Protein 1FBA (pdb70)

Radius of gyration: 34.56 Å; Cα contacts (8 Å, |Δi|>4): 3285; chains: 4; bounding box: 105×64×88 Å

GO terms:
  GO:0061609 fructose-1-phosphate aldolase activity (F, IDA)
  GO:0030018 Z disc (C, IDA)
  GO:0031430 M band (C, IDA)
  GO:0004332 fructose-bisphosphate aldolase activity (F, IDA)
  GO:0019682 glyceraldehyde-3-phosphate metabolic process (P, IDA)
  GO:0030388 fructose 1,6-bisphosphate metabolic process (P, IDA)
  GO:0006096 glycolytic process (P, IDA)
  GO:0061621 canonical glycolysis (P, IGI)
  GO:0005829 cytosol (C, HDA)
  GO:0042593 glucose homeostasis (P, IMP)
  GO:0004332 fructose-bisphosphate aldolase activity (F, IMP)

Secondary structure (DSSP, 8-state):
-----PPPHHHHHHHHHHHHHHT-TT-EEEEE---HHHHHHHHHHTT----HHHHHHHHHHHHTS-GGGGGTEEEEEE-HHHHT-B-TTS-BHHHHHHHTTPEEEEE----EEE-TTSSS-EEE---TTHHHHHHHHHHTTEEEEEEEEEE--SSS-S-HHHHHHHHHHHHHHHHHHHHTT-EEEEEEEEP--SS--HHHHHHHHHHHHHHHHHHHHHTT--GGG-EE-PPP----TTSPPPPHHHHHHHHHHHHHHHS-TTS-EEEE--TT--HHHHHHHHHHHTT-SS---SEEEEEESGGGTHHHHHHHTT-STTHHHHHHHHHHHHHHHHHHTTT-PPTTTT--------------/-----PPPHHHHHHHHHHHHHHT-TT-EEEEE---HHHHHHHHHTTT----HHHHHHHHHHHHTS-GGGGGTEEEEEE-HHHHT-B-TTS-BHHHHHHHTTPEEEEE----EEE-TTSSS-EEE---TTHHHHHHHHHHTTEEEEEEEEEE--SSS-S-HHHHHHHHHHHHHHHHHHHHTT-EEEEEEEE---SS--HHHHHHHHHHHHHHHHHHHHHTT--GGG-EE-PPP----TTSPPPPHHHHHHHHHHHHHHHS-TTS-EEEE--TT--HHHHHHHHHHHTT-SS---SEEEEEESHHHHHHHHHHHTT-GGGHHHHHHHHHHHHHHHHHHTTT-PPTTTT----S---------/-----PPPHHHHHHHHHHHHHHT-TT-EEEEE---HHHHHHHHHHTT----HHHHHHHHHHHHHS-GGGGGTEEEEEE-TTGGG-B-TT--BHHHHHHHTTPEEEEE----EEE-TTSSS-EEE---TTHHHHHHHHHHTTEEEEEEEEEE--SSS-S-HHHHHHHHHHHHHHHHHHHHTT-EEEEEEEE---SS--HHHHHHHHHHHHHHHHHHHHHTT--GGG-EE--------TTSPPPPHHHHHHHHHHHHHHHS-TTS-EEEE--TT--HHHHHHHHHHHTT-SS---SEEEEEESHHHHHHHHHHHTT-GGGHHHHHHHHHHHHHHHHHHTTT---TTTT----S----S----/--S--PPPHHHHHHHHHHHHHHT-TT-EEEEE---HHHHHHHHHHTT----HHHHHHHHHHHHTS-GGGGGTEEEEEE-HHHHT-B-TTS-BHHHHHHHTTPEEEEE----EEE-TTSSS-EEE---TTHHHHHHHHHHTTEEEEEEEEEE--SSS-S-HHHHHHHHHHHHHHHHHHHHTT-EEEEEEEE---SS--HHHHHHHHHHHHHHHHHHHHHTT--GGG-EE-PPP----TTSPPPPHHHHHHHHHHHHHHHS-TTS-EEEE--TT--HHHHHHHHHHHTT-SS---SEEEEEESHHHHHHHHHHHTT-GGGHHHHHHHHHHHHHHHHHHTTT---TTTT-S--S---------

CATH classification: 3.20.20.70

InterPro domains:
  IPR000741 Fructose-bisphosphate aldolase, class-I [PF00274] (15-361)
  IPR000741 Fructose-bisphosphate aldolase, class-I [PTHR11627] (14-361)
  IPR013785 Aldolase-type TIM barrel [G3DSA:3.20.20.70] (1-361)
  IPR029768 Fructose-bisphosphate aldolase class-I active site [PS00158] (222-232)

Organism: Drosophila melanogaster (NCBI:txid7227)

Nearest PDB structures (foldseek):
  1fba-assembly1_D  TM=1.002E+00  e=3.003E-69  Drosophila melanogaster
  7efs-assembly1_D  TM=9.869E-01  e=6.208E-48  Artemisia sieversiana
  6rng-assembly1_A-2  TM=9.860E-01  e=6.174E-47  Arabidopsis thaliana
  5tkl-assembly1_A  TM=9.739E-01  e=4.411E-47  Toxoplasma gondii
  3kx6-assembly1_C  TM=9.851E-01  e=5.806E-46  Babesia bovis

Sequence (1440 aa):
TTYFNYPSKELQDELREIAQKIVAPGKGILAADESGPTMGKRLQDIGVENTEDNRRAYRQLLFSTDPKLAENISGVILFHETLYQKADDGTPFAEILKKKGIILGIKVDKGVVPLFGSEDEVTTQGLDDLAARCAQYKKDGCDFAKWRCVLKIGKNTPSYQSILENANVLARYASICQSQRIVPIVEPEVLPDGDHDLDRAQKVTETVLAAVYKALSDHHVYLEGTLLKPNMVTAGQSAKKNTPEEIALATVQALRRTVPAAVTGVTFLSGGQSEEEATVNLSAINNVPLIRPWALTFSYGRALQASVLRAWAGKKENIAAGQNELLKRAKANGDAAQGKYVAGSAGAGSGSLFVANHAYTTYFNYPSKELQDELREIAQKIVAPGKGILAADESGPTMGKRLQDIGVENTEDNRRAYRQLLFSTDPKLAENISGVILFHETLYQKADDGTPFAEILKKKGIILGIKVDKGVVPLFGSEDEVTTQGLDDLAARCAQYKKDGCDFAKWRCVLKIGKNTPSYQSILENANVLARYASICQSQRIVPIVEPEVLPDGDHDLDRAQKVTETVLAAVYKALSDHHVYLEGTLLKPNMVTAGQSAKKNTPEEIALATVQALRRTVPAAVTGVTFLSGGQSEEEATVNLSAINNVPLIRPWALTFSYGRALQASVLRAWAGKKENIAAGQNELLKRAKANGDAAQGKYVAGSAGAGSGSLFVANHAYTTYFNYPSKELQDELREIAQKIVAPGKGILAADESGPTMGKRLQDIGVENTEDNRRAYRQLLFSTDPKLAENISGVILFHETLYQKADDGTPFAEILKKKGIILGIKVDKGVVPLFGSEDEVTTQGLDDLAARCAQYKKDGCDFAKWRCVLKIGKNTPSYQSILENANVLARYASICQSQRIVPIVEPEVLPDGDHDLDRAQKVTETVLAAVYKALSDHHVYLEGTLLKPNMVTAGQSAKKNTPEEIALATVQALRRTVPAAVTGVTFLSGGQSEEEATVNLSAINNVPLIRPWALTFSYGRALQASVLRAWAGKKENIAAGQNELLKRAKANGDAAQGKYVAGSAGAGSGSLFVANHAYTTYFNYPSKELQDELREIAQKIVAPGKGILAADESGPTMGKRLQDIGVENTEDNRRAYRQLLFSTDPKLAENISGVILFHETLYQKADDGTPFAEILKKKGIILGIKVDKGVVPLFGSEDEVTTQGLDDLAARCAQYKKDGCDFAKWRCVLKIGKNTPSYQSILENANVLARYASICQSQRIVPIVEPEVLPDGDHDLDRAQKVTETVLAAVYKALSDHHVYLEGTLLKPNMVTAGQSAKKNTPEEIALATVQALRRTVPAAVTGVTFLSGGQSEEEATVNLSAINNVPLIRPWALTFSYGRALQASVLRAWAGKKENIAAGQNELLKRAKANGDAAQGKYVAGSAGAGSGSLFVANHAY

B-factor: mean 19.04, std 14.52, range [2.0, 91.69]

Foldseek 3Di:
DPDDDADDPVLLVLLLVLLLLQLPALAHEAELADDLVRVQVLLVVLPHHSDPVLSQVLLLLQLQFDLVLCNHYQEYEYHVVLLQDADPVGHRSLCSQVVSNHAYEYEQWPAWDADPPDPQATATHGPVCSLVVLLVVVVSGHQAYEYAHEWEDDPQPPDPVRLLRNLQVLLSNQLSNSVNRYAYARHYEYALADAFALVSLLVNLLSSLQSNVVNNVVSNHQQSSYEYEYEQRWGHPPYDGDDLLSSLVSRQVSCVNHPDLSRAAYAYEQRFAALQSSLSNLLNNLVPPDDDSHQRAHHYYCSLQVQLCVQCSSDPVSSVVSSVSNSLSSSSRSCSSNSRHDRCPSHPHDDTNHDDDRHD/DPDDDADDPVLLVLLLVLLLQQLPALAHEAELADDLVRVQVLLVVLVHHRDPVLSQVLVLLVLQFDLVLCNHYQEYEYHVVLLQDAHPVRHRSLRSCVVSNHAYEYEQWPFWDDDPPDPQATATHGLVCSLVVLLVVVVSGHAAYEYATEWEDDPQPPDPVSLLRNLQVLLSNQLSNSVNRHEYARHYEYALADAFFLVSQLVVLLSSLQSNVVNNVVSNGQQSSYEYEYEQRGGHPPYDGDDLLSSLVSRQVSCVNHPDLSRAAYAYEHHFHFLQRSLSSLLNNLVDPDDDSHQRAHHYYCSLQSQLCNQPSSPPVSSVVSSVSNSLSSSSRSCSSNSRHDRQPSHPGGDTNHDDDGRD/DPDDDADDPVLLVLLLVLLLLQLPALAAEEEAQQDLVRVQVLLVVLPHHRDLVLSVVLLCLQLVFDLCLVVHYQEYEYHPSLLADADPVGHRSLNSCVVSNHAYEYEQWPAWDADPPDPQATETHGLVCLLVVLLVVVVSGHAAYEYATEWEDDDQPPDPVSLLRNLQVLLSNQLSCSVNNHEYARHHEYAQADAFFLVSQLVVLLSSLQSNVVNNVVSNHQQSSYEYEYEQRFHHPNYDGDDLLSSLVSRQVSCVNHPDLSHAAYAYEHRFHFLLRSLSSLLSNLVPPDDDSYQRAHHYYCSLQVVLSNQPSSDPVSSNVSSVLNSLSSSSRSCSSNSRHDRCPSPDTDDTNHDPDRHD/DPDDDAPPPVLLVLLLVLLLLQQPFLAHEAEAADDLVRVQVLLVVLPHHSDPVLSVVLLLLQLQFDLLLCSHYQEYEYHPVQLQDAHPVRHRSLCSCVVSNHAYEYEQWPAWDDDPPDPQATETHGLPCVLVVLLVVVVSGHAAYEYATEWEDDDCPPDPVRLLRNLQVLLSNQVSNSVNRHEYAREYEYALADAFFLVSQLVNLLSSLQSNVVNNVVSNHQQSSYEYEYEQRWHHPNYDGDDLLSSLVSRQVSCVNHPDLSRAAYAYEHAFAFLLRSLSNLLSNLVPPDDDSHQRAHHYYCSQQVQLCVQPSSDPVSSVVSSVSNSLSSSSRSCSSNSRHDRCPSHDGDDTNHDDDGRD

Structure (mmCIF, N/CA/C/O backbone):
data_1FBA
#
_entry.id   1FBA
#
_cell.length_a   86.600
_cell.length_b   116.800
_cell.length_c   151.580
_cell.angle_alpha   90.00
_cell.angle_beta   90.00
_cell.angle_gamma   90.00
#
_symmetry.space_group_name_H-M   'P 21 21 21'
#
loop_
_entity.id
_entity.type
_entity.pdbx_description
1 polymer 'FRUCTOSE 1,6-BISPHOSPHATE ALDOLASE'
2 water water
#
loop_
_atom_site.group_PDB
_atom_site.id
_atom_site.type_symbol
_atom_site.label_atom_id
_atom_site.label_alt_id
_atom_site.label_comp_id
_atom_site.label_asym_id
_atom_site.label_entity_id
_atom_site.label_seq_id
_atom_site.pdbx_PDB_ins_code
_atom_site.Cartn_x
_atom_site.Cartn_y
_atom_site.Cartn_z
_atom_site.occupancy
_atom_site.B_iso_or_equiv
_atom_site.auth_seq_id
_atom_site.auth_comp_id
_atom_site.auth_asym_id
_atom_site.auth_atom_id
_atom_site.pdbx_PDB_model_num
ATOM 4 N N . THR A 1 2 ? -0.810 2.282 30.618 1.00 8.29 1 THR A N 1
ATOM 5 C CA . THR A 1 2 ? -1.348 0.990 30.975 1.00 8.35 1 THR A CA 1
ATOM 6 C C . THR A 1 2 ? -1.393 0.075 29.752 1.00 9.20 1 THR A C 1
ATOM 7 O O . THR A 1 2 ? -2.213 0.370 28.836 1.00 9.67 1 THR A O 1
ATOM 11 N N . THR A 1 3 ? -0.675 -1.011 29.756 1.00 9.75 2 THR A N 1
ATOM 12 C CA . THR A 1 3 ? -0.634 -1.881 28.555 1.00 9.85 2 THR A CA 1
ATOM 13 C C . THR A 1 3 ? -1.580 -3.051 28.593 1.00 9.85 2 THR A C 1
ATOM 14 O O . THR A 1 3 ? -1.889 -3.618 27.527 1.00 9.17 2 THR A O 1
ATOM 18 N N . TYR A 1 4 ? -2.013 -3.440 29.788 1.00 9.63 3 TYR A N 1
ATOM 19 C CA . TYR A 1 4 ? -2.980 -4.556 29.923 1.00 10.65 3 TYR A CA 1
ATOM 20 C C . TYR A 1 4 ? -4.375 -3.917 30.013 1.00 11.28 3 TYR A C 1
ATOM 21 O O . TYR A 1 4 ? -4.683 -3.250 31.017 1.00 12.40 3 TYR A O 1
ATOM 30 N N . PHE A 1 5 ? -5.157 -4.098 28.961 1.00 11.26 4 PHE A N 1
ATOM 31 C CA . PHE A 1 5 ? -6.526 -3.535 28.930 1.00 10.71 4 PHE A CA 1
ATOM 32 C C . PHE A 1 5 ? -7.342 -4.313 27.902 1.00 10.62 4 PHE A C 1
ATOM 33 O O . PHE A 1 5 ? -6.793 -5.149 27.177 1.00 11.42 4 PHE A O 1
ATOM 41 N N . ASN A 1 6 ? -8.619 -4.000 27.888 1.00 11.16 5 ASN A N 1
ATOM 42 C CA . ASN A 1 6 ? -9.564 -4.690 26.982 1.00 12.34 5 ASN A CA 1
ATOM 43 C C . ASN A 1 6 ? -10.104 -3.736 25.923 1.00 11.86 5 ASN A C 1
ATOM 44 O O . ASN A 1 6 ? -10.718 -2.703 26.215 1.00 12.65 5 ASN A O 1
ATOM 49 N N . TYR A 1 7 ? -9.847 -4.138 24.680 1.00 11.81 6 TYR A N 1
ATOM 50 C CA . TYR A 1 7 ? -10.517 -3.470 23.540 1.00 11.66 6 TYR A CA 1
ATOM 51 C C . TYR A 1 7 ? -12.015 -3.835 23.669 1.00 11.52 6 TYR A C 1
ATOM 52 O O . TYR A 1 7 ? -12.329 -4.914 24.180 1.00 11.34 6 TYR A O 1
ATOM 61 N N . PRO A 1 8 ? -12.847 -2.963 23.142 1.00 11.96 7 PRO A N 1
ATOM 62 C CA . PRO A 1 8 ? -14.286 -3.253 23.054 1.00 12.05 7 PRO A CA 1
ATOM 63 C C . PRO A 1 8 ? -14.482 -4.487 22.177 1.00 11.91 7 PRO A C 1
ATOM 64 O O . PRO A 1 8 ? -13.578 -4.848 21.395 1.00 11.72 7 PRO A O 1
ATOM 68 N N . SER A 1 9 ? -15.626 -5.131 22.347 1.00 11.68 8 SER A N 1
ATOM 69 C CA . SER A 1 9 ? -15.958 -6.348 21.572 1.00 11.91 8 SER A CA 1
ATOM 70 C C . SER A 1 9 ? -16.024 -5.933 20.090 1.00 11.61 8 SER A C 1
ATOM 71 O O . SER A 1 9 ? -16.274 -4.768 19.815 1.00 10.50 8 SER A O 1
ATOM 74 N N . LYS A 1 10 ? -15.800 -6.925 19.239 1.00 12.48 9 LYS A N 1
ATOM 75 C CA . LYS A 1 10 ? -15.876 -6.683 17.787 1.00 13.70 9 LYS A CA 1
ATOM 76 C C . LYS A 1 10 ? -17.224 -6.078 17.437 1.00 13.38 9 LYS A C 1
ATOM 77 O O . LYS A 1 10 ? -17.294 -5.085 16.690 1.00 13.85 9 LYS A O 1
ATOM 83 N N . GLU A 1 11 ? -18.295 -6.635 17.986 1.00 13.33 10 GLU A N 1
ATOM 84 C CA . GLU A 1 11 ? -19.641 -6.144 17.652 1.00 13.24 10 GLU A CA 1
ATOM 85 C C . GLU A 1 11 ? -19.850 -4.717 18.114 1.00 12.06 10 GLU A C 1
ATOM 86 O O . GLU A 1 11 ? -20.624 -3.989 17.451 1.00 11.19 10 GLU A O 1
ATOM 92 N N . LEU A 1 12 ? -19.239 -4.315 19.228 1.00 10.47 11 LEU A N 1
ATOM 93 C CA . LEU A 1 12 ? -19.346 -2.927 19.677 1.00 9.57 11 LEU A CA 1
ATOM 94 C C . LEU A 1 12 ? -18.496 -2.013 18.788 1.00 9.41 11 LEU A C 1
ATOM 95 O O . LEU A 1 12 ? -18.899 -0.879 18.488 1.00 9.83 11 LEU A O 1
ATOM 100 N N . GLN A 1 13 ? -17.315 -2.490 18.430 1.00 8.87 12 GLN A N 1
ATOM 101 C CA . GLN A 1 13 ? -16.437 -1.712 17.520 1.00 9.25 12 GLN A CA 1
ATOM 102 C C . GLN A 1 13 ? -17.169 -1.393 16.201 1.00 8.50 12 GLN A C 1
ATOM 103 O O . GLN A 1 13 ? -17.214 -0.239 15.772 1.00 7.45 12 GLN A O 1
ATOM 109 N N . ASP A 1 14 ? -17.753 -2.427 15.633 1.00 9.29 13 ASP A N 1
ATOM 110 C CA . ASP A 1 14 ? -18.413 -2.328 14.295 1.00 9.41 13 ASP A CA 1
ATOM 111 C C . ASP A 1 14 ? -19.561 -1.342 14.347 1.00 9.14 13 ASP A C 1
ATOM 112 O O . ASP A 1 14 ? -19.763 -0.476 13.472 1.00 9.47 13 ASP A O 1
ATOM 117 N N . GLU A 1 15 ? -20.357 -1.468 15.420 1.00 8.61 14 GLU A N 1
ATOM 118 C CA . GLU A 1 15 ? -21.510 -0.574 15.578 1.00 8.47 14 GLU A CA 1
ATOM 119 C C . GLU A 1 15 ? -21.104 0.870 15.684 1.00 7.86 14 GLU A C 1
ATOM 120 O O . GLU A 1 15 ? -21.670 1.761 15.015 1.00 6.61 14 GLU A O 1
ATOM 126 N N . LEU A 1 16 ? -20.079 1.149 16.520 1.00 7.66 15 LEU A N 1
ATOM 127 C CA . LEU A 1 16 ? -19.680 2.539 16.763 1.00 7.57 15 LEU A CA 1
ATOM 128 C C . LEU A 1 16 ? -19.075 3.141 15.482 1.00 7.75 15 LEU A C 1
ATOM 129 O O . LEU A 1 16 ? -19.381 4.282 15.133 1.00 7.79 15 LEU A O 1
ATOM 134 N N . ARG A 1 17 ? -18.231 2.345 14.843 1.00 8.18 16 ARG A N 1
ATOM 135 C CA . ARG A 1 17 ? -17.541 2.834 13.628 1.00 9.61 16 ARG A CA 1
ATOM 136 C C . ARG A 1 17 ? -18.559 3.131 12.536 1.00 9.29 16 ARG A C 1
ATOM 137 O O . ARG A 1 17 ? -18.506 4.188 11.876 1.00 9.24 16 ARG A O 1
ATOM 145 N N . GLU A 1 18 ? -19.482 2.196 12.380 1.00 9.96 17 GLU A N 1
ATOM 146 C CA . GLU A 1 18 ? -20.555 2.381 11.362 1.00 10.70 17 GLU A CA 1
ATOM 147 C C . GLU A 1 18 ? -21.349 3.634 11.586 1.00 9.81 17 GLU A C 1
ATOM 148 O O . GLU A 1 18 ? -21.618 4.388 10.628 1.00 9.58 17 GLU A O 1
ATOM 154 N N . ILE A 1 19 ? -21.784 3.894 12.819 1.00 9.13 18 ILE A N 1
ATOM 155 C CA . ILE A 1 19 ? -22.496 5.125 13.137 1.00 8.49 18 ILE A CA 1
ATOM 156 C C . ILE A 1 19 ? -21.672 6.355 12.788 1.00 7.54 18 ILE A C 1
ATOM 157 O O . ILE A 1 19 ? -22.172 7.295 12.142 1.00 6.82 18 ILE A O 1
ATOM 162 N N . ALA A 1 20 ? -20.416 6.379 13.236 1.00 7.37 19 ALA A N 1
ATOM 163 C CA . ALA A 1 20 ? -19.575 7.578 13.001 1.00 7.12 19 ALA A CA 1
ATOM 164 C C . ALA A 1 20 ? -19.381 7.833 11.503 1.00 6.49 19 ALA A C 1
ATOM 165 O O . ALA A 1 20 ? -19.391 9.005 11.057 1.00 6.33 19 ALA A O 1
ATOM 167 N N . GLN A 1 21 ? -19.218 6.776 10.753 1.00 7.73 20 GLN A N 1
ATOM 168 C CA . GLN A 1 21 ? -19.016 6.814 9.288 1.00 8.79 20 GLN A CA 1
ATOM 169 C C . GLN A 1 21 ? -20.232 7.413 8.597 1.00 9.01 20 GLN A C 1
ATOM 170 O O . GLN A 1 21 ? -20.118 8.236 7.657 1.00 8.57 20 GLN A O 1
ATOM 176 N N . LYS A 1 22 ? -21.413 7.045 9.081 1.00 8.72 21 LYS A N 1
ATOM 177 C CA . LYS A 1 22 ? -22.680 7.532 8.543 1.00 9.11 21 LYS A CA 1
ATOM 178 C C . LYS A 1 22 ? -22.833 9.029 8.750 1.00 8.28 21 LYS A C 1
ATOM 179 O O . LYS A 1 22 ? -23.304 9.717 7.828 1.00 7.70 21 LYS A O 1
ATOM 185 N N . ILE A 1 23 ? -22.461 9.493 9.946 1.00 7.50 22 ILE A N 1
ATOM 186 C CA . ILE A 1 23 ? -22.548 10.909 10.277 1.00 7.56 22 ILE A CA 1
ATOM 187 C C . ILE A 1 23 ? -21.701 11.788 9.369 1.00 7.26 22 ILE A C 1
ATOM 188 O O . ILE A 1 23 ? -22.141 12.925 9.055 1.00 7.99 22 ILE A O 1
ATOM 193 N N . VAL A 1 24 ? -20.513 11.331 8.977 1.00 7.40 23 VAL A N 1
ATOM 194 C CA . VAL A 1 24 ? -19.635 12.159 8.137 1.00 7.65 23 VAL A CA 1
ATOM 195 C C . VAL A 1 24 ? -19.583 11.696 6.684 1.00 9.04 23 VAL A C 1
ATOM 196 O O . VAL A 1 24 ? -18.541 11.902 6.019 1.00 9.84 23 VAL A O 1
ATOM 200 N N . ALA A 1 25 ? -20.652 11.095 6.223 1.00 9.62 24 ALA A N 1
ATOM 201 C CA . ALA A 1 25 ? -20.756 10.675 4.802 1.00 9.95 24 ALA A CA 1
ATOM 202 C C . ALA A 1 25 ? -20.527 11.887 3.907 1.00 9.62 24 ALA A C 1
ATOM 203 O O . ALA A 1 25 ? -20.864 13.034 4.236 1.00 8.96 24 ALA A O 1
ATOM 205 N N . PRO A 1 26 ? -19.927 11.623 2.743 1.00 9.95 25 PRO A N 1
ATOM 206 C CA . PRO A 1 26 ? -19.579 12.692 1.799 1.00 10.05 25 PRO A CA 1
ATOM 207 C C . PRO A 1 26 ? -20.746 13.628 1.559 1.00 9.31 25 PRO A C 1
ATOM 208 O O . PRO A 1 26 ? -21.871 13.192 1.264 1.00 10.40 25 PRO A O 1
ATOM 212 N N . GLY A 1 27 ? -20.527 14.911 1.707 1.00 8.90 26 GLY A N 1
ATOM 213 C CA . GLY A 1 27 ? -21.478 15.975 1.526 1.00 8.74 26 GLY A CA 1
ATOM 214 C C . GLY A 1 27 ? -22.493 16.170 2.621 1.00 8.98 26 GLY A C 1
ATOM 215 O O . GLY A 1 27 ? -23.447 16.944 2.430 1.00 8.42 26 GLY A O 1
ATOM 216 N N . LYS A 1 28 ? -22.312 15.520 3.766 1.00 9.50 27 LYS A N 1
ATOM 217 C CA . LYS A 1 28 ? -23.260 15.663 4.901 1.00 9.78 27 LYS A CA 1
ATOM 218 C C . LYS A 1 28 ? -22.552 16.197 6.155 1.00 9.97 27 LYS A C 1
ATOM 219 O O . LYS A 1 28 ? -21.333 16.027 6.333 1.00 9.61 27 LYS A O 1
ATOM 225 N N . GLY A 1 29 ? -23.357 16.795 7.024 1.00 10.34 28 GLY A N 1
ATOM 226 C CA . GLY A 1 29 ? -22.923 17.371 8.302 1.00 9.91 28 GLY A CA 1
ATOM 227 C C . GLY A 1 29 ? -24.104 17.375 9.279 1.00 10.30 28 GLY A C 1
ATOM 228 O O . GLY A 1 29 ? -25.215 16.899 8.954 1.00 10.84 28 GLY A O 1
ATOM 229 N N . ILE A 1 30 ? -23.857 17.950 10.439 1.00 9.32 29 ILE A N 1
ATOM 230 C CA . ILE A 1 30 ? -24.847 17.929 11.538 1.00 8.60 29 ILE A CA 1
ATOM 231 C C . ILE A 1 30 ? -25.516 19.274 11.739 1.00 7.72 29 ILE A C 1
ATOM 232 O O . ILE A 1 30 ? -24.892 20.336 11.678 1.00 7.61 29 ILE A O 1
ATOM 237 N N . LEU A 1 31 ? -26.819 19.197 12.005 1.00 7.98 30 LEU A N 1
ATOM 238 C CA . LEU A 1 31 ? -27.596 20.356 12.454 1.00 8.74 30 LEU A CA 1
ATOM 239 C C . LEU A 1 31 ? -27.628 20.256 14.005 1.00 9.10 30 LEU A C 1
ATOM 240 O O . LEU A 1 31 ? -28.093 19.211 14.487 1.00 8.95 30 LEU A O 1
ATOM 245 N N . ALA A 1 32 ? -27.090 21.252 14.661 1.00 9.62 31 ALA A N 1
ATOM 246 C CA . ALA A 1 32 ? -27.089 21.291 16.142 1.00 11.57 31 ALA A CA 1
ATOM 247 C C . ALA A 1 32 ? -28.288 22.135 16.583 1.00 11.80 31 ALA A C 1
ATOM 248 O O . ALA A 1 32 ? -28.263 23.354 16.454 1.00 13.15 31 ALA A O 1
ATOM 250 N N . ALA A 1 33 ? -29.305 21.450 17.072 1.00 13.23 32 ALA A N 1
ATOM 251 C CA . ALA A 1 33 ? -30.569 22.086 17.517 1.00 13.71 32 ALA A CA 1
ATOM 252 C C . ALA A 1 33 ? -30.798 21.812 19.006 1.00 15.05 32 ALA A C 1
ATOM 253 O O . ALA A 1 33 ? -31.947 21.635 19.454 1.00 15.00 32 ALA A O 1
ATOM 255 N N . ASP A 1 34 ? -29.701 21.770 19.736 1.00 15.90 33 ASP A N 1
ATOM 256 C CA . ASP A 1 34 ? -29.694 21.333 21.142 1.00 17.13 33 ASP A CA 1
ATOM 257 C C . ASP A 1 34 ? -29.739 22.499 22.121 1.00 18.00 33 ASP A C 1
ATOM 258 O O . ASP A 1 34 ? -29.281 22.343 23.281 1.00 18.86 33 ASP A O 1
ATOM 263 N N . GLU A 1 35 ? -30.260 23.628 21.687 1.00 17.72 34 GLU A N 1
ATOM 264 C CA . GLU A 1 35 ? -30.413 24.795 22.572 1.00 18.96 34 GLU A CA 1
ATOM 265 C C . GLU A 1 35 ? -31.408 24.475 23.697 1.00 19.58 34 GLU A C 1
ATOM 266 O O . GLU A 1 35 ? -32.506 23.951 23.475 1.00 18.79 34 GLU A O 1
ATOM 272 N N . SER A 1 36 ? -30.985 24.794 24.909 1.00 21.26 35 SER A N 1
ATOM 273 C CA . SER A 1 36 ? -31.836 24.635 26.111 1.00 22.53 35 SER A CA 1
ATOM 274 C C . SER A 1 36 ? -32.872 25.763 26.125 1.00 23.30 35 SER A C 1
ATOM 275 O O . SER A 1 36 ? -32.750 26.724 25.343 1.00 23.51 35 SER A O 1
ATOM 278 N N . GLY A 1 37 ? -33.825 25.642 27.031 1.00 24.18 36 GLY A N 1
ATOM 279 C CA . GLY A 1 37 ? -34.916 26.590 27.215 1.00 25.18 36 GLY A CA 1
ATOM 280 C C . GLY A 1 37 ? -34.479 28.045 27.187 1.00 26.06 36 GLY A C 1
ATOM 281 O O . GLY A 1 37 ? -35.025 28.874 26.434 1.00 26.28 36 GLY A O 1
ATOM 282 N N . PRO A 1 38 ? -33.500 28.350 28.038 1.00 27.03 37 PRO A N 1
ATOM 283 C CA . PRO A 1 38 ? -32.972 29.708 28.177 1.00 27.62 37 PRO A CA 1
ATOM 284 C C . PRO A 1 38 ? -32.353 30.263 26.915 1.00 28.42 37 PRO A C 1
ATOM 285 O O . PRO A 1 38 ? -32.629 31.420 26.541 1.00 28.85 37 PRO A O 1
ATOM 289 N N . THR A 1 39 ? -31.506 29.465 26.287 1.00 29.44 38 THR A N 1
ATOM 290 C CA . THR A 1 39 ? -30.804 29.864 25.059 1.00 30.17 38 THR A CA 1
ATOM 291 C C . THR A 1 39 ? -31.802 30.086 23.927 1.00 30.58 38 THR A C 1
ATOM 292 O O . THR A 1 39 ? -31.794 31.131 23.263 1.00 30.37 38 THR A O 1
ATOM 296 N N . MET A 1 40 ? -32.618 29.058 23.743 1.00 31.26 39 MET A N 1
ATOM 297 C CA . MET A 1 40 ? -33.680 29.107 22.718 1.00 32.45 39 MET A CA 1
ATOM 298 C C . MET A 1 40 ? -34.513 30.371 22.965 1.00 33.49 39 MET A C 1
ATOM 299 O O . MET A 1 40 ? -34.957 31.033 22.017 1.00 33.24 39 MET A O 1
ATOM 304 N N . GLY A 1 41 ? -34.660 30.687 24.243 1.00 34.47 40 GLY A N 1
ATOM 305 C CA . GLY A 1 41 ? -35.458 31.819 24.704 1.00 35.89 40 GLY A CA 1
ATOM 306 C C . GLY A 1 41 ? -34.937 33.153 24.201 1.00 37.15 40 GLY A C 1
ATOM 307 O O . GLY A 1 41 ? -35.727 34.062 23.864 1.00 37.05 40 GLY A O 1
ATOM 308 N N . LYS A 1 42 ? -33.623 33.278 24.166 1.00 38.23 41 LYS A N 1
ATOM 309 C CA . LYS A 1 42 ? -32.965 34.513 23.711 1.00 39.38 41 LYS A CA 1
ATOM 310 C C . LYS A 1 42 ? -33.143 34.673 22.204 1.00 39.99 41 LYS A C 1
ATOM 311 O O . LYS A 1 42 ? -33.326 35.805 21.718 1.00 40.24 41 LYS A O 1
ATOM 317 N N . ARG A 1 43 ? -33.087 33.553 21.503 1.00 40.58 42 ARG A N 1
ATOM 318 C CA . ARG A 1 43 ? -33.180 33.548 20.037 1.00 41.11 42 ARG A CA 1
ATOM 319 C C . ARG A 1 43 ? -34.595 33.875 19.569 1.00 41.35 42 ARG A C 1
ATOM 320 O O . ARG A 1 43 ? -34.763 34.555 18.538 1.00 41.21 42 ARG A O 1
ATOM 328 N N . LEU A 1 44 ? -35.567 33.387 20.312 1.00 41.53 43 LEU A N 1
ATOM 329 C CA . LEU A 1 44 ? -36.986 33.644 20.020 1.00 42.22 43 LEU A CA 1
ATOM 330 C C . LEU A 1 44 ? -37.289 35.125 20.260 1.00 42.88 43 LEU A C 1
ATOM 331 O O . LEU A 1 44 ? -37.873 35.784 19.392 1.00 42.85 43 LEU A O 1
ATOM 336 N N . GLN A 1 45 ? -36.865 35.590 21.419 1.00 43.70 44 GLN A N 1
ATOM 337 C CA . GLN A 1 45 ? -37.068 36.972 21.861 1.00 44.75 44 GLN A CA 1
ATOM 338 C C . GLN A 1 45 ? -36.601 37.955 20.787 1.00 45.12 44 GLN A C 1
ATOM 339 O O . GLN A 1 45 ? -37.236 38.998 20.565 1.00 45.01 44 GLN A O 1
ATOM 345 N N . ASP A 1 46 ? -35.513 37.590 20.138 1.00 45.51 45 ASP A N 1
ATOM 346 C CA . ASP A 1 46 ? -34.881 38.381 19.079 1.00 45.85 45 ASP A CA 1
ATOM 347 C C . ASP A 1 46 ? -35.838 38.631 17.913 1.00 45.85 45 ASP A C 1
ATOM 348 O O . ASP A 1 46 ? -35.777 39.708 17.291 1.00 45.94 45 ASP A O 1
ATOM 353 N N . ILE A 1 47 ? -36.673 37.652 17.628 1.00 45.70 46 ILE A N 1
ATOM 354 C CA . ILE A 1 47 ? -37.658 37.763 16.538 1.00 45.61 46 ILE A CA 1
ATOM 355 C C . ILE A 1 47 ? -39.047 38.041 17.100 1.00 45.97 46 ILE A C 1
ATOM 356 O O . ILE A 1 47 ? -40.083 37.742 16.488 1.00 46.14 46 ILE A O 1
ATOM 361 N N . GLY A 1 48 ? -39.049 38.625 18.284 1.00 46.24 47 GLY A N 1
ATOM 362 C CA . GLY A 1 48 ? -40.270 38.983 19.003 1.00 46.69 47 GLY A CA 1
ATOM 363 C C . GLY A 1 48 ? -41.187 37.791 19.243 1.00 46.84 47 GLY A C 1
ATOM 364 O O . GLY A 1 48 ? -42.417 37.895 19.065 1.00 47.05 47 GLY A O 1
ATOM 365 N N . VAL A 1 49 ? -40.590 36.680 19.641 1.00 46.68 48 VAL A N 1
ATOM 366 C CA . VAL A 1 49 ? -41.346 35.472 20.013 1.00 46.41 48 VAL A CA 1
ATOM 367 C C . VAL A 1 49 ? -41.089 35.180 21.499 1.00 46.30 48 VAL A C 1
ATOM 368 O O . VAL A 1 49 ? -39.965 35.319 22.002 1.00 46.20 48 VAL A O 1
ATOM 372 N N . GLU A 1 50 ? -42.160 34.784 22.145 1.00 46.16 49 GLU A N 1
ATOM 373 C CA . GLU A 1 50 ? -42.201 34.486 23.583 1.00 45.70 49 GLU A CA 1
ATOM 374 C C . GLU A 1 50 ? -41.660 33.090 23.854 1.00 44.83 49 GLU A C 1
ATOM 375 O O . GLU A 1 50 ? -42.012 32.125 23.155 1.00 44.83 49 GLU A O 1
ATOM 381 N N . ASN A 1 51 ? -40.823 33.000 24.871 1.00 43.98 50 ASN A N 1
ATOM 382 C CA . ASN A 1 51 ? -40.172 31.743 25.246 1.00 42.99 50 ASN A CA 1
ATOM 383 C C . ASN A 1 51 ? -41.131 30.843 26.027 1.00 42.58 50 ASN A C 1
ATOM 384 O O . ASN A 1 51 ? -41.068 30.753 27.263 1.00 42.73 50 ASN A O 1
ATOM 389 N N . THR A 1 52 ? -41.997 30.194 25.274 1.00 41.91 51 THR A N 1
ATOM 390 C CA . THR A 1 52 ? -42.909 29.177 25.840 1.00 41.17 51 THR A CA 1
ATOM 391 C C . THR A 1 52 ? -42.486 27.826 25.270 1.00 40.86 51 THR A C 1
ATOM 392 O O . THR A 1 52 ? -41.888 27.787 24.177 1.00 40.59 51 THR A O 1
ATOM 396 N N . GLU A 1 53 ? -42.777 26.763 26.002 1.00 40.48 52 GLU A N 1
ATOM 397 C CA . GLU A 1 53 ? -42.395 25.419 25.565 1.00 40.15 52 GLU A CA 1
ATOM 398 C C . GLU A 1 53 ? -43.027 25.121 24.201 1.00 39.44 52 GLU A C 1
ATOM 399 O O . GLU A 1 53 ? -42.430 24.440 23.357 1.00 39.46 52 GLU A O 1
ATOM 405 N N . ASP A 1 54 ? -44.234 25.649 24.044 1.00 38.36 53 ASP A N 1
ATOM 406 C CA . ASP A 1 54 ? -45.000 25.430 22.815 1.00 36.87 53 ASP A CA 1
ATOM 407 C C . ASP A 1 54 ? -44.379 26.186 21.638 1.00 35.26 53 ASP A C 1
ATOM 408 O O . ASP A 1 54 ? -44.441 25.673 20.503 1.00 35.00 53 ASP A O 1
ATOM 413 N N . ASN A 1 55 ? -43.830 27.350 21.915 1.00 33.51 54 ASN A N 1
ATOM 414 C CA . ASN A 1 55 ? -43.165 28.145 20.857 1.00 32.00 54 ASN A CA 1
ATOM 415 C C . ASN A 1 55 ? -41.859 27.447 20.451 1.00 30.54 54 ASN A C 1
ATOM 416 O O . ASN A 1 55 ? -41.477 27.482 19.270 1.00 30.07 54 ASN A O 1
ATOM 421 N N . ARG A 1 56 ? -41.215 26.833 21.433 1.00 29.11 55 ARG A N 1
ATOM 422 C CA . ARG A 1 56 ? -39.979 26.065 21.159 1.00 27.69 55 ARG A CA 1
ATOM 423 C C . ARG A 1 56 ? -40.318 24.843 20.322 1.00 27.01 55 ARG A C 1
ATOM 424 O O . ARG A 1 56 ? -39.594 24.478 19.371 1.00 26.92 55 ARG A O 1
ATOM 432 N N . ARG A 1 57 ? -41.430 24.211 20.680 1.00 26.03 56 ARG A N 1
ATOM 433 C CA . ARG A 1 57 ? -41.902 23.003 19.972 1.00 24.63 56 ARG A CA 1
ATOM 434 C C . ARG A 1 57 ? -42.241 23.367 18.524 1.00 23.83 56 ARG A C 1
ATOM 435 O O . ARG A 1 57 ? -41.867 22.634 17.583 1.00 23.25 56 ARG A O 1
ATOM 443 N N . ALA A 1 58 ? -42.909 24.500 18.381 1.00 22.66 57 ALA A N 1
ATOM 444 C CA . ALA A 1 58 ? -43.331 25.013 17.072 1.00 22.06 57 ALA A CA 1
ATOM 445 C C . ALA A 1 58 ? -42.118 25.242 16.170 1.00 21.27 57 ALA A C 1
ATOM 446 O O . ALA A 1 58 ? -42.122 24.809 15.008 1.00 21.11 57 ALA A O 1
ATOM 448 N N . TYR A 1 59 ? -41.123 25.927 16.711 1.00 20.52 58 TYR A N 1
ATOM 449 C CA . TYR A 1 59 ? -39.886 26.187 15.951 1.00 19.77 58 TYR A CA 1
ATOM 450 C C . TYR A 1 59 ? -39.185 24.885 15.583 1.00 19.34 58 TYR A C 1
ATOM 451 O O . TYR A 1 59 ? -38.715 24.732 14.435 1.00 19.40 58 TYR A O 1
ATOM 460 N N . ARG A 1 60 ? -39.118 23.943 16.513 1.00 18.94 59 ARG A N 1
ATOM 461 C CA . ARG A 1 60 ? -38.465 22.645 16.267 1.00 18.66 59 ARG A CA 1
ATOM 462 C C . ARG A 1 60 ? -39.284 21.826 15.279 1.00 18.93 59 ARG A C 1
ATOM 463 O O . ARG A 1 60 ? -38.740 21.002 14.524 1.00 18.78 59 ARG A O 1
ATOM 471 N N . GLN A 1 61 ? -40.589 22.090 15.262 1.00 18.57 60 GLN A N 1
ATOM 472 C CA . GLN A 1 61 ? -41.471 21.368 14.310 1.00 18.39 60 GLN A CA 1
ATOM 473 C C . GLN A 1 61 ? -41.116 21.826 12.887 1.00 17.14 60 GLN A C 1
ATOM 474 O O . GLN A 1 61 ? -41.027 20.993 11.979 1.00 17.44 60 GLN A O 1
ATOM 480 N N . LEU A 1 62 ? -40.896 23.117 12.767 1.00 16.66 61 LEU A N 1
ATOM 481 C CA . LEU A 1 62 ? -40.513 23.752 11.494 1.00 16.74 61 LEU A CA 1
ATOM 482 C C . LEU A 1 62 ? -39.277 23.090 10.904 1.00 16.76 61 LEU A C 1
ATOM 483 O O . LEU A 1 62 ? -39.312 22.625 9.743 1.00 16.31 61 LEU A O 1
ATOM 488 N N . LEU A 1 63 ? -38.222 23.003 11.703 1.00 16.98 62 LEU A N 1
ATOM 489 C CA . LEU A 1 63 ? -36.951 22.416 11.276 1.00 17.11 62 LEU A CA 1
ATOM 490 C C . LEU A 1 63 ? -37.087 20.958 10.852 1.00 17.17 62 LEU A C 1
ATOM 491 O O . LEU A 1 63 ? -36.465 20.558 9.850 1.00 17.44 62 LEU A O 1
ATOM 496 N N . PHE A 1 64 ? -37.854 20.197 11.600 1.00 17.09 63 PHE A N 1
ATOM 497 C CA . PHE A 1 64 ? -37.930 18.743 11.437 1.00 17.58 63 PHE A CA 1
ATOM 498 C C . PHE A 1 64 ? -38.916 18.288 10.368 1.00 18.26 63 PHE A C 1
ATOM 499 O O . PHE A 1 64 ? -38.854 17.107 9.946 1.00 18.65 63 PHE A O 1
ATOM 507 N N . SER A 1 65 ? -39.785 19.170 9.925 1.00 19.04 64 SER A N 1
ATOM 508 C CA . SER A 1 65 ? -40.812 18.794 8.927 1.00 20.22 64 SER A CA 1
ATOM 509 C C . SER A 1 65 ? -40.375 19.187 7.519 1.00 21.16 64 SER A C 1
ATOM 510 O O . SER A 1 65 ? -41.125 18.968 6.537 1.00 22.06 64 SER A O 1
ATOM 513 N N . THR A 1 66 ? -39.180 19.746 7.434 1.00 21.27 65 THR A N 1
ATOM 514 C CA . THR A 1 66 ? -38.555 20.169 6.177 1.00 21.29 65 THR A CA 1
ATOM 515 C C . THR A 1 66 ? -38.561 19.020 5.164 1.00 21.17 65 THR A C 1
ATOM 516 O O . THR A 1 66 ? -38.520 17.839 5.538 1.00 20.82 65 THR A O 1
ATOM 520 N N . ASP A 1 67 ? -38.617 19.415 3.903 1.00 21.59 66 ASP A N 1
ATOM 521 C CA . ASP A 1 67 ? -38.573 18.451 2.766 1.00 22.15 66 ASP A CA 1
ATOM 522 C C . ASP A 1 67 ? -37.423 17.475 3.009 1.00 22.10 66 ASP A C 1
ATOM 523 O O . ASP A 1 67 ? -36.284 17.881 3.302 1.00 22.32 66 ASP A O 1
ATOM 528 N N . PRO A 1 68 ? -37.722 16.197 2.891 1.00 22.52 67 PRO A N 1
ATOM 529 C CA . PRO A 1 68 ? -36.762 15.114 3.085 1.00 22.44 67 PRO A CA 1
ATOM 530 C C . PRO A 1 68 ? -35.479 15.291 2.289 1.00 22.55 67 PRO A C 1
ATOM 531 O O . PRO A 1 68 ? -34.499 14.550 2.509 1.00 22.57 67 PRO A O 1
ATOM 535 N N . LYS A 1 69 ? -35.499 16.246 1.373 1.00 21.95 68 LYS A N 1
ATOM 536 C CA . LYS A 1 69 ? -34.299 16.600 0.592 1.00 21.55 68 LYS A CA 1
ATOM 537 C C . LYS A 1 69 ? -33.180 17.006 1.565 1.00 20.02 68 LYS A C 1
ATOM 538 O O . LYS A 1 69 ? -31.993 16.826 1.264 1.00 19.61 68 LYS A O 1
ATOM 544 N N . LEU A 1 70 ? -33.581 17.538 2.703 1.00 18.51 69 LEU A N 1
ATOM 545 C CA . LEU A 1 70 ? -32.623 17.944 3.756 1.00 17.22 69 LEU A CA 1
ATOM 546 C C . LEU A 1 70 ? -31.628 16.829 4.051 1.00 16.14 69 LEU A C 1
ATOM 547 O O . LEU A 1 70 ? -30.420 17.104 4.230 1.00 16.60 69 LEU A O 1
ATOM 552 N N . ALA A 1 71 ? -32.111 15.609 4.098 1.00 15.52 70 ALA A N 1
ATOM 553 C CA . ALA A 1 71 ? -31.336 14.430 4.427 1.00 15.59 70 ALA A CA 1
ATOM 554 C C . ALA A 1 71 ? -30.128 14.213 3.526 1.00 16.11 70 ALA A C 1
ATOM 555 O O . ALA A 1 71 ? -29.238 13.406 3.887 1.00 16.52 70 ALA A O 1
ATOM 557 N N . GLU A 1 72 ? -30.138 14.833 2.361 1.00 15.86 71 GLU A N 1
ATOM 558 C CA . GLU A 1 72 ? -29.020 14.729 1.419 1.00 15.55 71 GLU A CA 1
ATOM 559 C C . GLU A 1 72 ? -27.784 15.425 1.980 1.00 14.13 71 GLU A C 1
ATOM 560 O O . GLU A 1 72 ? -26.656 15.003 1.684 1.00 13.47 71 GLU A O 1
ATOM 566 N N . ASN A 1 73 ? -28.013 16.458 2.776 1.00 13.64 72 ASN A N 1
ATOM 567 C CA . ASN A 1 73 ? -26.902 17.236 3.364 1.00 12.85 72 ASN A CA 1
ATOM 568 C C . ASN A 1 73 ? -26.812 17.142 4.881 1.00 12.19 72 ASN A C 1
ATOM 569 O O . ASN A 1 73 ? -25.767 17.537 5.452 1.00 11.31 72 ASN A O 1
ATOM 574 N N . ILE A 1 74 ? -27.864 16.701 5.532 1.00 11.84 73 ILE A N 1
ATOM 575 C CA . ILE A 1 74 ? -27.909 16.569 6.998 1.00 11.81 73 ILE A CA 1
ATOM 576 C C . ILE A 1 74 ? -27.975 15.088 7.361 1.00 11.53 73 ILE A C 1
ATOM 577 O O . ILE A 1 74 ? -28.975 14.394 7.090 1.00 12.18 73 ILE A O 1
ATOM 582 N N . SER A 1 75 ? -26.909 14.609 8.003 1.00 10.40 74 SER A N 1
ATOM 583 C CA . SER A 1 75 ? -26.822 13.215 8.423 1.00 9.45 74 SER A CA 1
ATOM 584 C C . SER A 1 75 ? -27.408 13.001 9.826 1.00 8.71 74 SER A C 1
ATOM 585 O O . SER A 1 75 ? -27.885 11.887 10.123 1.00 8.63 74 SER A O 1
ATOM 588 N N . GLY A 1 76 ? -27.356 14.031 10.633 1.00 9.10 75 GLY A N 1
ATOM 589 C CA . GLY A 1 76 ? -27.770 13.871 12.057 1.00 8.85 75 GLY A CA 1
ATOM 590 C C . GLY A 1 76 ? -28.166 15.189 12.661 1.00 8.38 75 GLY A C 1
ATOM 591 O O . GLY A 1 76 ? -27.801 16.277 12.204 1.00 9.09 75 GLY A O 1
ATOM 592 N N . VAL A 1 77 ? -28.979 15.079 13.722 1.00 7.81 76 VAL A N 1
ATOM 593 C CA . VAL A 1 77 ? -29.461 16.270 14.434 1.00 8.31 76 VAL A CA 1
ATOM 594 C C . VAL A 1 77 ? -29.142 16.052 15.928 1.00 8.73 76 VAL A C 1
ATOM 595 O O . VAL A 1 77 ? -29.416 14.951 16.430 1.00 9.15 76 VAL A O 1
ATOM 599 N N . ILE A 1 78 ? -28.548 17.075 16.506 1.00 9.89 77 ILE A N 1
ATOM 600 C CA . ILE A 1 78 ? -28.322 17.058 17.961 1.00 10.00 77 ILE A CA 1
ATOM 601 C C . ILE A 1 78 ? -29.552 17.694 18.642 1.00 9.66 77 ILE A C 1
ATOM 602 O O . ILE A 1 78 ? -29.871 18.850 18.381 1.00 9.85 77 ILE A O 1
ATOM 607 N N . LEU A 1 79 ? -30.145 16.920 19.517 1.00 10.14 78 LEU A N 1
ATOM 608 C CA . LEU A 1 79 ? -31.336 17.319 20.274 1.00 10.66 78 LEU A CA 1
ATOM 609 C C . LEU A 1 79 ? -31.006 17.670 21.735 1.00 11.49 78 LEU A C 1
ATOM 610 O O . LEU A 1 79 ? -30.061 17.086 22.267 1.00 10.44 78 LEU A O 1
ATOM 615 N N . PHE A 1 80 ? -31.826 18.552 22.263 1.00 11.77 79 PHE A N 1
ATOM 616 C CA . PHE A 1 80 ? -31.899 18.874 23.704 1.00 12.68 79 PHE A CA 1
ATOM 617 C C . PHE A 1 80 ? -32.976 17.951 24.305 1.00 13.30 79 PHE A C 1
ATOM 618 O O . PHE A 1 80 ? -34.033 17.708 23.683 1.00 12.23 79 PHE A O 1
ATOM 626 N N . HIS A 1 81 ? -32.715 17.423 25.482 1.00 12.59 80 HIS A N 1
ATOM 627 C CA . HIS A 1 81 ? -33.576 16.482 26.197 1.00 13.34 80 HIS A CA 1
ATOM 628 C C . HIS A 1 81 ? -35.073 16.659 25.958 1.00 13.61 80 HIS A C 1
ATOM 629 O O . HIS A 1 81 ? -35.743 15.678 25.555 1.00 12.95 80 HIS A O 1
ATOM 636 N N . GLU A 1 82 ? -35.604 17.843 26.187 1.00 13.93 81 GLU A N 1
ATOM 637 C CA . GLU A 1 82 ? -37.066 18.054 26.093 1.00 15.57 81 GLU A CA 1
ATOM 638 C C . GLU A 1 82 ? -37.581 17.690 24.707 1.00 15.87 81 GLU A C 1
ATOM 639 O O . GLU A 1 82 ? -38.597 16.982 24.559 1.00 15.32 81 GLU A O 1
ATOM 645 N N . THR A 1 83 ? -36.844 18.135 23.693 1.00 15.96 82 THR A N 1
ATOM 646 C CA . THR A 1 83 ? -37.248 17.961 22.291 1.00 15.86 82 THR A CA 1
ATOM 647 C C . THR A 1 83 ? -37.347 16.510 21.871 1.00 16.22 82 THR A C 1
ATOM 648 O O . THR A 1 83 ? -38.201 16.159 21.020 1.00 16.42 82 THR A O 1
ATOM 652 N N . LEU A 1 84 ? -36.485 15.666 22.430 1.00 15.60 83 LEU A N 1
ATOM 653 C CA . LEU A 1 84 ? -36.451 14.246 22.111 1.00 15.35 83 LEU A CA 1
ATOM 654 C C . LEU A 1 84 ? -37.803 13.583 22.415 1.00 15.18 83 LEU A C 1
ATOM 655 O O . LEU A 1 84 ? -38.083 12.538 21.812 1.00 15.20 83 LEU A O 1
ATOM 660 N N . TYR A 1 85 ? -38.583 14.178 23.281 1.00 15.51 84 TYR A N 1
ATOM 661 C CA . TYR A 1 85 ? -39.861 13.557 23.694 1.00 16.75 84 TYR A CA 1
ATOM 662 C C . TYR A 1 85 ? -41.054 14.331 23.186 1.00 17.61 84 TYR A C 1
ATOM 663 O O . TYR A 1 85 ? -42.208 14.022 23.548 1.00 18.70 84 TYR A O 1
ATOM 672 N N . GLN A 1 86 ? -40.784 15.319 22.343 1.00 18.17 85 GLN A N 1
ATOM 673 C CA . GLN A 1 86 ? -41.875 16.177 21.819 1.00 18.38 85 GLN A CA 1
ATOM 674 C C . GLN A 1 86 ? -42.492 15.531 20.572 1.00 18.89 85 GLN A C 1
ATOM 675 O O . GLN A 1 86 ? -41.964 14.567 20.003 1.00 18.22 85 GLN A O 1
ATOM 681 N N . LYS A 1 87 ? -43.631 16.072 20.204 1.00 19.82 86 LYS A N 1
ATOM 682 C CA . LYS A 1 87 ? -44.465 15.578 19.107 1.00 20.98 86 LYS A CA 1
ATOM 683 C C . LYS A 1 87 ? -44.951 16.721 18.224 1.00 21.00 86 LYS A C 1
ATOM 684 O O . LYS A 1 87 ? -45.062 17.878 18.648 1.00 20.98 86 LYS A O 1
ATOM 690 N N . ALA A 1 88 ? -45.222 16.350 16.982 1.00 21.87 87 ALA A N 1
ATOM 691 C CA . ALA A 1 88 ? -45.747 17.301 15.982 1.00 22.61 87 ALA A CA 1
ATOM 692 C C . ALA A 1 88 ? -47.235 17.531 16.270 1.00 23.16 87 ALA A C 1
ATOM 693 O O . ALA A 1 88 ? -47.833 16.753 17.031 1.00 23.55 87 ALA A O 1
ATOM 695 N N . ASP A 1 89 ? -47.777 18.572 15.694 1.00 23.82 88 ASP A N 1
ATOM 696 C CA . ASP A 1 89 ? -49.173 18.986 15.805 1.00 24.62 88 ASP A CA 1
ATOM 697 C C . ASP A 1 89 ? -50.138 17.805 15.619 1.00 24.74 88 ASP A C 1
ATOM 698 O O . ASP A 1 89 ? -51.158 17.694 16.319 1.00 24.56 88 ASP A O 1
ATOM 703 N N . ASP A 1 90 ? -49.798 16.972 14.659 1.00 24.70 89 ASP A N 1
ATOM 704 C CA . ASP A 1 90 ? -50.623 15.807 14.303 1.00 25.11 89 ASP A CA 1
ATOM 705 C C . ASP A 1 90 ? -50.414 14.656 15.279 1.00 24.76 89 ASP A C 1
ATOM 706 O O . ASP A 1 90 ? -51.062 13.611 15.130 1.00 25.03 89 ASP A O 1
ATOM 711 N N . GLY A 1 91 ? -49.504 14.840 16.222 1.00 24.73 90 GLY A N 1
ATOM 712 C CA . GLY A 1 91 ? -49.187 13.831 17.225 1.00 23.95 90 GLY A CA 1
ATOM 713 C C . GLY A 1 91 ? -48.013 12.935 16.909 1.00 23.32 90 GLY A C 1
ATOM 714 O O . GLY A 1 91 ? -47.701 12.020 17.715 1.00 23.91 90 GLY A O 1
ATOM 715 N N . THR A 1 92 ? -47.340 13.151 15.788 1.00 22.49 91 THR A N 1
ATOM 716 C CA . THR A 1 92 ? -46.180 12.298 15.439 1.00 21.59 91 THR A CA 1
ATOM 717 C C . THR A 1 92 ? -44.958 12.760 16.235 1.00 20.38 91 THR A C 1
ATOM 718 O O . THR A 1 92 ? -44.660 13.963 16.256 1.00 20.81 91 THR A O 1
ATOM 722 N N . PRO A 1 93 ? -44.304 11.819 16.875 1.00 19.99 92 PRO A N 1
ATOM 723 C CA . PRO A 1 93 ? -43.069 12.086 17.635 1.00 19.54 92 PRO A CA 1
ATOM 724 C C . PRO A 1 93 ? -41.972 12.609 16.708 1.00 19.29 92 PRO A C 1
ATOM 725 O O . PRO A 1 93 ? -41.715 12.029 15.633 1.00 18.91 92 PRO A O 1
ATOM 729 N N . PHE A 1 94 ? -41.345 13.675 17.141 1.00 18.74 93 PHE A N 1
ATOM 730 C CA . PHE A 1 94 ? -40.219 14.288 16.416 1.00 19.04 93 PHE A CA 1
ATOM 731 C C . PHE A 1 94 ? -39.173 13.241 16.030 1.00 19.10 93 PHE A C 1
ATOM 732 O O . PHE A 1 94 ? -38.638 13.319 14.913 1.00 19.49 93 PHE A O 1
ATOM 740 N N . ALA A 1 95 ? -38.908 12.317 16.930 1.00 19.52 94 ALA A N 1
ATOM 741 C CA . ALA A 1 95 ? -37.868 11.295 16.760 1.00 20.11 94 ALA A CA 1
ATOM 742 C C . ALA A 1 95 ? -38.180 10.399 15.564 1.00 20.77 94 ALA A C 1
ATOM 743 O O . ALA A 1 95 ? -37.284 9.972 14.819 1.00 20.40 94 ALA A O 1
ATOM 745 N N . GLU A 1 96 ? -39.465 10.128 15.420 1.00 21.52 95 GLU A N 1
ATOM 746 C CA . GLU A 1 96 ? -39.985 9.319 14.317 1.00 21.97 95 GLU A CA 1
ATOM 747 C C . GLU A 1 96 ? -39.868 10.071 12.998 1.00 21.17 95 GLU A C 1
ATOM 748 O O . GLU A 1 96 ? -39.409 9.487 12.005 1.00 21.32 95 GLU A O 1
ATOM 754 N N . ILE A 1 97 ? -40.261 11.329 12.994 1.00 20.81 96 ILE A N 1
ATOM 755 C CA . ILE A 1 97 ? -40.219 12.175 11.791 1.00 20.67 96 ILE A CA 1
ATOM 756 C C . ILE A 1 97 ? -38.811 12.187 11.203 1.00 21.04 96 ILE A C 1
ATOM 757 O O . ILE A 1 97 ? -38.610 11.906 10.005 1.00 20.57 96 ILE A O 1
ATOM 762 N N . LEU A 1 98 ? -37.860 12.487 12.079 1.00 20.57 97 LEU A N 1
ATOM 763 C CA . LEU A 1 98 ? -36.441 12.529 11.701 1.00 20.31 97 LEU A CA 1
ATOM 764 C C . LEU A 1 98 ? -35.928 11.180 11.248 1.00 20.34 97 LEU A C 1
ATOM 765 O O . LEU A 1 98 ? -35.319 11.088 10.156 1.00 20.09 97 LEU A O 1
ATOM 770 N N . LYS A 1 9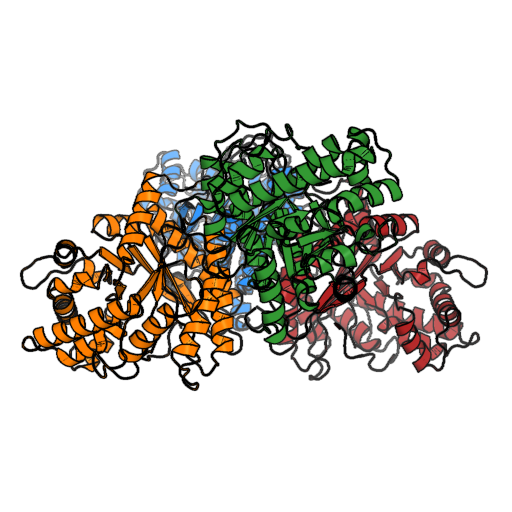9 ? -36.159 10.130 12.012 1.00 21.06 98 LYS A N 1
ATOM 771 C CA . LYS A 1 99 ? -35.625 8.803 11.685 1.00 22.28 98 LYS A CA 1
ATOM 772 C C . LYS A 1 99 ? -36.235 8.255 10.387 1.00 22.74 98 LYS A C 1
ATOM 773 O O . LYS A 1 99 ? -35.562 7.500 9.659 1.00 21.95 98 LYS A O 1
ATOM 779 N N . LYS A 1 100 ? -37.472 8.637 10.152 1.00 22.88 99 LYS A N 1
ATOM 780 C CA . LYS A 1 100 ? -38.187 8.222 8.920 1.00 23.51 99 LYS A CA 1
ATOM 781 C C . LYS A 1 100 ? -37.436 8.781 7.710 1.00 22.73 99 LYS A C 1
ATOM 782 O O . LYS A 1 100 ? -37.305 8.107 6.671 1.00 23.10 99 LYS A O 1
ATOM 788 N N . LYS A 1 101 ? -36.944 9.993 7.888 1.00 21.72 100 LYS A N 1
ATOM 789 C CA . LYS A 1 101 ? -36.193 10.715 6.861 1.00 20.79 100 LYS A CA 1
ATOM 790 C C . LYS A 1 101 ? -34.762 10.246 6.708 1.00 19.70 100 LYS A C 1
ATOM 791 O O . LYS A 1 101 ? -34.013 10.788 5.860 1.00 19.85 100 LYS A O 1
ATOM 797 N N . GLY A 1 102 ? -34.358 9.286 7.512 1.00 18.32 101 GLY A N 1
ATOM 798 C CA . GLY A 1 102 ? -33.026 8.694 7.478 1.00 17.53 101 GLY A CA 1
ATOM 799 C C . GLY A 1 102 ? -31.968 9.503 8.211 1.00 16.74 101 GLY A C 1
ATOM 800 O O . GLY A 1 102 ? -30.750 9.321 7.971 1.00 17.11 101 GLY A O 1
ATOM 801 N N . ILE A 1 103 ? -32.409 10.373 9.088 1.00 15.55 102 ILE A N 1
ATOM 802 C CA . ILE A 1 103 ? -31.520 11.237 9.883 1.00 14.58 102 ILE A CA 1
ATOM 803 C C . ILE A 1 103 ? -31.228 10.581 11.236 1.00 14.11 102 ILE A C 1
ATOM 804 O O . ILE A 1 103 ? -32.152 10.050 11.880 1.00 13.63 102 ILE A O 1
ATOM 809 N N . ILE A 1 104 ? -29.972 10.625 11.623 1.00 13.36 103 ILE A N 1
ATOM 810 C CA . ILE A 1 104 ? -29.517 10.012 12.901 1.00 12.32 103 ILE A CA 1
ATOM 811 C C . ILE A 1 104 ? -29.738 11.012 14.031 1.00 11.55 103 ILE A C 1
ATOM 812 O O . ILE A 1 104 ? -29.510 12.222 13.850 1.00 11.35 103 ILE A O 1
ATOM 817 N N . LEU A 1 105 ? -30.163 10.501 15.189 1.00 10.99 104 LEU A N 1
ATOM 818 C CA . LEU A 1 105 ? -30.444 11.357 16.346 1.00 10.58 104 LEU A CA 1
ATOM 819 C C . LEU A 1 105 ? -29.260 11.352 17.336 1.00 9.33 104 LEU A C 1
ATOM 820 O O . LEU A 1 105 ? -28.694 10.307 17.656 1.00 8.86 104 LEU A O 1
ATOM 825 N N . GLY A 1 106 ? -28.968 12.534 17.805 1.00 10.15 105 GLY A N 1
ATOM 826 C CA . GLY A 1 106 ? -27.906 12.798 18.791 1.00 10.50 105 GLY A CA 1
ATOM 827 C C . GLY A 1 106 ? -28.544 13.524 19.982 1.00 10.59 105 GLY A C 1
ATOM 828 O O . GLY A 1 106 ? -29.625 14.109 19.826 1.00 10.60 105 GLY A O 1
ATOM 829 N N . ILE A 1 107 ? -27.849 13.477 21.117 1.00 10.42 106 ILE A N 1
ATOM 830 C CA . ILE A 1 107 ? -28.353 14.071 22.363 1.00 8.92 106 ILE A CA 1
ATOM 831 C C . ILE A 1 107 ? -27.218 14.744 23.141 1.00 9.34 106 ILE A C 1
ATOM 832 O O . ILE A 1 107 ? -26.135 14.133 23.304 1.00 8.93 106 ILE A O 1
ATOM 837 N N . LYS A 1 108 ? -27.492 15.944 23.583 1.00 8.97 107 LYS A N 1
ATOM 838 C CA . LYS A 1 108 ? -26.572 16.704 24.465 1.00 9.46 107 LYS A CA 1
ATOM 839 C C . LYS A 1 108 ? -26.680 16.114 25.881 1.00 8.89 107 LYS A C 1
ATOM 840 O O . LYS A 1 108 ? -27.777 16.027 26.486 1.00 8.53 107 LYS A O 1
ATOM 846 N N . VAL A 1 109 ? -25.545 15.663 26.395 1.00 7.89 108 VAL A N 1
ATOM 847 C CA . VAL A 1 109 ? -25.513 14.996 27.697 1.00 8.33 108 VAL A CA 1
ATOM 848 C C . VAL A 1 109 ? -24.738 15.737 28.777 1.00 8.12 108 VAL A C 1
ATOM 849 O O . VAL A 1 109 ? -24.822 15.225 29.919 1.00 8.13 108 VAL A O 1
ATOM 853 N N . ASP A 1 110 ? -24.048 16.815 28.493 1.00 8.19 109 ASP A N 1
ATOM 854 C CA . ASP A 1 110 ? -23.329 17.527 29.582 1.00 8.52 109 ASP A CA 1
ATOM 855 C C . ASP A 1 110 ? -24.319 18.346 30.415 1.00 9.13 109 ASP A C 1
ATOM 856 O O . ASP A 1 110 ? -25.447 18.665 29.989 1.00 9.31 109 ASP A O 1
ATOM 861 N N . LYS A 1 111 ? -23.836 18.722 31.604 1.00 8.74 110 LYS A N 1
ATOM 862 C CA . LYS A 1 111 ? -24.673 19.547 32.506 1.00 9.72 110 LYS A CA 1
ATOM 863 C C . LYS A 1 111 ? -24.083 20.913 32.748 1.00 9.37 110 LYS A C 1
ATOM 864 O O . LYS A 1 111 ? -24.246 21.534 33.817 1.00 9.69 110 LYS A O 1
ATOM 870 N N . GLY A 1 112 ? -23.395 21.437 31.736 1.00 9.07 111 GLY A N 1
ATOM 871 C CA . GLY A 1 112 ? -22.840 22.791 31.728 1.00 8.65 111 GLY A CA 1
ATOM 872 C C . GLY A 1 112 ? -21.489 22.908 32.429 1.00 8.42 111 GLY A C 1
ATOM 873 O O . GLY A 1 112 ? -20.940 21.923 32.949 1.00 8.99 111 GLY A O 1
ATOM 874 N N . VAL A 1 113 ? -20.975 24.118 32.465 1.00 8.94 112 VAL A N 1
ATOM 875 C CA . VAL A 1 113 ? -19.635 24.402 33.006 1.00 9.09 112 VAL A CA 1
ATOM 876 C C . VAL A 1 113 ? -19.690 24.809 34.477 1.00 8.97 112 VAL A C 1
ATOM 877 O O . VAL A 1 113 ? -20.680 25.360 34.951 1.00 8.13 112 VAL A O 1
ATOM 881 N N . VAL A 1 114 ? -18.575 24.534 35.145 1.00 9.70 113 VAL A N 1
ATOM 882 C CA . VAL A 1 114 ? -18.385 24.909 36.561 1.00 8.76 113 VAL A CA 1
ATOM 883 C C . VAL A 1 114 ? -16.961 25.454 36.715 1.00 8.94 113 VAL A C 1
ATOM 884 O O . VAL A 1 114 ? -16.045 24.934 36.062 1.00 8.75 113 VAL A O 1
ATOM 888 N N . PRO A 1 115 ? -16.802 26.420 37.611 1.00 8.63 114 PRO A N 1
ATOM 889 C CA . PRO A 1 115 ? -15.517 27.079 37.831 1.00 8.51 114 PRO A CA 1
ATOM 890 C C . PRO A 1 115 ? -14.505 26.194 38.533 1.00 8.17 114 PRO A C 1
ATOM 891 O O . PRO A 1 115 ? -14.836 25.392 39.409 1.00 8.12 114 PRO A O 1
ATOM 895 N N . LEU A 1 116 ? -13.270 26.343 38.082 1.00 8.00 115 LEU A N 1
ATOM 896 C CA . LEU A 1 116 ? -12.104 25.680 38.708 1.00 7.67 115 LEU A CA 1
ATOM 897 C C . LEU A 1 116 ? -11.626 26.634 39.811 1.00 7.08 115 LEU A C 1
ATOM 898 O O . LEU A 1 116 ? -11.142 27.722 39.527 1.00 6.34 115 LEU A O 1
ATOM 903 N N . PHE A 1 117 ? -11.819 26.197 41.041 1.00 8.10 116 PHE A N 1
ATOM 904 C CA . PHE A 1 117 ? -11.494 27.047 42.229 1.00 8.74 116 PHE A CA 1
ATOM 905 C C . PHE A 1 117 ? -9.987 27.353 42.250 1.00 8.88 116 PHE A C 1
ATOM 906 O O . PHE A 1 117 ? -9.194 26.423 42.088 1.00 9.82 116 PHE A O 1
ATOM 914 N N . GLY A 1 118 ? -9.637 28.607 42.430 1.00 8.98 117 GLY A N 1
ATOM 915 C CA . GLY A 1 118 ? -8.250 29.069 42.451 1.00 10.15 117 GLY A CA 1
ATOM 916 C C . GLY A 1 118 ? -7.717 29.413 41.055 1.00 10.21 117 GLY A C 1
ATOM 917 O O . GLY A 1 118 ? -6.651 30.062 40.923 1.00 9.95 117 GLY A O 1
ATOM 918 N N . SER A 1 119 ? -8.467 29.013 40.027 1.00 10.21 118 SER A N 1
ATOM 919 C CA . SER A 1 119 ? -7.999 29.298 38.638 1.00 10.29 118 SER A CA 1
ATOM 920 C C . SER A 1 119 ? -8.300 30.745 38.291 1.00 9.81 118 SER A C 1
ATOM 921 O O . SER A 1 119 ? -9.119 31.422 38.944 1.00 10.50 118 SER A O 1
ATOM 924 N N . GLU A 1 120 ? -7.638 31.238 37.256 1.00 10.69 119 GLU A N 1
ATOM 925 C CA . GLU A 1 120 ? -7.907 32.555 36.680 1.00 11.32 119 GLU A CA 1
ATOM 926 C C . GLU A 1 120 ? -9.083 32.485 35.715 1.00 12.35 119 GLU A C 1
ATOM 927 O O . GLU A 1 120 ? -8.972 32.566 34.472 1.00 12.17 119 GLU A O 1
ATOM 933 N N . ASP A 1 121 ? -10.241 32.330 36.330 1.00 12.34 120 ASP A N 1
ATOM 934 C CA . ASP A 1 121 ? -11.534 32.262 35.659 1.00 13.03 120 ASP A CA 1
ATOM 935 C C . ASP A 1 121 ? -11.687 31.156 34.629 1.00 11.52 120 ASP A C 1
ATOM 936 O O . ASP A 1 121 ? -12.293 31.409 33.548 1.00 12.11 120 ASP A O 1
ATOM 941 N N . GLU A 1 122 ? -11.206 29.979 34.915 1.00 9.48 121 GLU A N 1
ATOM 942 C CA . GLU A 1 122 ? -11.347 28.819 34.020 1.00 8.46 121 GLU A CA 1
ATOM 943 C C . GLU A 1 122 ? -12.390 27.857 34.548 1.00 7.05 121 GLU A C 1
ATOM 944 O O . GLU A 1 122 ? -12.770 27.937 35.729 1.00 7.10 121 GLU A O 1
ATOM 950 N N . VAL A 1 123 ? -12.836 26.982 33.667 1.00 6.29 122 VAL A N 1
ATOM 951 C CA . VAL A 1 123 ? -13.920 26.048 33.924 1.00 5.04 122 VAL A CA 1
ATOM 952 C C . VAL A 1 123 ? -13.564 24.645 33.431 1.00 5.00 122 VAL A C 1
ATOM 953 O O . VAL A 1 123 ? -12.604 24.423 32.701 1.00 6.10 122 VAL A O 1
ATOM 957 N N . THR A 1 124 ? -14.409 23.760 33.882 1.00 3.64 123 THR A N 1
ATOM 958 C CA . THR A 1 124 ? -14.524 22.378 33.430 1.00 3.80 123 THR A CA 1
ATOM 959 C C . THR A 1 124 ? -16.044 22.142 33.249 1.00 3.71 123 THR A C 1
ATOM 960 O O . THR A 1 124 ? -16.826 23.024 33.611 1.00 4.79 123 THR A O 1
ATOM 964 N N . THR A 1 125 ? -16.361 21.003 32.715 1.00 4.29 124 THR A N 1
ATOM 965 C CA . THR A 1 125 ? -17.749 20.607 32.450 1.00 5.00 124 THR A CA 1
ATOM 966 C C . THR A 1 125 ? -18.170 19.461 33.345 1.00 4.91 124 THR A C 1
ATOM 967 O O . THR A 1 125 ? -17.378 18.545 33.590 1.00 5.55 124 THR A O 1
ATOM 971 N N . GLN A 1 126 ? -19.409 19.555 33.812 1.00 5.61 125 GLN A N 1
ATOM 972 C CA . GLN A 1 126 ? -19.988 18.503 34.673 1.00 6.19 125 GLN A CA 1
ATOM 973 C C . GLN A 1 126 ? -21.034 17.711 33.895 1.00 7.16 125 GLN A C 1
ATOM 974 O O . GLN A 1 126 ? -21.430 18.127 32.784 1.00 7.77 125 GLN A O 1
ATOM 980 N N . GLY A 1 127 ? -21.440 16.590 34.469 1.00 7.15 126 GLY A N 1
ATOM 981 C CA . GLY A 1 127 ? -22.475 15.722 33.930 1.00 6.60 126 GLY A CA 1
ATOM 982 C C . GLY A 1 127 ? -22.125 14.277 33.806 1.00 6.00 126 GLY A C 1
ATOM 983 O O . GLY A 1 127 ? -22.864 13.517 33.115 1.00 6.70 126 GLY A O 1
ATOM 984 N N . LEU A 1 128 ? -21.051 13.793 34.430 1.00 4.53 127 LEU A N 1
ATOM 985 C CA . LEU A 1 128 ? -20.746 12.362 34.396 1.00 5.16 127 LEU A CA 1
ATOM 986 C C . LEU A 1 128 ? -21.673 11.527 35.278 1.00 4.60 127 LEU A C 1
ATOM 987 O O . LEU A 1 128 ? -21.781 10.310 35.020 1.00 4.31 127 LEU A O 1
ATOM 992 N N . ASP A 1 129 ? -22.284 12.100 36.298 1.00 5.92 128 ASP A N 1
ATOM 993 C CA . ASP A 1 129 ? -23.041 11.281 37.290 1.00 6.57 128 ASP A CA 1
ATOM 994 C C . ASP A 1 129 ? -24.197 10.538 36.625 1.00 6.98 128 ASP A C 1
ATOM 995 O O . ASP A 1 129 ? -25.033 11.196 35.986 1.00 7.29 128 ASP A O 1
ATOM 1000 N N . ASP A 1 130 ? -24.242 9.243 36.798 1.00 7.70 129 ASP A N 1
ATOM 1001 C CA . ASP A 1 130 ? -25.250 8.354 36.220 1.00 9.25 129 ASP A CA 1
ATOM 1002 C C . ASP A 1 130 ? -25.322 8.496 34.685 1.00 9.19 129 ASP A C 1
ATOM 1003 O O . ASP A 1 130 ? -26.385 8.168 34.111 1.00 7.95 129 ASP A O 1
ATOM 1008 N N . LEU A 1 131 ? -24.250 8.928 34.053 1.00 8.67 130 LEU A N 1
ATOM 1009 C CA . LEU A 1 131 ? -24.253 9.085 32.583 1.00 8.52 130 LEU A CA 1
ATOM 1010 C C . LEU A 1 131 ? -24.513 7.768 31.878 1.00 8.55 130 LEU A C 1
ATOM 1011 O O . LEU A 1 131 ? -25.222 7.769 30.846 1.00 8.86 130 LEU A O 1
ATOM 1016 N N . ALA A 1 132 ? -23.986 6.662 32.359 1.00 8.70 131 ALA A N 1
ATOM 1017 C CA . ALA A 1 132 ? -24.149 5.360 31.725 1.00 9.45 131 ALA A CA 1
ATOM 1018 C C . ALA A 1 132 ? -25.634 4.986 31.656 1.00 9.98 131 ALA A C 1
ATOM 1019 O O . ALA A 1 132 ? -26.100 4.519 30.590 1.00 9.65 131 ALA A O 1
ATOM 1021 N N . ALA A 1 133 ? -26.333 5.223 32.756 1.00 9.79 132 ALA A N 1
ATOM 1022 C CA . ALA A 1 133 ? -27.783 4.901 32.816 1.00 9.32 132 ALA A CA 1
ATOM 1023 C C . ALA A 1 133 ? -28.562 5.795 31.863 1.00 8.68 132 ALA A C 1
ATOM 1024 O O . ALA A 1 133 ? -29.502 5.309 31.201 1.00 8.79 132 ALA A O 1
ATOM 1026 N N . ARG A 1 134 ? -28.224 7.059 31.822 1.00 9.01 133 ARG A N 1
ATOM 1027 C CA . ARG A 1 134 ? -28.833 8.055 30.944 1.00 9.98 133 ARG A CA 1
ATOM 1028 C C . ARG A 1 134 ? -28.638 7.651 29.479 1.00 10.21 133 ARG A C 1
ATOM 1029 O O . ARG A 1 134 ? -29.607 7.638 28.700 1.00 9.88 133 ARG A O 1
ATOM 1037 N N . CYS A 1 135 ? -27.409 7.315 29.128 1.00 10.27 134 CYS A N 1
ATOM 1038 C CA . CYS A 1 135 ? -27.076 6.881 27.767 1.00 10.60 134 CYS A CA 1
ATOM 1039 C C . CYS A 1 135 ? -27.857 5.644 27.350 1.00 11.38 134 CYS A C 1
ATOM 1040 O O . CYS A 1 135 ? -28.326 5.565 26.194 1.00 11.08 134 CYS A O 1
ATOM 1043 N N . ALA A 1 136 ? -27.982 4.684 28.256 1.00 11.22 135 ALA A N 1
ATOM 1044 C CA . ALA A 1 136 ? -28.694 3.444 27.975 1.00 11.17 135 ALA A CA 1
ATOM 1045 C C . ALA A 1 136 ? -30.152 3.729 27.576 1.00 11.32 135 ALA A C 1
ATOM 1046 O O . ALA A 1 136 ? -30.687 3.032 26.694 1.00 10.63 135 ALA A O 1
ATOM 1048 N N . GLN A 1 137 ? -30.718 4.710 28.232 1.00 11.22 136 GLN A N 1
ATOM 1049 C CA . GLN A 1 137 ? -32.109 5.125 28.003 1.00 11.41 136 GLN A CA 1
ATOM 1050 C C . GLN A 1 137 ? -32.194 5.894 26.680 1.00 11.28 136 GLN A C 1
ATOM 1051 O O . GLN A 1 137 ? -33.108 5.618 25.881 1.00 10.69 136 GLN A O 1
ATOM 1057 N N . TYR A 1 138 ? -31.266 6.801 26.468 1.00 10.61 137 TYR A N 1
ATOM 1058 C CA . TYR A 1 138 ? -31.208 7.605 25.232 1.00 10.83 137 TYR A CA 1
ATOM 1059 C C . TYR A 1 138 ? -31.090 6.691 24.017 1.00 10.88 137 TYR A C 1
ATOM 1060 O O . TYR A 1 138 ? -31.774 6.940 22.999 1.00 11.10 137 TYR A O 1
ATOM 1069 N N . LYS A 1 139 ? -30.309 5.642 24.138 1.00 10.83 138 LYS A N 1
ATOM 1070 C CA . LYS A 1 139 ? -30.076 4.664 23.065 1.00 11.90 138 LYS A CA 1
ATOM 1071 C C . LYS A 1 139 ? -31.392 3.950 22.736 1.00 13.31 138 LYS A C 1
ATOM 1072 O O . LYS A 1 139 ? -31.763 3.779 21.565 1.00 12.97 138 LYS A O 1
ATOM 1078 N N . LYS A 1 140 ? -32.087 3.562 23.791 1.00 14.20 139 LYS A N 1
ATOM 1079 C CA . LYS A 1 140 ? -33.395 2.911 23.732 1.00 14.95 139 LYS A CA 1
ATOM 1080 C C . LYS A 1 140 ? -34.409 3.801 23.024 1.00 14.52 139 LYS A C 1
ATOM 1081 O O . LYS A 1 140 ? -35.222 3.302 22.225 1.00 14.96 139 LYS A O 1
ATOM 1087 N N . ASP A 1 141 ? -34.353 5.072 23.319 1.00 13.40 140 ASP A N 1
ATOM 1088 C CA . ASP A 1 141 ? -35.247 6.089 22.784 1.00 14.21 140 ASP A CA 1
ATOM 1089 C C . ASP A 1 141 ? -34.840 6.559 21.381 1.00 13.93 140 ASP A C 1
ATOM 1090 O O . ASP A 1 141 ? -35.462 7.518 20.902 1.00 14.25 140 ASP A O 1
ATOM 1095 N N . GLY A 1 142 ? -33.826 5.959 20.788 1.00 13.68 141 GLY A N 1
ATOM 1096 C CA . GLY A 1 142 ? -33.458 6.210 19.402 1.00 13.44 141 GLY A CA 1
ATOM 1097 C C . GLY A 1 142 ? -32.236 7.025 19.093 1.00 13.00 141 GLY A C 1
ATOM 1098 O O . GLY A 1 142 ? -32.012 7.347 17.888 1.00 12.35 141 GLY A O 1
ATOM 1099 N N . CYS A 1 143 ? -31.429 7.375 20.083 1.00 11.91 142 CYS A N 1
ATOM 1100 C CA . CYS A 1 143 ? -30.211 8.187 19.895 1.00 10.95 142 CYS A CA 1
ATOM 1101 C C . CYS A 1 143 ? -29.003 7.293 19.663 1.00 9.96 142 CYS A C 1
ATOM 1102 O O . CYS A 1 143 ? -28.916 6.197 20.243 1.00 10.59 142 CYS A O 1
ATOM 1105 N N . ASP A 1 144 ? -28.072 7.747 18.829 1.00 10.21 143 ASP A N 1
ATOM 1106 C CA . ASP A 1 144 ? -26.902 6.927 18.472 1.00 9.65 143 ASP A CA 1
ATOM 1107 C C . ASP A 1 144 ? -25.579 7.671 18.679 1.00 8.43 143 ASP A C 1
ATOM 1108 O O . ASP A 1 144 ? -24.538 6.998 18.562 1.00 9.06 143 ASP A O 1
ATOM 1113 N N . PHE A 1 145 ? -25.621 8.942 18.895 1.00 9.22 144 PHE A N 1
ATOM 1114 C CA . PHE A 1 145 ? -24.416 9.758 19.187 1.00 9.45 144 PHE A CA 1
ATOM 1115 C C . PHE A 1 145 ? -24.756 10.743 20.298 1.00 9.04 144 PHE A C 1
ATOM 1116 O O . PHE A 1 145 ? -25.933 11.048 20.579 1.00 8.35 144 PHE A O 1
ATOM 1124 N N . ALA A 1 146 ? -23.700 11.288 20.905 1.00 9.10 145 ALA A N 1
ATOM 1125 C CA . ALA A 1 146 ? -23.864 12.274 21.974 1.00 9.47 145 ALA A CA 1
ATOM 1126 C C . ALA A 1 146 ? -22.944 13.477 21.760 1.00 9.25 145 ALA A C 1
ATOM 1127 O O . ALA A 1 146 ? -21.972 13.406 20.988 1.00 9.73 145 ALA A O 1
ATOM 1129 N N . LYS A 1 147 ? -23.263 14.529 22.478 1.00 9.49 146 LYS A N 1
ATOM 1130 C CA . LYS A 1 147 ? -22.534 15.791 22.502 1.00 9.77 146 LYS A CA 1
ATOM 1131 C C . LYS A 1 147 ? -22.236 16.232 23.947 1.00 9.43 146 LYS A C 1
ATOM 1132 O O . LYS A 1 147 ? -23.093 16.142 24.840 1.00 9.00 146 LYS A O 1
ATOM 1138 N N . TRP A 1 148 ? -21.045 16.756 24.131 1.00 8.92 147 TRP A N 1
ATOM 1139 C CA . TRP A 1 148 ? -20.551 17.243 25.444 1.00 8.43 147 TRP A CA 1
ATOM 1140 C C . TRP A 1 148 ? -19.541 18.371 25.159 1.00 8.25 147 TRP A C 1
ATOM 1141 O O . TRP A 1 148 ? -18.523 18.114 24.499 1.00 8.48 147 TRP A O 1
ATOM 1152 N N . ARG A 1 149 ? -19.826 19.533 25.697 1.00 8.24 148 ARG A N 1
ATOM 1153 C CA . ARG A 1 149 ? -18.968 20.684 25.395 1.00 9.48 148 ARG A CA 1
ATOM 1154 C C . ARG A 1 149 ? -18.079 21.124 26.541 1.00 9.62 148 ARG A C 1
ATOM 1155 O O . ARG A 1 149 ? -18.537 21.433 27.642 1.00 9.36 148 ARG A O 1
ATOM 1163 N N . CYS A 1 150 ? -16.780 21.183 26.229 1.00 9.67 149 CYS A N 1
ATOM 1164 C CA . CYS A 1 150 ? -15.781 21.795 27.142 1.00 8.85 149 CYS A CA 1
ATOM 1165 C C . CYS A 1 150 ? -15.406 23.149 26.562 1.00 9.24 149 CYS A C 1
ATOM 1166 O O . CYS A 1 150 ? -15.406 23.340 25.326 1.00 9.08 149 CYS A O 1
ATOM 1169 N N . VAL A 1 151 ? -15.083 24.093 27.434 1.00 9.25 150 VAL A N 1
ATOM 1170 C CA . VAL A 1 151 ? -14.741 25.458 27.027 1.00 10.20 150 VAL A CA 1
ATOM 1171 C C . VAL A 1 151 ? -13.354 25.840 27.548 1.00 11.01 150 VAL A C 1
ATOM 1172 O O . VAL A 1 151 ? -13.104 25.745 28.770 1.00 11.04 150 VAL A O 1
ATOM 1176 N N . LEU A 1 152 ? -12.472 26.204 26.627 1.00 10.23 151 LEU A N 1
ATOM 1177 C CA . LEU A 1 152 ? -11.133 26.711 26.988 1.00 10.47 151 LEU A CA 1
ATOM 1178 C C . LEU A 1 152 ? -11.064 28.177 26.562 1.00 10.87 151 LEU A C 1
ATOM 1179 O O . LEU A 1 152 ? -11.579 28.524 25.489 1.00 10.99 151 LEU A O 1
ATOM 1184 N N . LYS A 1 153 ? -10.427 28.986 27.381 1.00 10.13 152 LYS A N 1
ATOM 1185 C CA . LYS A 1 153 ? -10.380 30.437 27.184 1.00 10.44 152 LYS A CA 1
ATOM 1186 C C . LYS A 1 153 ? -8.975 30.943 26.951 1.00 10.29 152 LYS A C 1
ATOM 1187 O O . LYS A 1 153 ? -8.036 30.590 27.697 1.00 9.25 152 LYS A O 1
ATOM 1193 N N . ILE A 1 154 ? -8.795 31.756 25.902 1.00 9.25 153 ILE A N 1
ATOM 1194 C CA . ILE A 1 154 ? -7.465 32.333 25.631 1.00 9.29 153 ILE A CA 1
ATOM 1195 C C . ILE A 1 154 ? -7.342 33.681 26.339 1.00 9.40 153 ILE A C 1
ATOM 1196 O O . ILE A 1 154 ? -8.112 34.618 26.045 1.00 9.81 153 ILE A O 1
ATOM 1201 N N . GLY A 1 155 ? -6.375 33.757 27.236 1.00 9.58 154 GLY A N 1
ATOM 1202 C CA . GLY A 1 155 ? -6.131 34.999 28.003 1.00 10.16 154 GLY A CA 1
ATOM 1203 C C . GLY A 1 155 ? -4.635 35.117 28.284 1.00 10.51 154 GLY A C 1
ATOM 1204 O O . GLY A 1 155 ? -3.821 34.375 27.722 1.00 10.63 154 GLY A O 1
ATOM 1205 N N . LYS A 1 156 ? -4.302 36.032 29.194 1.00 10.82 155 LYS A N 1
ATOM 1206 C CA . LYS A 1 156 ? -2.904 36.292 29.555 1.00 11.56 155 LYS A CA 1
ATOM 1207 C C . LYS A 1 156 ? -2.171 35.006 29.878 1.00 10.97 155 LYS A C 1
ATOM 1208 O O . LYS A 1 156 ? -1.123 34.729 29.256 1.00 11.67 155 LYS A O 1
ATOM 1214 N N . ASN A 1 157 ? -2.720 34.247 30.812 1.00 9.73 156 ASN A N 1
ATOM 1215 C CA . ASN A 1 157 ? -2.138 32.972 31.246 1.00 9.16 156 ASN A CA 1
ATOM 1216 C C . ASN A 1 157 ? -2.989 31.760 30.947 1.00 8.34 156 ASN A C 1
ATOM 1217 O O . ASN A 1 157 ? -2.648 30.635 31.430 1.00 8.74 156 ASN A O 1
ATOM 1222 N N . THR A 1 158 ? -4.052 31.892 30.187 1.00 6.67 157 THR A N 1
ATOM 1223 C CA . THR A 1 158 ? -4.959 30.746 29.964 1.00 6.89 157 THR A CA 1
ATOM 1224 C C . THR A 1 158 ? -4.986 30.395 28.458 1.00 6.30 157 THR A C 1
ATOM 1225 O O . THR A 1 158 ? -4.822 31.311 27.656 1.00 5.11 157 THR A O 1
ATOM 1229 N N . PRO A 1 159 ? -5.230 29.149 28.135 1.00 6.00 158 PRO A N 1
ATOM 1230 C CA . PRO A 1 159 ? -5.519 28.044 29.044 1.00 6.44 158 PRO A CA 1
ATOM 1231 C C . PRO A 1 159 ? -4.294 27.600 29.836 1.00 6.00 158 PRO A C 1
ATOM 1232 O O . PRO A 1 159 ? -3.193 27.489 29.298 1.00 5.59 158 PRO A O 1
ATOM 1236 N N . SER A 1 160 ? -4.552 27.319 31.111 1.00 6.52 159 SER A N 1
ATOM 1237 C CA . SER A 1 160 ? -3.453 26.850 32.000 1.00 6.10 159 SER A CA 1
ATOM 1238 C C . SER A 1 160 ? -3.289 25.354 31.815 1.00 5.51 159 SER A C 1
ATOM 1239 O O . SER A 1 160 ? -4.131 24.672 31.211 1.00 5.66 159 SER A O 1
ATOM 1242 N N . TYR A 1 161 ? -2.193 24.839 32.361 1.00 4.73 160 TYR A N 1
ATOM 1243 C CA . TYR A 1 161 ? -1.972 23.384 32.395 1.00 4.07 160 TYR A CA 1
ATOM 1244 C C . TYR A 1 161 ? -3.115 22.670 33.117 1.00 3.71 160 TYR A C 1
ATOM 1245 O O . TYR A 1 161 ? -3.588 21.593 32.693 1.00 2.36 160 TYR A O 1
ATOM 1254 N N . GLN A 1 162 ? -3.575 23.305 34.187 1.00 3.10 161 GLN A N 1
ATOM 1255 C CA . GLN A 1 162 ? -4.671 22.781 35.004 1.00 3.58 161 GLN A CA 1
ATOM 1256 C C . GLN A 1 162 ? -5.921 22.520 34.145 1.00 3.32 161 GLN A C 1
ATOM 1257 O O . GLN A 1 162 ? -6.492 21.434 34.157 1.00 4.12 161 GLN A O 1
ATOM 1263 N N . SER A 1 163 ? -6.309 23.552 33.444 1.00 5.00 162 SER A N 1
ATOM 1264 C CA . SER A 1 163 ? -7.491 23.548 32.569 1.00 6.08 162 SER A CA 1
ATOM 1265 C C . SER A 1 163 ? -7.348 22.517 31.461 1.00 5.30 162 SER A C 1
ATOM 1266 O O . SER A 1 163 ? -8.288 21.777 31.149 1.00 4.84 162 SER A O 1
ATOM 1269 N N . ILE A 1 164 ? -6.151 22.436 30.885 1.00 5.53 163 ILE A N 1
ATOM 1270 C CA . ILE A 1 164 ? -5.881 21.496 29.791 1.00 5.46 163 ILE A CA 1
ATOM 1271 C C . ILE A 1 164 ? -5.985 20.065 30.266 1.00 5.23 163 ILE A C 1
ATOM 1272 O O . ILE A 1 164 ? -6.689 19.222 29.673 1.00 5.26 163 ILE A O 1
ATOM 1277 N N . LEU A 1 165 ? -5.315 19.767 31.378 1.00 5.22 164 LEU A N 1
ATOM 1278 C CA . LEU A 1 165 ? -5.348 18.427 31.968 1.00 4.57 164 LEU A CA 1
ATOM 1279 C C . LEU A 1 165 ? -6.780 18.000 32.319 1.00 3.28 164 LEU A C 1
ATOM 1280 O O . LEU A 1 165 ? -7.183 16.878 31.996 1.00 2.54 164 LEU A O 1
ATOM 1285 N N . GLU A 1 166 ? -7.484 18.871 33.026 1.00 3.47 165 GLU A N 1
ATOM 1286 C CA . GLU A 1 166 ? -8.826 18.541 33.520 1.00 3.24 165 GLU A CA 1
ATOM 1287 C C . GLU A 1 166 ? -9.869 18.347 32.414 1.00 2.77 165 GLU A C 1
ATOM 1288 O O . GLU A 1 166 ? -10.637 17.371 32.451 1.00 2.04 165 GLU A O 1
ATOM 1294 N N . ASN A 1 167 ? -9.880 19.288 31.489 1.00 3.43 166 ASN A N 1
ATOM 1295 C CA . ASN A 1 167 ? -10.829 19.256 30.347 1.00 4.26 166 ASN A CA 1
ATOM 1296 C C . ASN A 1 167 ? -10.557 18.045 29.472 1.00 3.58 166 ASN A C 1
ATOM 1297 O O . ASN A 1 167 ? -11.534 17.409 29.059 1.00 3.80 166 ASN A O 1
ATOM 1302 N N . ALA A 1 168 ? -9.288 17.739 29.208 1.00 3.74 167 ALA A N 1
ATOM 1303 C CA . ALA A 1 168 ? -8.949 16.524 28.451 1.00 2.64 167 ALA A CA 1
ATOM 1304 C C . ALA A 1 168 ? -9.373 15.272 29.190 1.00 2.33 167 ALA A C 1
ATOM 1305 O O . ALA A 1 168 ? -9.876 14.300 28.596 1.00 2.00 167 ALA A O 1
ATOM 1307 N N . ASN A 1 169 ? -9.147 15.255 30.524 1.00 2.56 168 ASN A N 1
ATOM 1308 C CA . ASN A 1 169 ? -9.538 14.034 31.290 1.00 3.20 168 ASN A CA 1
ATOM 1309 C C . ASN A 1 169 ? -11.055 13.836 31.322 1.00 3.12 168 ASN A C 1
ATOM 1310 O O . ASN A 1 169 ? -11.496 12.675 31.246 1.00 3.41 168 ASN A O 1
ATOM 1315 N N . VAL A 1 170 ? -11.795 14.913 31.475 1.00 4.08 169 VAL A N 1
ATOM 1316 C CA . VAL A 1 170 ? -13.274 14.798 31.562 1.00 4.76 169 VAL A CA 1
ATOM 1317 C C . VAL A 1 170 ? -13.866 14.380 30.218 1.00 4.58 169 VAL A C 1
ATOM 1318 O O . VAL A 1 170 ? -14.843 13.609 30.224 1.00 4.22 169 VAL A O 1
ATOM 1322 N N . LEU A 1 171 ? -13.293 14.857 29.128 1.00 4.68 170 LEU A N 1
ATOM 1323 C CA . LEU A 1 171 ? -13.701 14.402 27.780 1.00 4.45 170 LEU A CA 1
ATOM 1324 C C . LEU A 1 171 ? -13.470 12.923 27.617 1.00 4.00 170 LEU A C 1
ATOM 1325 O O . LEU A 1 171 ? -14.298 12.220 27.010 1.00 4.35 170 LEU A O 1
ATOM 1330 N N . ALA A 1 172 ? -12.350 12.418 28.107 1.00 3.65 171 ALA A N 1
ATOM 1331 C CA . ALA A 1 172 ? -12.019 10.989 27.996 1.00 4.63 171 ALA A CA 1
ATOM 1332 C C . ALA A 1 172 ? -13.005 10.144 28.784 1.00 4.63 171 ALA A C 1
ATOM 1333 O O . ALA A 1 172 ? -13.411 9.050 28.350 1.00 4.41 171 ALA A O 1
ATOM 1335 N N . ARG A 1 173 ? -13.394 10.661 29.968 1.00 4.10 172 ARG A N 1
ATOM 1336 C CA . ARG A 1 173 ? -14.333 9.902 30.822 1.00 3.67 172 ARG A CA 1
ATOM 1337 C C . ARG A 1 173 ? -15.708 9.810 30.121 1.00 3.06 172 ARG A C 1
ATOM 1338 O O . ARG A 1 173 ? -16.284 8.739 30.055 1.00 2.00 172 ARG A O 1
ATOM 1346 N N . TYR A 1 174 ? -16.165 10.935 29.663 1.00 4.33 173 TYR A N 1
ATOM 1347 C CA . TYR A 1 174 ? -17.451 11.062 28.937 1.00 5.37 173 TYR A CA 1
ATOM 1348 C C . TYR A 1 174 ? -17.481 10.149 27.722 1.00 5.70 173 TYR A C 1
ATOM 1349 O O . TYR A 1 174 ? -18.502 9.463 27.482 1.00 6.55 173 TYR A O 1
ATOM 1358 N N . ALA A 1 175 ? -16.375 10.126 26.996 1.00 5.32 174 ALA A N 1
ATOM 1359 C CA . ALA A 1 175 ? -16.290 9.329 25.746 1.00 5.18 174 ALA A CA 1
ATOM 1360 C C . ALA A 1 175 ? -16.336 7.861 26.041 1.00 4.94 174 ALA A C 1
ATOM 1361 O O . ALA A 1 175 ? -17.052 7.092 25.360 1.00 4.35 174 ALA A O 1
ATOM 1363 N N . SER A 1 176 ? -15.616 7.453 27.083 1.00 3.33 175 SER A N 1
ATOM 1364 C CA . SER A 1 176 ? -15.578 6.056 27.513 1.00 3.69 175 SER A CA 1
ATOM 1365 C C . SER A 1 176 ? -16.982 5.578 27.902 1.00 3.99 175 SER A C 1
ATOM 1366 O O . SER A 1 176 ? -17.420 4.473 27.520 1.00 4.15 175 SER A O 1
ATOM 1369 N N . ILE A 1 177 ? -17.663 6.407 28.665 1.00 4.34 176 ILE A N 1
ATOM 1370 C CA . ILE A 1 177 ? -19.009 6.026 29.166 1.00 4.74 176 ILE A CA 1
ATOM 1371 C C . ILE A 1 177 ? -19.958 5.842 27.968 1.00 4.27 176 ILE A C 1
ATOM 1372 O O . ILE A 1 177 ? -20.680 4.847 27.934 1.00 3.66 176 ILE A O 1
ATOM 1377 N N . CYS A 1 178 ? -19.895 6.789 27.044 1.00 5.05 177 CYS A N 1
ATOM 1378 C CA . CYS A 1 178 ? -20.791 6.730 25.861 1.00 5.88 177 CYS A CA 1
ATOM 1379 C C . CYS A 1 178 ? -20.590 5.427 25.114 1.00 6.01 177 CYS A C 1
ATOM 1380 O O . CYS A 1 178 ? -21.561 4.716 24.801 1.00 5.56 177 CYS A O 1
ATOM 1383 N N . GLN A 1 179 ? -19.322 5.110 24.847 1.00 6.62 178 GLN A N 1
ATOM 1384 C CA . GLN A 1 179 ? -18.982 3.898 24.097 1.00 6.61 178 GLN A CA 1
ATOM 1385 C C . GLN A 1 179 ? -19.471 2.640 24.777 1.00 7.51 178 GLN A C 1
ATOM 1386 O O . GLN A 1 179 ? -19.930 1.715 24.076 1.00 7.10 178 GLN A O 1
ATOM 1392 N N . SER A 1 180 ? -19.378 2.578 26.107 1.00 7.03 179 SER A N 1
ATOM 1393 C CA . SER A 1 180 ? -19.843 1.411 26.853 1.00 7.04 179 SER A CA 1
ATOM 1394 C C . SER A 1 180 ? -21.350 1.189 26.635 1.00 7.20 179 SER A C 1
ATOM 1395 O O . SER A 1 180 ? -21.798 0.041 26.787 1.00 6.67 179 SER A O 1
ATOM 1398 N N . GLN A 1 181 ? -22.069 2.223 26.298 1.00 7.34 180 GLN A N 1
ATOM 1399 C CA . GLN A 1 181 ? -23.524 2.164 26.065 1.00 8.49 180 GLN A CA 1
ATOM 1400 C C . GLN A 1 181 ? -23.912 2.263 24.597 1.00 8.90 180 GLN A C 1
ATOM 1401 O O . GLN A 1 181 ? -25.048 2.686 24.281 1.00 9.99 180 GLN A O 1
ATOM 1407 N N . ARG A 1 182 ? -23.010 1.937 23.690 1.00 9.06 181 ARG A N 1
ATOM 1408 C CA . ARG A 1 182 ? -23.291 1.932 22.250 1.00 9.69 181 ARG A CA 1
ATOM 1409 C C . ARG A 1 182 ? -23.655 3.282 21.669 1.00 9.68 181 ARG A C 1
ATOM 1410 O O . ARG A 1 182 ? -24.500 3.367 20.732 1.00 10.29 181 ARG A O 1
ATOM 1418 N N . ILE A 1 183 ? -23.065 4.342 22.177 1.00 7.80 182 ILE A N 1
ATOM 1419 C CA . ILE A 1 183 ? -23.266 5.716 21.746 1.00 8.35 182 ILE A CA 1
ATOM 1420 C C . ILE A 1 183 ? -21.937 6.315 21.284 1.00 8.03 182 ILE A C 1
ATOM 1421 O O . ILE A 1 183 ? -20.927 6.237 22.024 1.00 8.30 182 ILE A O 1
ATOM 1426 N N . VAL A 1 184 ? -21.961 6.907 20.093 1.00 7.80 183 VAL A N 1
ATOM 1427 C CA . VAL A 1 184 ? -20.743 7.590 19.597 1.00 6.37 183 VAL A CA 1
ATOM 1428 C C . VAL A 1 184 ? -20.628 8.954 20.250 1.00 6.03 183 VAL A C 1
ATOM 1429 O O . VAL A 1 184 ? -21.510 9.819 20.086 1.00 6.78 183 VAL A O 1
ATOM 1433 N N . PRO A 1 185 ? -19.530 9.170 20.954 1.00 5.82 184 PRO A N 1
ATOM 1434 C CA . PRO A 1 185 ? -19.274 10.482 21.562 1.00 6.04 184 PRO A CA 1
ATOM 1435 C C . PRO A 1 185 ? -18.683 11.425 20.516 1.00 5.80 184 PRO A C 1
ATOM 1436 O O . PRO A 1 185 ? -17.746 11.003 19.795 1.00 6.90 184 PRO A O 1
ATOM 1440 N N . ILE A 1 186 ? -19.224 12.612 20.437 1.00 5.37 185 ILE A N 1
ATOM 1441 C CA . ILE A 1 186 ? -18.548 13.725 19.746 1.00 6.49 185 ILE A CA 1
ATOM 1442 C C . ILE A 1 186 ? -17.750 14.477 20.857 1.00 6.84 185 ILE A C 1
ATOM 1443 O O . ILE A 1 186 ? -18.356 14.982 21.805 1.00 6.90 185 ILE A O 1
ATOM 1448 N N . VAL A 1 187 ? -16.451 14.494 20.683 1.00 7.16 186 VAL A N 1
ATOM 1449 C CA . VAL A 1 187 ? -15.512 15.152 21.621 1.00 7.18 186 VAL A CA 1
ATOM 1450 C C . VAL A 1 187 ? -15.404 16.607 21.207 1.00 7.81 186 VAL A C 1
ATOM 1451 O O . VAL A 1 187 ? -14.967 16.847 20.055 1.00 8.08 186 VAL A O 1
ATOM 1455 N N . GLU A 1 188 ? -15.795 17.503 22.079 1.00 6.90 187 GLU A N 1
ATOM 1456 C CA . GLU A 1 188 ? -15.831 18.934 21.767 1.00 7.38 187 GLU A CA 1
ATOM 1457 C C . GLU A 1 188 ? -15.074 19.804 22.745 1.00 7.47 187 GLU A C 1
ATOM 1458 O O . GLU A 1 188 ? -15.602 20.281 23.774 1.00 7.36 187 GLU A O 1
ATOM 1464 N N . PRO A 1 189 ? -13.803 20.037 22.413 1.00 7.89 188 PRO A N 1
ATOM 1465 C CA . PRO A 1 189 ? -12.923 20.937 23.197 1.00 6.94 188 PRO A CA 1
ATOM 1466 C C . PRO A 1 189 ? -12.899 22.290 22.524 1.00 7.29 188 PRO A C 1
ATOM 1467 O O . PRO A 1 189 ? -11.982 22.554 21.707 1.00 7.63 188 PRO A O 1
ATOM 1471 N N . GLU A 1 190 ? -13.866 23.149 22.826 1.00 5.70 189 GLU A N 1
ATOM 1472 C CA . GLU A 1 190 ? -13.942 24.436 22.169 1.00 6.42 189 GLU A CA 1
ATOM 1473 C C . GLU A 1 190 ? -13.017 25.493 22.763 1.00 6.52 189 GLU A C 1
ATOM 1474 O O . GLU A 1 190 ? -13.140 25.877 23.937 1.00 7.52 189 GLU A O 1
ATOM 1480 N N . VAL A 1 191 ? -12.090 25.930 21.927 1.00 5.80 190 VAL A N 1
ATOM 1481 C CA . VAL A 1 191 ? -11.250 27.100 22.291 1.00 6.86 190 VAL A CA 1
ATOM 1482 C C . VAL A 1 191 ? -12.053 28.319 21.836 1.00 8.06 190 VAL A C 1
ATOM 1483 O O . VAL A 1 191 ? -12.342 28.413 20.628 1.00 7.41 190 VAL A O 1
ATOM 1487 N N . LEU A 1 192 ? -12.449 29.162 22.780 1.00 8.32 191 LEU A N 1
ATOM 1488 C CA . LEU A 1 192 ? -13.291 30.322 22.517 1.00 10.14 191 LEU A CA 1
ATOM 1489 C C . LEU A 1 192 ? -12.576 31.374 21.676 1.00 10.57 191 LEU A C 1
ATOM 1490 O O . LEU A 1 192 ? -11.369 31.611 21.833 1.00 10.75 191 LEU A O 1
ATOM 1495 N N . PRO A 1 193 ? -13.354 32.027 20.818 1.00 12.11 192 PRO A N 1
ATOM 1496 C CA . PRO A 1 193 ? -12.843 33.111 19.972 1.00 12.42 192 PRO A CA 1
ATOM 1497 C C . PRO A 1 193 ? -12.609 34.403 20.708 1.00 13.26 192 PRO A C 1
ATOM 1498 O O . PRO A 1 193 ? -11.805 35.256 20.246 1.00 13.86 192 PRO A O 1
ATOM 1502 N N . ASP A 1 194 ? -13.246 34.590 21.853 1.00 13.51 193 ASP A N 1
ATOM 1503 C CA . ASP A 1 194 ? -13.142 35.812 22.665 1.00 14.25 193 ASP A CA 1
ATOM 1504 C C . ASP A 1 194 ? -11.694 36.276 22.850 1.00 14.24 193 ASP A C 1
ATOM 1505 O O . ASP A 1 194 ? -10.800 35.472 23.162 1.00 14.44 193 ASP A O 1
ATOM 1510 N N . GLY A 1 195 ? -11.489 37.576 22.704 1.00 14.38 194 GLY A N 1
ATOM 1511 C CA . GLY A 1 195 ? -10.170 38.191 22.875 1.00 14.58 194 GLY A CA 1
ATOM 1512 C C . GLY A 1 195 ? -9.637 38.803 21.589 1.00 15.31 194 GLY A C 1
ATOM 1513 O O . GLY A 1 195 ? -10.270 38.764 20.513 1.00 14.75 194 GLY A O 1
ATOM 1514 N N . ASP A 1 196 ? -8.442 39.360 21.718 1.00 15.90 195 ASP A N 1
ATOM 1515 C CA . ASP A 1 196 ? -7.769 40.066 20.613 1.00 15.78 195 ASP A CA 1
ATOM 1516 C C . ASP A 1 196 ? -6.438 39.415 20.263 1.00 14.92 195 ASP A C 1
ATOM 1517 O O . ASP A 1 196 ? -5.519 40.102 19.770 1.00 15.61 195 ASP A O 1
ATOM 1522 N N . HIS A 1 197 ? -6.342 38.132 20.520 1.00 14.14 196 HIS A N 1
ATOM 1523 C CA . HIS A 1 197 ? -5.151 37.333 20.197 1.00 13.19 196 HIS A CA 1
ATOM 1524 C C . HIS A 1 197 ? -5.111 37.125 18.666 1.00 13.07 196 HIS A C 1
ATOM 1525 O O . HIS A 1 197 ? -6.151 37.215 17.996 1.00 13.03 196 HIS A O 1
ATOM 1532 N N . ASP A 1 198 ? -3.927 36.803 18.190 1.00 12.65 197 ASP A N 1
ATOM 1533 C CA . ASP A 1 198 ? -3.700 36.597 16.736 1.00 12.54 197 ASP A CA 1
ATOM 1534 C C . ASP A 1 198 ? -3.825 35.117 16.406 1.00 11.42 197 ASP A C 1
ATOM 1535 O O . ASP A 1 198 ? -4.044 34.284 17.302 1.00 11.02 197 ASP A O 1
ATOM 1540 N N . LEU A 1 199 ? -3.706 34.826 15.121 1.00 10.74 198 LEU A N 1
ATOM 1541 C CA . LEU A 1 199 ? -3.775 33.497 14.557 1.00 10.21 198 LEU A CA 1
ATOM 1542 C C . LEU A 1 199 ? -2.651 32.597 15.092 1.00 9.61 198 LEU A C 1
ATOM 1543 O O . LEU A 1 199 ? -2.897 31.416 15.295 1.00 9.21 198 LEU A O 1
ATOM 1548 N N . ASP A 1 200 ? -1.480 33.180 15.274 1.00 9.57 199 ASP A N 1
ATOM 1549 C CA . ASP A 1 200 ? -0.312 32.470 15.788 1.00 9.72 199 ASP A CA 1
ATOM 1550 C C . ASP A 1 200 ? -0.643 31.856 17.165 1.00 9.57 199 ASP A C 1
ATOM 1551 O O . ASP A 1 200 ? -0.368 30.679 17.437 1.00 9.08 199 ASP A O 1
ATOM 1556 N N . ARG A 1 201 ? -1.200 32.701 18.003 1.00 9.40 200 ARG A N 1
ATOM 1557 C CA . ARG A 1 201 ? -1.567 32.291 19.375 1.00 9.23 200 ARG A CA 1
ATOM 1558 C C . ARG A 1 201 ? -2.641 31.225 19.339 1.00 8.16 200 ARG A C 1
ATOM 1559 O O . ARG A 1 201 ? -2.551 30.190 20.013 1.00 8.19 200 ARG A O 1
ATOM 1567 N N . ALA A 1 202 ? -3.687 31.475 18.538 1.00 7.31 201 ALA A N 1
ATOM 1568 C CA . ALA A 1 202 ? -4.800 30.510 18.423 1.00 6.83 201 ALA A CA 1
ATOM 1569 C C . ALA A 1 202 ? -4.342 29.158 17.937 1.00 5.61 201 ALA A C 1
ATOM 1570 O O . ALA A 1 202 ? -4.826 28.079 18.364 1.00 5.18 201 ALA A O 1
ATOM 1572 N N . GLN A 1 203 ? -3.344 29.128 17.040 1.00 5.75 202 GLN A N 1
ATOM 1573 C CA . GLN A 1 203 ? -2.855 27.843 16.500 1.00 4.28 202 GLN A CA 1
ATOM 1574 C C . GLN A 1 203 ? -2.098 27.072 17.590 1.00 3.76 202 GLN A C 1
ATOM 1575 O O . GLN A 1 203 ? -2.295 25.860 17.791 1.00 2.81 202 GLN A O 1
ATOM 1581 N N . LYS A 1 204 ? -1.258 27.788 18.298 1.00 3.78 203 LYS A N 1
ATOM 1582 C CA . LYS A 1 204 ? -0.428 27.138 19.361 1.00 3.40 203 LYS A CA 1
ATOM 1583 C C . LYS A 1 204 ? -1.324 26.600 20.482 1.00 2.94 203 LYS A C 1
ATOM 1584 O O . LYS A 1 204 ? -1.123 25.447 20.899 1.00 2.27 203 LYS A O 1
ATOM 1590 N N . VAL A 1 205 ? -2.285 27.384 20.895 1.00 3.80 204 VAL A N 1
ATOM 1591 C CA . VAL A 1 205 ? -3.273 26.968 21.908 1.00 4.90 204 VAL A CA 1
ATOM 1592 C C . VAL A 1 205 ? -4.045 25.749 21.413 1.00 5.96 204 VAL A C 1
ATOM 1593 O O . VAL A 1 205 ? -4.274 24.804 22.190 1.00 7.22 204 VAL A O 1
ATOM 1597 N N . THR A 1 206 ? -4.487 25.777 20.162 1.00 5.54 205 THR A N 1
ATOM 1598 C CA . THR A 1 206 ? -5.254 24.673 19.593 1.00 4.89 205 THR A CA 1
ATOM 1599 C C . THR A 1 206 ? -4.460 23.378 19.513 1.00 4.60 205 THR A C 1
ATOM 1600 O O . THR A 1 206 ? -4.993 22.291 19.847 1.00 5.18 205 THR A O 1
ATOM 1604 N N . GLU A 1 207 ? -3.206 23.461 19.114 1.00 3.63 206 GLU A N 1
ATOM 1605 C CA . GLU A 1 207 ? -2.322 22.305 19.052 1.00 3.89 206 GLU A CA 1
ATOM 1606 C C . GLU A 1 207 ? -2.013 21.735 20.440 1.00 4.39 206 GLU A C 1
ATOM 1607 O O . GLU A 1 207 ? -1.937 20.489 20.579 1.00 3.52 206 GLU A O 1
ATOM 1613 N N . THR A 1 208 ? -1.871 22.614 21.413 1.00 4.16 207 THR A N 1
ATOM 1614 C CA . THR A 1 208 ? -1.570 22.169 22.805 1.00 4.77 207 THR A CA 1
ATOM 1615 C C . THR A 1 208 ? -2.762 21.413 23.385 1.00 4.09 207 THR A C 1
ATOM 1616 O O . THR A 1 208 ? -2.585 20.326 23.968 1.00 3.32 207 THR A O 1
ATOM 1620 N N . VAL A 1 209 ? -3.921 22.017 23.190 1.00 4.88 208 VAL A N 1
ATOM 1621 C CA . VAL A 1 209 ? -5.177 21.444 23.680 1.00 5.52 208 VAL A CA 1
ATOM 1622 C C . VAL A 1 209 ? -5.425 20.069 23.104 1.00 5.53 208 VAL A C 1
ATOM 1623 O O . VAL A 1 209 ? -5.722 19.117 23.836 1.00 5.34 208 VAL A O 1
ATOM 1627 N N . LEU A 1 210 ? -5.354 19.965 21.770 1.00 5.53 209 LEU A N 1
ATOM 1628 C CA . LEU A 1 210 ? -5.655 18.694 21.100 1.00 5.20 209 LEU A CA 1
ATOM 1629 C C . LEU A 1 210 ? -4.684 17.586 21.454 1.00 3.23 209 LEU A C 1
ATOM 1630 O O . LEU A 1 210 ? -5.109 16.415 21.506 1.00 2.55 209 LEU A O 1
ATOM 1635 N N . ALA A 1 211 ? -3.401 17.885 21.642 1.00 2.58 210 ALA A N 1
ATOM 1636 C CA . ALA A 1 211 ? -2.436 16.847 22.031 1.00 2.02 210 ALA A CA 1
ATOM 1637 C C . ALA A 1 211 ? -2.858 16.179 23.350 1.00 2.00 210 ALA A C 1
ATOM 1638 O O . ALA A 1 211 ? -2.805 14.944 23.489 1.00 2.55 210 ALA A O 1
ATOM 1640 N N . ALA A 1 212 ? -3.259 17.016 24.281 1.00 2.13 211 ALA A N 1
ATOM 1641 C CA . ALA A 1 212 ? -3.707 16.579 25.621 1.00 2.45 211 ALA A CA 1
ATOM 1642 C C . ALA A 1 212 ? -4.980 15.755 25.509 1.00 2.14 211 ALA A C 1
ATOM 1643 O O . ALA A 1 212 ? -5.122 14.722 26.170 1.00 3.09 211 ALA A O 1
ATOM 1645 N N . VAL A 1 213 ? -5.892 16.214 24.666 1.00 2.26 212 VAL A N 1
ATOM 1646 C CA . VAL A 1 213 ? -7.143 15.472 24.436 1.00 2.67 212 VAL A CA 1
ATOM 1647 C C . VAL A 1 213 ? -6.875 14.050 23.982 1.00 2.42 212 VAL A C 1
ATOM 1648 O O . VAL A 1 213 ? -7.467 13.078 24.493 1.00 2.28 212 VAL A O 1
ATOM 1652 N N . TYR A 1 214 ? -5.986 13.887 22.986 1.00 2.24 213 TYR A N 1
ATOM 1653 C CA . TYR A 1 214 ? -5.702 12.548 22.468 1.00 2.41 213 TYR A CA 1
ATOM 1654 C C . TYR A 1 214 ? -4.868 11.746 23.447 1.00 2.00 213 TYR A C 1
ATOM 1655 O O . TYR A 1 214 ? -4.987 10.512 23.458 1.00 2.74 213 TYR A O 1
ATOM 1664 N N . LYS A 1 215 ? -4.020 12.401 24.231 1.00 2.02 214 LYS A N 1
ATOM 1665 C CA . LYS A 1 215 ? -3.279 11.564 25.239 1.00 2.00 214 LYS A CA 1
ATOM 1666 C C . LYS A 1 215 ? -4.276 11.003 26.250 1.00 2.08 214 LYS A C 1
ATOM 1667 O O . LYS A 1 215 ? -4.184 9.826 26.666 1.00 2.38 214 LYS A O 1
ATOM 1673 N N . ALA A 1 216 ? -5.221 11.833 26.659 1.00 2.10 215 ALA A N 1
ATOM 1674 C CA . ALA A 1 216 ? -6.256 11.383 27.621 1.00 2.75 215 ALA A CA 1
ATOM 1675 C C . ALA A 1 216 ? -7.125 10.295 27.048 1.00 2.77 215 ALA A C 1
ATOM 1676 O O . ALA A 1 216 ? -7.421 9.284 27.746 1.00 2.36 215 ALA A O 1
ATOM 1678 N N . LEU A 1 217 ? -7.551 10.392 25.788 1.00 2.56 216 LEU A N 1
ATOM 1679 C CA . LEU A 1 217 ? -8.350 9.335 25.158 1.00 2.57 216 LEU A CA 1
ATOM 1680 C C . LEU A 1 217 ? -7.563 8.031 25.135 1.00 2.41 216 LEU A C 1
ATOM 1681 O O . LEU A 1 217 ? -8.161 6.953 25.305 1.00 2.44 216 LEU A O 1
ATOM 1686 N N . SER A 1 218 ? -6.256 8.125 24.940 1.00 2.54 217 SER A N 1
ATOM 1687 C CA . SER A 1 218 ? -5.368 6.951 24.986 1.00 3.09 217 SER A CA 1
ATOM 1688 C C . SER A 1 218 ? -5.315 6.322 26.388 1.00 3.42 217 SER A C 1
ATOM 1689 O O . SER A 1 218 ? -5.479 5.092 26.552 1.00 3.69 217 SER A O 1
ATOM 1692 N N . ASP A 1 219 ? -5.085 7.171 27.364 1.00 3.57 218 ASP A N 1
ATOM 1693 C CA . ASP A 1 219 ? -4.985 6.780 28.791 1.00 4.51 218 ASP A CA 1
ATOM 1694 C C . ASP A 1 219 ? -6.210 6.006 29.273 1.00 4.87 218 ASP A C 1
ATOM 1695 O O . ASP A 1 219 ? -6.105 5.089 30.118 1.00 5.13 218 ASP A O 1
ATOM 1700 N N . HIS A 1 220 ? -7.352 6.407 28.743 1.00 5.53 219 HIS A N 1
ATOM 1701 C CA . HIS A 1 220 ? -8.644 5.796 29.083 1.00 5.76 219 HIS A CA 1
ATOM 1702 C C . HIS A 1 220 ? -9.154 4.789 28.072 1.00 6.11 219 HIS A C 1
ATOM 1703 O O . HIS A 1 220 ? -10.359 4.406 28.159 1.00 5.74 219 HIS A O 1
ATOM 1710 N N . HIS A 1 221 ? -8.324 4.368 27.138 1.00 4.71 220 HIS A N 1
ATOM 1711 C CA . HIS A 1 221 ? -8.647 3.298 26.190 1.00 5.49 220 HIS A CA 1
ATOM 1712 C C . HIS A 1 221 ? -9.928 3.512 25.378 1.00 4.87 220 HIS A C 1
ATOM 1713 O O . HIS A 1 221 ? -10.696 2.552 25.149 1.00 3.97 220 HIS A O 1
ATOM 1720 N N . VAL A 1 222 ? -10.137 4.708 24.936 1.00 4.94 221 VAL A N 1
ATOM 1721 C CA . VAL A 1 222 ? -11.258 5.078 24.027 1.00 6.03 221 VAL A CA 1
ATOM 1722 C C . VAL A 1 222 ? -10.953 4.589 22.614 1.00 6.49 221 VAL A C 1
ATOM 1723 O O . VAL A 1 222 ? -9.829 4.723 22.104 1.00 6.10 221 VAL A O 1
ATOM 1727 N N . TYR A 1 223 ? -11.967 4.030 21.975 1.00 6.82 222 TYR A N 1
ATOM 1728 C CA . TYR A 1 223 ? -11.871 3.509 20.596 1.00 6.17 222 TYR A CA 1
ATOM 1729 C C . TYR A 1 223 ? -12.088 4.636 19.597 1.00 5.83 222 TYR A C 1
ATOM 1730 O O . TYR A 1 223 ? -13.201 5.111 19.304 1.00 5.70 222 TYR A O 1
ATOM 1739 N N . LEU A 1 224 ? -10.961 5.131 19.061 1.00 4.31 223 LEU A N 1
ATOM 1740 C CA . LEU A 1 224 ? -10.935 6.335 18.236 1.00 4.40 223 LEU A CA 1
ATOM 1741 C C . LEU A 1 224 ? -11.810 6.250 16.988 1.00 4.61 223 LEU A C 1
ATOM 1742 O O . LEU A 1 224 ? -12.395 7.256 16.590 1.00 5.03 223 LEU A O 1
ATOM 1747 N N . GLU A 1 225 ? -11.859 5.092 16.378 1.00 5.88 224 GLU A N 1
ATOM 1748 C CA . GLU A 1 225 ? -12.642 4.895 15.130 1.00 6.95 224 GLU A CA 1
ATOM 1749 C C . GLU A 1 225 ? -14.128 5.072 15.402 1.00 8.28 224 GLU A C 1
ATOM 1750 O O . GLU A 1 225 ? -14.925 5.385 14.489 1.00 8.39 224 GLU A O 1
ATOM 1756 N N . GLY A 1 226 ? -14.503 4.880 16.673 1.00 7.94 225 GLY A N 1
ATOM 1757 C CA . GLY A 1 226 ? -15.883 5.118 17.090 1.00 7.61 225 GLY A CA 1
ATOM 1758 C C . GLY A 1 226 ? -16.104 6.473 17.743 1.00 7.63 225 GLY A C 1
ATOM 1759 O O . GLY A 1 226 ? -17.009 6.592 18.600 1.00 7.52 225 GLY A O 1
ATOM 1760 N N . THR A 1 227 ? -15.338 7.486 17.381 1.00 7.54 226 THR A N 1
ATOM 1761 C CA . THR A 1 227 ? -15.545 8.850 17.902 1.00 6.52 226 THR A CA 1
ATOM 1762 C C . THR A 1 227 ? -15.508 9.854 16.746 1.00 6.36 226 THR A C 1
ATOM 1763 O O . THR A 1 227 ? -15.069 9.472 15.652 1.00 7.20 226 THR A O 1
ATOM 1767 N N . LEU A 1 228 ? -15.923 11.067 17.027 1.00 6.05 227 LEU A N 1
ATOM 1768 C CA . LEU A 1 228 ? -15.798 12.248 16.184 1.00 6.50 227 LEU A CA 1
ATOM 1769 C C . LEU A 1 228 ? -15.248 13.397 17.054 1.00 7.30 227 LEU A C 1
ATOM 1770 O O . LEU A 1 228 ? -15.411 13.350 18.297 1.00 7.03 227 LEU A O 1
ATOM 1775 N N . LEU A 1 229 ? -14.642 14.354 16.371 1.00 5.94 228 LEU A N 1
ATOM 1776 C CA . LEU A 1 229 ? -14.093 15.553 16.995 1.00 6.19 228 LEU A CA 1
ATOM 1777 C C . LEU A 1 229 ? -14.854 16.777 16.468 1.00 6.02 228 LEU A C 1
ATOM 1778 O O . LEU A 1 229 ? -15.102 16.871 15.251 1.00 6.22 228 LEU A O 1
ATOM 1783 N N . LYS A 1 230 ? -15.184 17.638 17.399 1.00 5.84 229 LYS A N 1
ATOM 1784 C CA . LYS A 1 230 ? -15.866 18.913 17.121 1.00 6.51 229 LYS A CA 1
ATOM 1785 C C . LYS A 1 230 ? -15.060 20.062 17.704 1.00 7.59 229 LYS A C 1
ATOM 1786 O O . LYS A 1 230 ? -15.338 20.558 18.812 1.00 7.69 229 LYS A O 1
ATOM 1792 N N . PRO A 1 231 ? -14.074 20.510 16.934 1.00 7.94 230 PRO A N 1
ATOM 1793 C CA . PRO A 1 231 ? -13.180 21.590 17.340 1.00 7.32 230 PRO A CA 1
ATOM 1794 C C . PRO A 1 231 ? -13.569 22.916 16.722 1.00 7.93 230 PRO A C 1
ATOM 1795 O O . PRO A 1 231 ? -14.376 22.989 15.779 1.00 7.30 230 PRO A O 1
ATOM 1799 N N . ASN A 1 232 ? -12.996 23.958 17.288 1.00 7.90 231 ASN A N 1
ATOM 1800 C CA . ASN A 1 232 ? -13.045 25.315 16.694 1.00 8.25 231 ASN A CA 1
ATOM 1801 C C . ASN A 1 232 ? -12.137 25.283 15.451 1.00 7.78 231 ASN A C 1
ATOM 1802 O O . ASN A 1 232 ? -11.211 24.464 15.425 1.00 6.27 231 ASN A O 1
ATOM 1807 N N . MET A 1 233 ? -12.428 26.159 14.486 1.00 8.00 232 MET A N 1
ATOM 1808 C CA . MET A 1 233 ? -11.428 26.364 13.390 1.00 8.13 232 MET A CA 1
ATOM 1809 C C . MET A 1 233 ? -10.368 27.274 14.045 1.00 8.23 232 MET A C 1
ATOM 1810 O O . MET A 1 233 ? -10.711 27.981 15.020 1.00 8.30 232 MET A O 1
ATOM 1815 N N . VAL A 1 234 ? -9.151 27.267 13.543 1.00 8.58 233 VAL A N 1
ATOM 1816 C CA . VAL A 1 234 ? -8.109 28.180 14.076 1.00 8.35 233 VAL A CA 1
ATOM 1817 C C . VAL A 1 234 ? -8.255 29.548 13.411 1.00 9.17 233 VAL A C 1
ATOM 1818 O O . VAL A 1 234 ? -8.027 29.701 12.189 1.00 9.11 233 VAL A O 1
ATOM 1822 N N . THR A 1 235 ? -8.637 30.531 14.196 1.00 8.64 234 THR A N 1
ATOM 1823 C CA . THR A 1 235 ? -8.814 31.920 13.805 1.00 9.78 234 THR A CA 1
ATOM 1824 C C . THR A 1 235 ? -8.234 32.826 14.904 1.00 10.95 234 THR A C 1
ATOM 1825 O O . THR A 1 235 ? -8.100 32.368 16.041 1.00 10.77 234 THR A O 1
ATOM 1829 N N . ALA A 1 236 ? -7.914 34.033 14.508 1.00 11.89 235 ALA A N 1
ATOM 1830 C CA . ALA A 1 236 ? -7.512 35.111 15.420 1.00 12.93 235 ALA A CA 1
ATOM 1831 C C . ALA A 1 236 ? -8.748 35.455 16.260 1.00 13.52 235 ALA A C 1
ATOM 1832 O O . ALA A 1 236 ? -9.864 35.046 15.887 1.00 13.37 235 ALA A O 1
ATOM 1834 N N . GLY A 1 237 ? -8.531 36.166 17.354 1.00 14.16 236 GLY A N 1
ATOM 1835 C CA . GLY A 1 237 ? -9.633 36.513 18.260 1.00 14.76 236 GLY A CA 1
ATOM 1836 C C . GLY A 1 237 ? -10.642 37.428 17.561 1.00 16.44 236 GLY A C 1
ATOM 1837 O O . GLY A 1 237 ? -10.343 38.125 16.576 1.00 16.30 236 GLY A O 1
ATOM 1838 N N . GLN A 1 238 ? -11.826 37.395 18.111 1.00 17.40 237 GLN A N 1
ATOM 1839 C CA . GLN A 1 238 ? -13.003 38.152 17.701 1.00 19.34 237 GLN A CA 1
ATOM 1840 C C . GLN A 1 238 ? -12.750 39.650 17.562 1.00 20.14 237 GLN A C 1
ATOM 1841 O O . GLN A 1 238 ? -13.385 40.318 16.714 1.00 19.72 237 GLN A O 1
ATOM 1847 N N . SER A 1 239 ? -11.847 40.180 18.364 1.00 20.82 238 SER A N 1
ATOM 1848 C CA . SER A 1 239 ? -11.508 41.597 18.406 1.00 21.88 238 SER A CA 1
ATOM 1849 C C . SER A 1 239 ? -10.201 41.896 17.683 1.00 22.36 238 SER A C 1
ATOM 1850 O O . SER A 1 239 ? -9.694 43.034 17.812 1.00 22.93 238 SER A O 1
ATOM 1853 N N . ALA A 1 240 ? -9.675 40.908 16.995 1.00 22.40 240 ALA A N 1
ATOM 1854 C CA . ALA A 1 240 ? -8.442 41.117 16.214 1.00 22.61 240 ALA A CA 1
ATOM 1855 C C . ALA A 1 240 ? -8.857 41.305 14.748 1.00 22.96 240 ALA A C 1
ATOM 1856 O O . ALA A 1 240 ? -10.024 41.076 14.397 1.00 22.81 240 ALA A O 1
ATOM 1858 N N . LYS A 1 241 ? -7.888 41.729 13.967 1.00 23.41 241 LYS A N 1
ATOM 1859 C CA . LYS A 1 241 ? -8.074 41.825 12.503 1.00 23.63 241 LYS A CA 1
ATOM 1860 C C . LYS A 1 241 ? -8.430 40.423 11.993 1.00 23.70 241 LYS A C 1
ATOM 1861 O O . LYS A 1 241 ? -7.835 39.431 12.449 1.00 23.43 241 LYS A O 1
ATOM 1867 N N . LYS A 1 242 ? -9.392 40.381 11.085 1.00 23.30 242 LYS A N 1
ATOM 1868 C CA . LYS A 1 242 ? -9.819 39.131 10.449 1.00 23.17 242 LYS A CA 1
ATOM 1869 C C . LYS A 1 242 ? -8.694 38.611 9.548 1.00 22.25 242 LYS A C 1
ATOM 1870 O O . LYS A 1 242 ? -7.893 39.409 9.038 1.00 22.53 242 LYS A O 1
ATOM 1876 N N . ASN A 1 243 ? -8.659 37.297 9.420 1.00 20.43 243 ASN A N 1
ATOM 1877 C CA . ASN A 1 243 ? -7.723 36.632 8.487 1.00 18.89 243 ASN A CA 1
ATOM 1878 C C . ASN A 1 243 ? -8.545 36.207 7.256 1.00 17.27 243 ASN A C 1
ATOM 1879 O O . ASN A 1 243 ? -9.779 36.185 7.335 1.00 17.45 243 ASN A O 1
ATOM 1884 N N . THR A 1 244 ? -7.835 35.861 6.208 1.00 16.11 244 THR A N 1
ATOM 1885 C CA . THR A 1 244 ? -8.430 35.312 4.978 1.00 14.53 244 THR A CA 1
ATOM 1886 C C . THR A 1 244 ? -8.784 33.847 5.190 1.00 13.68 244 THR A C 1
ATOM 1887 O O . THR A 1 244 ? -8.222 33.187 6.089 1.00 13.52 244 THR A O 1
ATOM 1891 N N . PRO A 1 245 ? -9.696 33.354 4.368 1.00 12.69 245 PRO A N 1
ATOM 1892 C CA . PRO A 1 245 ? -10.104 31.951 4.407 1.00 11.99 245 PRO A CA 1
ATOM 1893 C C . PRO A 1 245 ? -8.906 31.037 4.268 1.00 11.37 245 PRO A C 1
ATOM 1894 O O . PRO A 1 245 ? -8.836 29.965 4.888 1.00 10.55 245 PRO A O 1
ATOM 1898 N N . GLU A 1 246 ? -7.964 31.461 3.423 1.00 11.28 246 GLU A N 1
ATOM 1899 C CA . GLU A 1 246 ? -6.775 30.638 3.157 1.00 12.16 246 GLU A CA 1
ATOM 1900 C C . GLU A 1 246 ? -5.835 30.561 4.359 1.00 11.22 246 GLU A C 1
ATOM 1901 O O . GLU A 1 246 ? -5.249 29.482 4.590 1.00 12.01 246 GLU A O 1
ATOM 1907 N N . GLU A 1 247 ? -5.710 31.645 5.076 1.00 10.88 247 GLU A N 1
ATOM 1908 C CA . GLU A 1 247 ? -4.872 31.683 6.296 1.00 10.91 247 GLU A CA 1
ATOM 1909 C C . GLU A 1 247 ? -5.464 30.788 7.372 1.00 10.23 247 GLU A C 1
ATOM 1910 O O . GLU A 1 247 ? -4.750 29.989 8.001 1.00 10.03 247 GLU A O 1
ATOM 1916 N N . ILE A 1 248 ? -6.776 30.909 7.552 1.00 9.19 248 ILE A N 1
ATOM 1917 C CA . ILE A 1 248 ? -7.545 30.107 8.496 1.00 8.64 248 ILE A CA 1
ATOM 1918 C C . ILE A 1 248 ? -7.453 28.625 8.182 1.00 7.96 248 ILE A C 1
ATOM 1919 O O . ILE A 1 248 ? -7.144 27.763 9.045 1.00 7.93 248 ILE A O 1
ATOM 1924 N N . ALA A 1 249 ? -7.717 28.311 6.906 1.00 6.61 249 ALA A N 1
ATOM 1925 C CA . ALA A 1 249 ? -7.703 26.937 6.427 1.00 6.42 249 ALA A CA 1
ATOM 1926 C C . ALA A 1 249 ? -6.362 26.277 6.704 1.00 6.22 249 ALA A C 1
ATOM 1927 O O . ALA A 1 249 ? -6.306 25.152 7.236 1.00 5.61 249 ALA A O 1
ATOM 1929 N N . LEU A 1 250 ? -5.282 26.968 6.348 1.00 6.09 250 LEU A N 1
ATOM 1930 C CA . LEU A 1 250 ? -3.947 26.419 6.530 1.00 6.16 250 LEU A CA 1
ATOM 1931 C C . LEU A 1 250 ? -3.640 26.145 8.017 1.00 5.24 250 LEU A C 1
ATOM 1932 O O . LEU A 1 250 ? -3.176 25.040 8.319 1.00 5.35 250 LEU A O 1
ATOM 1937 N N . ALA A 1 251 ? -3.861 27.152 8.824 1.00 4.88 251 ALA A N 1
ATOM 1938 C CA . ALA A 1 251 ? -3.611 27.034 10.281 1.00 4.86 251 ALA A CA 1
ATOM 1939 C C . ALA A 1 251 ? -4.395 25.878 10.854 1.00 5.41 251 ALA A C 1
ATOM 1940 O O . ALA A 1 251 ? -3.851 25.065 11.626 1.00 5.63 251 ALA A O 1
ATOM 1942 N N . THR A 1 252 ? -5.671 25.770 10.458 1.00 5.97 252 THR A N 1
ATOM 1943 C CA . THR A 1 252 ? -6.584 24.743 10.954 1.00 5.59 252 THR A CA 1
ATOM 1944 C C . THR A 1 252 ? -6.138 23.350 10.567 1.00 5.96 252 THR A C 1
ATOM 1945 O O . THR A 1 252 ? -6.091 22.423 11.406 1.00 5.93 252 THR A O 1
ATOM 1949 N N . VAL A 1 253 ? -5.822 23.176 9.281 1.00 5.31 253 VAL A N 1
ATOM 1950 C CA . VAL A 1 253 ? -5.433 21.850 8.798 1.00 5.26 253 VAL A CA 1
ATOM 1951 C C . VAL A 1 253 ? -4.085 21.440 9.416 1.00 4.71 253 VAL A C 1
ATOM 1952 O O . VAL A 1 253 ? -3.923 20.260 9.696 1.00 4.88 253 VAL A O 1
ATOM 1956 N N . GLN A 1 254 ? -3.197 22.405 9.600 1.00 4.80 254 GLN A N 1
ATOM 1957 C CA . GLN A 1 254 ? -1.871 22.107 10.178 1.00 4.84 254 GLN A CA 1
ATOM 1958 C C . GLN A 1 254 ? -2.085 21.590 11.623 1.00 3.78 254 GLN A C 1
ATOM 1959 O O . GLN A 1 254 ? -1.559 20.531 11.970 1.00 3.20 254 GLN A O 1
ATOM 1965 N N . ALA A 1 255 ? -2.881 22.322 12.359 1.00 4.11 255 ALA A N 1
ATOM 1966 C CA . ALA A 1 255 ? -3.203 21.975 13.762 1.00 4.68 255 ALA A CA 1
ATOM 1967 C C . ALA A 1 255 ? -3.750 20.579 13.904 1.00 4.35 255 ALA A C 1
ATOM 1968 O O . ALA A 1 255 ? -3.252 19.774 14.729 1.00 3.24 255 ALA A O 1
ATOM 1970 N N . LEU A 1 256 ? -4.736 20.187 13.088 1.00 3.77 256 LEU A N 1
ATOM 1971 C CA . LEU A 1 256 ? -5.293 18.849 13.090 1.00 4.33 256 LEU A CA 1
ATOM 1972 C C . LEU A 1 256 ? -4.315 17.777 12.635 1.00 3.88 256 LEU A C 1
ATOM 1973 O O . LEU A 1 256 ? -4.255 16.673 13.203 1.00 3.09 256 LEU A O 1
ATOM 1978 N N . ARG A 1 257 ? -3.546 18.055 11.581 1.00 3.50 257 ARG A N 1
ATOM 1979 C CA . ARG A 1 257 ? -2.548 17.100 11.086 1.00 3.96 257 ARG A CA 1
ATOM 1980 C C . ARG A 1 257 ? -1.542 16.739 12.184 1.00 3.13 257 ARG A C 1
ATOM 1981 O O . ARG A 1 257 ? -1.067 15.595 12.229 1.00 3.81 257 ARG A O 1
ATOM 1989 N N . ARG A 1 258 ? -1.241 17.693 13.024 1.00 3.47 258 ARG A N 1
ATOM 1990 C CA . ARG A 1 258 ? -0.246 17.517 14.093 1.00 3.80 258 ARG A CA 1
ATOM 1991 C C . ARG A 1 258 ? -0.768 16.829 15.340 1.00 5.01 258 ARG A C 1
ATOM 1992 O O . ARG A 1 258 ? 0.078 16.395 16.169 1.00 4.25 258 ARG A O 1
ATOM 2000 N N . THR A 1 259 ? -2.088 16.670 15.470 1.00 4.91 259 THR A N 1
ATOM 2001 C CA . THR A 1 259 ? -2.628 16.190 16.767 1.00 5.40 259 THR A CA 1
ATOM 2002 C C . THR A 1 259 ? -3.697 15.137 16.707 1.00 5.68 259 THR A C 1
ATOM 2003 O O . THR A 1 259 ? -3.825 14.347 17.683 1.00 6.08 259 THR A O 1
ATOM 2007 N N . VAL A 1 260 ? -4.511 15.137 15.644 1.00 5.07 260 VAL A N 1
ATOM 2008 C CA . VAL A 1 260 ? -5.650 14.203 15.543 1.00 4.76 260 VAL A CA 1
ATOM 2009 C C . VAL A 1 260 ? -5.315 12.963 14.739 1.00 5.18 260 VAL A C 1
ATOM 2010 O O . VAL A 1 260 ? -5.156 13.029 13.505 1.00 5.05 260 VAL A O 1
ATOM 2014 N N . PRO A 1 261 ? -5.276 11.807 15.402 1.00 5.70 261 PRO A N 1
ATOM 2015 C CA . PRO A 1 261 ? -4.953 10.541 14.769 1.00 5.47 261 PRO A CA 1
ATOM 2016 C C . PRO A 1 261 ? -5.893 10.270 13.585 1.00 5.92 261 PRO A C 1
ATOM 2017 O O . PRO A 1 261 ? -7.065 10.642 13.604 1.00 4.62 261 PRO A O 1
ATOM 2021 N N . ALA A 1 262 ? -5.294 9.642 12.578 1.00 5.63 262 ALA A N 1
ATOM 2022 C CA . ALA A 1 262 ? -6.012 9.269 11.354 1.00 5.65 262 ALA A CA 1
ATOM 2023 C C . ALA A 1 262 ? -7.177 8.347 11.675 1.00 6.07 262 ALA A C 1
ATOM 2024 O O . ALA A 1 262 ? -8.145 8.295 10.899 1.00 5.53 262 ALA A O 1
ATOM 2026 N N . ALA A 1 263 ? -7.059 7.559 12.753 1.00 5.88 263 ALA A N 1
ATOM 2027 C CA . ALA A 1 263 ? -8.112 6.684 13.220 1.00 6.50 263 ALA A CA 1
ATOM 2028 C C . ALA A 1 263 ? -9.402 7.414 13.564 1.00 6.13 263 ALA A C 1
ATOM 2029 O O . ALA A 1 263 ? -10.458 6.737 13.486 1.00 7.01 263 ALA A O 1
ATOM 2031 N N . VAL A 1 264 ? -9.376 8.670 13.928 1.00 6.05 264 VAL A N 1
ATOM 2032 C CA . VAL A 1 264 ? -10.607 9.439 14.229 1.00 6.97 264 VAL A CA 1
ATOM 2033 C C . VAL A 1 264 ? -11.420 9.512 12.913 1.00 7.89 264 VAL A C 1
ATOM 2034 O O . VAL A 1 264 ? -10.869 9.951 11.899 1.00 7.65 264 VAL A O 1
ATOM 2038 N N . THR A 1 265 ? -12.659 9.088 12.994 1.00 8.27 265 THR A N 1
ATOM 2039 C CA . THR A 1 265 ? -13.498 8.967 11.788 1.00 8.71 265 THR A CA 1
ATOM 2040 C C . THR A 1 265 ? -13.777 10.277 11.092 1.00 8.59 265 THR A C 1
ATOM 2041 O O . THR A 1 265 ? -13.812 10.314 9.838 1.00 10.19 265 THR A O 1
ATOM 2045 N N . GLY A 1 266 ? -13.977 11.354 11.810 1.00 7.52 266 GLY A N 1
ATOM 2046 C CA . GLY A 1 266 ? -14.225 12.656 11.196 1.00 7.41 266 GLY A CA 1
ATOM 2047 C C . GLY A 1 266 ? -14.218 13.812 12.170 1.00 7.57 266 GLY A C 1
ATOM 2048 O O . GLY A 1 266 ? -14.281 13.673 13.404 1.00 8.07 266 GLY A O 1
ATOM 2049 N N . VAL A 1 267 ? -14.118 14.984 11.569 1.00 6.92 267 VAL A N 1
ATOM 2050 C CA . VAL A 1 267 ? -14.069 16.281 12.237 1.00 7.91 267 VAL A CA 1
ATOM 2051 C C . VAL A 1 267 ? -15.312 17.076 11.805 1.00 8.23 267 VAL A C 1
ATOM 2052 O O . VAL A 1 267 ? -15.470 17.333 10.602 1.00 7.93 267 VAL A O 1
ATOM 2056 N N . THR A 1 268 ? -16.114 17.416 12.803 1.00 8.23 268 THR A N 1
ATOM 2057 C CA . THR A 1 268 ? -17.309 18.253 12.567 1.00 8.24 268 THR A CA 1
ATOM 2058 C C . THR A 1 268 ? -17.124 19.603 13.237 1.00 8.38 268 THR A C 1
ATOM 2059 O O . THR A 1 268 ? -17.388 19.774 14.444 1.00 8.13 268 THR A O 1
ATOM 2063 N N . PHE A 1 269 ? -16.704 20.590 12.439 1.00 7.59 269 PHE A N 1
ATOM 2064 C CA . PHE A 1 269 ? -16.384 21.927 12.939 1.00 7.63 269 PHE A CA 1
ATOM 2065 C C . PHE A 1 269 ? -17.582 22.645 13.569 1.00 8.65 269 PHE A C 1
ATOM 2066 O O . PHE A 1 269 ? -18.715 22.561 13.097 1.00 7.86 269 PHE A O 1
ATOM 2074 N N . LEU A 1 270 ? -17.256 23.368 14.637 1.00 9.52 270 LEU A N 1
ATOM 2075 C CA . LEU A 1 270 ? -18.194 24.363 15.218 1.00 10.16 270 LEU A CA 1
ATOM 2076 C C . LEU A 1 270 ? -17.902 25.684 14.534 1.00 11.42 270 LEU A C 1
ATOM 2077 O O . LEU A 1 270 ? -16.791 25.919 14.017 1.00 11.73 270 LEU A O 1
ATOM 2082 N N . SER A 1 271 ? -18.878 26.576 14.484 1.00 13.08 271 SER A N 1
ATOM 2083 C CA . SER A 1 271 ? -18.760 27.854 13.788 1.00 14.49 271 SER A CA 1
ATOM 2084 C C . SER A 1 271 ? -18.302 28.992 14.692 1.00 14.62 271 SER A C 1
ATOM 2085 O O . SER A 1 271 ? -17.833 30.010 14.187 1.00 14.57 271 SER A O 1
ATOM 2088 N N . GLY A 1 272 ? -18.479 28.836 15.994 1.00 15.48 272 GLY A N 1
ATOM 2089 C CA . GLY A 1 272 ? -18.048 29.905 16.937 1.00 15.20 272 GLY A CA 1
ATOM 2090 C C . GLY A 1 272 ? -18.899 31.149 16.693 1.00 15.12 272 GLY A C 1
ATOM 2091 O O . GLY A 1 272 ? -20.142 31.041 16.728 1.00 15.90 272 GLY A O 1
ATOM 2092 N N . GLY A 1 273 ? -18.256 32.263 16.430 1.00 14.43 273 GLY A N 1
ATOM 2093 C CA . GLY A 1 273 ? -18.954 33.534 16.225 1.00 15.33 273 GLY A CA 1
ATOM 2094 C C . GLY A 1 273 ? -19.044 33.944 14.751 1.00 15.10 273 GLY A C 1
ATOM 2095 O O . GLY A 1 273 ? -19.406 35.104 14.467 1.00 15.59 273 GLY A O 1
ATOM 2096 N N . GLN A 1 274 ? -18.715 33.014 13.880 1.00 14.97 274 GLN A N 1
ATOM 2097 C CA . GLN A 1 274 ? -18.718 33.229 12.427 1.00 14.16 274 GLN A CA 1
ATOM 2098 C C . GLN A 1 274 ? -20.156 33.386 11.906 1.00 13.38 274 GLN A C 1
ATOM 2099 O O . GLN A 1 274 ? -21.114 32.743 12.362 1.00 12.48 274 GLN A O 1
ATOM 2105 N N . SER A 1 275 ? -20.263 34.298 10.942 1.00 13.36 275 SER A N 1
ATOM 2106 C CA . SER A 1 275 ? -21.548 34.493 10.227 1.00 13.24 275 SER A CA 1
ATOM 2107 C C . SER A 1 275 ? -21.809 33.221 9.427 1.00 13.15 275 SER A C 1
ATOM 2108 O O . SER A 1 275 ? -20.902 32.381 9.260 1.00 13.01 275 SER A O 1
ATOM 2111 N N . GLU A 1 276 ? -23.034 33.076 8.939 1.00 13.21 276 GLU A N 1
ATOM 2112 C CA . GLU A 1 276 ? -23.413 31.895 8.156 1.00 13.37 276 GLU A CA 1
ATOM 2113 C C . GLU A 1 276 ? -22.510 31.722 6.947 1.00 12.56 276 GLU A C 1
ATOM 2114 O O . GLU A 1 276 ? -22.065 30.611 6.635 1.00 12.50 276 GLU A O 1
ATOM 2120 N N . GLU A 1 277 ? -22.200 32.823 6.282 1.00 13.11 277 GLU A N 1
ATOM 2121 C CA . GLU A 1 277 ? -21.385 32.812 5.059 1.00 12.91 277 GLU A CA 1
ATOM 2122 C C . GLU A 1 277 ? -19.923 32.513 5.328 1.00 12.45 277 GLU A C 1
ATOM 2123 O O . GLU A 1 277 ? -19.332 31.635 4.664 1.00 11.33 277 GLU A O 1
ATOM 2129 N N . GLU A 1 278 ? -19.312 33.187 6.288 1.00 12.94 278 GLU A N 1
ATOM 2130 C CA . GLU A 1 278 ? -17.923 32.908 6.677 1.00 13.20 278 GLU A CA 1
ATOM 2131 C C . GLU A 1 278 ? -17.714 31.440 7.031 1.00 12.20 278 GLU A C 1
ATOM 2132 O O . GLU A 1 278 ? -16.673 30.836 6.690 1.00 12.46 278 GLU A O 1
ATOM 2138 N N . ALA A 1 279 ? -18.666 30.878 7.756 1.00 11.28 279 ALA A N 1
ATOM 2139 C CA . ALA A 1 279 ? -18.621 29.486 8.215 1.00 10.35 279 ALA A CA 1
ATOM 2140 C C . ALA A 1 279 ? -18.558 28.516 7.039 1.00 10.36 279 ALA A C 1
ATOM 2141 O O . ALA A 1 279 ? -17.892 27.468 7.065 1.00 9.46 279 ALA A O 1
ATOM 2143 N N . THR A 1 280 ? -19.305 28.877 5.993 1.00 9.72 280 THR A N 1
ATOM 2144 C CA . THR A 1 280 ? -19.329 28.076 4.775 1.00 9.27 280 THR A CA 1
ATOM 2145 C C . THR A 1 280 ? -18.033 28.253 3.966 1.00 8.70 280 THR A C 1
ATOM 2146 O O . THR A 1 280 ? -17.440 27.249 3.546 1.00 8.95 280 THR A O 1
ATOM 2150 N N . VAL A 1 281 ? -17.659 29.499 3.756 1.00 8.22 281 VAL A N 1
ATOM 2151 C CA . VAL A 1 281 ? -16.437 29.812 2.976 1.00 8.15 281 VAL A CA 1
ATOM 2152 C C . VAL A 1 281 ? -15.215 29.177 3.651 1.00 7.85 281 VAL A C 1
ATOM 2153 O O . VAL A 1 281 ? -14.343 28.586 2.976 1.00 6.76 281 VAL A O 1
ATOM 2157 N N . ASN A 1 282 ? -15.189 29.291 4.972 1.00 7.61 282 ASN A N 1
ATOM 2158 C CA . ASN A 1 282 ? -14.031 28.746 5.747 1.00 7.07 282 ASN A CA 1
ATOM 2159 C C . ASN A 1 282 ? -13.930 27.256 5.584 1.00 6.46 282 ASN A C 1
ATOM 2160 O O . ASN A 1 282 ? -12.817 26.743 5.309 1.00 6.71 282 ASN A O 1
ATOM 2165 N N . LEU A 1 283 ? -15.031 26.541 5.763 1.00 6.47 283 LEU A N 1
ATOM 2166 C CA . LEU A 1 283 ? -15.085 25.096 5.609 1.00 6.39 283 LEU A CA 1
ATOM 2167 C C . LEU A 1 283 ? -14.640 24.656 4.203 1.00 6.31 283 LEU A C 1
ATOM 2168 O O . LEU A 1 283 ? -13.909 23.659 4.045 1.00 6.21 283 LEU A O 1
ATOM 2173 N N . SER A 1 284 ? -15.057 25.416 3.200 1.00 6.38 284 SER A N 1
ATOM 2174 C CA . SER A 1 284 ? -14.708 25.069 1.809 1.00 5.78 284 SER A CA 1
ATOM 2175 C C . SER A 1 284 ? -13.194 25.173 1.587 1.00 5.10 284 SER A C 1
ATOM 2176 O O . SER A 1 284 ? -12.616 24.288 0.944 1.00 5.21 284 SER A O 1
ATOM 2179 N N . ALA A 1 285 ? -12.593 26.225 2.072 1.00 5.59 285 ALA A N 1
ATOM 2180 C CA . ALA A 1 285 ? -11.144 26.468 1.991 1.00 5.85 285 ALA A CA 1
ATOM 2181 C C . ALA A 1 285 ? -10.366 25.388 2.726 1.00 5.40 285 ALA A C 1
ATOM 2182 O O . ALA A 1 285 ? -9.295 24.982 2.269 1.00 5.91 285 ALA A O 1
ATOM 2184 N N . ILE A 1 286 ? -10.885 24.944 3.858 1.00 6.09 286 ILE A N 1
ATOM 2185 C CA . ILE A 1 286 ? -10.239 23.864 4.638 1.00 5.85 286 ILE A CA 1
ATOM 2186 C C . ILE A 1 286 ? -10.140 22.600 3.798 1.00 6.83 286 ILE A C 1
ATOM 2187 O O . ILE A 1 286 ? -9.133 21.850 3.825 1.00 6.44 286 ILE A O 1
ATOM 2192 N N . ASN A 1 287 ? -11.208 22.368 3.039 1.00 5.70 287 ASN A N 1
ATOM 2193 C CA . ASN A 1 287 ? -11.284 21.207 2.161 1.00 7.39 287 ASN A CA 1
ATOM 2194 C C . ASN A 1 287 ? -10.482 21.381 0.861 1.00 7.62 287 ASN A C 1
ATOM 2195 O O . ASN A 1 287 ? -10.579 20.464 0.017 1.00 8.53 287 ASN A O 1
ATOM 2200 N N . ASN A 1 288 ? -9.734 22.430 0.711 1.00 8.52 288 ASN A N 1
ATOM 2201 C CA . ASN A 1 288 ? -8.842 22.659 -0.428 1.00 10.12 288 ASN A CA 1
ATOM 2202 C C . ASN A 1 288 ? -7.381 22.856 -0.014 1.00 10.66 288 ASN A C 1
ATOM 2203 O O . ASN A 1 288 ? -6.566 23.283 -0.884 1.00 10.84 288 ASN A O 1
ATOM 2208 N N . VAL A 1 289 ? -7.026 22.611 1.222 1.00 10.43 289 VAL A N 1
ATOM 2209 C CA . VAL A 1 289 ? -5.605 22.798 1.651 1.00 9.57 289 VAL A CA 1
ATOM 2210 C C . VAL A 1 289 ? -4.808 21.652 1.031 1.00 9.08 289 VAL A C 1
ATOM 2211 O O . VAL A 1 289 ? -5.210 20.496 1.161 1.00 9.19 289 VAL A O 1
ATOM 2215 N N . PRO A 1 290 ? -3.690 21.993 0.400 1.00 9.81 290 PRO A N 1
ATOM 2216 C CA . PRO A 1 290 ? -2.888 20.996 -0.307 1.00 10.73 290 PRO A CA 1
ATOM 2217 C C . PRO A 1 290 ? -2.006 20.187 0.625 1.00 10.87 290 PRO A C 1
ATOM 2218 O O . PRO A 1 290 ? -0.791 20.062 0.405 1.00 11.95 290 PRO A O 1
ATOM 2222 N N . LEU A 1 291 ? -2.608 19.618 1.644 1.00 9.79 291 LEU A N 1
ATOM 2223 C CA . LEU A 1 291 ? -1.917 18.701 2.578 1.00 8.58 291 LEU A CA 1
ATOM 2224 C C . LEU A 1 291 ? -2.828 17.492 2.733 1.00 7.51 291 LEU A C 1
ATOM 2225 O O . LEU A 1 291 ? -4.044 17.652 2.552 1.00 7.48 291 LEU A O 1
ATOM 2230 N N . ILE A 1 292 ? -2.273 16.353 3.069 1.00 7.61 292 ILE A N 1
ATOM 2231 C CA . ILE A 1 292 ? -3.088 15.142 3.256 1.00 7.34 292 ILE A CA 1
ATOM 2232 C C . ILE A 1 292 ? -4.010 15.366 4.466 1.00 7.68 292 ILE A C 1
ATOM 2233 O O . ILE A 1 292 ? -3.496 15.784 5.504 1.00 6.60 292 ILE A O 1
ATOM 2238 N N . ARG A 1 293 ? -5.270 15.071 4.248 1.00 7.30 293 ARG A N 1
ATOM 2239 C CA . ARG A 1 293 ? -6.335 15.237 5.256 1.00 8.47 293 ARG A CA 1
ATOM 2240 C C . ARG A 1 293 ? -7.039 13.904 5.421 1.00 7.85 293 ARG A C 1
ATOM 2241 O O . ARG A 1 293 ? -7.959 13.567 4.645 1.00 8.24 293 ARG A O 1
ATOM 2249 N N . PRO A 1 294 ? -6.597 13.137 6.421 1.00 7.37 294 PRO A N 1
ATOM 2250 C CA . PRO A 1 294 ? -6.999 11.746 6.546 1.00 7.24 294 PRO A CA 1
ATOM 2251 C C . PRO A 1 294 ? -8.369 11.510 7.125 1.00 6.70 294 PRO A C 1
ATOM 2252 O O . PRO A 1 294 ? -8.734 10.321 7.230 1.00 8.99 294 PRO A O 1
ATOM 2256 N N . TRP A 1 295 ? -9.100 12.536 7.484 1.00 5.59 295 TRP A N 1
ATOM 2257 C CA . TRP A 1 295 ? -10.451 12.387 8.067 1.00 5.61 295 TRP A CA 1
ATOM 2258 C C . TRP A 1 295 ? -11.430 13.270 7.275 1.00 5.58 295 TRP A C 1
ATOM 2259 O O . TRP A 1 295 ? -11.027 14.281 6.669 1.00 6.26 295 TRP A O 1
ATOM 2270 N N . ALA A 1 296 ? -12.696 12.918 7.342 1.00 6.06 296 ALA A N 1
ATOM 2271 C CA . ALA A 1 296 ? -13.748 13.814 6.776 1.00 6.41 296 ALA A CA 1
ATOM 2272 C C . ALA A 1 296 ? -13.675 15.140 7.506 1.00 6.77 296 ALA A C 1
ATOM 2273 O O . ALA A 1 296 ? -13.437 15.142 8.727 1.00 6.53 296 ALA A O 1
ATOM 2275 N N . LEU A 1 297 ? -13.819 16.243 6.796 1.00 6.48 297 LEU A N 1
ATOM 2276 C CA . LEU A 1 297 ? -13.824 17.593 7.348 1.00 7.76 297 LEU A CA 1
ATOM 2277 C C . LEU A 1 297 ? -15.161 18.263 7.010 1.00 8.65 297 LEU A C 1
ATOM 2278 O O . LEU A 1 297 ? -15.340 18.790 5.893 1.00 8.52 297 LEU A O 1
ATOM 2283 N N . THR A 1 298 ? -16.048 18.253 8.003 1.00 8.44 298 THR A N 1
ATOM 2284 C CA . THR A 1 298 ? -17.423 18.753 7.776 1.00 7.26 298 THR A CA 1
ATOM 2285 C C . THR A 1 298 ? -17.885 19.700 8.866 1.00 7.60 298 THR A C 1
ATOM 2286 O O . THR A 1 298 ? -17.075 20.295 9.600 1.00 6.99 298 THR A O 1
ATOM 2290 N N . PHE A 1 299 ? -19.194 19.874 8.979 1.00 7.02 299 PHE A N 1
ATOM 2291 C CA . PHE A 1 299 ? -19.836 20.839 9.847 1.00 7.43 299 PHE A CA 1
ATOM 2292 C C . PHE A 1 299 ? -20.756 20.194 10.895 1.00 7.53 299 PHE A C 1
ATOM 2293 O O . PHE A 1 299 ? -21.343 19.128 10.694 1.00 7.36 299 PHE A O 1
ATOM 2301 N N . SER A 1 300 ? -20.840 20.930 11.986 1.00 8.72 300 SER A N 1
ATOM 2302 C CA . SER A 1 300 ? -21.826 20.670 13.071 1.00 9.48 300 SER A CA 1
ATOM 2303 C C . SER A 1 300 ? -22.215 22.072 13.541 1.00 9.99 300 SER A C 1
ATOM 2304 O O . SER A 1 300 ? -21.649 22.652 14.482 1.00 10.63 300 SER A O 1
ATOM 2307 N N . TYR A 1 301 ? -23.173 22.631 12.793 1.00 9.74 301 TYR A N 1
ATOM 2308 C CA . TYR A 1 301 ? -23.545 24.038 12.961 1.00 9.57 301 TYR A CA 1
ATOM 2309 C C . TYR A 1 301 ? -24.937 24.201 13.583 1.00 9.83 301 TYR A C 1
ATOM 2310 O O . TYR A 1 301 ? -25.868 23.447 13.324 1.00 10.22 301 TYR A O 1
ATOM 2319 N N . GLY A 1 302 ? -25.017 25.194 14.432 1.00 10.67 302 GLY A N 1
ATOM 2320 C CA . GLY A 1 302 ? -26.256 25.565 15.163 1.00 11.53 302 GLY A CA 1
ATOM 2321 C C . GLY A 1 302 ? -26.715 26.913 14.597 1.00 12.26 302 GLY A C 1
ATOM 2322 O O . GLY A 1 302 ? -27.475 26.915 13.614 1.00 12.81 302 GLY A O 1
ATOM 2323 N N . ARG A 1 303 ? -26.260 27.995 15.189 1.00 13.67 303 ARG A N 1
ATOM 2324 C CA . ARG A 1 303 ? -26.600 29.346 14.744 1.00 15.14 303 ARG A CA 1
ATOM 2325 C C . ARG A 1 303 ? -26.277 29.593 13.267 1.00 15.60 303 ARG A C 1
ATOM 2326 O O . ARG A 1 303 ? -26.961 30.416 12.621 1.00 15.30 303 ARG A O 1
ATOM 2334 N N . ALA A 1 304 ? -25.222 28.961 12.784 1.00 15.59 304 ALA A N 1
ATOM 2335 C CA . ALA A 1 304 ? -24.760 29.155 11.402 1.00 15.53 304 ALA A CA 1
ATOM 2336 C C . ALA A 1 304 ? -25.655 28.454 10.395 1.00 15.12 304 ALA A C 1
ATOM 2337 O O . ALA A 1 304 ? -25.527 28.697 9.170 1.00 14.59 304 ALA A O 1
ATOM 2339 N N . LEU A 1 305 ? -26.552 27.597 10.861 1.00 14.52 305 LEU A N 1
ATOM 2340 C CA . LEU A 1 305 ? -27.524 26.944 9.979 1.00 14.99 305 LEU A CA 1
ATOM 2341 C C . LEU A 1 305 ? -28.944 27.436 10.281 1.00 15.80 305 LEU A C 1
ATOM 2342 O O . LEU A 1 305 ? -29.881 26.909 9.637 1.00 17.41 305 LEU A O 1
ATOM 2347 N N . GLN A 1 306 ? -29.083 28.371 11.204 1.00 15.76 306 GLN A N 1
ATOM 2348 C CA . GLN A 1 306 ? -30.423 28.715 11.696 1.00 16.04 306 GLN A CA 1
ATOM 2349 C C . GLN A 1 306 ? -30.729 30.193 11.817 1.00 16.03 306 GLN A C 1
ATOM 2350 O O . GLN A 1 306 ? -31.927 30.496 12.081 1.00 16.44 306 GLN A O 1
ATOM 2356 N N . ALA A 1 307 ? -29.760 31.059 11.685 1.00 16.26 307 ALA A N 1
ATOM 2357 C CA . ALA A 1 307 ? -29.979 32.497 11.883 1.00 17.01 307 ALA A CA 1
ATOM 2358 C C . ALA A 1 307 ? -31.003 33.034 10.887 1.00 17.90 307 ALA A C 1
ATOM 2359 O O . ALA A 1 307 ? -31.940 33.762 11.277 1.00 17.76 307 ALA A O 1
ATOM 2361 N N . SER A 1 308 ? -30.815 32.667 9.637 1.00 18.57 308 SER A N 1
ATOM 2362 C CA . SER A 1 308 ? -31.673 33.096 8.526 1.00 19.37 308 SER A CA 1
ATOM 2363 C C . SER A 1 308 ? -33.020 32.393 8.569 1.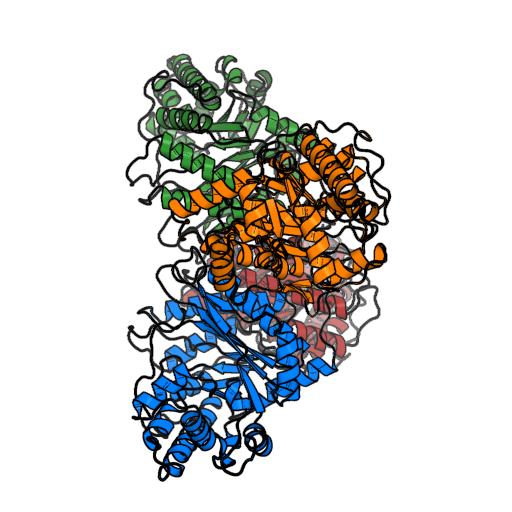00 19.84 308 SER A C 1
ATOM 2364 O O . SER A 1 308 ? -34.027 32.958 8.083 1.00 20.20 308 SER A O 1
ATOM 2367 N N . VAL A 1 309 ? -33.042 31.194 9.114 1.00 20.47 309 VAL A N 1
ATOM 2368 C CA . VAL A 1 309 ? -34.312 30.461 9.298 1.00 21.69 309 VAL A CA 1
ATOM 2369 C C . VAL A 1 309 ? -35.212 31.263 10.243 1.00 22.76 309 VAL A C 1
ATOM 2370 O O . VAL A 1 309 ? -36.368 31.569 9.902 1.00 22.37 309 VAL A O 1
ATOM 2374 N N . LEU A 1 310 ? -34.652 31.586 11.399 1.00 23.33 310 LEU A N 1
ATOM 2375 C CA . LEU A 1 310 ? -35.359 32.353 12.434 1.00 24.50 310 LEU A CA 1
ATOM 2376 C C . LEU A 1 310 ? -35.853 33.691 11.901 1.00 25.64 310 LEU A C 1
ATOM 2377 O O . LEU A 1 310 ? -37.000 34.081 12.170 1.00 25.73 310 LEU A O 1
ATOM 2382 N N . ARG A 1 311 ? -34.986 34.375 11.180 1.00 26.81 311 ARG A N 1
ATOM 2383 C CA . ARG A 1 311 ? -35.310 35.672 10.571 1.00 28.13 311 ARG A CA 1
ATOM 2384 C C . ARG A 1 311 ? -36.504 35.548 9.628 1.00 28.40 311 ARG A C 1
ATOM 2385 O O . ARG A 1 311 ? -37.458 36.333 9.729 1.00 28.50 311 ARG A O 1
ATOM 2393 N N . ALA A 1 312 ? -36.451 34.574 8.744 1.00 28.92 312 ALA A N 1
ATOM 2394 C CA . ALA A 1 312 ? -37.486 34.331 7.736 1.00 29.19 312 ALA A CA 1
ATOM 2395 C C . ALA A 1 312 ? -38.825 33.965 8.375 1.00 29.91 312 ALA A C 1
ATOM 2396 O O . ALA A 1 312 ? -39.881 34.493 7.980 1.00 29.75 312 ALA A O 1
ATOM 2398 N N . TRP A 1 313 ? -38.784 33.069 9.340 1.00 30.26 313 TRP A N 1
ATOM 2399 C CA . TRP A 1 313 ? -39.985 32.589 10.045 1.00 31.04 313 TRP A CA 1
ATOM 2400 C C . TRP A 1 313 ? -40.687 33.729 10.779 1.00 31.88 313 TRP A C 1
ATOM 2401 O O . TRP A 1 313 ? -41.875 34.012 10.534 1.00 32.25 313 TRP A O 1
ATOM 2412 N N . ALA A 1 314 ? -39.958 34.347 11.682 1.00 32.56 314 ALA A N 1
ATOM 2413 C CA . ALA A 1 314 ? -40.395 35.491 12.475 1.00 33.26 314 ALA A CA 1
ATOM 2414 C C . ALA A 1 314 ? -41.568 35.157 13.387 1.00 33.63 314 ALA A C 1
ATOM 2415 O O . ALA A 1 314 ? -42.285 36.082 13.814 1.00 33.49 314 ALA A O 1
ATOM 2417 N N . GLY A 1 315 ? -41.755 33.880 13.647 1.00 34.18 315 GLY A N 1
ATOM 2418 C CA . GLY A 1 315 ? -42.796 33.401 14.560 1.00 34.93 315 GLY A CA 1
ATOM 2419 C C . GLY A 1 315 ? -44.138 33.227 13.876 1.00 35.74 315 GLY A C 1
ATOM 2420 O O . GLY A 1 315 ? -45.090 32.743 14.524 1.00 35.96 315 GLY A O 1
ATOM 2421 N N . LYS A 1 316 ? -44.215 33.576 12.607 1.00 36.09 316 LYS A N 1
ATOM 2422 C CA . LYS A 1 316 ? -45.479 33.525 11.850 1.00 36.67 316 LYS A CA 1
ATOM 2423 C C . LYS A 1 316 ? -45.666 32.187 11.154 1.00 36.94 316 LYS A C 1
ATOM 2424 O O . LYS A 1 316 ? -44.798 31.694 10.423 1.00 37.25 316 LYS A O 1
ATOM 2430 N N . LYS A 1 317 ? -46.833 31.614 11.392 1.00 37.03 317 LYS A N 1
ATOM 2431 C CA . LYS A 1 317 ? -47.262 30.319 10.871 1.00 37.29 317 LYS A CA 1
ATOM 2432 C C . LYS A 1 317 ? -47.194 30.280 9.345 1.00 37.05 317 LYS A C 1
ATOM 2433 O O . LYS A 1 317 ? -46.866 29.236 8.748 1.00 36.72 317 LYS A O 1
ATOM 2439 N N . GLU A 1 318 ? -47.534 31.412 8.751 1.00 37.00 318 GLU A N 1
ATOM 2440 C CA . GLU A 1 318 ? -47.500 31.541 7.288 1.00 37.29 318 GLU A CA 1
ATOM 2441 C C . GLU A 1 318 ? -46.076 31.309 6.787 1.00 36.68 318 GLU A C 1
ATOM 2442 O O . GLU A 1 318 ? -45.881 30.534 5.835 1.00 37.15 318 GLU A O 1
ATOM 2448 N N . ASN A 1 319 ? -45.125 31.927 7.460 1.00 35.66 319 ASN A N 1
ATOM 2449 C CA . ASN A 1 319 ? -43.715 31.943 7.110 1.00 34.40 319 ASN A CA 1
ATOM 2450 C C . ASN A 1 319 ? -42.969 30.628 7.283 1.00 33.53 319 ASN A C 1
ATOM 2451 O O . ASN A 1 319 ? -41.720 30.642 7.177 1.00 33.55 319 ASN A O 1
ATOM 2456 N N . ILE A 1 320 ? -43.659 29.548 7.539 1.00 32.63 320 ILE A N 1
ATOM 2457 C CA . ILE A 1 320 ? -43.020 28.246 7.760 1.00 31.59 320 ILE A CA 1
ATOM 2458 C C . ILE A 1 320 ? -42.159 27.825 6.578 1.00 30.68 320 ILE A C 1
ATOM 2459 O O . ILE A 1 320 ? -41.000 27.402 6.767 1.00 30.25 320 ILE A O 1
ATOM 2464 N N . ALA A 1 321 ? -42.722 27.936 5.388 1.00 29.63 321 ALA A N 1
ATOM 2465 C CA . ALA A 1 321 ? -42.069 27.482 4.151 1.00 28.58 321 ALA A CA 1
ATOM 2466 C C . ALA A 1 321 ? -40.826 28.312 3.845 1.00 27.44 321 ALA A C 1
ATOM 2467 O O . ALA A 1 321 ? -39.840 27.783 3.312 1.00 27.23 321 ALA A O 1
ATOM 2469 N N . ALA A 1 322 ? -40.937 29.590 4.156 1.00 26.48 322 ALA A N 1
ATOM 2470 C CA . ALA A 1 322 ? -39.868 30.572 3.950 1.00 25.37 322 ALA A CA 1
ATOM 2471 C C . ALA A 1 322 ? -38.650 30.222 4.802 1.00 24.83 322 ALA A C 1
ATOM 2472 O O . ALA A 1 322 ? -37.505 30.273 4.329 1.00 24.38 322 ALA A O 1
ATOM 2474 N N . GLY A 1 323 ? -38.922 29.860 6.046 1.00 24.16 323 GLY A N 1
ATOM 2475 C CA . GLY A 1 323 ? -37.880 29.468 7.005 1.00 23.63 323 GLY A CA 1
ATOM 2476 C C . GLY A 1 323 ? -37.185 28.194 6.546 1.00 23.19 323 GLY A C 1
ATOM 2477 O O . GLY A 1 323 ? -35.942 28.131 6.478 1.00 23.18 323 GLY A O 1
ATOM 2478 N N . GLN A 1 324 ? -37.979 27.197 6.236 1.00 22.78 324 GLN A N 1
ATOM 2479 C CA . GLN A 1 324 ? -37.513 25.881 5.800 1.00 22.95 324 GLN A CA 1
ATOM 2480 C C . GLN A 1 324 ? -36.631 25.985 4.552 1.00 23.36 324 GLN A C 1
ATOM 2481 O O . GLN A 1 324 ? -35.699 25.183 4.367 1.00 23.04 324 GLN A O 1
ATOM 2487 N N . ASN A 1 325 ? -36.979 26.951 3.723 1.00 23.16 325 ASN A N 1
ATOM 2488 C CA . ASN A 1 325 ? -36.275 27.177 2.447 1.00 23.10 325 ASN A CA 1
ATOM 2489 C C . ASN A 1 325 ? -34.868 27.708 2.733 1.00 21.87 325 ASN A C 1
ATOM 2490 O O . ASN A 1 325 ? -33.916 27.302 2.042 1.00 21.01 325 ASN A O 1
ATOM 2495 N N . GLU A 1 326 ? -34.776 28.583 3.710 1.00 21.26 326 GLU A N 1
ATOM 2496 C CA . GLU A 1 326 ? -33.493 29.135 4.164 1.00 20.82 326 GLU A CA 1
ATOM 2497 C C . GLU A 1 326 ? -32.597 28.023 4.715 1.00 19.88 326 GLU A C 1
ATOM 2498 O O . GLU A 1 326 ? -31.368 28.069 4.519 1.00 20.08 326 GLU A O 1
ATOM 2504 N N . LEU A 1 327 ? -33.215 27.058 5.379 1.00 18.92 327 LEU A N 1
ATOM 2505 C CA . LEU A 1 327 ? -32.493 25.912 5.940 1.00 17.90 327 LEU A CA 1
ATOM 2506 C C . LEU A 1 327 ? -31.923 25.041 4.828 1.00 17.95 327 LEU A C 1
ATOM 2507 O O . LEU A 1 327 ? -30.750 24.625 4.881 1.00 17.19 327 LEU A O 1
ATOM 2512 N N . LEU A 1 328 ? -32.775 24.770 3.838 1.00 16.96 328 LEU A N 1
ATOM 2513 C CA . LEU A 1 328 ? -32.340 23.947 2.703 1.00 17.13 328 LEU A CA 1
ATOM 2514 C C . LEU A 1 328 ? -31.187 24.641 1.975 1.00 16.60 328 LEU A C 1
ATOM 2515 O O . LEU A 1 328 ? -30.246 23.965 1.531 1.00 17.04 328 LEU A O 1
ATOM 2520 N N . LYS A 1 329 ? -31.277 25.944 1.860 1.00 16.66 329 LYS A N 1
ATOM 2521 C CA . LYS A 1 329 ? -30.287 26.763 1.159 1.00 17.17 329 LYS A CA 1
ATOM 2522 C C . LYS A 1 329 ? -28.905 26.599 1.799 1.00 17.11 329 LYS A C 1
ATOM 2523 O O . LYS A 1 329 ? -27.923 26.253 1.115 1.00 16.80 329 LYS A O 1
ATOM 2529 N N . ARG A 1 330 ? -28.846 26.846 3.094 1.00 16.70 330 ARG A N 1
ATOM 2530 C CA . ARG A 1 330 ? -27.599 26.743 3.871 1.00 16.06 330 ARG A CA 1
ATOM 2531 C C . ARG A 1 330 ? -27.072 25.333 4.032 1.00 14.93 330 ARG A C 1
ATOM 2532 O O . ARG A 1 330 ? -25.833 25.141 4.044 1.00 14.57 330 ARG A O 1
ATOM 2540 N N . ALA A 1 331 ? -27.940 24.354 4.177 1.00 13.71 331 ALA A N 1
ATOM 2541 C CA . ALA A 1 331 ? -27.548 22.944 4.296 1.00 13.45 331 ALA A CA 1
ATOM 2542 C C . ALA A 1 331 ? -26.808 22.489 3.029 1.00 13.02 331 ALA A C 1
ATOM 2543 O O . ALA A 1 331 ? -25.774 21.809 3.078 1.00 12.70 331 ALA A O 1
ATOM 2545 N N . LYS A 1 332 ? -27.385 22.888 1.906 1.00 13.00 332 LYS A N 1
ATOM 2546 C CA . LYS A 1 332 ? -26.788 22.565 0.596 1.00 12.18 332 LYS A CA 1
ATOM 2547 C C . LYS A 1 332 ? -25.437 23.253 0.465 1.00 10.59 332 LYS A C 1
ATOM 2548 O O . LYS A 1 332 ? -24.482 22.593 0.014 1.00 11.39 332 LYS A O 1
ATOM 2554 N N . ALA A 1 333 ? -25.350 24.506 0.884 1.00 9.85 333 ALA A N 1
ATOM 2555 C CA . ALA A 1 333 ? -24.093 25.274 0.745 1.00 9.58 333 ALA A CA 1
ATOM 2556 C C . ALA A 1 333 ? -22.975 24.625 1.567 1.00 9.65 333 ALA A C 1
ATOM 2557 O O . ALA A 1 333 ? -21.822 24.489 1.121 1.00 8.96 333 ALA A O 1
ATOM 2559 N N . ASN A 1 334 ? -23.356 24.208 2.775 1.00 10.05 334 ASN A N 1
ATOM 2560 C CA . ASN A 1 334 ? -22.385 23.541 3.683 1.00 9.34 334 ASN A CA 1
ATOM 2561 C C . ASN A 1 334 ? -22.034 22.170 3.186 1.00 8.66 334 ASN A C 1
ATOM 2562 O O . ASN A 1 334 ? -20.868 21.736 3.319 1.00 9.06 334 ASN A O 1
ATOM 2567 N N . GLY A 1 335 ? -23.006 21.461 2.625 1.00 8.54 335 GLY A N 1
ATOM 2568 C CA . GLY A 1 335 ? -22.753 20.156 2.006 1.00 8.12 335 GLY A CA 1
ATOM 2569 C C . GLY A 1 335 ? -21.684 20.302 0.912 1.00 8.84 335 GLY A C 1
ATOM 2570 O O . GLY A 1 335 ? -20.815 19.416 0.777 1.00 7.96 335 GLY A O 1
ATOM 2571 N N . ASP A 1 336 ? -21.784 21.385 0.156 1.00 9.36 336 ASP A N 1
ATOM 2572 C CA . ASP A 1 336 ? -20.818 21.649 -0.930 1.00 10.21 336 ASP A CA 1
ATOM 2573 C C . ASP A 1 336 ? -19.434 21.989 -0.337 1.00 10.21 336 ASP A C 1
ATOM 2574 O O . ASP A 1 336 ? -18.402 21.537 -0.856 1.00 11.30 336 ASP A O 1
ATOM 2579 N N . ALA A 1 337 ? -19.451 22.791 0.708 1.00 9.91 337 ALA A N 1
ATOM 2580 C CA . ALA A 1 337 ? -18.201 23.204 1.383 1.00 9.75 337 ALA A CA 1
ATOM 2581 C C . ALA A 1 337 ? -17.475 21.992 1.957 1.00 9.37 337 ALA A C 1
ATOM 2582 O O . ALA A 1 337 ? -16.231 21.916 1.891 1.00 8.78 337 ALA A O 1
ATOM 2584 N N . ALA A 1 338 ? -18.263 21.054 2.479 1.00 9.48 338 ALA A N 1
ATOM 2585 C CA . ALA A 1 338 ? -17.697 19.833 3.072 1.00 10.44 338 ALA A CA 1
ATOM 2586 C C . ALA A 1 338 ? -16.961 19.016 2.013 1.00 10.71 338 ALA A C 1
ATOM 2587 O O . ALA A 1 338 ? -16.218 18.083 2.335 1.00 9.95 338 ALA A O 1
ATOM 2589 N N . GLN A 1 339 ? -17.201 19.361 0.757 1.00 11.18 339 GLN A N 1
ATOM 2590 C CA . GLN A 1 339 ? -16.523 18.684 -0.372 1.00 10.86 339 GLN A CA 1
ATOM 2591 C C . GLN A 1 339 ? -15.531 19.618 -1.062 1.00 10.39 339 GLN A C 1
ATOM 2592 O O . GLN A 1 339 ? -14.951 19.246 -2.108 1.00 9.80 339 GLN A O 1
ATOM 2598 N N . GLY A 1 340 ? -15.354 20.802 -0.526 1.00 9.47 340 GLY A N 1
ATOM 2599 C CA . GLY A 1 340 ? -14.416 21.798 -1.046 1.00 10.37 340 GLY A CA 1
ATOM 2600 C C . GLY A 1 340 ? -14.958 22.447 -2.328 1.00 11.33 340 GLY A C 1
ATOM 2601 O O . GLY A 1 340 ? -14.163 23.006 -3.118 1.00 11.44 340 GLY A O 1
ATOM 2602 N N . LYS A 1 341 ? -16.267 22.420 -2.483 1.00 11.91 341 LYS A N 1
ATOM 2603 C CA . LYS A 1 341 ? -16.892 22.885 -3.740 1.00 12.70 341 LYS A CA 1
ATOM 2604 C C . LYS A 1 341 ? -17.746 24.114 -3.621 1.00 13.01 341 LYS A C 1
ATOM 2605 O O . LYS A 1 341 ? -18.475 24.415 -4.611 1.00 14.02 341 LYS A O 1
ATOM 2611 N N . TYR A 1 342 ? -17.715 24.864 -2.529 1.00 11.69 342 TYR A N 1
ATOM 2612 C CA . TYR A 1 342 ? -18.603 26.024 -2.403 1.00 11.09 342 TYR A CA 1
ATOM 2613 C C . TYR A 1 342 ? -18.072 27.239 -3.141 1.00 11.12 342 TYR A C 1
ATOM 2614 O O . TYR A 1 342 ? -16.899 27.625 -2.996 1.00 11.38 342 TYR A O 1
ATOM 2623 N N . VAL A 1 343 ? -18.979 27.832 -3.934 1.00 11.17 343 VAL A N 1
ATOM 2624 C CA . VAL A 1 343 ? -18.631 29.100 -4.623 1.00 11.95 343 VAL A CA 1
ATOM 2625 C C . VAL A 1 343 ? -19.083 30.249 -3.730 1.00 11.82 343 VAL A C 1
ATOM 2626 O O . VAL A 1 343 ? -20.284 30.402 -3.476 1.00 11.29 343 VAL A O 1
ATOM 2630 N N . ALA A 1 344 ? -18.103 31.027 -3.285 1.00 12.45 345 ALA A N 1
ATOM 2631 C CA . ALA A 1 344 ? -18.325 32.117 -2.345 1.00 13.15 345 ALA A CA 1
ATOM 2632 C C . ALA A 1 344 ? -19.440 33.048 -2.792 1.00 13.99 345 ALA A C 1
ATOM 2633 O O . ALA A 1 344 ? -19.416 33.560 -3.930 1.00 14.01 345 ALA A O 1
ATOM 2635 N N . GLY A 1 345 ? -20.340 33.323 -1.873 1.00 13.54 346 GLY A N 1
ATOM 2636 C CA . GLY A 1 345 ? -21.471 34.205 -2.075 1.00 14.42 346 GLY A CA 1
ATOM 2637 C C . GLY A 1 345 ? -22.597 33.622 -2.894 1.00 14.84 346 GLY A C 1
ATOM 2638 O O . GLY A 1 345 ? -23.652 34.305 -3.016 1.00 14.86 346 GLY A O 1
ATOM 2639 N N . SER A 1 346 ? -22.436 32.416 -3.388 1.00 15.31 347 SER A N 1
ATOM 2640 C CA . SER A 1 346 ? -23.399 31.773 -4.282 1.00 17.50 347 SER A CA 1
ATOM 2641 C C . SER A 1 346 ? -24.718 31.444 -3.588 1.00 18.73 347 SER A C 1
ATOM 2642 O O . SER A 1 346 ? -25.760 31.375 -4.269 1.00 18.66 347 SER A O 1
ATOM 2645 N N . ALA A 1 347 ? -24.684 31.283 -2.273 1.00 20.12 348 ALA A N 1
ATOM 2646 C CA . ALA A 1 347 ? -25.892 30.954 -1.506 1.00 21.88 348 ALA A CA 1
ATOM 2647 C C . ALA A 1 347 ? -26.475 32.186 -0.824 1.00 23.17 348 ALA A C 1
ATOM 2648 O O . ALA A 1 347 ? -27.426 32.054 -0.037 1.00 24.01 348 ALA A O 1
ATOM 2650 N N . GLY A 1 348 ? -25.923 33.345 -1.120 1.00 24.57 349 GLY A N 1
ATOM 2651 C CA . GLY A 1 348 ? -26.405 34.611 -0.540 1.00 26.23 349 GLY A CA 1
ATOM 2652 C C . GLY A 1 348 ? -25.486 35.061 0.592 1.00 27.73 349 GLY A C 1
ATOM 2653 O O . GLY A 1 348 ? -24.690 34.263 1.123 1.00 27.84 349 GLY A O 1
ATOM 2654 N N . ALA A 1 349 ? -25.628 36.324 0.949 1.00 28.75 351 ALA A N 1
ATOM 2655 C CA . ALA A 1 349 ? -24.781 36.965 1.968 1.00 30.16 351 ALA A CA 1
ATOM 2656 C C . ALA A 1 349 ? -25.013 36.368 3.351 1.00 31.42 351 ALA A C 1
ATOM 2657 O O . ALA A 1 349 ? -24.100 36.319 4.191 1.00 31.13 351 ALA A O 1
ATOM 2659 N N . GLY A 1 350 ? -26.229 35.909 3.575 1.00 32.87 352 GLY A N 1
ATOM 2660 C CA . GLY A 1 350 ? -26.655 35.282 4.828 1.00 34.23 352 GLY A CA 1
ATOM 2661 C C . GLY A 1 350 ? -26.922 36.323 5.914 1.00 35.64 352 GLY A C 1
ATOM 2662 O O . GLY A 1 350 ? -27.496 37.395 5.689 1.00 35.85 352 GLY A O 1
ATOM 2663 N N . SER A 1 351 ? -26.489 35.972 7.111 1.00 36.78 353 SER A N 1
ATOM 2664 C CA . SER A 1 351 ? -26.669 36.771 8.321 1.00 38.03 353 SER A CA 1
ATOM 2665 C C . SER A 1 351 ? -25.427 37.604 8.649 1.00 39.00 353 SER A C 1
ATOM 2666 O O . SER A 1 351 ? -24.409 37.595 7.947 1.00 39.40 353 SER A O 1
ATOM 2669 N N . GLY A 1 352 ? -25.562 38.270 9.781 1.00 39.75 354 GLY A N 1
ATOM 2670 C CA . GLY A 1 352 ? -24.513 39.090 10.387 1.00 40.56 354 GLY A CA 1
ATOM 2671 C C . GLY A 1 352 ? -23.642 38.193 11.279 1.00 41.07 354 GLY A C 1
ATOM 2672 O O . GLY A 1 352 ? -23.707 36.958 11.170 1.00 40.87 354 GLY A O 1
ATOM 2673 N N . SER A 1 353 ? -22.867 38.853 12.116 1.00 41.53 355 SER A N 1
ATOM 2674 C CA . SER A 1 353 ? -21.927 38.152 13.026 1.00 42.04 355 SER A CA 1
ATOM 2675 C C . SER A 1 353 ? -22.784 37.479 14.100 1.00 41.99 355 SER A C 1
ATOM 2676 O O . SER A 1 353 ? -23.666 38.145 14.666 1.00 41.84 355 SER A O 1
ATOM 2679 N N . LEU A 1 354 ? -22.517 36.208 14.305 1.00 42.00 356 LEU A N 1
ATOM 2680 C CA . LEU A 1 354 ? -23.274 35.381 15.255 1.00 42.58 356 LEU A CA 1
ATOM 2681 C C . LEU A 1 354 ? -22.468 35.172 16.540 1.00 43.13 356 LEU A C 1
ATOM 2682 O O . LEU A 1 354 ? -22.530 34.090 17.145 1.00 42.90 356 LEU A O 1
ATOM 2687 N N . PHE A 1 355 ? -21.731 36.200 16.902 1.00 44.17 357 PHE A N 1
ATOM 2688 C CA . PHE A 1 355 ? -20.861 36.150 18.083 1.00 45.85 357 PHE A CA 1
ATOM 2689 C C . PHE A 1 355 ? -21.607 36.651 19.326 1.00 47.33 357 PHE A C 1
ATOM 2690 O O . PHE A 1 355 ? -22.229 37.715 19.315 1.00 47.10 357 PHE A O 1
ATOM 2698 N N . VAL A 1 356 ? -21.496 35.833 20.350 1.00 49.28 358 VAL A N 1
ATOM 2699 C CA . VAL A 1 356 ? -21.975 36.131 21.715 1.00 51.48 358 VAL A CA 1
ATOM 2700 C C . VAL A 1 356 ? -20.836 35.715 22.659 1.00 53.09 358 VAL A C 1
ATOM 2701 O O . VAL A 1 356 ? -20.402 34.555 22.642 1.00 52.75 358 VAL A O 1
ATOM 2705 N N . ALA A 1 357 ? -20.371 36.673 23.433 1.00 55.31 359 ALA A N 1
ATOM 2706 C CA . ALA A 1 357 ? -19.215 36.513 24.319 1.00 58.12 359 ALA A CA 1
ATOM 2707 C C . ALA A 1 357 ? -19.474 35.611 25.520 1.00 60.12 359 ALA A C 1
ATOM 2708 O O . ALA A 1 357 ? -20.607 35.243 25.840 1.00 60.16 359 ALA A O 1
ATOM 2710 N N . ASN A 1 358 ? -18.381 35.240 26.156 1.00 62.63 360 ASN A N 1
ATOM 2711 C CA . ASN A 1 358 ? -18.239 34.576 27.437 1.00 65.29 360 ASN A CA 1
ATOM 2712 C C . ASN A 1 358 ? -19.079 33.333 27.673 1.00 67.16 360 ASN A C 1
ATOM 2713 O O . ASN A 1 358 ? -20.138 33.437 28.339 1.00 67.41 360 ASN A O 1
ATOM 2718 N N . HIS A 1 359 ? -18.583 32.180 27.263 1.00 68.96 361 HIS A N 1
ATOM 2719 C CA . HIS A 1 359 ? -19.347 30.930 27.336 1.00 70.90 361 HIS A CA 1
ATOM 2720 C C . HIS A 1 359 ? -19.099 30.135 28.607 1.00 72.08 361 HIS A C 1
ATOM 2721 O O . HIS A 1 359 ? -19.951 29.312 29.010 1.00 72.12 361 HIS A O 1
ATOM 2728 N N . ALA A 1 360 ? -17.947 30.361 29.211 1.00 73.20 362 ALA A N 1
ATOM 2729 C CA . ALA A 1 360 ? -17.531 29.611 30.405 1.00 74.36 362 ALA A CA 1
ATOM 2730 C C . ALA A 1 360 ? -17.888 30.364 31.680 1.00 75.15 362 ALA A C 1
ATOM 2731 O O . ALA A 1 360 ? -17.159 31.277 32.090 1.00 75.24 362 ALA A O 1
ATOM 2733 N N . TYR A 1 361 ? -19.000 29.965 32.256 1.00 76.00 363 TYR A N 1
ATOM 2734 C CA . TYR A 1 361 ? -19.503 30.451 33.535 1.00 76.89 363 TYR A CA 1
ATOM 2735 C C . TYR A 1 361 ? -21.020 30.642 33.520 1.00 77.19 363 TYR A C 1
ATOM 2736 O O . TYR A 1 361 ? -21.672 29.809 34.199 1.00 77.24 363 TYR A O 1
ATOM 2749 N N . THR B 1 2 ? 0.948 24.809 36.776 1.00 9.29 1 THR B N 1
ATOM 2750 C CA . THR B 1 2 ? 0.407 26.127 36.687 1.00 8.83 1 THR B CA 1
ATOM 2751 C C . THR B 1 2 ? 0.939 27.003 37.810 1.00 8.98 1 THR B C 1
ATOM 2752 O O . THR B 1 2 ? 0.680 26.670 38.998 1.00 9.89 1 THR B O 1
ATOM 2756 N N . THR B 1 3 ? 1.590 28.097 37.478 1.00 8.93 2 THR B N 1
ATOM 2757 C CA . THR B 1 3 ? 2.180 28.930 38.560 1.00 10.17 2 THR B CA 1
ATOM 2758 C C . THR B 1 3 ? 1.340 30.141 38.901 1.00 10.38 2 THR B C 1
ATOM 2759 O O . THR B 1 3 ? 1.500 30.725 39.990 1.00 10.83 2 THR B O 1
ATOM 2763 N N . TYR B 1 4 ? 0.504 30.583 37.977 1.00 11.03 3 TYR B N 1
ATOM 2764 C CA . TYR B 1 4 ? -0.381 31.739 38.186 1.00 11.27 3 TYR B CA 1
ATOM 2765 C C . TYR B 1 4 ? -1.756 31.201 38.616 1.00 11.90 3 TYR B C 1
ATOM 2766 O O . TYR B 1 4 ? -2.506 30.656 37.784 1.00 11.86 3 TYR B O 1
ATOM 2775 N N . PHE B 1 5 ? -2.023 31.363 39.902 1.00 11.54 4 PHE B N 1
ATOM 2776 C CA . PHE B 1 5 ? -3.286 30.885 40.506 1.00 11.46 4 PHE B CA 1
ATOM 2777 C C . PHE B 1 5 ? -3.562 31.728 41.762 1.00 12.05 4 PHE B C 1
ATOM 2778 O O . PHE B 1 5 ? -2.661 32.465 42.207 1.00 12.06 4 PHE B O 1
ATOM 2786 N N . ASN B 1 6 ? -4.763 31.541 42.284 1.00 12.42 5 ASN B N 1
ATOM 2787 C CA . ASN B 1 6 ? -5.188 32.297 43.493 1.00 12.94 5 ASN B CA 1
ATOM 2788 C C . ASN B 1 6 ? -5.241 31.368 44.708 1.00 12.62 5 ASN B C 1
ATOM 2789 O O . ASN B 1 6 ? -5.875 30.298 44.657 1.00 12.36 5 ASN B O 1
ATOM 2794 N N . TYR B 1 7 ? -4.551 31.798 45.763 1.00 12.44 6 TYR B N 1
ATOM 2795 C CA . TYR B 1 7 ? -4.684 31.111 47.076 1.00 12.06 6 TYR B CA 1
ATOM 2796 C C . TYR B 1 7 ? -6.066 31.506 47.616 1.00 11.50 6 TYR B C 1
ATOM 2797 O O . TYR B 1 7 ? -6.544 32.604 47.277 1.00 11.00 6 TYR B O 1
ATOM 2806 N N . PRO B 1 8 ? -6.651 30.627 48.408 1.00 11.65 7 PRO B N 1
ATOM 2807 C CA . PRO B 1 8 ? -7.927 30.940 49.062 1.00 11.69 7 PRO B CA 1
ATOM 2808 C C . PRO B 1 8 ? -7.750 32.194 49.924 1.00 11.61 7 PRO B C 1
ATOM 2809 O O . PRO B 1 8 ? -6.631 32.472 50.395 1.00 11.21 7 PRO B O 1
ATOM 2813 N N . SER B 1 9 ? -8.852 32.893 50.138 1.00 11.67 8 SER B N 1
ATOM 2814 C CA . SER B 1 9 ? -8.838 34.116 50.976 1.00 11.85 8 SER B CA 1
ATOM 2815 C C . SER B 1 9 ? -8.378 33.705 52.388 1.00 11.66 8 SER B C 1
ATOM 2816 O O . SER B 1 9 ? -8.553 32.541 52.777 1.00 11.15 8 SER B O 1
ATOM 2819 N N . LYS B 1 10 ? -7.815 34.673 53.082 1.00 11.88 9 LYS B N 1
ATOM 2820 C CA . LYS B 1 10 ? -7.355 34.444 54.465 1.00 12.79 9 LYS B CA 1
ATOM 2821 C C . LYS B 1 10 ? -8.512 33.921 55.312 1.00 12.25 9 LYS B C 1
ATOM 2822 O O . LYS B 1 10 ? -8.326 32.936 56.062 1.00 12.07 9 LYS B O 1
ATOM 2828 N N . GLU B 1 11 ? -9.673 34.527 55.166 1.00 12.03 10 GLU B N 1
ATOM 2829 C CA . GLU B 1 11 ? -10.857 34.097 55.937 1.00 12.93 10 GLU B CA 1
ATOM 2830 C C . GLU B 1 11 ? -11.163 32.629 55.741 1.00 12.22 10 GLU B C 1
ATOM 2831 O O . GLU B 1 11 ? -11.449 31.895 56.722 1.00 12.44 10 GLU B O 1
ATOM 2837 N N . LEU B 1 12 ? -11.095 32.174 54.493 1.00 10.92 11 LEU B N 1
ATOM 2838 C CA . LEU B 1 12 ? -11.375 30.777 54.164 1.00 9.97 11 LEU B CA 1
ATOM 2839 C C . LEU B 1 12 ? -10.300 29.843 54.666 1.00 9.51 11 LEU B C 1
ATOM 2840 O O . LEU B 1 12 ? -10.607 28.756 55.180 1.00 8.44 11 LEU B O 1
ATOM 2845 N N . GLN B 1 13 ? -9.031 30.232 54.514 1.00 9.77 12 GLN B N 1
ATOM 2846 C CA . GLN B 1 13 ? -7.921 29.378 54.972 1.00 10.03 12 GLN B CA 1
ATOM 2847 C C . GLN B 1 13 ? -8.069 29.090 56.485 1.00 9.77 12 GLN B C 1
ATOM 2848 O O . GLN B 1 13 ? -7.932 27.947 56.937 1.00 9.67 12 GLN B O 1
ATOM 2854 N N . ASP B 1 14 ? -8.310 30.156 57.208 1.00 9.96 13 ASP B N 1
ATOM 2855 C CA . ASP B 1 14 ? -8.432 30.104 58.678 1.00 11.19 13 ASP B CA 1
ATOM 2856 C C . ASP B 1 14 ? -9.564 29.162 59.082 1.00 10.39 13 ASP B C 1
ATOM 2857 O O . ASP B 1 14 ? -9.364 28.298 59.957 1.00 11.42 13 ASP B O 1
ATOM 2862 N N . GLU B 1 15 ? -10.715 29.347 58.443 1.00 10.47 14 GLU B N 1
ATOM 2863 C CA . GLU B 1 15 ? -11.875 28.527 58.756 1.00 9.82 14 GLU B CA 1
ATOM 2864 C C . GLU B 1 15 ? -11.586 27.065 58.513 1.00 8.65 14 GLU B C 1
ATOM 2865 O O . GLU B 1 15 ? -11.852 26.249 59.430 1.00 8.36 14 GLU B O 1
ATOM 2871 N N . LEU B 1 16 ? -11.057 26.729 57.333 1.00 7.93 15 LEU B N 1
ATOM 2872 C CA . LEU B 1 16 ? -10.762 25.339 57.000 1.00 7.43 15 LEU B CA 1
ATOM 2873 C C . LEU B 1 16 ? -9.694 24.732 57.923 1.00 7.65 15 LEU B C 1
ATOM 2874 O O . LEU B 1 16 ? -9.829 23.558 58.317 1.00 7.41 15 LEU B O 1
ATOM 2879 N N . ARG B 1 17 ? -8.649 25.486 58.193 1.00 8.94 16 ARG B N 1
ATOM 2880 C CA . ARG B 1 17 ? -7.551 24.982 59.042 1.00 10.72 16 ARG B CA 1
ATOM 2881 C C . ARG B 1 17 ? -8.086 24.701 60.458 1.00 11.36 16 ARG B C 1
ATOM 2882 O O . ARG B 1 17 ? -7.736 23.670 61.054 1.00 11.72 16 ARG B O 1
ATOM 2890 N N . GLU B 1 18 ? -8.913 25.607 60.929 1.00 11.71 17 GLU B N 1
ATOM 2891 C CA . GLU B 1 18 ? -9.493 25.485 62.282 1.00 12.71 17 GLU B CA 1
ATOM 2892 C C . GLU B 1 18 ? -10.350 24.250 62.409 1.00 11.54 17 GLU B C 1
ATOM 2893 O O . GLU B 1 18 ? -10.208 23.503 63.395 1.00 11.16 17 GLU B O 1
ATOM 2899 N N . ILE B 1 19 ? -11.217 23.986 61.430 1.00 10.89 18 ILE B N 1
ATOM 2900 C CA . ILE B 1 19 ? -12.038 22.767 61.444 1.00 10.06 18 ILE B CA 1
ATOM 2901 C C . ILE B 1 19 ? -11.180 21.517 61.448 1.00 9.73 18 ILE B C 1
ATOM 2902 O O . ILE B 1 19 ? -11.385 20.569 62.250 1.00 10.17 18 ILE B O 1
ATOM 2907 N N . ALA B 1 20 ? -10.185 21.436 60.555 1.00 8.85 19 ALA B N 1
ATOM 2908 C CA . ALA B 1 20 ? -9.352 20.232 60.465 1.00 8.64 19 ALA B CA 1
ATOM 2909 C C . ALA B 1 20 ? -8.609 19.968 61.789 1.00 8.20 19 ALA B C 1
ATOM 2910 O O . ALA B 1 20 ? -8.531 18.812 62.229 1.00 7.83 19 ALA B O 1
ATOM 2912 N N . GLN B 1 21 ? -8.076 21.017 62.347 1.00 9.48 20 GLN B N 1
ATOM 2913 C CA . GLN B 1 21 ? -7.315 20.972 63.611 1.00 10.61 20 GLN B CA 1
ATOM 2914 C C . GLN B 1 21 ? -8.189 20.392 64.723 1.00 10.36 20 GLN B C 1
ATOM 2915 O O . GLN B 1 21 ? -7.716 19.540 65.490 1.00 9.93 20 GLN B O 1
ATOM 2921 N N . LYS B 1 22 ? -9.432 20.836 64.767 1.00 10.06 21 LYS B N 1
ATOM 2922 C CA . LYS B 1 22 ? -10.406 20.385 65.763 1.00 10.47 21 LYS B CA 1
ATOM 2923 C C . LYS B 1 22 ? -10.725 18.909 65.666 1.00 9.78 21 LYS B C 1
ATOM 2924 O O . LYS B 1 22 ? -10.871 18.243 66.710 1.00 9.17 21 LYS B O 1
ATOM 2930 N N . ILE B 1 23 ? -10.842 18.388 64.452 1.00 9.22 22 ILE B N 1
ATOM 2931 C CA . ILE B 1 23 ? -11.161 16.985 64.222 1.00 9.71 22 ILE B CA 1
ATOM 2932 C C . ILE B 1 23 ? -10.083 16.045 64.722 1.00 9.31 22 ILE B C 1
ATOM 2933 O O . ILE B 1 23 ? -10.359 14.894 65.146 1.00 10.07 22 ILE B O 1
ATOM 2938 N N . VAL B 1 24 ? -8.833 16.481 64.652 1.00 9.52 23 VAL B N 1
ATOM 2939 C CA . VAL B 1 24 ? -7.715 15.623 65.078 1.00 10.16 23 VAL B CA 1
ATOM 2940 C C . VAL B 1 24 ? -7.089 16.089 66.386 1.00 11.27 23 VAL B C 1
ATOM 2941 O O . VAL B 1 24 ? -5.901 15.788 66.612 1.00 11.98 23 VAL B O 1
ATOM 2945 N N . ALA B 1 25 ? -7.848 16.809 67.197 1.00 11.87 24 ALA B N 1
ATOM 2946 C CA . ALA B 1 25 ? -7.335 17.197 68.541 1.00 12.03 24 ALA B CA 1
ATOM 2947 C C . ALA B 1 25 ? -6.894 15.932 69.274 1.00 11.88 24 ALA B C 1
ATOM 2948 O O . ALA B 1 25 ? -7.486 14.854 69.125 1.00 10.84 24 ALA B O 1
ATOM 2950 N N . PRO B 1 26 ? -5.841 16.089 70.079 1.00 12.44 25 PRO B N 1
ATOM 2951 C CA . PRO B 1 26 ? -5.256 14.979 70.829 1.00 12.48 25 PRO B CA 1
ATOM 2952 C C . PRO B 1 26 ? -6.309 14.130 71.530 1.00 12.15 25 PRO B C 1
ATOM 2953 O O . PRO B 1 26 ? -7.197 14.645 72.235 1.00 12.50 25 PRO B O 1
ATOM 2957 N N . GLY B 1 27 ? -6.177 12.847 71.335 1.00 11.79 26 GLY B N 1
ATOM 2958 C CA . GLY B 1 27 ? -7.000 11.791 71.875 1.00 12.42 26 GLY B CA 1
ATOM 2959 C C . GLY B 1 27 ? -8.397 11.741 71.274 1.00 12.42 26 GLY B C 1
ATOM 2960 O O . GLY B 1 27 ? -9.324 11.291 71.960 1.00 13.33 26 GLY B O 1
ATOM 2961 N N . LYS B 1 28 ? -8.553 12.196 70.036 1.00 12.29 27 LYS B N 1
ATOM 2962 C CA . LYS B 1 28 ? -9.883 12.185 69.388 1.00 11.28 27 LYS B CA 1
ATOM 2963 C C . LYS B 1 28 ? -9.812 11.656 67.960 1.00 11.22 27 LYS B C 1
ATOM 2964 O O . LYS B 1 28 ? -8.765 11.748 67.291 1.00 11.50 27 LYS B O 1
ATOM 2970 N N . GLY B 1 29 ? -10.942 11.123 67.521 1.00 10.34 28 GLY B N 1
ATOM 2971 C CA . GLY B 1 29 ? -11.045 10.590 66.132 1.00 9.81 28 GLY B CA 1
ATOM 2972 C C . GLY B 1 29 ? -12.512 10.685 65.708 1.00 9.41 28 GLY B C 1
ATOM 2973 O O . GLY B 1 29 ? -13.364 11.225 66.434 1.00 8.85 28 GLY B O 1
ATOM 2974 N N . ILE B 1 30 ? -12.774 10.104 64.557 1.00 9.53 29 ILE B N 1
ATOM 2975 C CA . ILE B 1 30 ? -14.104 10.178 63.943 1.00 8.92 29 ILE B CA 1
ATOM 2976 C C . ILE B 1 30 ? -14.826 8.847 64.041 1.00 8.06 29 ILE B C 1
ATOM 2977 O O . ILE B 1 30 ? -14.243 7.774 63.888 1.00 7.86 29 ILE B O 1
ATOM 2982 N N . LEU B 1 31 ? -16.120 8.979 64.307 1.00 8.62 30 LEU B N 1
ATOM 2983 C CA . LEU B 1 31 ? -17.062 7.861 64.216 1.00 9.06 30 LEU B CA 1
ATOM 2984 C C . LEU B 1 31 ? -17.711 7.940 62.819 1.00 8.89 30 LEU B C 1
ATOM 2985 O O . LEU B 1 31 ? -18.395 8.944 62.567 1.00 9.18 30 LEU B O 1
ATOM 2990 N N . ALA B 1 32 ? -17.513 6.938 62.013 1.00 9.12 31 ALA B N 1
ATOM 2991 C CA . ALA B 1 32 ? -18.103 6.894 60.652 1.00 9.97 31 ALA B CA 1
ATOM 2992 C C . ALA B 1 32 ? -19.451 6.176 60.743 1.00 9.47 31 ALA B C 1
ATOM 2993 O O . ALA B 1 32 ? -19.468 4.953 60.888 1.00 1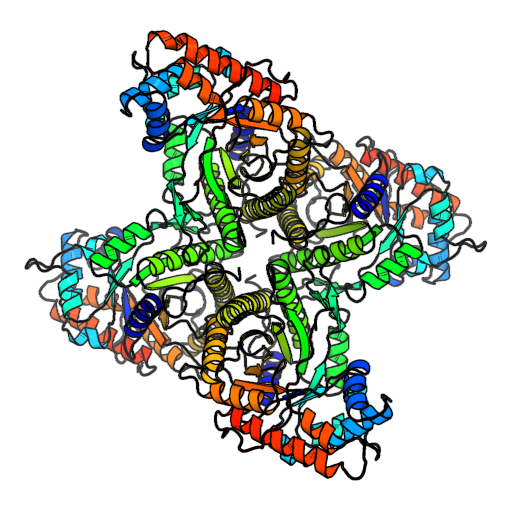0.78 31 ALA B O 1
ATOM 2995 N N . ALA B 1 33 ? -20.520 6.934 60.638 1.00 10.11 32 ALA B N 1
ATOM 2996 C CA . ALA B 1 33 ? -21.885 6.359 60.791 1.00 10.62 32 ALA B CA 1
ATOM 2997 C C . ALA B 1 33 ? -22.683 6.605 59.513 1.00 11.85 32 ALA B C 1
ATOM 2998 O O . ALA B 1 33 ? -23.902 6.822 59.548 1.00 11.58 32 ALA B O 1
ATOM 3000 N N . ASP B 1 34 ? -21.957 6.530 58.395 1.00 13.14 33 ASP B N 1
ATOM 3001 C CA . ASP B 1 34 ? -22.517 7.012 57.116 1.00 14.26 33 ASP B CA 1
ATOM 3002 C C . ASP B 1 34 ? -23.013 5.881 56.235 1.00 14.84 33 ASP B C 1
ATOM 3003 O O . ASP B 1 34 ? -23.051 6.070 55.000 1.00 15.24 33 ASP B O 1
ATOM 3008 N N . GLU B 1 35 ? -23.392 4.761 56.803 1.00 14.81 34 GLU B N 1
ATOM 3009 C CA . GLU B 1 35 ? -23.936 3.621 56.055 1.00 15.93 34 GLU B CA 1
ATOM 3010 C C . GLU B 1 35 ? -25.270 3.993 55.409 1.00 16.67 34 GLU B C 1
ATOM 3011 O O . GLU B 1 35 ? -26.145 4.604 56.041 1.00 16.55 34 GLU B O 1
ATOM 3017 N N . SER B 1 36 ? -25.395 3.641 54.139 1.00 17.65 35 SER B N 1
ATOM 3018 C CA . SER B 1 36 ? -26.628 3.903 53.367 1.00 18.46 35 SER B CA 1
ATOM 3019 C C . SER B 1 36 ? -27.683 2.875 53.792 1.00 19.34 35 SER B C 1
ATOM 3020 O O . SER B 1 36 ? -27.343 1.896 54.463 1.00 18.85 35 SER B O 1
ATOM 3023 N N . GLY B 1 37 ? -28.913 3.115 53.368 1.00 20.61 36 GLY B N 1
ATOM 3024 C CA . GLY B 1 37 ? -30.034 2.220 53.645 1.00 21.47 36 GLY B CA 1
ATOM 3025 C C . GLY B 1 37 ? -29.658 0.758 53.485 1.00 22.32 36 GLY B C 1
ATOM 3026 O O . GLY B 1 37 ? -29.846 -0.057 54.410 1.00 22.68 36 GLY B O 1
ATOM 3027 N N . PRO B 1 38 ? -29.152 0.418 52.291 1.00 22.82 37 PRO B N 1
ATOM 3028 C CA . PRO B 1 38 ? -28.795 -0.953 51.965 1.00 23.09 37 PRO B CA 1
ATOM 3029 C C . PRO B 1 38 ? -27.729 -1.565 52.865 1.00 23.51 37 PRO B C 1
ATOM 3030 O O . PRO B 1 38 ? -27.864 -2.723 53.312 1.00 23.23 37 PRO B O 1
ATOM 3034 N N . THR B 1 39 ? -26.666 -0.814 53.090 1.00 23.53 38 THR B N 1
ATOM 3035 C CA . THR B 1 39 ? -25.524 -1.286 53.875 1.00 24.51 38 THR B CA 1
ATOM 3036 C C . THR B 1 39 ? -25.906 -1.480 55.340 1.00 24.69 38 THR B C 1
ATOM 3037 O O . THR B 1 39 ? -25.562 -2.509 55.941 1.00 24.09 38 THR B O 1
ATOM 3041 N N . MET B 1 40 ? -26.593 -0.485 55.865 1.00 25.19 39 MET B N 1
ATOM 3042 C CA . MET B 1 40 ? -27.103 -0.493 57.250 1.00 26.24 39 MET B CA 1
ATOM 3043 C C . MET B 1 40 ? -28.013 -1.702 57.409 1.00 27.27 39 MET B C 1
ATOM 3044 O O . MET B 1 40 ? -27.989 -2.401 58.435 1.00 27.26 39 MET B O 1
ATOM 3049 N N . GLY B 1 41 ? -28.770 -1.973 56.360 1.00 28.29 40 GLY B N 1
ATOM 3050 C CA . GLY B 1 41 ? -29.711 -3.101 56.299 1.00 29.10 40 GLY B CA 1
ATOM 3051 C C . GLY B 1 41 ? -28.989 -4.421 56.521 1.00 30.12 40 GLY B C 1
ATOM 3052 O O . GLY B 1 41 ? -29.506 -5.334 57.199 1.00 30.19 40 GLY B O 1
ATOM 3053 N N . LYS B 1 42 ? -27.802 -4.519 55.958 1.00 31.10 41 LYS B N 1
ATOM 3054 C CA . LYS B 1 42 ? -26.974 -5.730 56.087 1.00 32.50 41 LYS B CA 1
ATOM 3055 C C . LYS B 1 42 ? -26.541 -5.921 57.541 1.00 32.88 41 LYS B C 1
ATOM 3056 O O . LYS B 1 42 ? -26.415 -7.063 58.027 1.00 32.81 41 LYS B O 1
ATOM 3062 N N . ARG B 1 43 ? -26.319 -4.807 58.214 1.00 32.95 42 ARG B N 1
ATOM 3063 C CA . ARG B 1 43 ? -25.854 -4.787 59.608 1.00 33.00 42 ARG B CA 1
ATOM 3064 C C . ARG B 1 43 ? -26.972 -5.183 60.567 1.00 32.79 42 ARG B C 1
ATOM 3065 O O . ARG B 1 43 ? -26.736 -5.893 61.555 1.00 32.48 42 ARG B O 1
ATOM 3073 N N . LEU B 1 44 ? -28.159 -4.704 60.250 1.00 32.57 43 LEU B N 1
ATOM 3074 C CA . LEU B 1 44 ? -29.371 -4.980 61.020 1.00 32.74 43 LEU B CA 1
ATOM 3075 C C . LEU B 1 44 ? -29.811 -6.434 60.901 1.00 33.51 43 LEU B C 1
ATOM 3076 O O . LEU B 1 44 ? -30.114 -7.098 61.909 1.00 33.25 43 LEU B O 1
ATOM 3081 N N . GLN B 1 45 ? -29.868 -6.914 59.673 1.00 34.46 44 GLN B N 1
ATOM 3082 C CA . GLN B 1 45 ? -30.298 -8.295 59.388 1.00 35.71 44 GLN B CA 1
ATOM 3083 C C . GLN B 1 45 ? -29.496 -9.274 60.250 1.00 35.96 44 GLN B C 1
ATOM 3084 O O . GLN B 1 45 ? -29.978 -10.281 60.777 1.00 36.17 44 GLN B O 1
ATOM 3090 N N . ASP B 1 46 ? -28.243 -8.928 60.359 1.00 36.11 45 ASP B N 1
ATOM 3091 C CA . ASP B 1 46 ? -27.179 -9.645 61.067 1.00 36.38 45 ASP B CA 1
ATOM 3092 C C . ASP B 1 46 ? -27.527 -9.854 62.539 1.00 36.09 45 ASP B C 1
ATOM 3093 O O . ASP B 1 46 ? -27.017 -10.810 63.166 1.00 35.83 45 ASP B O 1
ATOM 3098 N N . ILE B 1 47 ? -28.360 -8.986 63.088 1.00 35.57 46 ILE B N 1
ATOM 3099 C CA . ILE B 1 47 ? -28.812 -9.086 64.476 1.00 35.34 46 ILE B CA 1
ATOM 3100 C C . ILE B 1 47 ? -30.326 -9.255 64.564 1.00 35.54 46 ILE B C 1
ATOM 3101 O O . ILE B 1 47 ? -30.951 -8.791 65.536 1.00 35.61 46 ILE B O 1
ATOM 3106 N N . GLY B 1 48 ? -30.892 -9.885 63.555 1.00 35.84 47 GLY B N 1
ATOM 3107 C CA . GLY B 1 48 ? -32.312 -10.199 63.486 1.00 35.98 47 GLY B CA 1
ATOM 3108 C C . GLY B 1 48 ? -33.222 -9.001 63.326 1.00 36.12 47 GLY B C 1
ATOM 3109 O O . GLY B 1 48 ? -34.465 -9.144 63.394 1.00 36.62 47 GLY B O 1
ATOM 3110 N N . VAL B 1 49 ? -32.652 -7.835 63.096 1.00 35.87 48 VAL B N 1
ATOM 3111 C CA . VAL B 1 49 ? -33.442 -6.604 62.951 1.00 35.79 48 VAL B CA 1
ATOM 3112 C C . VAL B 1 49 ? -33.740 -6.281 61.493 1.00 35.83 48 VAL B C 1
ATOM 3113 O O . VAL B 1 49 ? -32.868 -6.263 60.611 1.00 36.05 48 VAL B O 1
ATOM 3117 N N . GLU B 1 50 ? -35.012 -6.000 61.264 1.00 35.85 49 GLU B N 1
ATOM 3118 C CA . GLU B 1 50 ? -35.541 -5.651 59.950 1.00 35.63 49 GLU B CA 1
ATOM 3119 C C . GLU B 1 50 ? -35.104 -4.247 59.555 1.00 34.95 49 GLU B C 1
ATOM 3120 O O . GLU B 1 50 ? -35.159 -3.312 60.368 1.00 34.84 49 GLU B O 1
ATOM 3126 N N . ASN B 1 51 ? -34.722 -4.122 58.298 1.00 34.00 50 ASN B N 1
ATOM 3127 C CA . ASN B 1 51 ? -34.243 -2.855 57.743 1.00 33.08 50 ASN B CA 1
ATOM 3128 C C . ASN B 1 51 ? -35.375 -1.914 57.351 1.00 32.53 50 ASN B C 1
ATOM 3129 O O . ASN B 1 51 ? -35.799 -1.901 56.180 1.00 32.47 50 ASN B O 1
ATOM 3134 N N . THR B 1 52 ? -35.818 -1.133 58.312 1.00 31.79 51 THR B N 1
ATOM 3135 C CA . THR B 1 52 ? -36.812 -0.075 58.125 1.00 31.18 51 THR B CA 1
ATOM 3136 C C . THR B 1 52 ? -36.159 1.269 58.456 1.00 30.86 51 THR B C 1
ATOM 3137 O O . THR B 1 52 ? -35.131 1.315 59.151 1.00 30.43 51 THR B O 1
ATOM 3141 N N . GLU B 1 53 ? -36.754 2.325 57.923 1.00 30.38 52 GLU B N 1
ATOM 3142 C CA . GLU B 1 53 ? -36.250 3.680 58.144 1.00 29.95 52 GLU B CA 1
ATOM 3143 C C . GLU B 1 53 ? -36.243 3.969 59.645 1.00 29.25 52 GLU B C 1
ATOM 3144 O O . GLU B 1 53 ? -35.330 4.611 60.180 1.00 28.67 52 GLU B O 1
ATOM 3150 N N . ASP B 1 54 ? -37.291 3.463 60.291 1.00 28.16 53 ASP B N 1
ATOM 3151 C CA . ASP B 1 54 ? -37.458 3.717 61.729 1.00 27.27 53 ASP B CA 1
ATOM 3152 C C . ASP B 1 54 ? -36.444 2.940 62.569 1.00 25.91 53 ASP B C 1
ATOM 3153 O O . ASP B 1 54 ? -36.000 3.453 63.618 1.00 25.18 53 ASP B O 1
ATOM 3158 N N . ASN B 1 55 ? -36.110 1.746 62.115 1.00 24.45 54 ASN B N 1
ATOM 3159 C CA . ASN B 1 55 ? -35.095 0.935 62.812 1.00 23.55 54 ASN B CA 1
ATOM 3160 C C . ASN B 1 55 ? -33.720 1.590 62.638 1.00 22.55 54 ASN B C 1
ATOM 3161 O O . ASN B 1 55 ? -32.909 1.570 63.590 1.00 21.78 54 ASN B O 1
ATOM 3166 N N . ARG B 1 56 ? -33.486 2.134 61.455 1.00 21.29 55 ARG B N 1
ATOM 3167 C CA . ARG B 1 56 ? -32.207 2.821 61.173 1.00 20.09 55 ARG B CA 1
ATOM 3168 C C . ARG B 1 56 ? -32.104 4.059 62.056 1.00 19.20 55 ARG B C 1
ATOM 3169 O O . ARG B 1 56 ? -31.048 4.342 62.666 1.00 18.00 55 ARG B O 1
ATOM 3177 N N . ARG B 1 57 ? -33.213 4.782 62.152 1.00 18.25 56 ARG B N 1
ATOM 3178 C CA . ARG B 1 57 ? -33.277 6.000 62.972 1.00 18.21 56 ARG B CA 1
ATOM 3179 C C . ARG B 1 57 ? -33.041 5.651 64.445 1.00 17.66 56 ARG B C 1
ATOM 3180 O O . ARG B 1 57 ? -32.332 6.388 65.153 1.00 17.72 56 ARG B O 1
ATOM 3188 N N . ALA B 1 58 ? -33.604 4.539 64.864 1.00 16.93 57 ALA B N 1
ATOM 3189 C CA . ALA B 1 58 ? -33.506 4.046 66.245 1.00 16.19 57 ALA B CA 1
ATOM 3190 C C . ALA B 1 58 ? -32.046 3.766 66.611 1.00 15.75 57 ALA B C 1
ATOM 3191 O O . ALA B 1 58 ? -31.572 4.177 67.678 1.00 15.79 57 ALA B O 1
ATOM 3193 N N . TYR B 1 59 ? -31.395 3.013 65.736 1.00 14.85 58 TYR B N 1
ATOM 3194 C CA . TYR B 1 59 ? -29.985 2.684 65.901 1.00 14.43 58 TYR B CA 1
ATOM 3195 C C . TYR B 1 59 ? -29.124 3.934 65.990 1.00 14.19 58 TYR B C 1
ATOM 3196 O O . TYR B 1 59 ? -28.326 4.046 66.953 1.00 13.77 58 TYR B O 1
ATOM 3205 N N . ARG B 1 60 ? -29.281 4.861 65.055 1.00 13.50 59 ARG B N 1
ATOM 3206 C CA . ARG B 1 60 ? -28.558 6.138 65.097 1.00 13.36 59 ARG B CA 1
ATOM 3207 C C . ARG B 1 60 ? -28.868 6.921 66.365 1.00 13.56 59 ARG B C 1
ATOM 3208 O O . ARG B 1 60 ? -27.975 7.591 66.940 1.00 13.02 59 ARG B O 1
ATOM 3216 N N . GLN B 1 61 ? -30.111 6.827 66.819 1.00 12.93 60 GLN B N 1
ATOM 3217 C CA . GLN B 1 61 ? -30.506 7.517 68.069 1.00 13.18 60 GLN B CA 1
ATOM 3218 C C . GLN B 1 61 ? -29.677 7.010 69.253 1.00 11.89 60 GLN B C 1
ATOM 3219 O O . GLN B 1 61 ? -29.277 7.842 70.083 1.00 12.17 60 GLN B O 1
ATOM 3225 N N . LEU B 1 62 ? -29.444 5.723 69.318 1.00 12.19 61 LEU B N 1
ATOM 3226 C CA . LEU B 1 62 ? -28.628 5.057 70.347 1.00 12.37 61 LEU B CA 1
ATOM 3227 C C . LEU B 1 62 ? -27.221 5.656 70.358 1.00 13.25 61 LEU B C 1
ATOM 3228 O O . LEU B 1 62 ? -26.687 6.072 71.411 1.00 12.71 61 LEU B O 1
ATOM 3233 N N . LEU B 1 63 ? -26.631 5.683 69.166 1.00 13.08 62 LEU B N 1
ATOM 3234 C CA . LEU B 1 63 ? -25.298 6.223 68.939 1.00 13.96 62 LEU B CA 1
ATOM 3235 C C . LEU B 1 63 ? -25.190 7.675 69.398 1.00 14.28 62 LEU B C 1
ATOM 3236 O O . LEU B 1 63 ? -24.204 8.036 70.055 1.00 15.12 62 LEU B O 1
ATOM 3241 N N . PHE B 1 64 ? -26.194 8.442 69.051 1.00 14.56 63 PHE B N 1
ATOM 3242 C CA . PHE B 1 64 ? -26.246 9.890 69.205 1.00 14.69 63 PHE B CA 1
ATOM 3243 C C . PHE B 1 64 ? -26.739 10.369 70.564 1.00 15.10 63 PHE B C 1
ATOM 3244 O O . PHE B 1 64 ? -26.593 11.576 70.863 1.00 16.67 63 PHE B O 1
ATOM 3252 N N . SER B 1 65 ? -27.295 9.501 71.373 1.00 14.41 64 SER B N 1
ATOM 3253 C CA . SER B 1 65 ? -27.777 9.920 72.710 1.00 14.21 64 SER B CA 1
ATOM 3254 C C . SER B 1 65 ? -26.836 9.446 73.805 1.00 14.29 64 SER B C 1
ATOM 3255 O O . SER B 1 65 ? -27.145 9.588 75.009 1.00 15.04 64 SER B O 1
ATOM 3258 N N . THR B 1 66 ? -25.697 8.906 73.417 1.00 13.67 65 THR B N 1
ATOM 3259 C CA . THR B 1 66 ? -24.665 8.442 74.361 1.00 13.57 65 THR B CA 1
ATOM 3260 C C . THR B 1 66 ? -24.246 9.567 75.293 1.00 14.04 65 THR B C 1
ATOM 3261 O O . THR B 1 66 ? -24.322 10.762 74.960 1.00 14.16 65 THR B O 1
ATOM 3265 N N . ASP B 1 67 ? -23.825 9.173 76.486 1.00 14.83 66 ASP B N 1
ATOM 3266 C CA . ASP B 1 67 ? -23.291 10.116 77.500 1.00 16.23 66 ASP B CA 1
ATOM 3267 C C . ASP B 1 67 ? -22.294 11.041 76.802 1.00 16.33 66 ASP B C 1
ATOM 3268 O O . ASP B 1 67 ? -21.496 10.557 75.986 1.00 16.68 66 ASP B O 1
ATOM 3273 N N . PRO B 1 68 ? -22.368 12.314 77.136 1.00 16.95 67 PRO B N 1
ATOM 3274 C CA . PRO B 1 68 ? -21.513 13.354 76.571 1.00 17.09 67 PRO B CA 1
ATOM 3275 C C . PRO B 1 68 ? -20.034 13.071 76.765 1.00 17.39 67 PRO B C 1
ATOM 3276 O O . PRO B 1 68 ? -19.176 13.720 76.138 1.00 17.63 67 PRO B O 1
ATOM 3280 N N . LYS B 1 69 ? -19.745 12.114 77.625 1.00 17.33 68 LYS B N 1
ATOM 3281 C CA . LYS B 1 69 ? -18.364 11.663 77.848 1.00 17.81 68 LYS B CA 1
ATOM 3282 C C . LYS B 1 69 ? -17.739 11.250 76.502 1.00 17.02 68 LYS B C 1
ATOM 3283 O O . LYS B 1 69 ? -16.517 11.305 76.333 1.00 16.22 68 LYS B O 1
ATOM 3289 N N . LEU B 1 70 ? -18.613 10.862 75.583 1.00 16.16 69 LEU B N 1
ATOM 3290 C CA . LEU B 1 70 ? -18.180 10.380 74.259 1.00 14.59 69 LEU B CA 1
ATOM 3291 C C . LEU B 1 70 ? -17.343 11.413 73.523 1.00 13.79 69 LEU B C 1
ATOM 3292 O O . LEU B 1 70 ? -16.409 11.048 72.774 1.00 13.79 69 LEU B O 1
ATOM 3297 N N . ALA B 1 71 ? -17.679 12.675 73.721 1.00 13.43 70 ALA B N 1
ATOM 3298 C CA . ALA B 1 71 ? -17.059 13.803 73.041 1.00 13.19 70 ALA B CA 1
ATOM 3299 C C . ALA B 1 71 ? -15.597 13.979 73.456 1.00 13.13 70 ALA B C 1
ATOM 3300 O O . ALA B 1 71 ? -14.904 14.833 72.887 1.00 12.10 70 ALA B O 1
ATOM 3302 N N . GLU B 1 72 ? -15.206 13.237 74.475 1.00 13.07 71 GLU B N 1
ATOM 3303 C CA . GLU B 1 72 ? -13.807 13.253 74.916 1.00 13.12 71 GLU B CA 1
ATOM 3304 C C . GLU B 1 72 ? -12.925 12.557 73.888 1.00 12.22 71 GLU B C 1
ATOM 3305 O O . GLU B 1 72 ? -11.755 12.935 73.744 1.00 11.60 71 GLU B O 1
ATOM 3311 N N . ASN B 1 73 ? -13.508 11.564 73.218 1.00 11.56 72 ASN B N 1
ATOM 3312 C CA . ASN B 1 73 ? -12.743 10.777 72.239 1.00 11.20 72 ASN B CA 1
ATOM 3313 C C . ASN B 1 73 ? -13.267 10.928 70.809 1.00 10.58 72 ASN B C 1
ATOM 3314 O O . ASN B 1 73 ? -12.548 10.500 69.875 1.00 10.19 72 ASN B O 1
ATOM 3319 N N . ILE B 1 74 ? -14.460 11.444 70.670 1.00 9.87 73 ILE B N 1
ATOM 3320 C CA . ILE B 1 74 ? -15.074 11.611 69.332 1.00 8.97 73 ILE B CA 1
ATOM 3321 C C . ILE B 1 74 ? -15.204 13.079 69.008 1.00 8.24 73 ILE B C 1
ATOM 3322 O O . ILE B 1 74 ? -16.017 13.788 69.633 1.00 8.59 73 ILE B O 1
ATOM 3327 N N . SER B 1 75 ? -14.387 13.538 68.059 1.00 7.50 74 SER B N 1
ATOM 3328 C CA . SER B 1 75 ? -14.435 14.927 67.607 1.00 7.86 74 SER B CA 1
ATOM 3329 C C . SER B 1 75 ? -15.531 15.145 66.551 1.00 7.73 74 SER B C 1
ATOM 3330 O O . SER B 1 75 ? -16.072 16.256 66.461 1.00 7.55 74 SER B O 1
ATOM 3333 N N . GLY B 1 76 ? -15.821 14.111 65.792 1.00 8.46 75 GLY B N 1
ATOM 3334 C CA . GLY B 1 76 ? -16.760 14.274 64.661 1.00 7.95 75 GLY B CA 1
ATOM 3335 C C . GLY B 1 76 ? -17.430 12.986 64.277 1.00 7.06 75 GLY B C 1
ATOM 3336 O O . GLY B 1 76 ? -17.000 11.876 64.583 1.00 7.18 75 GLY B O 1
ATOM 3337 N N . VAL B 1 77 ? -18.562 13.152 63.587 1.00 7.72 76 VAL B N 1
ATOM 3338 C CA . VAL B 1 77 ? -19.368 12.029 63.117 1.00 8.06 76 VAL B CA 1
ATOM 3339 C C . VAL B 1 77 ? -19.697 12.284 61.616 1.00 7.85 76 VAL B C 1
ATOM 3340 O O . VAL B 1 77 ? -20.149 13.378 61.284 1.00 8.03 76 VAL B O 1
ATOM 3344 N N . ILE B 1 78 ? -19.437 11.270 60.825 1.00 8.60 77 ILE B N 1
ATOM 3345 C CA . ILE B 1 78 ? -19.801 11.345 59.388 1.00 8.93 77 ILE B CA 1
ATOM 3346 C C . ILE B 1 78 ? -21.201 10.734 59.247 1.00 8.74 77 ILE B C 1
ATOM 3347 O O . ILE B 1 78 ? -21.388 9.583 59.651 1.00 8.98 77 ILE B O 1
ATOM 3352 N N . LEU B 1 79 ? -22.093 11.501 58.673 1.00 9.38 78 LEU B N 1
ATOM 3353 C CA . LEU B 1 79 ? -23.496 11.130 58.491 1.00 9.85 78 LEU B CA 1
ATOM 3354 C C . LEU B 1 79 ? -23.802 10.725 57.033 1.00 10.74 78 LEU B C 1
ATOM 3355 O O . LEU B 1 79 ? -23.152 11.222 56.097 1.00 9.68 78 LEU B O 1
ATOM 3360 N N . PHE B 1 80 ? -24.802 9.878 56.930 1.00 10.96 79 PHE B N 1
ATOM 3361 C CA . PHE B 1 80 ? -25.433 9.586 55.597 1.00 11.36 79 PHE B CA 1
ATOM 3362 C C . PHE B 1 80 ? -26.562 10.604 55.464 1.00 12.00 79 PHE B C 1
ATOM 3363 O O . PHE B 1 80 ? -27.159 11.015 56.486 1.00 11.46 79 PHE B O 1
ATOM 3371 N N . HIS B 1 81 ? -26.853 11.024 54.243 1.00 11.70 80 HIS B N 1
ATOM 3372 C CA . HIS B 1 81 ? -27.854 12.052 53.951 1.00 11.90 80 HIS B CA 1
ATOM 3373 C C . HIS B 1 81 ? -29.128 11.965 54.763 1.00 12.00 80 HIS B C 1
ATOM 3374 O O . HIS B 1 81 ? -29.533 12.986 55.368 1.00 11.31 80 HIS B O 1
ATOM 3381 N N . GLU B 1 82 ? -29.794 10.821 54.806 1.00 13.34 81 GLU B N 1
ATOM 3382 C CA . GLU B 1 82 ? -31.093 10.737 55.519 1.00 14.76 81 GLU B CA 1
ATOM 3383 C C . GLU B 1 82 ? -31.009 11.116 56.986 1.00 14.90 81 GLU B C 1
ATOM 3384 O O . GLU B 1 82 ? -31.923 11.770 57.562 1.00 14.82 81 GLU B O 1
ATOM 3390 N N . THR B 1 83 ? -29.905 10.741 57.618 1.00 14.79 82 THR B N 1
ATOM 3391 C CA . THR B 1 83 ? -29.700 10.949 59.056 1.00 13.93 82 THR B CA 1
ATOM 3392 C C . THR B 1 83 ? -29.569 12.402 59.451 1.00 14.03 82 THR B C 1
ATOM 3393 O O . THR B 1 83 ? -29.986 12.810 60.562 1.00 13.73 82 THR B O 1
ATOM 3397 N N . LEU B 1 84 ? -28.972 13.184 58.574 1.00 13.15 83 LEU B N 1
ATOM 3398 C CA . LEU B 1 84 ? -28.815 14.623 58.819 1.00 13.75 83 LEU B CA 1
ATOM 3399 C C . LEU B 1 84 ? -30.145 15.310 59.076 1.00 13.94 83 LEU B C 1
ATOM 3400 O O . LEU B 1 84 ? -30.207 16.346 59.785 1.00 13.31 83 LEU B O 1
ATOM 3405 N N . TYR B 1 85 ? -31.218 14.743 58.541 1.00 14.65 84 TYR B N 1
ATOM 3406 C CA . TYR B 1 85 ? -32.548 15.368 58.652 1.00 15.90 84 TYR B CA 1
ATOM 3407 C C . TYR B 1 85 ? -33.514 14.630 59.555 1.00 17.04 84 TYR B C 1
ATOM 3408 O O . TYR B 1 85 ? -34.722 15.001 59.601 1.00 17.84 84 TYR B O 1
ATOM 3417 N N . GLN B 1 86 ? -33.048 13.652 60.298 1.00 17.32 85 GLN B N 1
ATOM 3418 C CA . GLN B 1 86 ? -33.874 12.845 61.205 1.00 17.96 85 GLN B CA 1
ATOM 3419 C C . GLN B 1 86 ? -33.915 13.472 62.597 1.00 18.77 85 GLN B C 1
ATOM 3420 O O . GLN B 1 86 ? -33.118 14.371 62.930 1.00 18.52 85 GLN B O 1
ATOM 3426 N N . LYS B 1 87 ? -34.861 12.970 63.381 1.00 19.28 86 LYS B N 1
ATOM 3427 C CA . LYS B 1 87 ? -35.083 13.458 64.750 1.00 20.20 86 LYS B CA 1
ATOM 3428 C C . LYS B 1 87 ? -35.166 12.307 65.750 1.00 19.72 86 LYS B C 1
ATOM 3429 O O . LYS B 1 87 ? -35.520 11.175 65.402 1.00 19.30 86 LYS B O 1
ATOM 3435 N N . ALA B 1 88 ? -34.819 12.635 66.986 1.00 20.76 87 ALA B N 1
ATOM 3436 C CA . ALA B 1 88 ? -34.888 11.675 68.105 1.00 22.06 87 ALA B CA 1
ATOM 3437 C C . ALA B 1 88 ? -36.368 11.458 68.433 1.00 23.12 87 ALA B C 1
ATOM 3438 O O . ALA B 1 88 ? -37.228 12.161 67.877 1.00 22.58 87 ALA B O 1
ATOM 3440 N N . ASP B 1 89 ? -36.618 10.503 69.300 1.00 24.63 88 ASP B N 1
ATOM 3441 C CA . ASP B 1 89 ? -37.965 10.149 69.762 1.00 26.08 88 ASP B CA 1
ATOM 3442 C C . ASP B 1 89 ? -38.729 11.373 70.264 1.00 26.82 88 ASP B C 1
ATOM 3443 O O . ASP B 1 89 ? -39.957 11.475 70.027 1.00 27.63 88 ASP B O 1
ATOM 3448 N N . ASP B 1 90 ? -38.032 12.262 70.939 1.00 26.71 89 ASP B N 1
ATOM 3449 C CA . ASP B 1 90 ? -38.646 13.463 71.527 1.00 26.78 89 ASP B CA 1
ATOM 3450 C C . ASP B 1 90 ? -38.721 14.645 70.571 1.00 26.42 89 ASP B C 1
ATOM 3451 O O . ASP B 1 90 ? -39.076 15.767 71.016 1.00 26.48 89 ASP B O 1
ATOM 3456 N N . GLY B 1 91 ? -38.381 14.439 69.319 1.00 25.51 90 GLY B N 1
ATOM 3457 C CA . GLY B 1 91 ? -38.451 15.470 68.287 1.00 24.61 90 GLY B CA 1
ATOM 3458 C C . GLY B 1 91 ? -37.229 16.336 68.115 1.00 23.81 90 GLY B C 1
ATOM 3459 O O . GLY B 1 91 ? -37.243 17.267 67.273 1.00 24.05 90 GLY B O 1
ATOM 3460 N N . THR B 1 92 ? -36.159 16.093 68.863 1.00 22.59 91 THR B N 1
ATOM 3461 C CA . THR B 1 92 ? -34.930 16.899 68.736 1.00 21.10 91 THR B CA 1
ATOM 3462 C C . THR B 1 92 ? -34.152 16.357 67.525 1.00 19.97 91 THR B C 1
ATOM 3463 O O . THR B 1 92 ? -33.944 15.137 67.443 1.00 19.36 91 THR B O 1
ATOM 3467 N N . PRO B 1 93 ? -33.783 17.263 66.642 1.00 19.12 92 PRO B N 1
ATOM 3468 C CA . PRO B 1 93 ? -32.993 16.885 65.454 1.00 18.60 92 PRO B CA 1
ATOM 3469 C C . PRO B 1 93 ? -31.670 16.288 65.902 1.00 17.43 92 PRO B C 1
ATOM 3470 O O . PRO B 1 93 ? -31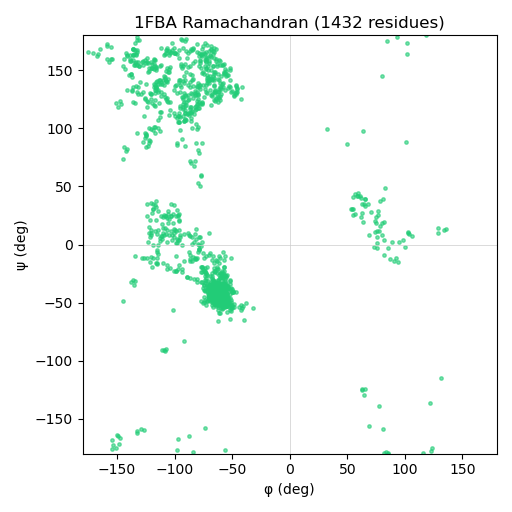.027 16.822 66.815 1.00 16.99 92 PRO B O 1
ATOM 3474 N N . PHE B 1 94 ? -31.291 15.192 65.279 1.00 16.94 93 PHE B N 1
ATOM 3475 C CA . PHE B 1 94 ? -29.993 14.543 65.540 1.00 16.83 93 PHE B CA 1
ATOM 3476 C C . PHE B 1 94 ? -28.861 15.574 65.460 1.00 16.98 93 PHE B C 1
ATOM 3477 O O . PHE B 1 94 ? -27.940 15.545 66.300 1.00 16.88 93 PHE B O 1
ATOM 3485 N N . ALA B 1 95 ? -28.936 16.472 64.486 1.00 16.83 94 ALA B N 1
ATOM 3486 C CA . ALA B 1 95 ? -27.888 17.482 64.278 1.00 17.02 94 ALA B CA 1
ATOM 3487 C C . ALA B 1 95 ? -27.673 18.319 65.545 1.00 17.43 94 ALA B C 1
ATOM 3488 O O . ALA B 1 95 ? -26.527 18.631 65.917 1.00 16.82 94 ALA B O 1
ATOM 3490 N N . GLU B 1 96 ? -28.781 18.649 66.182 1.00 17.89 95 GLU B N 1
ATOM 3491 C CA . GLU B 1 96 ? -28.795 19.482 67.388 1.00 18.71 95 GLU B CA 1
ATOM 3492 C C . GLU B 1 96 ? -28.204 18.759 68.586 1.00 17.72 95 GLU B C 1
ATOM 3493 O O . GLU B 1 96 ? -27.430 19.364 69.360 1.00 18.15 95 GLU B O 1
ATOM 3499 N N . ILE B 1 97 ? -28.551 17.496 68.736 1.00 17.26 96 ILE B N 1
ATOM 3500 C CA . ILE B 1 97 ? -28.010 16.652 69.815 1.00 16.91 96 ILE B CA 1
ATOM 3501 C C . ILE B 1 97 ? -26.482 16.628 69.736 1.00 16.88 96 ILE B C 1
ATOM 3502 O O . ILE B 1 97 ? -25.781 16.857 70.736 1.00 15.76 96 ILE B O 1
ATOM 3507 N N . LEU B 1 98 ? -25.996 16.326 68.526 1.00 16.32 97 LEU B N 1
ATOM 3508 C CA . LEU B 1 98 ? -24.547 16.221 68.305 1.00 16.37 97 LEU B CA 1
ATOM 3509 C C . LEU B 1 98 ? -23.850 17.544 68.545 1.00 16.48 97 LEU B C 1
ATOM 3510 O O . LEU B 1 98 ? -22.804 17.583 69.225 1.00 16.09 97 LEU B O 1
ATOM 3515 N N . LYS B 1 99 ? -24.398 18.628 68.037 1.00 17.84 98 LYS B N 1
ATOM 3516 C CA . LYS B 1 99 ? -23.780 19.958 68.182 1.00 19.56 98 LYS B CA 1
ATOM 3517 C C . LYS B 1 99 ? -23.690 20.357 69.652 1.00 19.92 98 LYS B C 1
ATOM 3518 O O . LYS B 1 99 ? -22.670 20.916 70.083 1.00 20.41 98 LYS B O 1
ATOM 3524 N N . LYS B 1 100 ? -24.732 20.045 70.388 1.00 20.32 99 LYS B N 1
ATOM 3525 C CA . LYS B 1 100 ? -24.791 20.364 71.830 1.00 20.73 99 LYS B CA 1
ATOM 3526 C C . LYS B 1 100 ? -23.658 19.697 72.583 1.00 20.06 99 LYS B C 1
ATOM 3527 O O . LYS B 1 100 ? -23.083 20.281 73.535 1.00 20.52 99 LYS B O 1
ATOM 3533 N N . LYS B 1 101 ? -23.291 18.506 72.162 1.00 19.17 100 LYS B N 1
ATOM 3534 C CA . LYS B 1 101 ? -22.204 17.739 72.780 1.00 18.39 100 LYS B CA 1
ATOM 3535 C C . LYS B 1 101 ? -20.832 18.149 72.273 1.00 17.89 100 LYS B C 1
ATOM 3536 O O . LYS B 1 101 ? -19.809 17.562 72.692 1.00 17.55 100 LYS B O 1
ATOM 3542 N N . GLY B 1 102 ? -20.805 19.131 71.404 1.00 16.95 101 GLY B N 1
ATOM 3543 C CA . GLY B 1 102 ? -19.569 19.694 70.846 1.00 17.05 101 GLY B CA 1
ATOM 3544 C C . GLY B 1 102 ? -18.968 18.791 69.775 1.00 16.43 101 GLY B C 1
ATOM 3545 O O . GLY B 1 102 ? -17.749 18.840 69.535 1.00 17.36 101 GLY B O 1
ATOM 3546 N N . ILE B 1 103 ? -19.809 17.993 69.138 1.00 15.06 102 ILE B N 1
ATOM 3547 C CA . ILE B 1 103 ? -19.319 17.100 68.058 1.00 14.41 102 ILE B CA 1
ATOM 3548 C C . ILE B 1 103 ? -19.534 17.788 66.718 1.00 14.07 102 ILE B C 1
ATOM 3549 O O . ILE B 1 103 ? -20.603 18.388 66.511 1.00 14.05 102 ILE B O 1
ATOM 3554 N N . ILE B 1 104 ? -18.534 17.690 65.857 1.00 13.38 103 ILE B N 1
ATOM 3555 C CA . ILE B 1 104 ? -18.607 18.263 64.495 1.00 12.21 103 ILE B CA 1
ATOM 3556 C C . ILE B 1 104 ? -19.315 17.309 63.541 1.00 10.66 103 ILE B C 1
ATOM 3557 O O . ILE B 1 104 ? -19.148 16.083 63.618 1.00 10.62 103 ILE B O 1
ATOM 3562 N N . LEU B 1 105 ? -20.113 17.875 62.637 1.00 10.15 104 LEU B N 1
ATOM 3563 C CA . LEU B 1 105 ? -20.881 17.051 61.685 1.00 9.51 104 LEU B CA 1
ATOM 3564 C C . LEU B 1 105 ? -20.170 16.999 60.317 1.00 8.83 104 LEU B C 1
ATOM 3565 O O . LEU B 1 105 ? -19.767 18.048 59.805 1.00 8.12 104 LEU B O 1
ATOM 3570 N N . GLY B 1 106 ? -20.152 15.809 59.791 1.00 9.75 105 GLY B N 1
ATOM 3571 C CA . GLY B 1 106 ? -19.582 15.454 58.479 1.00 10.04 105 GLY B CA 1
ATOM 3572 C C . GLY B 1 106 ? -20.666 14.751 57.658 1.00 9.88 105 GLY B C 1
ATOM 3573 O O . GLY B 1 106 ? -21.614 14.184 58.219 1.00 10.05 105 GLY B O 1
ATOM 3574 N N . ILE B 1 107 ? -20.510 14.807 56.346 1.00 9.55 106 ILE B N 1
ATOM 3575 C CA . ILE B 1 107 ? -21.485 14.258 55.395 1.00 9.05 106 ILE B CA 1
ATOM 3576 C C . ILE B 1 107 ? -20.787 13.494 54.270 1.00 8.83 106 ILE B C 1
ATOM 3577 O O . ILE B 1 107 ? -19.777 13.967 53.736 1.00 8.69 106 ILE B O 1
ATOM 3582 N N . LYS B 1 108 ? -21.322 12.331 53.944 1.00 9.15 107 LYS B N 1
ATOM 3583 C CA . LYS B 1 108 ? -20.815 11.531 52.804 1.00 8.95 107 LYS B CA 1
ATOM 3584 C C . LYS B 1 108 ? -21.423 12.130 51.527 1.00 8.53 107 LYS B C 1
ATOM 3585 O O . LYS B 1 108 ? -22.666 12.270 51.456 1.00 8.14 107 LYS B O 1
ATOM 3591 N N . VAL B 1 109 ? -20.565 12.519 50.590 1.00 7.89 108 VAL B N 1
ATOM 3592 C CA . VAL B 1 109 ? -21.033 13.246 49.401 1.00 7.82 108 VAL B CA 1
ATOM 3593 C C . VAL B 1 109 ? -20.836 12.494 48.083 1.00 8.73 108 VAL B C 1
ATOM 3594 O O . VAL B 1 109 ? -21.413 12.982 47.081 1.00 9.14 108 VAL B O 1
ATOM 3598 N N . ASP B 1 110 ? -20.093 11.428 48.076 1.00 8.72 109 ASP B N 1
ATOM 3599 C CA . ASP B 1 110 ? -19.906 10.645 46.831 1.00 9.33 109 ASP B CA 1
ATOM 3600 C C . ASP B 1 110 ? -21.197 9.892 46.500 1.00 9.87 109 ASP B C 1
ATOM 3601 O O . ASP B 1 110 ? -22.054 9.647 47.372 1.00 9.13 109 ASP B O 1
ATOM 3606 N N . LYS B 1 111 ? -21.256 9.505 45.227 1.00 9.40 110 LYS B N 1
ATOM 3607 C CA . LYS B 1 111 ? -22.388 8.739 44.701 1.00 10.00 110 LYS B CA 1
ATOM 3608 C C . LYS B 1 111 ? -21.982 7.335 44.277 1.00 9.95 110 LYS B C 1
ATOM 3609 O O . LYS B 1 111 ? -22.590 6.710 43.381 1.00 10.31 110 LYS B O 1
ATOM 3615 N N . GLY B 1 112 ? -20.968 6.788 44.923 1.00 9.21 111 GLY B N 1
ATOM 3616 C CA . GLY B 1 112 ? -20.565 5.388 44.762 1.00 10.04 111 GLY B CA 1
ATOM 3617 C C . GLY B 1 112 ? -19.614 5.197 43.574 1.00 9.00 111 GLY B C 1
ATOM 3618 O O . GLY B 1 112 ? -19.288 6.184 42.902 1.00 8.76 111 GLY B O 1
ATOM 3619 N N . VAL B 1 113 ? -19.215 3.966 43.358 1.00 9.23 112 VAL B N 1
ATOM 3620 C CA . VAL B 1 113 ? -18.218 3.660 42.305 1.00 9.19 112 VAL B CA 1
ATOM 3621 C C . VAL B 1 113 ? -18.908 3.256 40.993 1.00 8.76 112 VAL B C 1
ATOM 3622 O O . VAL B 1 113 ? -20.054 2.789 40.948 1.00 7.85 112 VAL B O 1
ATOM 3626 N N . VAL B 1 114 ? -18.156 3.479 39.923 1.00 8.37 113 VAL B N 1
ATOM 3627 C CA . VAL B 1 114 ? -18.575 3.114 38.555 1.00 7.63 113 VAL B CA 1
ATOM 3628 C C . VAL B 1 114 ? -17.343 2.506 37.846 1.00 7.82 113 VAL B C 1
ATOM 3629 O O . VAL B 1 114 ? -16.215 2.963 38.083 1.00 8.04 113 VAL B O 1
ATOM 3633 N N . PRO B 1 115 ? -17.597 1.557 36.972 1.00 8.07 114 PRO B N 1
ATOM 3634 C CA . PRO B 1 115 ? -16.558 0.865 36.227 1.00 8.04 114 PRO B CA 1
ATOM 3635 C C . PRO B 1 115 ? -15.850 1.712 35.185 1.00 7.75 114 PRO B C 1
ATOM 3636 O O . PRO B 1 115 ? -16.399 2.611 34.527 1.00 8.69 114 PRO B O 1
ATOM 3640 N N . LEU B 1 116 ? -14.550 1.457 35.081 1.00 8.02 115 LEU B N 1
ATOM 3641 C CA . LEU B 1 116 ? -13.682 2.068 34.048 1.00 7.37 115 LEU B CA 1
ATOM 3642 C C . LEU B 1 116 ? -13.710 1.090 32.859 1.00 6.91 115 LEU B C 1
ATOM 3643 O O . LEU B 1 116 ? -13.161 -0.007 32.881 1.00 6.12 115 LEU B O 1
ATOM 3648 N N . PHE B 1 117 ? -14.428 1.542 31.840 1.00 7.88 116 PHE B N 1
ATOM 3649 C CA . PHE B 1 117 ? -14.651 0.712 30.635 1.00 8.73 116 PHE B CA 1
ATOM 3650 C C . PHE B 1 117 ? -13.288 0.398 30.010 1.00 9.15 116 PHE B C 1
ATOM 3651 O O . PHE B 1 117 ? -12.486 1.324 29.815 1.00 10.48 116 PHE B O 1
ATOM 3659 N N . GLY B 1 118 ? -13.059 -0.874 29.784 1.00 9.18 117 GLY B N 1
ATOM 3660 C CA . GLY B 1 118 ? -11.840 -1.406 29.197 1.00 10.45 117 GLY B CA 1
ATOM 3661 C C . GLY B 1 118 ? -10.774 -1.769 30.222 1.00 11.28 117 GLY B C 1
ATOM 3662 O O . GLY B 1 118 ? -9.795 -2.476 29.871 1.00 11.73 117 GLY B O 1
ATOM 3663 N N . SER B 1 119 ? -10.949 -1.307 31.458 1.00 10.95 118 SER B N 1
ATOM 3664 C CA . SER B 1 119 ? -9.989 -1.646 32.534 1.00 10.50 118 SER B CA 1
ATOM 3665 C C . SER B 1 119 ? -10.196 -3.105 32.917 1.00 10.59 118 SER B C 1
ATOM 3666 O O . SER B 1 119 ? -11.213 -3.720 32.576 1.00 10.58 118 SER B O 1
ATOM 3669 N N . GLU B 1 120 ? -9.227 -3.647 33.645 1.00 11.42 119 GLU B N 1
ATOM 3670 C CA . GLU B 1 120 ? -9.345 -4.993 34.221 1.00 11.28 119 GLU B CA 1
ATOM 3671 C C . GLU B 1 120 ? -10.069 -4.900 35.562 1.00 11.99 119 GLU B C 1
ATOM 3672 O O . GLU B 1 120 ? -9.475 -5.019 36.652 1.00 11.88 119 GLU B O 1
ATOM 3678 N N . ASP B 1 121 ? -11.347 -4.598 35.458 1.00 11.48 120 ASP B N 1
ATOM 3679 C CA . ASP B 1 121 ? -12.248 -4.546 36.604 1.00 12.13 120 ASP B CA 1
ATOM 3680 C C . ASP B 1 121 ? -11.944 -3.470 37.625 1.00 10.68 120 ASP B C 1
ATOM 3681 O O . ASP B 1 121 ? -12.081 -3.763 38.847 1.00 10.78 120 ASP B O 1
ATOM 3686 N N . GLU B 1 122 ? -11.555 -2.301 37.201 1.00 9.12 121 GLU B N 1
ATOM 3687 C CA . GLU B 1 122 ? -11.262 -1.184 38.110 1.00 8.13 121 GLU B CA 1
ATOM 3688 C C . GLU B 1 122 ? -12.352 -0.135 38.027 1.00 7.45 121 GLU B C 1
ATOM 3689 O O . GLU B 1 122 ? -13.147 -0.150 37.073 1.00 7.26 121 GLU B O 1
ATOM 3695 N N . VAL B 1 123 ? -12.380 0.754 38.992 1.00 5.93 122 VAL B N 1
ATOM 3696 C CA . VAL B 1 123 ? -13.430 1.751 39.152 1.00 6.12 122 VAL B CA 1
ATOM 3697 C C . VAL B 1 123 ? -12.869 3.128 39.486 1.00 5.31 122 VAL B C 1
ATOM 3698 O O . VAL B 1 123 ? -11.701 3.295 39.830 1.00 5.36 122 VAL B O 1
ATOM 3702 N N . THR B 1 124 ? -13.786 4.072 39.381 1.00 5.04 123 THR B N 1
ATOM 3703 C CA . THR B 1 124 ? -13.595 5.458 39.831 1.00 4.92 123 THR B CA 1
ATOM 3704 C C . THR B 1 124 ? -14.845 5.822 40.636 1.00 4.53 123 THR B C 1
ATOM 3705 O O . THR B 1 124 ? -15.779 4.999 40.722 1.00 5.58 123 THR B O 1
ATOM 3709 N N . THR B 1 125 ? -14.866 6.999 41.206 1.00 4.76 124 THR B N 1
ATOM 3710 C CA . THR B 1 125 ? -16.041 7.387 42.013 1.00 5.37 124 THR B CA 1
ATOM 3711 C C . THR B 1 125 ? -16.756 8.560 41.361 1.00 5.54 124 THR B C 1
ATOM 3712 O O . THR B 1 125 ? -16.072 9.456 40.847 1.00 5.83 124 THR B O 1
ATOM 3716 N N . GLN B 1 126 ? -18.076 8.510 41.416 1.00 4.97 125 GLN B N 1
ATOM 3717 C CA . GLN B 1 126 ? -18.920 9.585 40.854 1.00 5.19 125 GLN B CA 1
ATOM 3718 C C . GLN B 1 126 ? -19.530 10.423 41.977 1.00 5.87 125 GLN B C 1
ATOM 3719 O O . GLN B 1 126 ? -19.429 10.038 43.164 1.00 5.83 125 GLN B O 1
ATOM 3725 N N . GLY B 1 127 ? -20.090 11.562 41.583 1.00 5.52 126 GLY B N 1
ATOM 3726 C CA . GLY B 1 127 ? -20.711 12.505 42.500 1.00 5.69 126 GLY B CA 1
ATOM 3727 C C . GLY B 1 127 ? -20.318 13.939 42.451 1.00 4.98 126 GLY B C 1
ATOM 3728 O O . GLY B 1 127 ? -20.704 14.744 43.340 1.00 5.16 126 GLY B O 1
ATOM 3729 N N . LEU B 1 128 ? -19.555 14.399 41.437 1.00 4.46 127 LEU B N 1
ATOM 3730 C CA . LEU B 1 128 ? -19.197 15.800 41.318 1.00 4.59 127 LEU B CA 1
ATOM 3731 C C . LEU B 1 128 ? -20.339 16.704 40.861 1.00 4.24 127 LEU B C 1
ATOM 3732 O O . LEU B 1 128 ? -20.284 17.930 41.039 1.00 3.68 127 LEU B O 1
ATOM 3737 N N . ASP B 1 129 ? -21.333 16.142 40.201 1.00 5.45 128 ASP B N 1
ATOM 3738 C CA . ASP B 1 129 ? -22.395 16.979 39.583 1.00 5.92 128 ASP B CA 1
ATOM 3739 C C . ASP B 1 129 ? -23.173 17.722 40.678 1.00 6.76 128 ASP B C 1
ATOM 3740 O O . ASP B 1 129 ? -23.680 17.051 41.590 1.00 7.53 128 ASP B O 1
ATOM 3745 N N . ASP B 1 130 ? -23.225 19.006 40.528 1.00 6.93 129 ASP B N 1
ATOM 3746 C CA . ASP B 1 130 ? -23.875 19.954 41.424 1.00 9.12 129 ASP B CA 1
ATOM 3747 C C . ASP B 1 130 ? -23.329 19.853 42.854 1.00 8.54 129 ASP B C 1
ATOM 3748 O O . ASP B 1 130 ? -24.038 20.235 43.797 1.00 7.26 129 ASP B O 1
ATOM 3753 N N . LEU B 1 131 ? -22.086 19.395 42.983 1.00 9.26 130 LEU B N 1
ATOM 3754 C CA . LEU B 1 131 ? -21.510 19.225 44.323 1.00 8.55 130 LEU B CA 1
ATOM 3755 C C . LEU B 1 131 ? -21.420 20.534 45.074 1.00 8.57 130 LEU B C 1
ATOM 3756 O O . LEU B 1 131 ? -21.648 20.517 46.318 1.00 8.30 130 LEU B O 1
ATOM 3761 N N . ALA B 1 132 ? -21.141 21.635 44.388 1.00 8.10 131 ALA B N 1
ATOM 3762 C CA . ALA B 1 132 ? -20.992 22.926 45.053 1.00 8.20 131 ALA B CA 1
ATOM 3763 C C . ALA B 1 132 ? -22.291 23.354 45.743 1.00 9.02 131 ALA B C 1
ATOM 3764 O O . ALA B 1 132 ? -22.281 23.846 46.881 1.00 7.57 131 ALA B O 1
ATOM 3766 N N . ALA B 1 133 ? -23.388 23.180 45.018 1.00 8.75 132 ALA B N 1
ATOM 3767 C CA . ALA B 1 133 ? -24.725 23.486 45.519 1.00 8.67 132 ALA B CA 1
ATOM 3768 C C . ALA B 1 133 ? -25.059 22.586 46.708 1.00 8.64 132 ALA B C 1
ATOM 3769 O O . ALA B 1 133 ? -25.540 23.135 47.722 1.00 8.96 132 ALA B O 1
ATOM 3771 N N . ARG B 1 134 ? -24.795 21.305 46.576 1.00 8.78 133 ARG B N 1
ATOM 3772 C CA . ARG B 1 134 ? -25.044 20.329 47.650 1.00 9.56 133 ARG B CA 1
ATOM 3773 C C . ARG B 1 134 ? -24.231 20.708 48.900 1.00 9.69 133 ARG B C 1
ATOM 3774 O O . ARG B 1 134 ? -24.794 20.677 50.006 1.00 8.93 133 ARG B O 1
ATOM 3782 N N . CYS B 1 135 ? -22.989 21.093 48.715 1.00 9.32 134 CYS B N 1
ATOM 3783 C CA . CYS B 1 135 ? -22.097 21.513 49.798 1.00 10.19 134 CYS B CA 1
ATOM 3784 C C . CYS B 1 135 ? -22.604 22.763 50.500 1.00 10.23 134 CYS B C 1
ATOM 3785 O O . CYS B 1 135 ? -22.551 22.829 51.756 1.00 10.13 134 CYS B O 1
ATOM 3788 N N . ALA B 1 136 ? -23.076 23.736 49.729 1.00 9.99 135 ALA B N 1
ATOM 3789 C CA . ALA B 1 136 ? -23.604 24.975 50.305 1.00 10.14 135 ALA B CA 1
ATOM 3790 C C . ALA B 1 136 ? -24.833 24.666 51.166 1.00 9.44 135 ALA B C 1
ATOM 3791 O O . ALA B 1 136 ? -25.024 25.354 52.187 1.00 9.49 135 ALA B O 1
ATOM 3793 N N . GLN B 1 137 ? -25.624 23.701 50.750 1.00 9.97 136 GLN B N 1
ATOM 3794 C CA . GLN B 1 137 ? -26.825 23.315 51.542 1.00 10.64 136 GLN B CA 1
ATOM 3795 C C . GLN B 1 137 ? -26.368 22.586 52.816 1.00 10.66 136 GLN B C 1
ATOM 3796 O O . GLN B 1 137 ? -26.840 22.930 53.922 1.00 10.73 136 GLN B O 1
ATOM 3802 N N . TYR B 1 138 ? -25.481 21.625 52.652 1.00 10.23 137 TYR B N 1
ATOM 3803 C CA . TYR B 1 138 ? -24.958 20.843 53.791 1.00 10.85 137 TYR B CA 1
ATOM 3804 C C . TYR B 1 138 ? -24.322 21.750 54.833 1.00 10.92 137 TYR B C 1
ATOM 3805 O O . TYR B 1 138 ? -24.500 21.479 56.055 1.00 11.17 137 TYR B O 1
ATOM 3814 N N . LYS B 1 139 ? -23.635 22.784 54.416 1.00 11.00 138 LYS B N 1
ATOM 3815 C CA . LYS B 1 139 ? -22.937 23.722 55.298 1.00 11.29 138 LYS B CA 1
ATOM 3816 C C . LYS B 1 139 ? -23.947 24.520 56.125 1.00 12.49 138 LYS B C 1
ATOM 3817 O O . LYS B 1 139 ? -23.753 24.708 57.333 1.00 12.23 138 LYS B O 1
ATOM 3823 N N . LYS B 1 140 ? -24.981 24.971 55.444 1.00 12.24 139 LYS B N 1
ATOM 3824 C CA . LYS B 1 140 ? -26.107 25.684 56.067 1.00 13.98 139 LYS B CA 1
ATOM 3825 C C . LYS B 1 140 ? -26.829 24.797 57.069 1.00 13.60 139 LYS B C 1
ATOM 3826 O O . LYS B 1 140 ? -27.364 25.284 58.083 1.00 14.57 139 LYS B O 1
ATOM 3832 N N . ASP B 1 141 ? -26.892 23.506 56.812 1.00 13.24 140 ASP B N 1
ATOM 3833 C CA . ASP B 1 141 ? -27.593 22.541 57.659 1.00 13.33 140 ASP B CA 1
ATOM 3834 C C . ASP B 1 141 ? -26.684 22.002 58.763 1.00 13.44 140 ASP B C 1
ATOM 3835 O O . ASP B 1 141 ? -27.065 21.006 59.414 1.00 14.40 140 ASP B O 1
ATOM 3840 N N . GLY B 1 142 ? -25.524 22.607 58.924 1.00 13.23 141 GLY B N 1
ATOM 3841 C CA . GLY B 1 142 ? -24.642 22.312 60.055 1.00 13.59 141 GLY B CA 1
ATOM 3842 C C . GLY B 1 142 ? -23.444 21.437 59.838 1.00 12.97 141 GLY B C 1
ATOM 3843 O O . GLY B 1 142 ? -22.763 21.069 60.847 1.00 13.36 141 GLY B O 1
ATOM 3844 N N . CYS B 1 143 ? -23.100 21.135 58.604 1.00 11.82 142 CYS B N 1
ATOM 3845 C CA . CYS B 1 143 ? -21.964 20.218 58.305 1.00 11.18 142 CYS B CA 1
ATOM 3846 C C . CYS B 1 143 ? -20.707 21.041 58.032 1.00 10.30 142 CYS B C 1
ATOM 3847 O O . CYS B 1 143 ? -20.791 22.111 57.388 1.00 10.98 142 CYS B O 1
ATOM 3850 N N . ASP B 1 144 ? -19.555 20.565 58.491 1.00 9.73 143 ASP B N 1
ATOM 3851 C CA . ASP B 1 144 ? -18.302 21.319 58.326 1.00 9.17 143 ASP B CA 1
ATOM 3852 C C . ASP B 1 144 ? -17.215 20.517 57.604 1.00 8.12 143 ASP B C 1
ATOM 3853 O O . ASP B 1 144 ? -16.183 21.142 57.270 1.00 9.27 143 ASP B O 1
ATOM 3858 N N . PHE B 1 145 ? -17.427 19.253 57.436 1.00 8.35 144 PHE B N 1
ATOM 3859 C CA . PHE B 1 145 ? -16.450 18.391 56.728 1.00 8.05 144 PHE B CA 1
ATOM 3860 C C . PHE B 1 145 ? -17.214 17.395 55.867 1.00 8.09 144 PHE B C 1
ATOM 3861 O O . PHE B 1 145 ? -18.413 17.183 56.046 1.00 8.64 144 PHE B O 1
ATOM 3869 N N . ALA B 1 146 ? -16.486 16.801 54.923 1.00 7.70 145 ALA B N 1
ATOM 3870 C CA . ALA B 1 146 ? -17.107 15.887 53.965 1.00 7.75 145 ALA B CA 1
ATOM 3871 C C . ALA B 1 146 ? -16.238 14.651 53.791 1.00 7.92 145 ALA B C 1
ATOM 3872 O O . ALA B 1 146 ? -15.052 14.637 54.151 1.00 7.74 145 ALA B O 1
ATOM 3874 N N . LYS B 1 147 ? -16.847 13.630 53.243 1.00 8.76 146 LYS B N 1
ATOM 3875 C CA . LYS B 1 147 ? -16.239 12.336 52.969 1.00 8.78 146 LYS B CA 1
ATOM 3876 C C . LYS B 1 147 ? -16.576 11.866 51.546 1.00 8.84 146 LYS B C 1
ATOM 3877 O O . LYS B 1 147 ? -17.732 11.970 51.111 1.00 8.90 146 LYS B O 1
ATOM 3883 N N . TRP B 1 148 ? -15.555 11.350 50.902 1.00 8.55 147 TRP B N 1
ATOM 3884 C CA . TRP B 1 148 ? -15.644 10.828 49.520 1.00 8.21 147 TRP B CA 1
ATOM 3885 C C . TRP B 1 148 ? -14.654 9.659 49.421 1.00 7.78 147 TRP B C 1
ATOM 3886 O O . TRP B 1 148 ? -13.456 9.843 49.680 1.00 8.11 147 TRP B O 1
ATOM 3897 N N . ARG B 1 149 ? -15.166 8.522 49.048 1.00 7.93 148 ARG B N 1
ATOM 3898 C CA . ARG B 1 149 ? -14.392 7.282 48.993 1.00 9.10 148 ARG B CA 1
ATOM 3899 C C . ARG B 1 149 ? -14.057 6.835 47.569 1.00 9.37 148 ARG B C 1
ATOM 3900 O O . ARG B 1 149 ? -14.968 6.625 46.768 1.00 9.46 148 ARG B O 1
ATOM 3908 N N . CYS B 1 150 ? -12.769 6.671 47.326 1.00 9.98 149 CYS B N 1
ATOM 3909 C CA . CYS B 1 150 ? -12.232 6.064 46.104 1.00 9.89 149 CYS B CA 1
ATOM 3910 C C . CYS B 1 150 ? -11.666 4.689 46.458 1.00 10.59 149 CYS B C 1
ATOM 3911 O O . CYS B 1 150 ? -11.083 4.519 47.549 1.00 10.81 149 CYS B O 1
ATOM 3914 N N . VAL B 1 151 ? -11.802 3.755 45.528 1.00 10.30 150 VAL B N 1
ATOM 3915 C CA . VAL B 1 151 ? -11.380 2.368 45.754 1.00 10.98 150 VAL B CA 1
ATOM 3916 C C . VAL B 1 151 ? -10.329 1.924 44.741 1.00 10.96 150 VAL B C 1
ATOM 3917 O O . VAL B 1 151 ? -10.592 2.022 43.520 1.00 11.68 150 VAL B O 1
ATOM 3921 N N . LEU B 1 152 ? -9.211 1.447 45.229 1.00 10.15 151 LEU B N 1
ATOM 3922 C CA . LEU B 1 152 ? -8.130 0.865 44.423 1.00 10.41 151 LEU B CA 1
ATOM 3923 C C . LEU B 1 152 ? -7.947 -0.597 44.833 1.00 10.76 151 LEU B C 1
ATOM 3924 O O . LEU B 1 152 ? -7.927 -0.898 46.040 1.00 9.99 151 LEU B O 1
ATOM 3929 N N . LYS B 1 153 ? -7.802 -1.452 43.826 1.00 10.62 152 LYS B N 1
ATOM 3930 C CA . LYS B 1 153 ? -7.702 -2.884 44.047 1.00 11.83 152 LYS B CA 1
ATOM 3931 C C . LYS B 1 153 ? -6.342 -3.444 43.652 1.00 11.79 152 LYS B C 1
ATOM 3932 O O . LYS B 1 153 ? -5.868 -3.134 42.542 1.00 12.03 152 LYS B O 1
ATOM 3938 N N . ILE B 1 154 ? -5.770 -4.262 44.527 1.00 10.44 153 ILE B N 1
ATOM 3939 C CA . ILE B 1 154 ? -4.524 -4.953 44.187 1.00 9.99 153 ILE B CA 1
ATOM 3940 C C . ILE B 1 154 ? -4.815 -6.276 43.507 1.00 10.53 153 ILE B C 1
ATOM 3941 O O . ILE B 1 154 ? -5.539 -7.142 44.027 1.00 11.26 153 ILE B O 1
ATOM 3946 N N . GLY B 1 155 ? -4.249 -6.433 42.319 1.00 10.65 154 GLY B N 1
ATOM 3947 C CA . GLY B 1 155 ? -4.433 -7.645 41.500 1.00 9.77 154 GLY B CA 1
ATOM 3948 C C . GLY B 1 155 ? -3.154 -7.860 40.680 1.00 10.51 154 GLY B C 1
ATOM 3949 O O . GLY B 1 155 ? -2.121 -7.256 40.979 1.00 10.40 154 GLY B O 1
ATOM 3950 N N . LYS B 1 156 ? -3.279 -8.704 39.673 1.00 10.62 155 LYS B N 1
ATOM 3951 C CA . LYS B 1 156 ? -2.131 -9.067 38.819 1.00 11.02 155 LYS B CA 1
ATOM 3952 C C . LYS B 1 156 ? -1.496 -7.835 38.201 1.00 10.76 155 LYS B C 1
ATOM 3953 O O . LYS B 1 156 ? -0.263 -7.631 38.277 1.00 11.44 155 LYS B O 1
ATOM 3959 N N . ASN B 1 157 ? -2.328 -6.980 37.631 1.00 9.85 156 ASN B N 1
ATOM 3960 C CA . ASN B 1 157 ? -1.914 -5.769 36.941 1.00 9.97 156 ASN B CA 1
ATOM 3961 C C . ASN B 1 157 ? -2.506 -4.512 37.548 1.00 9.58 156 ASN B C 1
ATOM 3962 O O . ASN B 1 157 ? -2.345 -3.446 36.930 1.00 9.85 156 ASN B O 1
ATOM 3967 N N . THR B 1 158 ? -3.137 -4.598 38.715 1.00 8.24 157 THR B N 1
ATOM 3968 C CA . THR B 1 158 ? -3.835 -3.417 39.256 1.00 8.42 157 THR B CA 1
ATOM 3969 C C . THR B 1 158 ? -3.292 -3.061 40.643 1.00 8.18 157 THR B C 1
ATOM 3970 O O . THR B 1 158 ? -2.819 -3.947 41.381 1.00 8.24 157 THR B O 1
ATOM 3974 N N . PRO B 1 159 ? -3.354 -1.807 41.021 1.00 8.32 158 PRO B N 1
ATOM 3975 C CA . PRO B 1 159 ? -3.943 -0.693 40.284 1.00 7.91 158 PRO B CA 1
ATOM 3976 C C . PRO B 1 159 ? -3.068 -0.319 39.083 1.00 7.71 158 PRO B C 1
ATOM 3977 O O . PRO B 1 159 ? -1.832 -0.340 39.145 1.00 7.68 158 PRO B O 1
ATOM 3981 N N . SER B 1 160 ? -3.773 0.037 38.034 1.00 7.36 159 SER B N 1
ATOM 3982 C CA . SER B 1 160 ? -3.128 0.469 36.763 1.00 6.83 159 SER B CA 1
ATOM 3983 C C . SER B 1 160 ? -2.796 1.932 36.812 1.00 5.55 159 SER B C 1
ATOM 3984 O O . SER B 1 160 ? -3.266 2.684 37.691 1.00 6.05 159 SER B O 1
ATOM 3987 N N . TYR B 1 161 ? -1.975 2.384 35.847 1.00 4.87 160 TYR B N 1
ATOM 3988 C CA . TYR B 1 161 ? -1.725 3.832 35.715 1.00 4.14 160 TYR B CA 1
ATOM 3989 C C . TYR B 1 161 ? -3.052 4.551 35.506 1.00 3.63 160 TYR B C 1
ATOM 3990 O O . TYR B 1 161 ? -3.269 5.651 36.069 1.00 3.25 160 TYR B O 1
ATOM 3999 N N . GLN B 1 162 ? -3.937 3.950 34.714 1.00 3.90 161 GLN B N 1
ATOM 4000 C CA . GLN B 1 162 ? -5.243 4.604 34.444 1.00 4.15 161 GLN B CA 1
ATOM 4001 C C . GLN B 1 162 ? -5.985 4.921 35.756 1.00 4.40 161 GLN B C 1
ATOM 4002 O O . GLN B 1 162 ? -6.485 6.026 35.986 1.00 3.67 161 GLN B O 1
ATOM 4008 N N . SER B 1 163 ? -6.116 3.884 36.562 1.00 5.02 162 SER B N 1
ATOM 4009 C CA . SER B 1 163 ? -6.855 3.911 37.816 1.00 6.00 162 SER B CA 1
ATOM 4010 C C . SER B 1 163 ? -6.276 4.920 38.804 1.00 4.65 162 SER B C 1
ATOM 4011 O O . SER B 1 163 ? -7.000 5.710 39.423 1.00 4.46 162 SER B O 1
ATOM 4014 N N . ILE B 1 164 ? -4.960 4.905 38.910 1.00 5.01 163 ILE B N 1
ATOM 4015 C CA . ILE B 1 164 ? -4.243 5.835 39.803 1.00 5.08 163 ILE B CA 1
ATOM 4016 C C . ILE B 1 164 ? -4.447 7.280 39.375 1.00 5.17 163 ILE B C 1
ATOM 4017 O O . ILE B 1 164 ? -4.782 8.163 40.180 1.00 4.87 163 ILE B O 1
ATOM 4022 N N . LEU B 1 165 ? -4.243 7.539 38.083 1.00 5.32 164 LEU B N 1
ATOM 4023 C CA . LEU B 1 165 ? -4.441 8.875 37.518 1.00 5.23 164 LEU B CA 1
ATOM 4024 C C . LEU B 1 165 ? -5.867 9.409 37.743 1.00 3.66 164 LEU B C 1
ATOM 4025 O O . LEU B 1 165 ? -6.043 10.564 38.167 1.00 3.47 164 LEU B O 1
ATOM 4030 N N . GLU B 1 166 ? -6.828 8.593 37.375 1.00 3.60 165 GLU B N 1
ATOM 4031 C CA . GLU B 1 166 ? -8.255 8.991 37.465 1.00 3.70 165 GLU B CA 1
ATOM 4032 C C . GLU B 1 166 ? -8.713 9.196 38.909 1.00 3.88 165 GLU B C 1
ATOM 4033 O O . GLU B 1 166 ? -9.387 10.203 39.194 1.00 3.27 165 GLU B O 1
ATOM 4039 N N . ASN B 1 167 ? -8.375 8.267 39.783 1.00 3.82 166 ASN B N 1
ATOM 4040 C CA . ASN B 1 167 ? -8.833 8.369 41.205 1.00 5.37 166 ASN B CA 1
ATOM 4041 C C . ASN B 1 167 ? -8.178 9.560 41.872 1.00 4.84 166 ASN B C 1
ATOM 4042 O O . ASN B 1 167 ? -8.814 10.303 42.645 1.00 6.10 166 ASN B O 1
ATOM 4047 N N . ALA B 1 168 ? -6.920 9.812 41.521 1.00 5.59 167 ALA B N 1
ATOM 4048 C CA . ALA B 1 168 ? -6.177 10.963 42.041 1.00 4.67 167 ALA B CA 1
ATOM 4049 C C . ALA B 1 168 ? -6.822 12.255 41.569 1.00 5.42 167 ALA B C 1
ATOM 4050 O O . ALA B 1 168 ? -7.006 13.220 42.346 1.00 4.36 167 ALA B O 1
ATOM 4052 N N . ASN B 1 169 ? -7.208 12.291 40.284 1.00 4.27 168 ASN B N 1
ATOM 4053 C CA . ASN B 1 169 ? -7.809 13.487 39.715 1.00 4.43 168 ASN B CA 1
ATOM 4054 C C . ASN B 1 169 ? -9.194 13.755 40.326 1.00 3.80 168 ASN B C 1
ATOM 4055 O O . ASN B 1 169 ? -9.482 14.906 40.687 1.00 3.74 168 ASN B O 1
ATOM 4060 N N . VAL B 1 170 ? -9.977 12.696 40.449 1.00 3.71 169 VAL B N 1
ATOM 4061 C CA . VAL B 1 170 ? -11.347 12.883 40.986 1.00 4.75 169 VAL B CA 1
ATOM 4062 C C . VAL B 1 170 ? -11.300 13.361 42.437 1.00 4.79 169 VAL B C 1
ATOM 4063 O O . VAL B 1 170 ? -12.114 14.222 42.830 1.00 4.16 169 VAL B O 1
ATOM 4067 N N . LEU B 1 171 ? -10.362 12.800 43.201 1.00 4.81 170 LEU B N 1
ATOM 4068 C CA . LEU B 1 171 ? -10.189 13.246 44.601 1.00 4.82 170 LEU B CA 1
ATOM 4069 C C . LEU B 1 171 ? -9.883 14.727 44.659 1.00 4.56 170 LEU B C 1
ATOM 4070 O O . LEU B 1 171 ? -10.439 15.423 45.525 1.00 4.92 170 LEU B O 1
ATOM 4075 N N . ALA B 1 172 ? -9.012 15.225 43.771 1.00 3.68 171 ALA B N 1
ATOM 4076 C CA . ALA B 1 172 ? -8.661 16.638 43.754 1.00 3.76 171 ALA B CA 1
ATOM 4077 C C . ALA B 1 172 ? -9.833 17.527 43.374 1.00 3.27 171 ALA B C 1
ATOM 4078 O O . ALA B 1 172 ? -9.961 18.665 43.882 1.00 2.65 171 ALA B O 1
ATOM 4080 N N . ARG B 1 173 ? -10.654 17.038 42.443 1.00 3.39 172 ARG B N 1
ATOM 4081 C CA . ARG B 1 173 ? -11.847 17.808 42.013 1.00 3.56 172 ARG B CA 1
ATOM 4082 C C . ARG B 1 173 ? -12.814 17.961 43.215 1.00 3.18 172 ARG B C 1
ATOM 4083 O O . ARG B 1 173 ? -13.300 19.076 43.465 1.00 2.57 172 ARG B O 1
ATOM 4091 N N . TYR B 1 174 ? -13.053 16.854 43.860 1.00 2.89 173 TYR B N 1
ATOM 4092 C CA . TYR B 1 174 ? -13.925 16.777 45.060 1.00 4.02 173 TYR B CA 1
ATOM 4093 C C . TYR B 1 174 ? -13.423 17.718 46.136 1.00 4.47 173 TYR B C 1
ATOM 4094 O O . TYR B 1 174 ? -14.199 18.548 46.672 1.00 4.75 173 TYR B O 1
ATOM 4103 N N . ALA B 1 175 ? -12.123 17.669 46.417 1.00 4.54 174 ALA B N 1
ATOM 4104 C CA . ALA B 1 175 ? -11.548 18.482 47.507 1.00 4.96 174 ALA B CA 1
ATOM 4105 C C . ALA B 1 175 ? -11.668 19.954 47.222 1.00 5.42 174 ALA B C 1
ATOM 4106 O O . ALA B 1 175 ? -12.034 20.770 48.096 1.00 5.64 174 ALA B O 1
ATOM 4108 N N . SER B 1 176 ? -11.328 20.333 45.985 1.00 4.57 175 SER B N 1
ATOM 4109 C CA . SER B 1 176 ? -11.413 21.724 45.540 1.00 4.97 175 SER B CA 1
ATOM 4110 C C . SER B 1 176 ? -12.814 22.284 45.770 1.00 3.96 175 SER B C 1
ATOM 4111 O O . SER B 1 176 ? -13.005 23.405 46.296 1.00 4.49 175 SER B O 1
ATOM 4114 N N . ILE B 1 177 ? -13.798 21.509 45.347 1.00 4.62 176 ILE B N 1
ATOM 4115 C CA . ILE B 1 177 ? -15.211 21.958 45.437 1.00 5.13 176 ILE B CA 1
ATOM 4116 C C . ILE B 1 177 ? -15.619 22.177 46.895 1.00 5.32 176 ILE B C 1
ATOM 4117 O O . ILE B 1 177 ? -16.224 23.225 47.186 1.00 5.06 176 ILE B O 1
ATOM 4122 N N . CYS B 1 178 ? -15.284 21.200 47.729 1.00 5.53 177 CYS B N 1
ATOM 4123 C CA . CYS B 1 178 ? -15.625 21.318 49.172 1.00 6.76 177 CYS B CA 1
ATOM 4124 C C . CYS B 1 178 ? -15.012 22.590 49.736 1.00 6.57 177 CYS B C 1
ATOM 4125 O O . CYS B 1 178 ? -15.734 23.378 50.368 1.00 6.81 177 CYS B O 1
ATOM 4128 N N . GLN B 1 179 ? -13.720 22.784 49.463 1.00 6.22 178 GLN B N 1
ATOM 4129 C CA . GLN B 1 179 ? -13.012 23.958 49.976 1.00 6.74 178 GLN B CA 1
ATOM 4130 C C . GLN B 1 179 ? -13.668 25.246 49.506 1.00 6.96 178 GLN B C 1
ATOM 4131 O O . GLN B 1 179 ? -13.743 26.218 50.298 1.00 6.96 178 GLN B O 1
ATOM 4137 N N . SER B 1 180 ? -14.170 25.260 48.277 1.00 6.74 179 SER B N 1
ATOM 4138 C CA . SER B 1 180 ? -14.798 26.472 47.729 1.00 7.10 179 SER B CA 1
ATOM 4139 C C . SER B 1 180 ? -16.024 26.843 48.561 1.00 7.25 179 SER B C 1
ATOM 4140 O O . SER B 1 180 ? -16.339 28.055 48.692 1.00 8.46 179 SER B O 1
ATOM 4143 N N . GLN B 1 181 ? -16.666 25.861 49.131 1.00 7.74 180 GLN B N 1
ATOM 4144 C CA . GLN B 1 181 ? -17.923 26.033 49.881 1.00 8.71 180 GLN B CA 1
ATOM 4145 C C . GLN B 1 181 ? -17.736 25.958 51.394 1.00 9.94 180 GLN B C 1
ATOM 4146 O O . GLN B 1 181 ? -18.708 25.694 52.132 1.00 10.08 180 GLN B O 1
ATOM 4152 N N . ARG B 1 182 ? -16.524 26.194 51.881 1.00 10.07 181 ARG B N 1
ATOM 4153 C CA . ARG B 1 182 ? -16.197 26.225 53.306 1.00 10.33 181 ARG B CA 1
ATOM 4154 C C . ARG B 1 182 ? -16.347 24.892 54.013 1.00 10.10 181 ARG B C 1
ATOM 4155 O O . ARG B 1 182 ? -16.670 24.825 55.228 1.00 11.08 181 ARG B O 1
ATOM 4163 N N . ILE B 1 183 ? -16.086 23.791 53.345 1.00 9.47 182 ILE B N 1
ATOM 4164 C CA . ILE B 1 183 ? -16.163 22.437 53.888 1.00 8.46 182 ILE B CA 1
ATOM 4165 C C . ILE B 1 183 ? -14.803 21.745 53.782 1.00 7.67 182 ILE B C 1
ATOM 4166 O O . ILE B 1 183 ? -14.211 21.735 52.679 1.00 7.29 182 ILE B O 1
ATOM 4171 N N . VAL B 1 184 ? -14.342 21.177 54.895 1.00 6.23 183 VAL B N 1
ATOM 4172 C CA . VAL B 1 184 ? -13.086 20.402 54.881 1.00 5.44 183 VAL B CA 1
ATOM 4173 C C . VAL B 1 184 ? -13.253 19.041 54.269 1.00 5.82 183 VAL B C 1
ATOM 4174 O O . VAL B 1 184 ? -14.017 18.215 54.805 1.00 5.89 183 VAL B O 1
ATOM 4178 N N . PRO B 1 185 ? -12.498 18.753 53.194 1.00 5.85 184 PRO B N 1
ATOM 4179 C CA . PRO B 1 185 ? -12.581 17.451 52.549 1.00 5.99 184 PRO B CA 1
ATOM 4180 C C . PRO B 1 185 ? -11.680 16.430 53.227 1.00 6.44 184 PRO B C 1
ATOM 4181 O O . PRO B 1 185 ? -10.498 16.732 53.462 1.00 7.22 184 PRO B O 1
ATOM 4185 N N . ILE B 1 186 ? -12.253 15.279 53.541 1.00 5.95 185 ILE B N 1
ATOM 4186 C CA . ILE B 1 186 ? -11.418 14.121 53.901 1.00 6.23 185 ILE B CA 1
ATOM 4187 C C . ILE B 1 186 ? -11.154 13.345 52.590 1.00 7.04 185 ILE B C 1
ATOM 4188 O O . ILE B 1 186 ? -12.107 12.866 51.951 1.00 7.79 185 ILE B O 1
ATOM 4193 N N . VAL B 1 187 ? -9.902 13.307 52.213 1.00 7.12 186 VAL B N 1
ATOM 4194 C CA . VAL B 1 187 ? -9.432 12.571 51.020 1.00 7.60 186 VAL B CA 1
ATOM 4195 C C . VAL B 1 187 ? -9.272 11.112 51.373 1.00 7.35 186 VAL B C 1
ATOM 4196 O O . VAL B 1 187 ? -8.449 10.805 52.261 1.00 7.84 186 VAL B O 1
ATOM 4200 N N . GLU B 1 188 ? -10.012 10.246 50.699 1.00 7.26 187 GLU B N 1
ATOM 4201 C CA . GLU B 1 188 ? -9.994 8.819 51.000 1.00 7.27 187 GLU B CA 1
ATOM 4202 C C . GLU B 1 188 ? -9.736 7.921 49.810 1.00 7.98 187 GLU B C 1
ATOM 4203 O O . GLU B 1 188 ? -10.649 7.412 49.131 1.00 8.16 187 GLU B O 1
ATOM 4209 N N . PRO B 1 189 ? -8.449 7.671 49.562 1.00 7.41 188 PRO B N 1
ATOM 4210 C CA . PRO B 1 189 ? -7.986 6.730 48.554 1.00 7.35 188 PRO B CA 1
ATOM 4211 C C . PRO B 1 189 ? -7.802 5.348 49.160 1.00 7.22 188 PRO B C 1
ATOM 4212 O O . PRO B 1 189 ? -6.669 5.006 49.556 1.00 8.34 188 PRO B O 1
ATOM 4216 N N . GLU B 1 190 ? -8.840 4.531 49.247 1.00 6.74 189 GLU B N 1
ATOM 4217 C CA . GLU B 1 190 ? -8.687 3.233 49.895 1.00 7.25 189 GLU B CA 1
ATOM 4218 C C . GLU B 1 190 ? -8.093 2.164 48.991 1.00 7.47 189 GLU B C 1
ATOM 4219 O O . GLU B 1 190 ? -8.722 1.812 47.976 1.00 7.36 189 GLU B O 1
ATOM 4225 N N . VAL B 1 191 ? -6.934 1.664 49.396 1.00 7.27 190 VAL B N 1
ATOM 4226 C CA . VAL B 1 191 ? -6.342 0.465 48.757 1.00 8.37 190 VAL B CA 1
ATOM 4227 C C . VAL B 1 191 ? -6.967 -0.734 49.485 1.00 9.77 190 VAL B C 1
ATOM 4228 O O . VAL B 1 191 ? -6.710 -0.898 50.701 1.00 9.40 190 VAL B O 1
ATOM 4232 N N . LEU B 1 192 ? -7.769 -1.514 48.791 1.00 9.80 191 LEU B N 1
ATOM 4233 C CA . LEU B 1 192 ? -8.498 -2.644 49.388 1.00 11.72 191 LEU B CA 1
ATOM 4234 C C . LEU B 1 192 ? -7.532 -3.730 49.861 1.00 12.41 191 LEU B C 1
ATOM 4235 O O . LEU B 1 192 ? -6.497 -3.982 49.222 1.00 12.89 191 LEU B O 1
ATOM 4240 N N . PRO B 1 193 ? -7.931 -4.413 50.930 1.00 13.33 192 PRO B N 1
ATOM 4241 C CA . PRO B 1 193 ? -7.118 -5.500 51.493 1.00 13.73 192 PRO B CA 1
ATOM 4242 C C . PRO B 1 193 ? -7.302 -6.815 50.770 1.00 13.74 192 PRO B C 1
ATOM 4243 O O . PRO B 1 193 ? -6.517 -7.769 50.951 1.00 13.89 192 PRO B O 1
ATOM 4247 N N . ASP B 1 194 ? -8.324 -6.899 49.928 1.00 14.40 193 ASP B N 1
ATOM 4248 C CA . ASP B 1 194 ? -8.692 -8.137 49.222 1.00 14.62 193 ASP B CA 1
ATOM 4249 C C . ASP B 1 194 ? -7.485 -8.711 48.472 1.00 14.56 193 ASP B C 1
ATOM 4250 O O . ASP B 1 194 ? -6.789 -7.959 47.777 1.00 14.89 193 ASP B O 1
ATOM 4255 N N . GLY B 1 195 ? -7.296 -10.008 48.597 1.00 14.71 194 GLY B N 1
ATOM 4256 C CA . GLY B 1 195 ? -6.221 -10.685 47.826 1.00 15.28 194 GLY B CA 1
ATOM 4257 C C . GLY B 1 195 ? -5.210 -11.312 48.784 1.00 16.08 194 GLY B C 1
ATOM 4258 O O . GLY B 1 195 ? -5.329 -11.196 50.020 1.00 16.01 194 GLY B O 1
ATOM 4259 N N . ASP B 1 196 ? -4.214 -11.939 48.173 1.00 16.32 195 ASP B N 1
ATOM 4260 C CA . ASP B 1 196 ? -3.177 -12.663 48.909 1.00 16.56 195 ASP B CA 1
ATOM 4261 C C . ASP B 1 196 ? -1.789 -12.064 48.734 1.00 16.07 195 ASP B C 1
ATOM 4262 O O . ASP B 1 196 ? -0.799 -12.795 48.951 1.00 16.28 195 ASP B O 1
ATOM 4267 N N . HIS B 1 197 ? -1.687 -10.800 48.354 1.00 15.13 196 HIS B N 1
ATOM 4268 C CA . HIS B 1 197 ? -0.370 -10.152 48.229 1.00 14.04 196 HIS B CA 1
ATOM 4269 C C . HIS B 1 197 ? 0.229 -9.967 49.631 1.00 13.85 196 HIS B C 1
ATOM 4270 O O . HIS B 1 197 ? -0.499 -10.017 50.638 1.00 13.42 196 HIS B O 1
ATOM 4277 N N . ASP B 1 198 ? 1.523 -9.748 49.652 1.00 13.35 197 ASP B N 1
ATOM 4278 C CA . ASP B 1 198 ? 2.296 -9.529 50.895 1.00 13.00 197 ASP B CA 1
ATOM 4279 C C . ASP B 1 198 ? 2.371 -8.052 51.243 1.00 11.99 197 ASP B C 1
ATOM 4280 O O . ASP B 1 198 ? 1.906 -7.171 50.500 1.00 11.80 197 ASP B O 1
ATOM 4285 N N . LEU B 1 199 ? 2.966 -7.756 52.394 1.00 11.08 198 LEU B N 1
ATOM 4286 C CA . LEU B 1 199 ? 3.148 -6.408 52.909 1.00 10.52 198 LEU B CA 1
ATOM 4287 C C . LEU B 1 199 ? 3.980 -5.520 51.986 1.00 10.33 198 LEU B C 1
ATOM 4288 O O . LEU B 1 199 ? 3.726 -4.302 51.894 1.00 10.42 198 LEU B O 1
ATOM 4293 N N . ASP B 1 200 ? 4.964 -6.118 51.354 1.00 10.19 199 ASP B N 1
ATOM 4294 C CA . ASP B 1 200 ? 5.867 -5.375 50.442 1.00 10.33 199 ASP B CA 1
ATOM 4295 C C . ASP B 1 200 ? 5.052 -4.769 49.284 1.00 9.98 199 ASP B C 1
ATOM 4296 O O . ASP B 1 200 ? 5.203 -3.582 49.005 1.00 9.72 199 ASP B O 1
ATOM 4301 N N . ARG B 1 201 ? 4.230 -5.597 48.671 1.00 10.27 200 ARG B N 1
ATOM 4302 C CA . ARG B 1 201 ? 3.354 -5.151 47.562 1.00 10.59 200 ARG B CA 1
ATOM 4303 C C . ARG B 1 201 ? 2.384 -4.077 48.028 1.00 9.51 200 ARG B C 1
ATOM 4304 O O . ARG B 1 201 ? 2.157 -3.036 47.388 1.00 9.28 200 ARG B O 1
ATOM 4312 N N . ALA B 1 202 ? 1.776 -4.347 49.185 1.00 8.90 201 ALA B N 1
ATOM 4313 C CA . ALA B 1 202 ? 0.884 -3.357 49.803 1.00 8.29 201 ALA B CA 1
ATOM 4314 C C . ALA B 1 202 ? 1.580 -2.039 50.034 1.00 7.45 201 ALA B C 1
ATOM 4315 O O . ALA B 1 202 ? 0.995 -0.958 49.770 1.00 7.01 201 ALA B O 1
ATOM 4317 N N . GLN B 1 203 ? 2.831 -2.042 50.507 1.00 6.56 202 GLN B N 1
ATOM 4318 C CA . GLN B 1 203 ? 3.528 -0.786 50.805 1.00 5.95 202 GLN B CA 1
ATOM 4319 C C . GLN B 1 203 ? 3.832 -0.028 49.486 1.00 5.76 202 GLN B C 1
ATOM 4320 O O . GLN B 1 203 ? 3.684 1.190 49.437 1.00 5.44 202 GLN B O 1
ATOM 4326 N N . LYS B 1 204 ? 4.302 -0.794 48.520 1.00 5.65 203 LYS B N 1
ATOM 4327 C CA . LYS B 1 204 ? 4.657 -0.180 47.201 1.00 5.47 203 LYS B CA 1
ATOM 4328 C C . LYS B 1 204 ? 3.423 0.418 46.534 1.00 4.34 203 LYS B C 1
ATOM 4329 O O . LYS B 1 204 ? 3.480 1.544 46.006 1.00 4.56 203 LYS B O 1
ATOM 4335 N N . VAL B 1 205 ? 2.328 -0.293 46.548 1.00 5.23 204 VAL B N 1
ATOM 4336 C CA . VAL B 1 205 ? 1.046 0.215 46.000 1.00 5.95 204 VAL B CA 1
ATOM 4337 C C . VAL B 1 205 ? 0.625 1.491 46.708 1.00 6.07 204 VAL B C 1
ATOM 4338 O O . VAL B 1 205 ? 0.331 2.519 46.056 1.00 5.97 204 VAL B O 1
ATOM 4342 N N . THR B 1 206 ? 0.619 1.452 48.042 1.00 5.94 205 THR B N 1
ATOM 4343 C CA . THR B 1 206 ? 0.180 2.618 48.819 1.00 5.57 205 THR B CA 1
ATOM 4344 C C . THR B 1 206 ? 1.024 3.841 48.520 1.00 5.33 205 THR B C 1
ATOM 4345 O O . THR B 1 206 ? 0.531 4.967 48.326 1.00 5.07 205 THR B O 1
ATOM 4349 N N . GLU B 1 207 ? 2.344 3.634 48.479 1.00 4.77 206 GLU B N 1
ATOM 4350 C CA . GLU B 1 207 ? 3.256 4.735 48.180 1.00 4.79 206 GLU B CA 1
ATOM 4351 C C . GLU B 1 207 ? 3.000 5.322 46.789 1.00 4.26 206 GLU B C 1
ATOM 4352 O O . GLU B 1 207 ? 3.039 6.552 46.645 1.00 4.82 206 GLU B O 1
ATOM 4358 N N . THR B 1 208 ? 2.729 4.466 45.840 1.00 4.82 207 THR B N 1
ATOM 4359 C CA . THR B 1 208 ? 2.473 4.921 44.442 1.00 5.13 207 THR B CA 1
ATOM 4360 C C . THR B 1 208 ? 1.184 5.742 44.402 1.00 4.57 207 THR B C 1
ATOM 4361 O O . THR B 1 208 ? 1.184 6.835 43.816 1.00 4.40 207 THR B O 1
ATOM 4365 N N . VAL B 1 209 ? 0.143 5.203 45.028 1.00 4.72 208 VAL B N 1
ATOM 4366 C CA . VAL B 1 209 ? -1.154 5.894 45.083 1.00 5.15 208 VAL B CA 1
ATOM 4367 C C . VAL B 1 209 ? -1.074 7.270 45.705 1.00 5.44 208 VAL B C 1
ATOM 4368 O O . VAL B 1 209 ? -1.644 8.225 45.145 1.00 5.08 208 VAL B O 1
ATOM 4372 N N . LEU B 1 210 ? -0.442 7.381 46.874 1.00 5.42 209 LEU B N 1
ATOM 4373 C CA . LEU B 1 210 ? -0.372 8.621 47.636 1.00 5.07 209 LEU B CA 1
ATOM 4374 C C . LEU B 1 210 ? 0.430 9.685 46.896 1.00 4.08 209 LEU B C 1
ATOM 4375 O O . LEU B 1 210 ? 0.082 10.873 46.993 1.00 3.20 209 LEU B O 1
ATOM 4380 N N . ALA B 1 211 ? 1.468 9.260 46.191 1.00 3.75 210 ALA B N 1
ATOM 4381 C CA . ALA B 1 211 ? 2.276 10.227 45.423 1.00 3.93 210 ALA B CA 1
ATOM 4382 C C . ALA B 1 211 ? 1.394 10.876 44.339 1.00 3.38 210 ALA B C 1
ATOM 4383 O O . ALA B 1 211 ? 1.493 12.093 44.111 1.00 3.58 210 ALA B O 1
ATOM 4385 N N . ALA B 1 212 ? 0.563 10.052 43.736 1.00 3.44 211 ALA B N 1
ATOM 4386 C CA . ALA B 1 212 ? -0.347 10.564 42.671 1.00 3.66 211 ALA B CA 1
ATOM 4387 C C . ALA B 1 212 ? -1.381 11.494 43.263 1.00 3.52 211 ALA B C 1
ATOM 4388 O O . ALA B 1 212 ? -1.687 12.571 42.733 1.00 3.31 211 ALA B O 1
ATOM 4390 N N . VAL B 1 213 ? -1.934 11.067 44.415 1.00 4.09 212 VAL B N 1
ATOM 4391 C CA . VAL B 1 213 ? -2.917 11.925 45.101 1.00 3.78 212 VAL B CA 1
ATOM 4392 C C . VAL B 1 213 ? -2.417 13.319 45.381 1.00 3.45 212 VAL B C 1
ATOM 4393 O O . VAL B 1 213 ? -3.141 14.319 45.152 1.00 3.05 212 VAL B O 1
ATOM 4397 N N . TYR B 1 214 ? -1.217 13.449 45.956 1.00 3.34 213 TYR B N 1
ATOM 4398 C CA . TYR B 1 214 ? -0.685 14.760 46.305 1.00 2.79 213 TYR B CA 1
ATOM 4399 C C . TYR B 1 214 ? -0.238 15.560 45.104 1.00 2.05 213 TYR B C 1
ATOM 4400 O O . TYR B 1 214 ? -0.280 16.798 45.145 1.00 2.00 213 TYR B O 1
ATOM 4409 N N . LYS B 1 215 ? 0.101 14.873 44.034 1.00 3.08 214 LYS B N 1
ATOM 4410 C CA . LYS B 1 215 ? 0.472 15.630 42.791 1.00 3.17 214 LYS B CA 1
ATOM 4411 C C . LYS B 1 215 ? -0.796 16.232 42.208 1.00 3.68 214 LYS B C 1
ATOM 4412 O O . LYS B 1 215 ? -0.805 17.409 41.784 1.00 4.33 214 LYS B O 1
ATOM 4418 N N . ALA B 1 216 ? -1.881 15.472 42.236 1.00 4.15 215 ALA B N 1
ATOM 4419 C CA . ALA B 1 216 ? -3.194 15.965 41.757 1.00 4.27 215 ALA B CA 1
ATOM 4420 C C . ALA B 1 216 ? -3.710 17.103 42.618 1.00 4.90 215 ALA B C 1
ATOM 4421 O O . ALA B 1 216 ? -4.256 18.083 42.096 1.00 3.59 215 ALA B O 1
ATOM 4423 N N . LEU B 1 217 ? -3.523 16.993 43.958 1.00 4.51 216 LEU B N 1
ATOM 4424 C CA . LEU B 1 217 ? -4.013 18.072 44.826 1.00 4.43 216 LEU B CA 1
ATOM 4425 C C . LEU B 1 217 ? -3.286 19.367 44.500 1.00 4.19 216 LEU B C 1
ATOM 4426 O O . LEU B 1 217 ? -3.825 20.472 44.569 1.00 4.70 216 LEU B O 1
ATOM 4431 N N . SER B 1 218 ? -2.009 19.194 44.152 1.00 3.52 217 SER B N 1
ATOM 4432 C CA . SER B 1 218 ? -1.179 20.368 43.805 1.00 3.76 217 SER B CA 1
ATOM 4433 C C . SER B 1 218 ? -1.633 20.958 42.465 1.00 3.82 217 SER B C 1
ATOM 4434 O O . SER B 1 218 ? -1.763 22.194 42.347 1.00 3.98 217 SER B O 1
ATOM 4437 N N . ASP B 1 219 ? -1.827 20.079 41.497 1.00 4.52 218 ASP B N 1
ATOM 4438 C CA . ASP B 1 219 ? -2.289 20.513 40.145 1.00 5.02 218 ASP B CA 1
ATOM 4439 C C . ASP B 1 219 ? -3.585 21.305 40.256 1.00 5.26 218 ASP B C 1
ATOM 4440 O O . ASP B 1 219 ? -3.799 22.297 39.507 1.00 5.51 218 ASP B O 1
ATOM 4445 N N . HIS B 1 220 ? -4.460 20.885 41.173 1.00 4.69 219 HIS B N 1
ATOM 4446 C CA . HIS B 1 220 ? -5.748 21.597 41.326 1.00 5.06 219 HIS B CA 1
ATOM 4447 C C . HIS B 1 220 ? -5.756 22.642 42.429 1.00 5.77 219 HIS B C 1
ATOM 4448 O O . HIS B 1 220 ? -6.835 23.166 42.817 1.00 6.03 219 HIS B O 1
ATOM 4455 N N . HIS B 1 221 ? -4.611 22.992 42.964 1.00 5.61 220 HIS B N 1
ATOM 4456 C CA . HIS B 1 221 ? -4.419 24.083 43.916 1.00 5.88 220 HIS B CA 1
ATOM 4457 C C . HIS B 1 221 ? -5.237 23.937 45.208 1.00 5.13 220 HIS B C 1
ATOM 4458 O O . HIS B 1 221 ? -5.793 24.927 45.701 1.00 5.29 220 HIS B O 1
ATOM 4465 N N . VAL B 1 222 ? -5.287 22.735 45.734 1.00 5.02 221 VAL B N 1
ATOM 4466 C CA . VAL B 1 222 ? -6.039 22.468 46.993 1.00 5.93 221 VAL B CA 1
ATOM 4467 C C . VAL B 1 222 ? -5.217 22.920 48.194 1.00 5.84 221 VAL B C 1
ATOM 4468 O O . VAL B 1 222 ? -3.996 22.697 48.250 1.00 6.18 221 VAL B O 1
ATOM 4472 N N . TYR B 1 223 ? -5.894 23.558 49.139 1.00 6.02 222 TYR B N 1
ATOM 4473 C CA . TYR B 1 223 ? -5.222 24.065 50.375 1.00 5.67 222 TYR B CA 1
ATOM 4474 C C . TYR B 1 223 ? -5.064 22.934 51.361 1.00 5.48 222 TYR B C 1
ATOM 4475 O O . TYR B 1 223 ? -5.999 22.493 52.083 1.00 5.35 222 TYR B O 1
ATOM 4484 N N . LEU B 1 224 ? -3.835 22.427 51.444 1.00 4.68 223 LEU B N 1
ATOM 4485 C CA . LEU B 1 224 ? -3.509 21.208 52.166 1.00 4.43 223 LEU B CA 1
ATOM 4486 C C . LEU B 1 224 ? -3.822 21.308 53.666 1.00 5.14 223 LEU B C 1
ATOM 4487 O O . LEU B 1 224 ? -4.230 20.311 54.257 1.00 4.95 223 LEU B O 1
ATOM 4492 N N . GLU B 1 225 ? -3.594 22.478 54.214 1.00 6.61 224 GLU B N 1
ATOM 4493 C CA . GLU B 1 225 ? -3.756 22.697 55.674 1.00 7.87 224 GLU B CA 1
ATOM 4494 C C . GLU B 1 225 ? -5.209 22.534 56.069 1.00 8.70 224 GLU B C 1
ATOM 4495 O O . GLU B 1 225 ? -5.552 22.208 57.215 1.00 10.02 224 GLU B O 1
ATOM 4501 N N . GLY B 1 226 ? -6.072 22.718 55.089 1.00 9.05 225 GLY B N 1
ATOM 4502 C CA . GLY B 1 226 ? -7.510 22.576 55.180 1.00 8.54 225 GLY B CA 1
ATOM 4503 C C . GLY B 1 226 ? -8.045 21.242 54.706 1.00 8.04 225 GLY B C 1
ATOM 4504 O O . GLY B 1 226 ? -9.222 21.179 54.277 1.00 8.66 225 GLY B O 1
ATOM 4505 N N . THR B 1 227 ? -7.256 20.197 54.748 1.00 6.95 226 THR B N 1
ATOM 4506 C CA . THR B 1 227 ? -7.676 18.850 54.395 1.00 6.94 226 THR B CA 1
ATOM 4507 C C . THR B 1 227 ? -7.223 17.839 55.456 1.00 6.51 226 THR B C 1
ATOM 4508 O O . THR B 1 227 ? -6.335 18.156 56.256 1.00 8.01 226 THR B O 1
ATOM 4512 N N . LEU B 1 228 ? -7.793 16.669 55.393 1.00 6.21 227 LEU B N 1
ATOM 4513 C CA . LEU B 1 228 ? -7.400 15.465 56.118 1.00 7.04 227 LEU B CA 1
ATOM 4514 C C . LEU B 1 228 ? -7.236 14.321 55.116 1.00 7.79 227 LEU B C 1
ATOM 4515 O O . LEU B 1 228 ? -7.888 14.340 54.033 1.00 7.74 227 LEU B O 1
ATOM 4520 N N . LEU B 1 229 ? -6.414 13.345 55.465 1.00 7.06 228 LEU B N 1
ATOM 4521 C CA . LEU B 1 229 ? -6.276 12.137 54.660 1.00 7.48 228 LEU B CA 1
ATOM 4522 C C . LEU B 1 229 ? -6.868 10.949 55.435 1.00 8.51 228 LEU B C 1
ATOM 4523 O O . LEU B 1 229 ? -6.617 10.871 56.666 1.00 8.46 228 LEU B O 1
ATOM 4528 N N . LYS B 1 230 ? -7.592 10.104 54.743 1.00 7.02 229 LYS B N 1
ATOM 4529 C CA . LYS B 1 230 ? -8.104 8.847 55.332 1.00 7.29 229 LYS B CA 1
ATOM 4530 C C . LYS B 1 230 ? -7.631 7.657 54.520 1.00 7.50 229 LYS B C 1
ATOM 4531 O O . LYS B 1 230 ? -8.354 7.118 53.639 1.00 7.61 229 LYS B O 1
ATOM 4537 N N . PRO B 1 231 ? -6.421 7.184 54.826 1.00 8.30 230 PRO B N 1
ATOM 4538 C CA . PRO B 1 231 ? -5.829 6.052 54.108 1.00 7.90 230 PRO B CA 1
ATOM 4539 C C . PRO B 1 231 ? -5.986 4.748 54.868 1.00 8.96 230 PRO B C 1
ATOM 4540 O O . PRO B 1 231 ? -6.348 4.689 56.055 1.00 9.41 230 PRO B O 1
ATOM 4544 N N . ASN B 1 232 ? -5.750 3.694 54.122 1.00 9.31 231 ASN B N 1
ATOM 4545 C CA . ASN B 1 232 ? -5.611 2.345 54.673 1.00 10.21 231 ASN B CA 1
ATOM 4546 C C . ASN B 1 232 ? -4.250 2.338 55.429 1.00 9.65 231 ASN B C 1
ATOM 4547 O O . ASN B 1 232 ? -3.335 3.072 55.039 1.00 9.54 231 ASN B O 1
ATOM 4552 N N . MET B 1 233 ? -4.234 1.508 56.444 1.00 9.49 232 MET B N 1
ATOM 4553 C CA . MET B 1 233 ? -2.947 1.110 57.069 1.00 9.52 232 MET B CA 1
ATOM 4554 C C . MET B 1 233 ? -2.338 0.143 56.027 1.00 8.95 232 MET B C 1
ATOM 4555 O O . MET B 1 233 ? -3.131 -0.472 55.296 1.00 8.88 232 MET B O 1
ATOM 4560 N N . VAL B 1 234 ? -1.036 0.041 56.006 1.00 8.66 233 VAL B N 1
ATOM 4561 C CA . VAL B 1 234 ? -0.347 -0.898 55.108 1.00 9.95 233 VAL B CA 1
ATOM 4562 C C . VAL B 1 234 ? -0.266 -2.276 55.771 1.00 10.42 233 VAL B C 1
ATOM 4563 O O . VAL B 1 234 ? 0.430 -2.443 56.789 1.00 11.20 233 VAL B O 1
ATOM 4567 N N . THR B 1 235 ? -0.957 -3.226 55.187 1.00 10.88 234 THR B N 1
ATOM 4568 C CA . THR B 1 235 ? -0.995 -4.618 55.615 1.00 11.17 234 THR B CA 1
ATOM 4569 C C . THR B 1 235 ? -0.947 -5.530 54.381 1.00 11.62 234 THR B C 1
ATOM 4570 O O . THR B 1 235 ? -1.268 -5.065 53.270 1.00 11.82 234 THR B O 1
ATOM 4574 N N . ALA B 1 236 ? -0.568 -6.761 54.618 1.00 11.73 235 ALA B N 1
ATOM 4575 C CA . ALA B 1 236 ? -0.652 -7.828 53.617 1.00 12.72 235 ALA B CA 1
ATOM 4576 C C . ALA B 1 236 ? -2.131 -8.085 53.312 1.00 13.34 235 ALA B C 1
ATOM 4577 O O . ALA B 1 236 ? -3.005 -7.644 54.083 1.00 13.13 235 ALA B O 1
ATOM 4579 N N . GLY B 1 237 ? -2.371 -8.805 52.235 1.00 14.07 236 GLY B N 1
ATOM 4580 C CA . GLY B 1 237 ? -3.713 -9.170 51.784 1.00 15.46 236 GLY B CA 1
ATOM 4581 C C . GLY B 1 237 ? -4.473 -9.946 52.861 1.00 17.08 236 GLY B C 1
ATOM 4582 O O . GLY B 1 237 ? -3.881 -10.604 53.726 1.00 16.97 236 GLY B O 1
ATOM 4583 N N . GLN B 1 238 ? -5.782 -9.852 52.769 1.00 18.31 237 GLN B N 1
ATOM 4584 C CA . GLN B 1 238 ? -6.723 -10.512 53.686 1.00 20.26 237 GLN B CA 1
ATOM 4585 C C . GLN B 1 238 ? -6.552 -12.026 53.651 1.00 21.28 237 GLN B C 1
ATOM 4586 O O . GLN B 1 238 ? -6.827 -12.718 54.645 1.00 21.30 237 GLN B O 1
ATOM 4592 N N . SER B 1 239 ? -6.092 -12.541 52.520 1.00 22.19 238 SER B N 1
ATOM 4593 C CA . SER B 1 239 ? -5.867 -13.979 52.347 1.00 23.11 238 SER B CA 1
ATOM 4594 C C . SER B 1 239 ? -4.421 -14.392 52.590 1.00 23.12 238 SER B C 1
ATOM 4595 O O . SER B 1 239 ? -4.102 -15.579 52.365 1.00 23.91 238 SER B O 1
ATOM 4598 N N . ALA B 1 240 ? -3.575 -13.484 52.993 1.00 23.28 240 ALA B N 1
ATOM 4599 C CA . ALA B 1 240 ? -2.161 -13.795 53.262 1.00 23.94 240 ALA B CA 1
ATOM 4600 C C . ALA B 1 240 ? -1.952 -13.904 54.777 1.00 24.81 240 ALA B C 1
ATOM 4601 O O . ALA B 1 240 ? -2.868 -13.607 55.561 1.00 24.59 240 ALA B O 1
ATOM 4603 N N . LYS B 1 241 ? -0.745 -14.314 55.118 1.00 25.32 241 LYS B N 1
ATOM 4604 C CA . LYS B 1 241 ? -0.326 -14.413 56.527 1.00 26.23 241 LYS B CA 1
ATOM 4605 C C . LYS B 1 241 ? -0.423 -13.031 57.166 1.00 25.62 241 LYS B C 1
ATOM 4606 O O . LYS B 1 241 ? -0.155 -12.019 56.493 1.00 25.17 241 LYS B O 1
ATOM 4612 N N . LYS B 1 242 ? -0.796 -13.020 58.436 1.00 25.01 242 LYS B N 1
ATOM 4613 C CA . LYS B 1 242 ? -0.921 -11.760 59.180 1.00 24.50 242 LYS B CA 1
ATOM 4614 C C . LYS B 1 242 ? 0.467 -11.241 59.542 1.00 23.61 242 LYS B C 1
ATOM 4615 O O . LYS B 1 242 ? 1.406 -12.031 59.708 1.00 24.29 242 LYS B O 1
ATOM 4621 N N . ASN B 1 243 ? 0.564 -9.937 59.601 1.00 22.28 243 ASN B N 1
ATOM 4622 C CA . ASN B 1 243 ? 1.791 -9.243 60.027 1.00 21.23 243 ASN B CA 1
ATOM 4623 C C . ASN B 1 243 ? 1.590 -8.880 61.520 1.00 19.92 243 ASN B C 1
ATOM 4624 O O . ASN B 1 243 ? 0.435 -8.878 61.986 1.00 19.74 243 ASN B O 1
ATOM 4629 N N . THR B 1 244 ? 2.690 -8.564 62.152 1.00 18.79 244 THR B N 1
ATOM 4630 C CA . THR B 1 244 ? 2.671 -8.062 63.548 1.00 17.90 244 THR B CA 1
ATOM 4631 C C . THR B 1 244 ? 2.361 -6.565 63.513 1.00 17.18 244 THR B C 1
ATOM 4632 O O . THR B 1 244 ? 2.601 -5.914 62.479 1.00 16.71 244 THR B O 1
ATOM 4636 N N . PRO B 1 245 ? 1.860 -6.059 64.634 1.00 16.77 245 PRO B N 1
ATOM 4637 C CA . PRO B 1 245 ? 1.564 -4.637 64.778 1.00 16.03 245 PRO B CA 1
ATOM 4638 C C . PRO B 1 245 ? 2.798 -3.805 64.452 1.00 15.50 245 PRO B C 1
ATOM 4639 O O . PRO B 1 245 ? 2.703 -2.717 63.861 1.00 14.41 245 PRO B O 1
ATOM 4643 N N . GLU B 1 246 ? 3.940 -4.342 64.875 1.00 14.93 246 GLU B N 1
ATOM 4644 C CA . GLU B 1 246 ? 5.230 -3.697 64.624 1.00 15.48 246 GLU B CA 1
ATOM 4645 C C . GLU B 1 246 ? 5.510 -3.546 63.125 1.00 14.68 246 GLU B C 1
ATOM 4646 O O . GLU B 1 246 ? 5.938 -2.463 62.687 1.00 14.88 246 GLU B O 1
ATOM 4652 N N . GLU B 1 247 ? 5.300 -4.612 62.393 1.00 14.26 247 GLU B N 1
ATOM 4653 C CA . GLU B 1 247 ? 5.500 -4.625 60.936 1.00 14.04 247 GLU B CA 1
ATOM 4654 C C . GLU B 1 247 ? 4.539 -3.680 60.222 1.00 13.32 247 GLU B C 1
ATOM 4655 O O . GLU B 1 247 ? 4.987 -2.857 59.402 1.00 12.74 247 GLU B O 1
ATOM 4661 N N . ILE B 1 248 ? 3.273 -3.756 60.573 1.00 11.87 248 ILE B N 1
ATOM 4662 C CA . ILE B 1 248 ? 2.236 -2.874 60.012 1.00 11.33 248 ILE B CA 1
ATOM 4663 C C . ILE B 1 248 ? 2.539 -1.411 60.243 1.00 10.31 248 ILE B C 1
ATOM 4664 O O . ILE B 1 248 ? 2.496 -0.559 59.326 1.00 9.82 248 ILE B O 1
ATOM 4669 N N . ALA B 1 249 ? 2.855 -1.088 61.493 1.00 9.51 249 ALA B N 1
ATOM 4670 C CA . ALA B 1 249 ? 3.164 0.268 61.916 1.00 8.64 249 ALA B CA 1
ATOM 4671 C C . ALA B 1 249 ? 4.348 0.856 61.150 1.00 8.17 249 ALA B C 1
ATOM 4672 O O . ALA B 1 249 ? 4.280 2.032 60.749 1.00 6.93 249 ALA B O 1
ATOM 4674 N N . LEU B 1 250 ? 5.405 0.068 60.984 1.00 8.53 250 LEU B N 1
ATOM 4675 C CA . LEU B 1 250 ? 6.603 0.586 60.297 1.00 8.68 250 LEU B CA 1
ATOM 4676 C C . LEU B 1 250 ? 6.294 0.870 58.810 1.00 7.54 250 LEU B C 1
ATOM 4677 O O . LEU B 1 250 ? 6.592 1.980 58.359 1.00 7.75 250 LEU B O 1
ATOM 4682 N N . ALA B 1 251 ? 5.723 -0.093 58.138 1.00 7.50 251 ALA B N 1
ATOM 4683 C CA . ALA B 1 251 ? 5.368 0.059 56.708 1.00 7.17 251 ALA B CA 1
ATOM 4684 C C . ALA B 1 251 ? 4.432 1.238 56.513 1.00 7.18 251 ALA B C 1
ATOM 4685 O O . ALA B 1 251 ? 4.585 2.022 55.527 1.00 6.96 251 ALA B O 1
ATOM 4687 N N . THR B 1 252 ? 3.482 1.396 57.428 1.00 5.87 252 THR B N 1
ATOM 4688 C CA . THR B 1 252 ? 2.489 2.476 57.299 1.00 5.76 252 THR B CA 1
ATOM 4689 C C . THR B 1 252 ? 3.137 3.832 57.458 1.00 6.03 252 THR B C 1
ATOM 4690 O O . THR B 1 252 ? 2.957 4.756 56.639 1.00 5.44 252 THR B O 1
ATOM 4694 N N . VAL B 1 253 ? 3.894 3.970 58.574 1.00 5.86 253 VAL B N 1
ATOM 4695 C CA . VAL B 1 253 ? 4.526 5.268 58.812 1.00 5.76 253 VAL B CA 1
ATOM 4696 C C . VAL B 1 253 ? 5.552 5.584 57.721 1.00 5.37 253 VAL B C 1
ATOM 4697 O O . VAL B 1 253 ? 5.717 6.775 57.423 1.00 5.29 253 VAL B O 1
ATOM 4701 N N . GLN B 1 254 ? 6.217 4.570 57.215 1.00 6.10 254 GLN B N 1
ATOM 4702 C CA . GLN B 1 254 ? 7.223 4.802 56.144 1.00 6.96 254 GLN B CA 1
ATOM 4703 C C . GLN B 1 254 ? 6.500 5.316 54.888 1.00 6.40 254 GLN B C 1
ATOM 4704 O O . GLN B 1 254 ? 6.959 6.302 54.283 1.00 7.22 254 GLN B O 1
ATOM 4710 N N . ALA B 1 255 ? 5.401 4.697 54.548 1.00 6.84 255 ALA B N 1
ATOM 4711 C CA . ALA B 1 255 ? 4.638 5.098 53.319 1.00 6.84 255 ALA B CA 1
ATOM 4712 C C . ALA B 1 255 ? 4.164 6.524 53.409 1.00 7.03 255 ALA B C 1
ATOM 4713 O O . ALA B 1 255 ? 4.263 7.315 52.429 1.00 7.57 255 ALA B O 1
ATOM 4715 N N . LEU B 1 256 ? 3.631 6.921 54.576 1.00 6.09 256 LEU B N 1
ATOM 4716 C CA . LEU B 1 256 ? 3.157 8.277 54.805 1.00 5.88 256 LEU B CA 1
ATOM 4717 C C . LEU B 1 256 ? 4.276 9.305 54.818 1.00 6.18 256 LEU B C 1
ATOM 4718 O O . LEU B 1 256 ? 4.109 10.406 54.247 1.00 5.38 256 LEU B O 1
ATOM 4723 N N . ARG B 1 257 ? 5.381 8.968 55.476 1.00 5.47 257 ARG B N 1
ATOM 4724 C CA . ARG B 1 257 ? 6.526 9.880 55.548 1.00 6.04 257 ARG B CA 1
ATOM 4725 C C . ARG B 1 257 ? 7.026 10.232 54.132 1.00 5.65 257 ARG B C 1
ATOM 4726 O O . ARG B 1 257 ? 7.431 11.376 53.895 1.00 5.71 257 ARG B O 1
ATOM 4734 N N . ARG B 1 258 ? 6.905 9.309 53.229 1.00 6.84 258 ARG B N 1
ATOM 4735 C CA . ARG B 1 258 ? 7.434 9.439 51.854 1.00 7.13 258 ARG B CA 1
ATOM 4736 C C . ARG B 1 258 ? 6.473 10.130 50.895 1.00 7.89 258 ARG B C 1
ATOM 4737 O O . ARG B 1 258 ? 6.931 10.508 49.777 1.00 7.23 258 ARG B O 1
ATOM 4745 N N . THR B 1 259 ? 5.247 10.368 51.304 1.00 7.17 259 THR B N 1
ATOM 4746 C CA . THR B 1 259 ? 4.230 10.866 50.354 1.00 7.98 259 THR B CA 1
ATOM 4747 C C . THR B 1 259 ? 3.348 11.991 50.824 1.00 7.69 259 THR B C 1
ATOM 4748 O O . THR B 1 259 ? 2.957 12.845 49.993 1.00 8.11 259 THR B O 1
ATOM 4752 N N . VAL B 1 260 ? 2.996 12.031 52.097 1.00 8.47 260 VAL B N 1
ATOM 4753 C CA . VAL B 1 260 ? 2.039 12.987 52.652 1.00 7.14 260 VAL B CA 1
ATOM 4754 C C . VAL B 1 260 ? 2.732 14.194 53.282 1.00 7.49 260 VAL B C 1
ATOM 4755 O O . VAL B 1 260 ? 3.361 14.074 54.347 1.00 8.20 260 VAL B O 1
ATOM 4759 N N . PRO B 1 261 ? 2.595 15.350 52.664 1.00 8.12 261 PRO B N 1
ATOM 4760 C CA . PRO B 1 261 ? 3.236 16.569 53.130 1.00 7.93 261 PRO B CA 1
ATOM 4761 C C . PRO B 1 261 ? 2.835 16.892 54.573 1.00 8.64 261 PRO B C 1
ATOM 4762 O O . PRO B 1 261 ? 1.702 16.625 54.985 1.00 7.67 261 PRO B O 1
ATOM 4766 N N . ALA B 1 262 ? 3.782 17.489 55.277 1.00 9.31 262 ALA B N 1
ATOM 4767 C CA . ALA B 1 262 ? 3.595 17.936 56.666 1.00 10.56 262 ALA B CA 1
ATOM 4768 C C . ALA B 1 262 ? 2.453 18.936 56.798 1.00 10.50 262 ALA B C 1
ATOM 4769 O O . ALA B 1 262 ? 1.827 19.040 57.875 1.00 11.11 262 ALA B O 1
ATOM 4771 N N . ALA B 1 263 ? 2.171 19.690 55.743 1.00 10.06 263 ALA B N 1
ATOM 4772 C CA . ALA B 1 263 ? 1.082 20.670 55.747 1.00 9.47 263 ALA B CA 1
ATOM 4773 C C . ALA B 1 263 ? -0.277 20.002 56.005 1.00 8.56 263 ALA B C 1
ATOM 4774 O O . ALA B 1 263 ? -1.169 20.697 56.507 1.00 8.85 263 ALA B O 1
ATOM 4776 N N . VAL B 1 264 ? -0.425 18.760 55.624 1.00 8.72 264 VAL B N 1
ATOM 4777 C CA . VAL B 1 264 ? -1.684 18.009 55.811 1.00 9.59 264 VAL B CA 1
ATOM 4778 C C . VAL B 1 264 ? -1.922 17.937 57.340 1.00 10.38 264 VAL B C 1
ATOM 4779 O O . VAL B 1 264 ? -1.047 17.416 58.041 1.00 9.72 264 VAL B O 1
ATOM 4783 N N . THR B 1 265 ? -3.061 18.440 57.750 1.00 10.57 265 THR B N 1
ATOM 4784 C CA . THR B 1 265 ? -3.378 18.579 59.194 1.00 10.35 265 THR B CA 1
ATOM 4785 C C . THR B 1 265 ? -3.387 17.277 59.944 1.00 9.84 265 THR B C 1
ATOM 4786 O O . THR B 1 265 ? -2.838 17.204 61.076 1.00 10.87 265 THR B O 1
ATOM 4790 N N . GLY B 1 266 ? -3.953 16.218 59.402 1.00 8.53 266 GLY B N 1
ATOM 4791 C CA . GLY B 1 266 ? -4.033 14.939 60.103 1.00 7.41 266 GLY B CA 1
ATOM 4792 C C . GLY B 1 266 ? -4.434 13.788 59.206 1.00 6.94 266 GLY B C 1
ATOM 4793 O O . GLY B 1 266 ? -4.960 13.965 58.104 1.00 6.88 266 GLY B O 1
ATOM 4794 N N . VAL B 1 267 ? -4.168 12.600 59.707 1.00 6.94 267 VAL B N 1
ATOM 4795 C CA . VAL B 1 267 ? -4.487 11.331 59.062 1.00 7.37 267 VAL B CA 1
ATOM 4796 C C . VAL B 1 267 ? -5.486 10.574 59.937 1.00 7.56 267 VAL B C 1
ATOM 4797 O O . VAL B 1 267 ? -5.191 10.324 61.124 1.00 7.70 267 VAL B O 1
ATOM 4801 N N . THR B 1 268 ? -6.603 10.220 59.333 1.00 6.38 268 THR B N 1
ATOM 4802 C CA . THR B 1 268 ? -7.649 9.477 60.097 1.00 6.76 268 THR B CA 1
ATOM 4803 C C . THR B 1 268 ? -7.835 8.144 59.409 1.00 7.27 268 THR B C 1
ATOM 4804 O O . THR B 1 268 ? -8.552 8.088 58.375 1.00 7.64 268 THR B O 1
ATOM 4808 N N . PHE B 1 269 ? -7.204 7.109 59.949 1.00 6.41 269 PHE B N 1
ATOM 4809 C CA . PHE B 1 269 ? -7.169 5.782 59.331 1.00 7.43 269 PHE B CA 1
ATOM 4810 C C . PHE B 1 269 ? -8.541 5.104 59.256 1.00 9.13 269 PHE B C 1
ATOM 4811 O O . PHE B 1 269 ? -9.364 5.203 60.171 1.00 8.23 269 PHE B O 1
ATOM 4819 N N . LEU B 1 270 ? -8.737 4.427 58.124 1.00 9.44 270 LEU B N 1
ATOM 4820 C CA . LEU B 1 270 ? -9.854 3.493 57.944 1.00 10.81 270 LEU B CA 1
ATOM 4821 C C . LEU B 1 270 ? -9.378 2.140 58.471 1.00 11.63 270 LEU B C 1
ATOM 4822 O O . LEU B 1 270 ? -8.161 1.868 58.458 1.00 11.56 270 LEU B O 1
ATOM 4827 N N . SER B 1 271 ? -10.310 1.320 58.909 1.00 12.22 271 SER B N 1
ATOM 4828 C CA . SER B 1 271 ? -9.958 0.034 59.520 1.00 13.77 271 SER B CA 1
ATOM 4829 C C . SER B 1 271 ? -10.010 -1.136 58.562 1.00 14.38 271 SER B C 1
ATOM 4830 O O . SER B 1 271 ? -9.413 -2.190 58.861 1.00 14.61 271 SER B O 1
ATOM 4833 N N . GLY B 1 272 ? -10.692 -0.980 57.431 1.00 14.61 272 GLY B N 1
ATOM 4834 C CA . GLY B 1 272 ? -10.784 -2.072 56.437 1.00 15.10 272 GLY B CA 1
ATOM 4835 C C . GLY B 1 272 ? -11.538 -3.252 57.055 1.00 15.21 272 GLY B C 1
ATOM 4836 O O . GLY B 1 272 ? -12.625 -3.072 57.631 1.00 16.29 272 GLY B O 1
ATOM 4837 N N . GLY B 1 273 ? -10.953 -4.425 56.958 1.00 15.13 273 GLY B N 1
ATOM 4838 C CA . GLY B 1 273 ? -11.531 -5.651 57.500 1.00 15.45 273 GLY B CA 1
ATOM 4839 C C . GLY B 1 273 ? -10.984 -6.070 58.854 1.00 14.87 273 GLY B C 1
ATOM 4840 O O . GLY B 1 273 ? -11.262 -7.210 59.278 1.00 15.94 273 GLY B O 1
ATOM 4841 N N . GLN B 1 274 ? -10.251 -5.203 59.506 1.00 14.66 274 GLN B N 1
ATOM 4842 C CA . GLN B 1 274 ? -9.616 -5.441 60.810 1.00 13.81 274 GLN B CA 1
ATOM 4843 C C . GLN B 1 274 ? -10.699 -5.578 61.893 1.00 13.09 274 GLN B C 1
ATOM 4844 O O . GLN B 1 274 ? -11.722 -4.879 61.833 1.00 12.90 274 GLN B O 1
ATOM 4850 N N . SER B 1 275 ? -10.449 -6.487 62.816 1.00 12.84 275 SER B N 1
ATOM 4851 C CA . SER B 1 275 ? -11.324 -6.664 63.999 1.00 12.48 275 SER B CA 1
ATOM 4852 C C . SER B 1 275 ? -11.260 -5.388 64.829 1.00 12.09 275 SER B C 1
ATOM 4853 O O . SER B 1 275 ? -10.390 -4.519 64.606 1.00 11.56 275 SER B O 1
ATOM 4856 N N . GLU B 1 276 ? -12.163 -5.268 65.793 1.00 12.31 276 GLU B N 1
ATOM 4857 C CA . GLU B 1 276 ? -12.196 -4.071 66.651 1.00 12.19 276 GLU B CA 1
ATOM 4858 C C . GLU B 1 276 ? -10.873 -3.930 67.388 1.00 12.08 276 GLU B C 1
ATOM 4859 O O . GLU B 1 276 ? -10.321 -2.822 67.472 1.00 11.54 276 GLU B O 1
ATOM 4865 N N . GLU B 1 277 ? -10.366 -5.050 67.883 1.00 12.32 277 GLU B N 1
ATOM 4866 C CA . GLU B 1 277 ? -9.104 -5.056 68.651 1.00 13.06 277 GLU B CA 1
ATOM 4867 C C . GLU B 1 277 ? -7.888 -4.762 67.779 1.00 13.06 277 GLU B C 1
ATOM 4868 O O . GLU B 1 277 ? -7.032 -3.940 68.154 1.00 12.79 277 GLU B O 1
ATOM 4874 N N . GLU B 1 278 ? -7.802 -5.421 66.634 1.00 13.21 278 GLU B N 1
ATOM 4875 C CA . GLU B 1 278 ? -6.625 -5.183 65.746 1.00 13.37 278 GLU B CA 1
ATOM 4876 C C . GLU B 1 278 ? -6.498 -3.710 65.401 1.00 12.39 278 GLU B C 1
ATOM 4877 O O . GLU B 1 278 ? -5.407 -3.098 65.458 1.00 12.55 278 GLU B O 1
ATOM 4883 N N . ALA B 1 279 ? -7.631 -3.131 65.022 1.00 11.68 279 ALA B N 1
ATOM 4884 C CA . ALA B 1 279 ? -7.703 -1.730 64.614 1.00 11.04 279 ALA B CA 1
ATOM 4885 C C . ALA B 1 279 ? -7.118 -0.819 65.682 1.00 10.71 279 ALA B C 1
ATOM 4886 O O . ALA B 1 279 ? -6.467 0.184 65.333 1.00 10.72 279 ALA B O 1
ATOM 4888 N N . THR B 1 280 ? -7.348 -1.156 66.948 1.00 9.11 280 THR B N 1
ATOM 4889 C CA . THR B 1 280 ? -6.855 -0.330 68.043 1.00 8.58 280 THR B CA 1
ATOM 4890 C C . THR B 1 280 ? -5.342 -0.546 68.265 1.00 7.73 280 THR B C 1
ATOM 4891 O O . THR B 1 280 ? -4.610 0.428 68.389 1.00 8.46 280 THR B O 1
ATOM 4895 N N . VAL B 1 281 ? -4.998 -1.804 68.318 1.00 7.92 281 VAL B N 1
ATOM 4896 C CA . VAL B 1 281 ? -3.608 -2.220 68.601 1.00 9.56 281 VAL B CA 1
ATOM 4897 C C . VAL B 1 281 ? -2.703 -1.674 67.500 1.00 10.05 281 VAL B C 1
ATOM 4898 O O . VAL B 1 281 ? -1.633 -1.136 67.805 1.00 10.35 281 VAL B O 1
ATOM 4902 N N . ASN B 1 282 ? -3.184 -1.799 66.252 1.00 9.73 282 ASN B N 1
ATOM 4903 C CA . ASN B 1 282 ? -2.387 -1.302 65.110 1.00 9.03 282 ASN B CA 1
ATOM 4904 C C . ASN B 1 282 ? -2.190 0.194 65.184 1.00 8.31 282 ASN B C 1
ATOM 4905 O O . ASN B 1 282 ? -1.049 0.651 64.931 1.00 8.97 282 ASN B O 1
ATOM 4910 N N . LEU B 1 283 ? -3.226 0.962 65.521 1.00 7.33 283 LEU B N 1
ATOM 4911 C CA . LEU B 1 283 ? -3.125 2.407 65.625 1.00 6.84 283 LEU B CA 1
ATOM 4912 C C . LEU B 1 283 ? -2.147 2.822 66.722 1.00 7.16 283 LEU B C 1
ATOM 4913 O O . LEU B 1 283 ? -1.378 3.786 66.550 1.00 6.86 283 LEU B O 1
ATOM 4918 N N . SER B 1 284 ? -2.200 2.091 67.833 1.00 7.49 284 SER B N 1
ATOM 4919 C CA . SER B 1 284 ? -1.289 2.391 68.960 1.00 6.91 284 SER B CA 1
ATOM 4920 C C . SER B 1 284 ? 0.165 2.240 68.527 1.00 6.18 284 SER B C 1
ATOM 4921 O O . SER B 1 284 ? 1.006 3.125 68.828 1.00 6.93 284 SER B O 1
ATOM 4924 N N . ALA B 1 285 ? 0.453 1.156 67.861 1.00 7.37 285 ALA B N 1
ATOM 4925 C CA . ALA B 1 285 ? 1.820 0.851 67.361 1.00 7.57 285 ALA B CA 1
ATOM 4926 C C . ALA B 1 285 ? 2.298 1.917 66.392 1.00 8.33 285 ALA B C 1
ATOM 4927 O O . ALA B 1 285 ? 3.490 2.308 66.375 1.00 8.63 285 ALA B O 1
ATOM 4929 N N . ILE B 1 286 ? 1.381 2.417 65.570 1.00 8.42 286 ILE B N 1
ATOM 4930 C CA . ILE B 1 286 ? 1.682 3.470 64.597 1.00 7.74 286 ILE B CA 1
ATOM 4931 C C . ILE B 1 286 ? 2.203 4.703 65.304 1.00 8.56 286 ILE B C 1
ATOM 4932 O O . ILE B 1 286 ? 3.125 5.387 64.820 1.00 8.38 286 ILE B O 1
ATOM 4937 N N . ASN B 1 287 ? 1.595 5.006 66.462 1.00 8.16 287 ASN B N 1
ATOM 4938 C CA . ASN B 1 287 ? 1.973 6.158 67.260 1.00 9.04 287 ASN B CA 1
ATOM 4939 C C . ASN B 1 287 ? 3.210 5.862 68.146 1.00 9.08 287 ASN B C 1
ATOM 4940 O O . ASN B 1 287 ? 3.529 6.723 68.983 1.00 9.55 287 ASN B O 1
ATOM 4945 N N . ASN B 1 288 ? 3.845 4.743 67.944 1.00 9.36 288 ASN B N 1
ATOM 4946 C CA . ASN B 1 288 ? 5.103 4.427 68.663 1.00 10.43 288 ASN B CA 1
ATOM 4947 C C . ASN B 1 288 ? 6.276 4.190 67.709 1.00 10.70 288 ASN B C 1
ATOM 4948 O O . ASN B 1 288 ? 7.355 3.746 68.169 1.00 10.87 288 ASN B O 1
ATOM 4953 N N . VAL B 1 289 ? 6.085 4.453 66.429 1.00 10.74 289 VAL B N 1
ATOM 4954 C CA . VAL B 1 289 ? 7.190 4.237 65.458 1.00 9.82 289 VAL B CA 1
ATOM 4955 C C . VAL B 1 289 ? 8.302 5.256 65.697 1.00 9.62 289 VAL B C 1
ATOM 4956 O O . VAL B 1 289 ? 8.083 6.465 65.833 1.00 9.14 289 VAL B O 1
ATOM 4960 N N . PRO B 1 290 ? 9.531 4.730 65.730 1.00 10.14 290 PRO B N 1
ATOM 4961 C CA . PRO B 1 290 ? 10.711 5.565 65.945 1.00 11.58 290 PRO B CA 1
ATOM 4962 C C . PRO B 1 290 ? 11.125 6.339 64.695 1.00 12.18 290 PRO B C 1
ATOM 4963 O O . PRO B 1 290 ? 12.272 6.188 64.222 1.00 13.04 290 PRO B O 1
ATOM 4967 N N . LEU B 1 291 ? 10.229 7.151 64.194 1.00 12.39 291 LEU B N 1
ATOM 4968 C CA . LEU B 1 291 ? 10.442 8.095 63.095 1.00 12.03 291 LEU B CA 1
ATOM 4969 C C . LEU B 1 291 ? 9.604 9.340 63.367 1.00 12.12 291 LEU B C 1
ATOM 4970 O O . LEU B 1 291 ? 8.567 9.267 64.051 1.00 12.90 291 LEU B O 1
ATOM 4975 N N . ILE B 1 292 ? 10.034 10.460 62.833 1.00 11.94 292 ILE B N 1
ATOM 4976 C CA . ILE B 1 292 ? 9.295 11.722 62.931 1.00 12.26 292 ILE B CA 1
ATOM 4977 C C . ILE B 1 292 ? 7.954 11.543 62.194 1.00 12.40 292 ILE B C 1
ATOM 4978 O O . ILE B 1 292 ? 7.947 11.085 61.048 1.00 12.05 292 ILE B O 1
ATOM 4983 N N . ARG B 1 293 ? 6.912 11.909 62.887 1.00 11.93 293 ARG B N 1
ATOM 4984 C CA . ARG B 1 293 ? 5.513 11.826 62.400 1.00 11.59 293 ARG B CA 1
ATOM 4985 C C . ARG B 1 293 ? 4.907 13.208 62.553 1.00 11.12 293 ARG B C 1
ATOM 4986 O O . ARG B 1 293 ? 4.432 13.574 63.651 1.00 11.20 293 ARG B O 1
ATOM 4994 N N . PRO B 1 294 ? 4.932 13.989 61.477 1.00 11.20 294 PRO B N 1
ATOM 4995 C CA . PRO B 1 294 ? 4.576 15.406 61.569 1.00 10.37 294 PRO B CA 1
ATOM 4996 C C . PRO B 1 294 ? 3.098 15.704 61.610 1.00 9.97 294 PRO B C 1
ATOM 4997 O O . PRO B 1 294 ? 2.756 16.892 61.776 1.00 10.91 294 PRO B O 1
ATOM 5001 N N . TRP B 1 295 ? 2.236 14.722 61.486 1.00 9.42 295 TRP B N 1
ATOM 5002 C CA . TRP B 1 295 ? 0.773 14.960 61.486 1.00 8.74 295 TRP B CA 1
ATOM 5003 C C . TRP B 1 295 ? 0.148 14.102 62.596 1.00 8.90 295 TRP B C 1
ATOM 5004 O O . TRP B 1 295 ? 0.722 13.079 62.979 1.00 9.35 295 TRP B O 1
ATOM 5015 N N . ALA B 1 296 ? -1.021 14.527 63.033 1.00 8.82 296 ALA B N 1
ATOM 5016 C CA . ALA B 1 296 ? -1.827 13.684 63.935 1.00 8.06 296 ALA B CA 1
ATOM 5017 C C . ALA B 1 296 ? -2.177 12.392 63.221 1.00 8.15 296 ALA B C 1
ATOM 5018 O O . ALA B 1 296 ? -2.542 12.397 62.026 1.00 7.85 296 ALA B O 1
ATOM 5020 N N . LEU B 1 297 ? -2.003 11.281 63.923 1.00 6.99 297 LEU B N 1
ATOM 5021 C CA . LEU B 1 297 ? -2.358 9.956 63.451 1.00 7.48 297 LEU B CA 1
ATOM 5022 C C . LEU B 1 297 ? -3.486 9.383 64.315 1.00 8.05 297 LEU B C 1
ATOM 5023 O O . LEU B 1 297 ? -3.207 8.843 65.396 1.00 8.62 297 LEU B O 1
ATOM 5028 N N . THR B 1 298 ? -4.697 9.465 63.810 1.00 7.84 298 THR B N 1
ATOM 5029 C CA . THR B 1 298 ? -5.888 8.982 64.553 1.00 7.58 298 THR B CA 1
ATOM 5030 C C . THR B 1 298 ? -6.754 8.057 63.734 1.00 7.84 298 THR B C 1
ATOM 5031 O O . THR B 1 298 ? -6.296 7.427 62.756 1.00 6.18 298 THR B O 1
ATOM 5035 N N . PHE B 1 299 ? -8.015 7.927 64.132 1.00 8.01 299 PHE B N 1
ATOM 5036 C CA . PHE B 1 299 ? -8.979 7.000 63.575 1.00 7.89 299 PHE B CA 1
ATOM 5037 C C . PHE B 1 299 ? -10.206 7.710 62.972 1.00 8.17 299 PHE B C 1
ATOM 5038 O O . PHE B 1 299 ? -10.628 8.812 63.347 1.00 8.02 299 PHE B O 1
ATOM 5046 N N . SER B 1 300 ? -10.741 7.000 62.004 1.00 9.25 300 SER B N 1
ATOM 5047 C CA . SER B 1 300 ? -12.045 7.307 61.365 1.00 9.98 300 SER B CA 1
ATOM 5048 C C . SER B 1 300 ? -12.677 5.940 61.111 1.00 10.29 300 SER B C 1
ATOM 5049 O O . SER B 1 300 ? -12.607 5.348 60.033 1.00 10.94 300 SER B O 1
ATOM 5052 N N . TYR B 1 301 ? -13.272 5.406 62.192 1.00 11.04 301 TYR B N 1
ATOM 5053 C CA . TYR B 1 301 ? -13.746 4.026 62.187 1.00 10.90 301 TYR B CA 1
ATOM 5054 C C . TYR B 1 301 ? -15.277 3.917 62.123 1.00 11.04 301 TYR B C 1
ATOM 5055 O O . TYR B 1 301 ? -16.002 4.688 62.756 1.00 9.60 301 TYR B O 1
ATOM 5064 N N . GLY B 1 302 ? -15.692 2.930 61.352 1.00 11.25 302 GLY B N 1
ATOM 5065 C CA . GLY B 1 302 ? -17.100 2.562 61.152 1.00 12.25 302 GLY B CA 1
ATOM 5066 C C . GLY B 1 302 ? -17.406 1.251 61.873 1.00 13.16 302 GLY B C 1
ATOM 5067 O O . GLY B 1 302 ? -17.767 1.251 63.069 1.00 13.58 302 GLY B O 1
ATOM 5068 N N . ARG B 1 303 ? -17.231 0.150 61.173 1.00 13.36 303 ARG B N 1
ATOM 5069 C CA . ARG B 1 303 ? -17.465 -1.177 61.728 1.00 14.19 303 ARG B CA 1
ATOM 5070 C C . ARG B 1 303 ? -16.631 -1.401 63.000 1.00 14.06 303 ARG B C 1
ATOM 5071 O O . ARG B 1 303 ? -17.152 -2.003 63.963 1.00 13.63 303 ARG B O 1
ATOM 5079 N N . ALA B 1 304 ? -15.406 -0.912 62.993 1.00 13.08 304 ALA B N 1
ATOM 5080 C CA . ALA B 1 304 ? -14.472 -1.120 64.099 1.00 12.92 304 ALA B CA 1
ATOM 5081 C C . ALA B 1 304 ? -14.854 -0.363 65.361 1.00 12.08 304 ALA B C 1
ATOM 5082 O O . ALA B 1 304 ? -14.189 -0.560 66.415 1.00 12.05 304 ALA B O 1
ATOM 5084 N N . LEU B 1 305 ? -15.824 0.513 65.286 1.00 11.76 305 LEU B N 1
ATOM 5085 C CA . LEU B 1 305 ? -16.370 1.207 66.458 1.00 11.83 305 LEU B CA 1
ATOM 5086 C C . LEU B 1 305 ? -17.750 0.657 66.823 1.00 12.02 305 LEU B C 1
ATOM 5087 O O . LEU B 1 305 ? -18.208 0.861 67.975 1.00 13.67 305 LEU B O 1
ATOM 5092 N N . GLN B 1 306 ? -18.399 -0.039 65.925 1.00 12.21 306 GLN B N 1
ATOM 5093 C CA . GLN B 1 306 ? -19.812 -0.407 66.064 1.00 12.39 306 GLN B CA 1
ATOM 5094 C C . GLN B 1 306 ? -20.190 -1.858 66.111 1.00 12.36 306 GLN B C 1
ATOM 5095 O O . GLN B 1 306 ? -21.395 -2.095 66.428 1.00 12.72 306 GLN B O 1
ATOM 5101 N N . ALA B 1 307 ? -19.333 -2.809 65.813 1.00 12.38 307 ALA B N 1
ATOM 5102 C CA . ALA B 1 307 ? -19.780 -4.210 65.748 1.00 13.03 307 ALA B CA 1
ATOM 5103 C C . ALA B 1 307 ? -20.322 -4.681 67.098 1.00 13.35 307 ALA B C 1
ATOM 5104 O O . ALA B 1 307 ? -21.416 -5.300 67.148 1.00 12.72 307 ALA B O 1
ATOM 5106 N N . SER B 1 308 ? -19.572 -4.406 68.142 1.00 13.69 308 SER B N 1
ATOM 5107 C CA . SER B 1 308 ? -19.954 -4.763 69.524 1.00 14.23 308 SER B CA 1
ATOM 5108 C C . SER B 1 308 ? -21.197 -4.018 69.987 1.00 14.02 308 SER B C 1
ATOM 5109 O O . SER B 1 308 ? -21.996 -4.565 70.789 1.00 14.21 308 SER B O 1
ATOM 5112 N N . VAL B 1 309 ? -21.367 -2.789 69.541 1.00 14.26 309 VAL B N 1
ATOM 5113 C CA . VAL B 1 309 ? -22.534 -1.965 69.821 1.00 14.36 309 VAL B CA 1
ATOM 5114 C C . VAL B 1 309 ? -23.809 -2.650 69.308 1.00 15.38 309 VAL B C 1
ATOM 5115 O O . VAL B 1 309 ? -24.822 -2.763 70.041 1.00 15.04 309 VAL B O 1
ATOM 5119 N N . LEU B 1 310 ? -23.746 -3.091 68.068 1.00 15.55 310 LEU B N 1
ATOM 5120 C CA . LEU B 1 310 ? -24.899 -3.736 67.413 1.00 16.49 310 LEU B CA 1
ATOM 5121 C C . LEU B 1 310 ? -25.242 -5.046 68.123 1.00 17.22 310 LEU B C 1
ATOM 5122 O O . LEU B 1 310 ? -26.426 -5.353 68.361 1.00 17.22 310 LEU B O 1
ATOM 5127 N N . ARG B 1 311 ? -24.197 -5.796 68.410 1.00 17.41 311 ARG B N 1
ATOM 5128 C CA . ARG B 1 311 ? -24.340 -7.109 69.063 1.00 19.33 311 ARG B CA 1
ATOM 5129 C C . ARG B 1 311 ? -25.038 -6.960 70.416 1.00 18.69 311 ARG B C 1
ATOM 5130 O O . ARG B 1 311 ? -25.989 -7.710 70.681 1.00 18.71 311 ARG B O 1
ATOM 5138 N N . ALA B 1 312 ? -24.597 -6.013 71.208 1.00 18.18 312 ALA B N 1
ATOM 5139 C CA . ALA B 1 312 ? -25.131 -5.697 72.529 1.00 18.49 312 ALA B CA 1
ATOM 5140 C C . ALA B 1 312 ? -26.576 -5.217 72.494 1.00 19.19 312 ALA B C 1
ATOM 5141 O O . ALA B 1 312 ? -27.419 -5.681 73.287 1.00 19.02 312 ALA B O 1
ATOM 5143 N N . TRP B 1 313 ? -26.877 -4.302 71.587 1.00 19.23 313 TRP B N 1
ATOM 5144 C CA . TRP B 1 313 ? -28.218 -3.720 71.430 1.00 19.32 313 TRP B CA 1
ATOM 5145 C C . TRP B 1 313 ? -29.224 -4.809 71.056 1.00 19.56 313 TRP B C 1
ATOM 5146 O O . TRP B 1 313 ? -30.259 -5.013 71.709 1.00 19.95 313 TRP B O 1
ATOM 5157 N N . ALA B 1 314 ? -28.902 -5.473 69.966 1.00 19.56 314 ALA B N 1
ATOM 5158 C CA . ALA B 1 314 ? -29.672 -6.545 69.359 1.00 19.72 314 ALA B CA 1
ATOM 5159 C C . ALA B 1 314 ? -31.111 -6.144 69.092 1.00 20.09 314 ALA B C 1
ATOM 5160 O O . ALA B 1 314 ? -32.019 -7.006 69.133 1.00 20.77 314 ALA B O 1
ATOM 5162 N N . GLY B 1 315 ? -31.322 -4.875 68.822 1.00 20.08 315 GLY B N 1
ATOM 5163 C CA . GLY B 1 315 ? -32.611 -4.309 68.472 1.00 19.93 315 GLY B CA 1
ATOM 5164 C C . GLY B 1 315 ? -33.547 -4.039 69.634 1.00 20.64 315 GLY B C 1
ATOM 5165 O O . GLY B 1 315 ? -34.708 -3.641 69.375 1.00 20.92 315 GLY B O 1
ATOM 5166 N N . LYS B 1 316 ? -33.090 -4.168 70.862 1.00 20.52 316 LYS B N 1
ATOM 5167 C CA . LYS B 1 316 ? -33.976 -4.005 72.041 1.00 20.84 316 LYS B CA 1
ATOM 5168 C C . LYS B 1 316 ? -33.722 -2.756 72.835 1.00 20.64 316 LYS B C 1
ATOM 5169 O O . LYS B 1 316 ? -32.569 -2.368 73.115 1.00 20.48 316 LYS B O 1
ATOM 5175 N N . LYS B 1 317 ? -34.805 -2.092 73.246 1.00 20.31 317 LYS B N 1
ATOM 5176 C CA . LYS B 1 317 ? -34.727 -0.828 73.989 1.00 20.09 317 LYS B CA 1
ATOM 5177 C C . LYS B 1 317 ? -34.006 -1.016 75.333 1.00 19.28 317 LYS B C 1
ATOM 5178 O O . LYS B 1 317 ? -33.326 -0.101 75.817 1.00 18.15 317 LYS B O 1
ATOM 5184 N N . GLU B 1 318 ? -34.187 -2.196 75.913 1.00 19.23 318 GLU B N 1
ATOM 5185 C CA . GLU B 1 318 ? -33.611 -2.515 77.221 1.00 18.97 318 GLU B CA 1
ATOM 5186 C C . GLU B 1 318 ? -32.104 -2.723 77.135 1.00 17.91 318 GLU B C 1
ATOM 5187 O O . GLU B 1 318 ? -31.429 -2.792 78.175 1.00 16.75 318 GLU B O 1
ATOM 5193 N N . ASN B 1 319 ? -31.604 -2.795 75.910 1.00 17.68 319 ASN B N 1
ATOM 5194 C CA . ASN B 1 319 ? -30.166 -2.996 75.666 1.00 16.92 319 ASN B CA 1
ATOM 5195 C C . ASN B 1 319 ? -29.496 -1.713 75.166 1.00 16.28 319 ASN B C 1
ATOM 5196 O O . ASN B 1 319 ? -28.336 -1.809 74.706 1.00 16.02 319 ASN B O 1
ATOM 5201 N N . ILE B 1 320 ? -30.173 -0.591 75.250 1.00 15.94 320 ILE B N 1
ATOM 5202 C CA . ILE B 1 320 ? -29.607 0.666 74.736 1.00 16.01 320 ILE B CA 1
ATOM 5203 C C . ILE B 1 320 ? -28.343 1.039 75.507 1.00 16.00 320 ILE B C 1
ATOM 5204 O O . ILE B 1 320 ? -27.319 1.394 74.886 1.00 15.74 320 ILE B O 1
ATOM 5209 N N . ALA B 1 321 ? -28.451 0.952 76.820 1.00 14.90 321 ALA B N 1
ATOM 5210 C CA . ALA B 1 321 ? -27.340 1.332 77.712 1.00 14.39 321 ALA B CA 1
ATOM 5211 C C . ALA B 1 321 ? -26.134 0.428 77.471 1.00 13.97 321 ALA B C 1
ATOM 5212 O O . ALA B 1 321 ? -24.986 0.916 77.530 1.00 14.18 321 ALA B O 1
ATOM 5214 N N . ALA B 1 322 ? -26.423 -0.823 77.208 1.00 13.76 322 ALA B N 1
ATOM 5215 C CA . ALA B 1 322 ? -25.405 -1.848 76.953 1.00 13.80 322 ALA B CA 1
ATOM 5216 C C . ALA B 1 322 ? -24.638 -1.519 75.666 1.00 13.93 322 ALA B C 1
ATOM 5217 O O . ALA B 1 322 ? -23.392 -1.593 75.664 1.00 13.76 322 ALA B O 1
ATOM 5219 N N . GLY B 1 323 ? -25.374 -1.159 74.637 1.00 13.46 323 GLY B N 1
ATOM 5220 C CA . GLY B 1 323 ? -24.798 -0.754 73.345 1.00 13.17 323 GLY B CA 1
ATOM 5221 C C . GLY B 1 323 ? -23.937 0.486 73.495 1.00 12.90 323 GLY B C 1
ATOM 5222 O O . GLY B 1 323 ? -22.791 0.508 72.990 1.00 12.94 323 GLY B O 1
ATOM 5223 N N . GLN B 1 324 ? -24.440 1.475 74.205 1.00 12.86 324 GLN B N 1
ATOM 5224 C CA . GLN B 1 324 ? -23.763 2.753 74.430 1.00 13.46 324 GLN B CA 1
ATOM 5225 C C . GLN B 1 324 ? -22.461 2.542 75.206 1.00 14.03 324 GLN B C 1
ATOM 5226 O O . GLN B 1 324 ? -21.461 3.240 74.994 1.00 13.73 324 GLN B O 1
ATOM 5232 N N . ASN B 1 325 ? -22.503 1.557 76.077 1.00 14.63 325 ASN B N 1
ATOM 5233 C CA . ASN B 1 325 ? -21.357 1.161 76.888 1.00 15.32 325 ASN B CA 1
ATOM 5234 C C . ASN B 1 325 ? -20.218 0.600 76.026 1.00 15.05 325 ASN B C 1
ATOM 5235 O O . ASN B 1 325 ? -19.047 0.916 76.277 1.00 14.86 325 ASN B O 1
ATOM 5240 N N . GLU B 1 326 ? -20.604 -0.224 75.083 1.00 14.72 326 GLU B N 1
ATOM 5241 C CA . GLU B 1 326 ? -19.638 -0.809 74.126 1.00 14.91 326 GLU B CA 1
ATOM 5242 C C . GLU B 1 326 ? -18.975 0.293 73.321 1.00 14.68 326 GLU B C 1
ATOM 5243 O O . GLU B 1 326 ? -17.738 0.280 73.141 1.00 14.78 326 GLU B O 1
ATOM 5249 N N . LEU B 1 327 ? -19.777 1.241 72.860 1.00 14.01 327 LEU B N 1
ATOM 5250 C CA . LEU B 1 327 ? -19.277 2.407 72.122 1.00 13.61 327 LEU B CA 1
ATOM 5251 C C . LEU B 1 327 ? -18.274 3.207 72.944 1.00 13.85 327 LEU B C 1
ATOM 5252 O O . LEU B 1 327 ? -17.180 3.529 72.443 1.00 13.41 327 LEU B O 1
ATOM 5257 N N . LEU B 1 328 ? -18.666 3.559 74.169 1.00 13.21 328 LEU B N 1
ATOM 5258 C CA . LEU B 1 328 ? -17.805 4.329 75.063 1.00 14.07 328 LEU B CA 1
ATOM 5259 C C . LEU B 1 328 ? -16.458 3.630 75.277 1.00 13.53 328 LEU B C 1
ATOM 5260 O O . LEU B 1 328 ? -15.420 4.315 75.249 1.00 13.97 328 LEU B O 1
ATOM 5265 N N . LYS B 1 329 ? -16.486 2.342 75.486 1.00 13.89 329 LYS B N 1
ATOM 5266 C CA . LYS B 1 329 ? -15.295 1.526 75.735 1.00 14.99 329 LYS B CA 1
ATOM 5267 C C . LYS B 1 329 ? -14.331 1.575 74.541 1.00 14.45 329 LYS B C 1
ATOM 5268 O O . LYS B 1 329 ? -13.135 1.807 74.734 1.00 13.73 329 LYS B O 1
ATOM 5274 N N . ARG B 1 330 ? -14.852 1.366 73.345 1.00 14.66 330 ARG B N 1
ATOM 5275 C CA . ARG B 1 330 ? -14.041 1.353 72.121 1.00 13.76 330 ARG B CA 1
ATOM 5276 C C . ARG B 1 330 ? -13.571 2.730 71.708 1.00 13.03 330 ARG B C 1
ATOM 5277 O O . ARG B 1 330 ? -12.463 2.819 71.109 1.00 13.06 330 ARG B O 1
ATOM 5285 N N . ALA B 1 331 ? -14.347 3.773 71.981 1.00 11.63 331 ALA B N 1
ATOM 5286 C CA . ALA B 1 331 ? -13.925 5.138 71.694 1.00 10.94 331 ALA B CA 1
ATOM 5287 C C . ALA B 1 331 ? -12.718 5.504 72.569 1.00 11.07 331 ALA B C 1
ATOM 5288 O O . ALA B 1 331 ? -11.755 6.137 72.099 1.00 10.54 331 ALA B O 1
ATOM 5290 N N . LYS B 1 332 ? -12.817 5.085 73.830 1.00 10.62 332 LYS B N 1
ATOM 5291 C CA . LYS B 1 332 ? -11.718 5.394 74.777 1.00 10.58 332 LYS B CA 1
ATOM 5292 C C . LYS B 1 332 ? -10.446 4.651 74.372 1.00 9.74 332 LYS B C 1
ATOM 5293 O O . LYS B 1 332 ? -9.343 5.223 74.410 1.00 9.44 332 LYS B O 1
ATOM 5299 N N . ALA B 1 333 ? -10.626 3.400 74.009 1.00 9.34 333 ALA B N 1
ATOM 5300 C CA . ALA B 1 333 ? -9.524 2.529 73.582 1.00 9.70 333 ALA B CA 1
ATOM 5301 C C . ALA B 1 333 ? -8.807 3.161 72.377 1.00 9.84 333 ALA B C 1
ATOM 5302 O O . ALA B 1 333 ? -7.578 3.210 72.361 1.00 9.22 333 ALA B O 1
ATOM 5304 N N . ASN B 1 334 ? -9.607 3.614 71.420 1.00 9.64 334 ASN B N 1
ATOM 5305 C CA . ASN B 1 334 ? -9.071 4.230 70.190 1.00 9.25 334 ASN B CA 1
ATOM 5306 C C . ASN B 1 334 ? -8.439 5.565 70.482 1.00 8.62 334 ASN B C 1
ATOM 5307 O O . ASN B 1 334 ? -7.440 5.940 69.833 1.00 9.01 334 ASN B O 1
ATOM 5312 N N . GLY B 1 335 ? -8.970 6.287 71.454 1.00 8.35 335 GLY B N 1
ATOM 5313 C CA . GLY B 1 335 ? -8.451 7.589 71.883 1.00 8.64 335 GLY B CA 1
ATOM 5314 C C . GLY B 1 335 ? -7.046 7.405 72.473 1.00 9.86 335 GLY B C 1
ATOM 5315 O O . GLY B 1 335 ? -6.164 8.248 72.259 1.00 10.04 335 GLY B O 1
ATOM 5316 N N . ASP B 1 336 ? -6.914 6.329 73.222 1.00 10.31 336 ASP B N 1
ATOM 5317 C CA . ASP B 1 336 ? -5.618 5.940 73.829 1.00 11.68 336 ASP B CA 1
ATOM 5318 C C . ASP B 1 336 ? -4.664 5.546 72.678 1.00 11.55 336 ASP B C 1
ATOM 5319 O O . ASP B 1 336 ? -3.493 5.947 72.666 1.00 11.93 336 ASP B O 1
ATOM 5324 N N . ALA B 1 337 ? -5.184 4.763 71.744 1.00 11.54 337 ALA B N 1
ATOM 5325 C CA . ALA B 1 337 ? -4.355 4.328 70.586 1.00 11.52 337 ALA B CA 1
ATOM 5326 C C . ALA B 1 337 ? -3.819 5.532 69.822 1.00 11.69 337 ALA B C 1
ATOM 5327 O O . ALA B 1 337 ? -2.651 5.511 69.371 1.00 11.34 337 ALA B O 1
ATOM 5329 N N . ALA B 1 338 ? -4.629 6.559 69.708 1.00 12.18 338 ALA B N 1
ATOM 5330 C CA . ALA B 1 338 ? -4.315 7.802 69.007 1.00 13.39 338 ALA B CA 1
ATOM 5331 C C . ALA B 1 338 ? -3.187 8.559 69.723 1.00 14.36 338 ALA B C 1
ATOM 5332 O O . ALA B 1 338 ? -2.601 9.505 69.163 1.00 13.87 338 ALA B O 1
ATOM 5334 N N . GLN B 1 339 ? -2.967 8.140 70.959 1.00 14.40 339 GLN B N 1
ATOM 5335 C CA . GLN B 1 339 ? -1.889 8.770 71.763 1.00 15.21 339 GLN B CA 1
ATOM 5336 C C . GLN B 1 339 ? -0.785 7.741 71.990 1.00 14.70 339 GLN B C 1
ATOM 5337 O O . GLN B 1 339 ? 0.149 8.026 72.759 1.00 15.97 339 GLN B O 1
ATOM 5343 N N . GLY B 1 340 ? -0.925 6.603 71.374 1.00 14.45 340 GLY B N 1
ATOM 5344 C CA . GLY B 1 340 ? 0.013 5.485 71.420 1.00 14.77 340 GLY B CA 1
ATOM 5345 C C . GLY B 1 340 ? 0.149 4.867 72.816 1.00 15.45 340 GLY B C 1
ATOM 5346 O O . GLY B 1 340 ? 1.253 4.394 73.156 1.00 14.94 340 GLY B O 1
ATOM 5347 N N . LYS B 1 341 ? -0.933 4.828 73.565 1.00 15.55 341 LYS B N 1
ATOM 5348 C CA . LYS B 1 341 ? -0.929 4.355 74.948 1.00 15.97 341 LYS B CA 1
ATOM 5349 C C . LYS B 1 341 ? -1.883 3.190 75.167 1.00 15.13 341 LYS B C 1
ATOM 5350 O O . LYS B 1 341 ? -2.171 2.871 76.356 1.00 14.88 341 LYS B O 1
ATOM 5356 N N . TYR B 1 342 ? -2.358 2.555 74.111 1.00 14.35 342 TYR B N 1
ATOM 5357 C CA . TYR B 1 342 ? -3.318 1.460 74.313 1.00 14.38 342 TYR B CA 1
ATOM 5358 C C . TYR B 1 342 ? -2.618 0.165 74.711 1.00 14.60 342 TYR B C 1
ATOM 5359 O O . TYR B 1 342 ? -1.687 -0.293 74.042 1.00 14.22 342 TYR B O 1
ATOM 5368 N N . VAL B 1 343 ? -3.121 -0.409 75.808 1.00 14.69 343 VAL B N 1
ATOM 5369 C CA . VAL B 1 343 ? -2.634 -1.705 76.306 1.00 15.11 343 VAL B CA 1
ATOM 5370 C C . VAL B 1 343 ? -3.470 -2.805 75.666 1.00 15.81 343 VAL B C 1
ATOM 5371 O O . VAL B 1 343 ? -4.703 -2.802 75.884 1.00 17.05 343 VAL B O 1
ATOM 5375 N N . ALA B 1 344 ? -2.855 -3.703 74.920 1.00 16.11 345 ALA B N 1
ATOM 5376 C CA . ALA B 1 344 ? -3.562 -4.756 74.205 1.00 17.02 345 ALA B CA 1
ATOM 5377 C C . ALA B 1 344 ? -4.497 -5.526 75.146 1.00 18.38 345 ALA B C 1
ATOM 5378 O O . ALA B 1 344 ? -4.092 -5.888 76.253 1.00 18.03 345 ALA B O 1
ATOM 5380 N N . GLY B 1 345 ? -5.703 -5.768 74.664 1.00 19.15 346 GLY B N 1
ATOM 5381 C CA . GLY B 1 345 ? -6.703 -6.565 75.356 1.00 20.18 346 GLY B CA 1
ATOM 5382 C C . GLY B 1 345 ? -7.388 -5.872 76.511 1.00 21.32 346 GLY B C 1
ATOM 5383 O O . GLY B 1 345 ? -8.272 -6.491 77.161 1.00 21.62 346 GLY B O 1
ATOM 5384 N N . SER B 1 346 ? -7.065 -4.625 76.776 1.00 22.07 347 SER B N 1
ATOM 5385 C CA . SER B 1 346 ? -7.609 -3.888 77.916 1.00 24.14 347 SER B CA 1
ATOM 5386 C C . SER B 1 346 ? -9.057 -3.463 77.730 1.00 25.27 347 SER B C 1
ATOM 5387 O O . SER B 1 346 ? -9.765 -3.226 78.733 1.00 25.25 347 SER B O 1
ATOM 5390 N N . ALA B 1 347 ? -9.512 -3.357 76.495 1.00 26.16 348 ALA B N 1
ATOM 5391 C CA . ALA B 1 347 ? -10.897 -2.950 76.208 1.00 27.84 348 ALA B CA 1
ATOM 5392 C C . ALA B 1 347 ? -11.777 -4.164 75.954 1.00 29.03 348 ALA B C 1
ATOM 5393 O O . ALA B 1 347 ? -12.968 -4.013 75.612 1.00 29.78 348 ALA B O 1
ATOM 5395 N N . GLY B 1 348 ? -11.196 -5.339 76.111 1.00 29.91 349 GLY B N 1
ATOM 5396 C CA . GLY B 1 348 ? -11.899 -6.611 75.878 1.00 31.27 349 GLY B CA 1
ATOM 5397 C C . GLY B 1 348 ? -11.512 -7.197 74.516 1.00 32.09 349 GLY B C 1
ATOM 5398 O O . GLY B 1 348 ? -10.810 -6.572 73.710 1.00 32.24 349 GLY B O 1
ATOM 5399 N N . ALA B 1 349 ? -11.998 -8.401 74.302 1.00 33.01 351 ALA B N 1
ATOM 5400 C CA . ALA B 1 349 ? -11.755 -9.232 73.127 1.00 34.19 351 ALA B CA 1
ATOM 5401 C C . ALA B 1 349 ? -12.253 -8.583 71.837 1.00 35.04 351 ALA B C 1
ATOM 5402 O O . ALA B 1 349 ? -11.645 -8.767 70.765 1.00 35.11 351 ALA B O 1
ATOM 5404 N N . GLY B 1 350 ? -13.350 -7.860 71.959 1.00 35.62 352 GLY B N 1
ATOM 5405 C CA . GLY B 1 350 ? -13.982 -7.190 70.814 1.00 36.55 352 GLY B CA 1
ATOM 5406 C C . GLY B 1 350 ? -14.586 -8.239 69.875 1.00 37.18 352 GLY B C 1
ATOM 5407 O O . GLY B 1 350 ? -14.913 -9.366 70.271 1.00 37.46 352 GLY B O 1
ATOM 5408 N N . SER B 1 351 ? -14.729 -7.828 68.627 1.00 37.58 353 SER B N 1
ATOM 5409 C CA . SER B 1 351 ? -15.298 -8.626 67.549 1.00 37.65 353 SER B CA 1
ATOM 5410 C C . SER B 1 351 ? -14.255 -9.548 66.916 1.00 37.95 353 SER B C 1
ATOM 5411 O O . SER B 1 351 ? -13.086 -9.611 67.307 1.00 37.96 353 SER B O 1
ATOM 5414 N N . GLY B 1 352 ? -14.753 -10.255 65.916 1.00 38.36 354 GLY B N 1
ATOM 5415 C CA . GLY B 1 352 ? -13.887 -11.095 65.043 1.00 38.88 354 GLY B CA 1
ATOM 5416 C C . GLY B 1 352 ? -13.614 -10.204 63.812 1.00 39.29 354 GLY B C 1
ATOM 5417 O O . GLY B 1 352 ? -13.911 -9.001 63.875 1.00 38.80 354 GLY B O 1
ATOM 5418 N N . SER B 1 353 ? -13.079 -10.812 62.783 1.00 40.19 355 SER B N 1
ATOM 5419 C CA . SER B 1 353 ? -12.821 -10.112 61.506 1.00 41.18 355 SER B CA 1
ATOM 5420 C C . SER B 1 353 ? -14.102 -9.420 61.032 1.00 41.71 355 SER B C 1
ATOM 5421 O O . SER B 1 353 ? -15.201 -10.000 61.083 1.00 41.49 355 SER B O 1
ATOM 5424 N N . LEU B 1 354 ? -13.930 -8.196 60.576 1.00 42.59 356 LEU B N 1
ATOM 5425 C CA . LEU B 1 354 ? -15.022 -7.379 60.026 1.00 43.74 356 LEU B CA 1
ATOM 5426 C C . LEU B 1 354 ? -14.885 -7.263 58.511 1.00 45.02 356 LEU B C 1
ATOM 5427 O O . LEU B 1 354 ? -15.378 -6.309 57.888 1.00 44.54 356 LEU B O 1
ATOM 5432 N N . PHE B 1 355 ? -14.215 -8.255 57.944 1.00 46.86 357 PHE B N 1
ATOM 5433 C CA . PHE B 1 355 ? -13.906 -8.281 56.513 1.00 49.32 357 PHE B CA 1
ATOM 5434 C C . PHE B 1 355 ? -15.130 -8.649 55.667 1.00 51.58 357 PHE B C 1
ATOM 5435 O O . PHE B 1 355 ? -15.734 -9.713 55.840 1.00 51.62 357 PHE B O 1
ATOM 5443 N N . VAL B 1 356 ? -15.435 -7.736 54.769 1.00 54.14 358 VAL B N 1
ATOM 5444 C CA . VAL B 1 356 ? -16.461 -7.926 53.729 1.00 57.28 358 VAL B CA 1
ATOM 5445 C C . VAL B 1 356 ? -15.795 -7.630 52.375 1.00 59.65 358 VAL B C 1
ATOM 5446 O O . VAL B 1 356 ? -15.442 -6.467 52.104 1.00 59.81 358 VAL B O 1
ATOM 5450 N N . ALA B 1 357 ? -15.618 -8.670 51.589 1.00 62.15 359 ALA B N 1
ATOM 5451 C CA . ALA B 1 357 ? -14.977 -8.553 50.270 1.00 65.18 359 ALA B CA 1
ATOM 5452 C C . ALA B 1 357 ? -15.963 -8.057 49.221 1.00 67.42 359 ALA B C 1
ATOM 5453 O O . ALA B 1 357 ? -17.170 -7.931 49.477 1.00 67.50 359 ALA B O 1
ATOM 5455 N N . ASN B 1 358 ? -15.416 -7.780 48.048 1.00 70.03 360 ASN B N 1
ATOM 5456 C CA . ASN B 1 358 ? -16.201 -7.433 46.854 1.00 72.86 360 ASN B CA 1
ATOM 5457 C C . ASN B 1 358 ? -16.606 -5.960 46.832 1.00 74.70 360 ASN B C 1
ATOM 5458 O O . ASN B 1 358 ? -17.795 -5.670 46.583 1.00 74.76 360 ASN B O 1
ATOM 5463 N N . HIS B 1 359 ? -15.642 -5.092 47.075 1.00 76.70 361 HIS B N 1
ATOM 5464 C CA . HIS B 1 359 ? -15.901 -3.641 46.969 1.00 78.77 361 HIS B CA 1
ATOM 5465 C C . HIS B 1 359 ? -15.541 -3.200 45.541 1.00 80.01 361 HIS B C 1
ATOM 5466 O O . HIS B 1 359 ? -14.937 -3.970 44.784 1.00 79.99 361 HIS B O 1
ATOM 5473 N N . ALA B 1 360 ? -15.932 -1.985 45.242 1.00 81.33 362 ALA B N 1
ATOM 5474 C CA . ALA B 1 360 ? -15.748 -1.320 43.962 1.00 82.79 362 ALA B CA 1
ATOM 5475 C C . ALA B 1 360 ? -15.788 -2.275 42.770 1.00 83.88 362 ALA B C 1
ATOM 5476 O O . ALA B 1 360 ? -14.798 -2.921 42.410 1.00 83.97 362 ALA B O 1
ATOM 5478 N N . TYR B 1 361 ? -16.937 -2.302 42.144 1.00 84.97 363 TYR B N 1
ATOM 5479 C CA . TYR B 1 361 ? -17.302 -3.111 40.993 1.00 86.08 363 TYR B CA 1
ATOM 5480 C C . TYR B 1 361 ? -18.037 -4.360 41.500 1.00 86.48 363 TYR B C 1
ATOM 5481 O O . TYR B 1 361 ? -17.607 -4.839 42.576 1.00 86.66 363 TYR B O 1
ATOM 5494 N N . THR C 1 2 ? 4.005 3.121 38.513 1.00 8.51 1 THR C N 1
ATOM 5495 C CA . THR C 1 2 ? 4.546 1.799 38.483 1.00 7.92 1 THR C CA 1
ATOM 5496 C C . THR C 1 2 ? 4.577 1.235 39.916 1.00 8.05 1 THR C C 1
ATOM 5497 O O . THR C 1 2 ? 5.288 1.830 40.757 1.00 7.92 1 THR C O 1
ATOM 5501 N N . THR C 1 3 ? 3.891 0.142 40.115 1.00 8.21 2 THR C N 1
ATOM 5502 C CA . THR C 1 3 ? 3.792 -0.442 41.472 1.00 8.83 2 THR C CA 1
ATOM 5503 C C . THR C 1 3 ? 4.763 -1.588 41.674 1.00 9.42 2 THR C C 1
ATOM 5504 O O . THR C 1 3 ? 5.085 -1.917 42.833 1.00 8.82 2 THR C O 1
ATOM 5508 N N . TYR C 1 4 ? 5.197 -2.200 40.583 1.00 9.05 3 TYR C N 1
ATOM 5509 C CA . TYR C 1 4 ? 6.118 -3.338 40.624 1.00 10.78 3 TYR C CA 1
ATOM 5510 C C . TYR C 1 4 ? 7.533 -2.805 40.368 1.00 11.90 3 TYR C C 1
ATOM 5511 O O . TYR C 1 4 ? 7.848 -2.414 39.242 1.00 12.66 3 TYR C O 1
ATOM 5520 N N . PHE C 1 5 ? 8.336 -2.805 41.416 1.00 11.82 4 PHE C N 1
ATOM 5521 C CA . PHE C 1 5 ? 9.696 -2.243 41.375 1.00 12.12 4 PHE C CA 1
ATOM 5522 C C . PHE C 1 5 ? 10.444 -2.769 42.637 1.00 12.49 4 PHE C C 1
ATOM 5523 O O . PHE C 1 5 ? 9.803 -3.253 43.569 1.00 12.22 4 PHE C O 1
ATOM 5531 N N . ASN C 1 6 ? 11.732 -2.551 42.590 1.00 12.95 5 ASN C N 1
ATOM 5532 C CA . ASN C 1 6 ? 12.647 -2.993 43.659 1.00 13.72 5 ASN C CA 1
ATOM 5533 C C . ASN C 1 6 ? 13.135 -1.835 44.498 1.00 13.42 5 ASN C C 1
ATOM 5534 O O . ASN C 1 6 ? 13.663 -0.836 43.972 1.00 14.06 5 ASN C O 1
ATOM 5539 N N . TYR C 1 7 ? 12.954 -1.960 45.819 1.00 13.19 6 TYR C N 1
ATOM 5540 C CA . TYR C 1 7 ? 13.602 -0.981 46.729 1.00 12.27 6 TYR C CA 1
ATOM 5541 C C . TYR C 1 7 ? 15.109 -1.327 46.713 1.00 12.33 6 TYR C C 1
ATOM 5542 O O . TYR C 1 7 ? 15.420 -2.486 46.430 1.00 12.48 6 TYR C O 1
ATOM 5551 N N . PRO C 1 8 ? 15.939 -0.375 47.062 1.00 12.40 7 PRO C N 1
ATOM 5552 C CA . PRO C 1 8 ? 17.378 -0.652 47.235 1.00 13.14 7 PRO C CA 1
ATOM 5553 C C . PRO C 1 8 ? 17.569 -1.633 48.400 1.00 13.89 7 PRO C C 1
ATOM 5554 O O . PRO C 1 8 ? 16.690 -1.781 49.250 1.00 13.47 7 PRO C O 1
ATOM 5558 N N . SER C 1 9 ? 18.728 -2.288 48.388 1.00 15.02 8 SER C N 1
ATOM 5559 C CA . SER C 1 9 ? 19.072 -3.279 49.423 1.00 15.75 8 SER C CA 1
ATOM 5560 C C . SER C 1 9 ? 19.142 -2.552 50.763 1.00 15.70 8 SER C C 1
ATOM 5561 O O . SER C 1 9 ? 19.415 -1.355 50.817 1.00 15.06 8 SER C O 1
ATOM 5564 N N . LYS C 1 10 ? 18.902 -3.321 51.818 1.00 16.94 9 LYS C N 1
ATOM 5565 C CA . LYS C 1 10 ? 18.982 -2.763 53.185 1.00 17.60 9 LYS C CA 1
ATOM 5566 C C . LYS C 1 10 ? 20.318 -2.059 53.375 1.00 17.08 9 LYS C C 1
ATOM 5567 O O . LYS C 1 10 ? 20.413 -0.958 53.930 1.00 16.97 9 LYS C O 1
ATOM 5573 N N . GLU C 1 11 ? 21.367 -2.703 52.881 1.00 17.33 10 GLU C N 1
ATOM 5574 C CA . GLU C 1 11 ? 22.739 -2.213 53.013 1.00 17.41 10 GLU C CA 1
ATOM 5575 C C . GLU C 1 11 ? 22.951 -0.861 52.368 1.00 16.52 10 GLU C C 1
ATOM 5576 O O . GLU C 1 11 ? 23.610 0.043 52.914 1.00 15.39 10 GLU C O 1
ATOM 5582 N N . LEU C 1 12 ? 22.374 -0.726 51.173 1.00 15.17 11 LEU C N 1
ATOM 5583 C CA . LEU C 1 12 ? 22.513 0.526 50.416 1.00 13.51 11 LEU C CA 1
ATOM 5584 C C . LEU C 1 12 ? 21.735 1.636 51.104 1.00 12.38 11 LEU C C 1
ATOM 5585 O O . LEU C 1 12 ? 22.211 2.773 51.282 1.00 11.79 11 LEU C O 1
ATOM 5590 N N . GLN C 1 13 ? 20.531 1.264 51.527 1.00 12.24 12 GLN C N 1
ATOM 5591 C CA . GLN C 1 13 ? 19.638 2.210 52.215 1.00 11.90 12 GLN C CA 1
ATOM 5592 C C . GLN C 1 13 ? 20.322 2.825 53.437 1.00 11.68 12 GLN C C 1
ATOM 5593 O O . GLN C 1 13 ? 20.309 4.039 53.666 1.00 10.80 12 GLN C O 1
ATOM 5599 N N . ASP C 1 14 ? 20.881 1.916 54.229 1.00 12.55 13 ASP C N 1
ATOM 5600 C CA . ASP C 1 14 ? 21.531 2.312 55.500 1.00 13.26 13 ASP C CA 1
ATOM 5601 C C . ASP C 1 14 ? 22.694 3.250 55.215 1.00 13.28 13 ASP C C 1
ATOM 5602 O O . ASP C 1 14 ? 22.819 4.269 55.900 1.00 13.75 13 ASP C O 1
ATOM 5607 N N . GLU C 1 15 ? 23.496 2.868 54.213 1.00 13.27 14 GLU C N 1
ATOM 5608 C CA . GLU C 1 15 ? 24.666 3.697 53.873 1.00 12.94 14 GLU C CA 1
ATOM 5609 C C . GLU C 1 15 ? 24.267 5.092 53.437 1.00 12.09 14 GLU C C 1
ATOM 5610 O O . GLU C 1 15 ? 24.826 6.078 53.958 1.00 11.00 14 GLU C O 1
ATOM 5616 N N . LEU C 1 16 ? 23.347 5.175 52.462 1.00 11.79 15 LEU C N 1
ATOM 5617 C CA . LEU C 1 16 ? 22.888 6.493 52.004 1.00 11.32 15 LEU C CA 1
ATOM 5618 C C . LEU C 1 16 ? 22.256 7.300 53.143 1.00 11.43 15 LEU C C 1
ATOM 5619 O O . LEU C 1 16 ? 22.496 8.508 53.234 1.00 11.49 15 LEU C O 1
ATOM 5624 N N . ARG C 1 17 ? 21.412 6.655 53.937 1.00 12.30 16 ARG C N 1
ATOM 5625 C CA . ARG C 1 17 ? 20.711 7.413 55.018 1.00 12.69 16 ARG C CA 1
ATOM 5626 C C . ARG C 1 17 ? 21.756 7.985 55.972 1.00 12.23 16 ARG C C 1
ATOM 5627 O O . ARG C 1 17 ? 21.701 9.151 56.375 1.00 11.85 16 ARG C O 1
ATOM 5635 N N . GLU C 1 18 ? 22.711 7.125 56.317 1.00 13.49 17 GLU C N 1
ATOM 5636 C CA . GLU C 1 18 ? 23.777 7.500 57.263 1.00 14.67 17 GLU C CA 1
ATOM 5637 C C . GLU C 1 18 ? 24.586 8.687 56.796 1.00 13.92 17 GLU C C 1
ATOM 5638 O O . GLU C 1 18 ? 24.878 9.571 57.604 1.00 13.88 17 GLU C O 1
ATOM 5644 N N . ILE C 1 19 ? 24.934 8.701 55.505 1.00 13.75 18 ILE C N 1
ATOM 5645 C CA . ILE C 1 19 ? 25.697 9.836 54.944 1.00 12.49 18 ILE C CA 1
ATOM 5646 C C . ILE C 1 19 ? 24.922 11.133 55.006 1.00 11.51 18 ILE C C 1
ATOM 5647 O O . ILE C 1 19 ? 25.444 12.185 55.416 1.00 10.74 18 ILE C O 1
ATOM 5652 N N . ALA C 1 20 ? 23.663 11.076 54.568 1.00 11.65 19 ALA C N 1
ATOM 5653 C CA . ALA C 1 20 ? 22.791 12.260 54.548 1.00 11.70 19 ALA C CA 1
ATOM 5654 C C . ALA C 1 20 ? 22.589 12.829 55.951 1.00 11.29 19 ALA C C 1
ATOM 5655 O O . ALA C 1 20 ? 22.628 14.062 56.144 1.00 10.71 19 ALA C O 1
ATOM 5657 N N . GLN C 1 21 ? 22.361 11.932 56.880 1.00 12.76 20 GLN C N 1
ATOM 5658 C CA . GLN C 1 21 ? 22.190 12.270 58.310 1.00 14.20 20 GLN C CA 1
ATOM 5659 C C . GLN C 1 21 ? 23.440 12.987 58.816 1.00 14.10 20 GLN C C 1
ATOM 5660 O O . GLN C 1 21 ? 23.319 14.022 59.490 1.00 14.42 20 GLN C O 1
ATOM 5666 N N . LYS C 1 22 ? 24.604 12.467 58.465 1.00 14.50 21 LYS C N 1
ATOM 5667 C CA . LYS C 1 22 ? 25.891 13.053 58.882 1.00 14.80 21 LYS C CA 1
ATOM 5668 C C . LYS C 1 22 ? 26.058 14.475 58.393 1.00 14.67 21 LYS C C 1
ATOM 5669 O O . LYS C 1 22 ? 26.538 15.369 59.118 1.00 14.80 21 LYS C O 1
ATOM 5675 N N . ILE C 1 23 ? 25.673 14.706 57.136 1.00 13.84 22 ILE C N 1
ATOM 5676 C CA . ILE C 1 23 ? 25.825 16.020 56.511 1.00 13.19 22 ILE C CA 1
ATOM 5677 C C . ILE C 1 23 ? 24.992 17.083 57.200 1.00 13.18 22 ILE C C 1
ATOM 5678 O O . ILE C 1 23 ? 25.440 18.250 57.291 1.00 13.71 22 ILE C O 1
ATOM 5683 N N . VAL C 1 24 ? 23.802 16.714 57.673 1.00 13.05 23 VAL C N 1
ATOM 5684 C CA . VAL C 1 24 ? 22.899 17.677 58.305 1.00 13.41 23 VAL C CA 1
ATOM 5685 C C . VAL C 1 24 ? 22.868 17.579 59.831 1.00 14.49 23 VAL C C 1
ATOM 5686 O O . VAL C 1 24 ? 21.871 17.982 60.465 1.00 14.63 23 VAL C O 1
ATOM 5690 N N . ALA C 1 25 ? 23.937 17.062 60.396 1.00 15.12 24 ALA C N 1
ATOM 5691 C CA . ALA C 1 25 ? 24.107 17.041 61.868 1.00 15.82 24 ALA C CA 1
ATOM 5692 C C . ALA C 1 25 ? 23.885 18.440 62.430 1.00 16.00 24 ALA C C 1
ATOM 5693 O O . ALA C 1 25 ? 24.263 19.485 61.867 1.00 16.17 24 ALA C O 1
ATOM 5695 N N . PRO C 1 26 ? 23.242 18.475 63.590 1.00 16.76 25 PRO C N 1
ATOM 5696 C CA . PRO C 1 26 ? 22.937 19.739 64.276 1.00 16.41 25 PRO C CA 1
ATOM 5697 C C . PRO C 1 26 ? 24.128 20.677 64.309 1.00 15.91 25 PRO C C 1
ATOM 5698 O O . PRO C 1 26 ? 25.253 20.284 64.666 1.00 16.55 25 PRO C O 1
ATOM 5702 N N . GLY C 1 27 ? 23.885 21.906 63.944 1.00 15.75 26 GLY C N 1
ATOM 5703 C CA . GLY C 1 27 ? 24.812 23.013 63.888 1.00 16.39 26 GLY C CA 1
ATOM 5704 C C . GLY C 1 27 ? 25.777 22.986 62.714 1.00 16.58 26 GLY C C 1
ATOM 5705 O O . GLY C 1 27 ? 26.684 23.850 62.652 1.00 16.80 26 GLY C O 1
ATOM 5706 N N . LYS C 1 28 ? 25.589 22.048 61.798 1.00 16.36 27 LYS C N 1
ATOM 5707 C CA . LYS C 1 28 ? 26.513 21.874 60.660 1.00 16.39 27 LYS C CA 1
ATOM 5708 C C . LYS C 1 28 ? 25.826 22.138 59.326 1.00 16.91 27 LYS C C 1
ATOM 5709 O O . LYS C 1 28 ? 24.603 21.978 59.201 1.00 16.12 27 LYS C O 1
ATOM 5715 N N . GLY C 1 29 ? 26.638 22.555 58.361 1.00 16.68 28 GLY C N 1
ATOM 5716 C CA . GLY C 1 29 ? 26.187 22.877 57.000 1.00 16.75 28 GLY C CA 1
ATOM 5717 C C . GLY C 1 29 ? 27.315 22.559 56.011 1.00 16.80 28 GLY C C 1
ATOM 5718 O O . GLY C 1 29 ? 28.354 21.986 56.387 1.00 17.54 28 GLY C O 1
ATOM 5719 N N . ILE C 1 30 ? 27.100 22.965 54.775 1.00 16.73 29 ILE C N 1
ATOM 5720 C CA . ILE C 1 30 ? 28.027 22.652 53.678 1.00 15.90 29 ILE C CA 1
ATOM 5721 C C . ILE C 1 30 ? 28.708 23.916 53.166 1.00 15.67 29 ILE C C 1
ATOM 5722 O O . ILE C 1 30 ? 28.089 24.978 53.076 1.00 14.84 29 ILE C O 1
ATOM 5727 N N . LEU C 1 31 ? 29.986 23.715 52.847 1.00 16.48 30 LEU C N 1
ATOM 5728 C CA . LEU C 1 31 ? 30.802 24.718 52.164 1.00 17.33 30 LEU C CA 1
ATOM 5729 C C . LEU C 1 31 ? 30.854 24.322 50.679 1.00 17.42 30 LEU C C 1
ATOM 5730 O O . LEU C 1 31 ? 31.413 23.256 50.381 1.00 17.82 30 LEU C O 1
ATOM 5735 N N . ALA C 1 32 ? 30.250 25.149 49.847 1.00 18.23 31 ALA C N 1
ATOM 5736 C CA . ALA C 1 32 ? 30.252 24.898 48.389 1.00 19.19 31 ALA C CA 1
ATOM 5737 C C . ALA C 1 32 ? 31.479 25.597 47.805 1.00 19.46 31 ALA C C 1
ATOM 5738 O O . ALA C 1 32 ? 31.517 26.826 47.729 1.00 20.46 31 ALA C O 1
ATOM 5740 N N . ALA C 1 33 ? 32.451 24.791 47.430 1.00 20.75 32 ALA C N 1
ATOM 5741 C CA . ALA C 1 33 ? 33.729 25.325 46.895 1.00 21.65 32 ALA C CA 1
ATOM 5742 C C . ALA C 1 33 ? 33.979 24.729 45.512 1.00 22.43 32 ALA C C 1
ATOM 5743 O O . ALA C 1 33 ? 35.131 24.481 45.138 1.00 22.44 32 ALA C O 1
ATOM 5745 N N . ASP C 1 34 ? 32.881 24.533 44.797 1.00 23.01 33 ASP C N 1
ATOM 5746 C CA . ASP C 1 34 ? 32.894 23.815 43.513 1.00 23.88 33 ASP C CA 1
ATOM 5747 C C . ASP C 1 34 ? 32.978 24.752 42.318 1.00 24.51 33 ASP C C 1
ATOM 5748 O O . ASP C 1 34 ? 32.624 24.326 41.194 1.00 24.73 33 ASP C O 1
ATOM 5753 N N . GLU C 1 35 ? 33.441 25.965 42.527 1.00 24.89 34 GLU C N 1
ATOM 5754 C CA . GLU C 1 35 ? 33.555 26.934 41.416 1.00 26.23 34 GLU C CA 1
ATOM 5755 C C . GLU C 1 35 ? 34.490 26.374 40.347 1.00 26.86 34 GLU C C 1
ATOM 5756 O O . GLU C 1 35 ? 35.548 25.805 40.643 1.00 26.23 34 GLU C O 1
ATOM 5762 N N . SER C 1 36 ? 34.048 26.520 39.102 1.00 27.98 35 SER C N 1
ATOM 5763 C CA . SER C 1 36 ? 34.865 26.059 37.958 1.00 29.01 35 SER C CA 1
ATOM 5764 C C . SER C 1 36 ? 35.951 27.107 37.707 1.00 29.67 35 SER C C 1
ATOM 5765 O O . SER C 1 36 ? 35.881 28.239 38.212 1.00 29.34 35 SER C O 1
ATOM 5768 N N . GLY C 1 37 ? 36.923 26.677 36.928 1.00 30.63 36 GLY C N 1
ATOM 5769 C CA . GLY C 1 37 ? 38.076 27.495 36.534 1.00 31.53 36 GLY C CA 1
ATOM 5770 C C . GLY C 1 37 ? 37.673 28.920 36.194 1.00 32.12 36 GLY C C 1
ATOM 5771 O O . GLY C 1 37 ? 38.220 29.878 36.769 1.00 32.17 36 GLY C O 1
ATOM 5772 N N . PRO C 1 38 ? 36.733 29.037 35.270 1.00 32.97 37 PRO C N 1
ATOM 5773 C CA . PRO C 1 38 ? 36.262 30.343 34.798 1.00 33.85 37 PRO C CA 1
ATOM 5774 C C . PRO C 1 38 ? 35.608 31.155 35.893 1.00 34.74 37 PRO C C 1
ATOM 5775 O O . PRO C 1 38 ? 35.915 32.354 36.055 1.00 34.97 37 PRO C O 1
ATOM 5779 N N . THR C 1 39 ? 34.720 30.503 36.631 1.00 35.92 38 THR C N 1
ATOM 5780 C CA . THR C 1 39 ? 33.986 31.162 37.722 1.00 37.20 38 THR C CA 1
ATOM 5781 C C . THR C 1 39 ? 34.955 31.665 38.791 1.00 37.95 38 THR C C 1
ATOM 5782 O O . THR C 1 39 ? 34.868 32.830 39.207 1.00 37.97 38 THR C O 1
ATOM 5786 N N . MET C 1 40 ? 35.837 30.767 39.199 1.00 38.86 39 MET C N 1
ATOM 5787 C CA . MET C 1 40 ? 36.845 31.086 40.222 1.00 40.20 39 MET C CA 1
ATOM 5788 C C . MET C 1 40 ? 37.660 32.298 39.777 1.00 41.15 39 MET C C 1
ATOM 5789 O O . MET C 1 40 ? 38.080 33.131 40.597 1.00 41.06 39 MET C O 1
ATOM 5794 N N . GLY C 1 41 ? 37.859 32.375 38.472 1.00 42.29 40 GLY C N 1
ATOM 5795 C CA . GLY C 1 41 ? 38.629 33.423 37.806 1.00 43.43 40 GLY C CA 1
ATOM 5796 C C . GLY C 1 41 ? 38.041 34.805 38.062 1.00 44.40 40 GLY C C 1
ATOM 5797 O O . GLY C 1 41 ? 38.782 35.784 38.270 1.00 44.34 40 GLY C O 1
ATOM 5798 N N . LYS C 1 42 ? 36.721 34.866 38.034 1.00 45.41 41 LYS C N 1
ATOM 5799 C CA . LYS C 1 42 ? 35.997 36.118 38.271 1.00 46.73 41 LYS C CA 1
ATOM 5800 C C . LYS C 1 42 ? 36.205 36.597 39.706 1.00 47.29 41 LYS C C 1
ATOM 5801 O O . LYS C 1 42 ? 36.424 37.798 39.944 1.00 47.34 41 LYS C O 1
ATOM 5807 N N . ARG C 1 43 ? 36.138 35.652 40.629 1.00 47.91 42 ARG C N 1
ATOM 5808 C CA . ARG C 1 43 ? 36.305 35.937 42.055 1.00 48.81 42 ARG C CA 1
ATOM 5809 C C . ARG C 1 43 ? 37.708 36.478 42.340 1.00 49.32 42 ARG C C 1
ATOM 5810 O O . ARG C 1 43 ? 37.875 37.423 43.125 1.00 49.09 42 ARG C O 1
ATOM 5818 N N . LEU C 1 44 ? 38.680 35.861 41.693 1.00 50.08 43 LEU C N 1
ATOM 5819 C CA . LEU C 1 44 ? 40.095 36.215 41.882 1.00 51.21 43 LEU C CA 1
ATOM 5820 C C . LEU C 1 44 ? 40.395 37.576 41.263 1.00 52.15 43 LEU C C 1
ATOM 5821 O O . LEU C 1 44 ? 41.104 38.402 41.854 1.00 52.17 43 LEU C O 1
ATOM 5826 N N . GLN C 1 45 ? 39.840 37.771 40.083 1.00 53.21 44 GLN C N 1
ATOM 5827 C CA . GLN C 1 45 ? 40.032 39.006 39.304 1.00 54.44 44 GLN C CA 1
ATOM 5828 C C . GLN C 1 45 ? 39.638 40.221 40.145 1.00 54.79 44 GLN C C 1
ATOM 5829 O O . GLN C 1 45 ? 40.354 41.236 40.166 1.00 54.84 44 GLN C O 1
ATOM 5835 N N . ASP C 1 46 ? 38.521 40.069 40.840 1.00 55.33 45 ASP C N 1
ATOM 5836 C CA . ASP C 1 46 ? 37.951 41.181 41.623 1.00 55.68 45 ASP C CA 1
ATOM 5837 C C . ASP C 1 46 ? 38.797 41.464 42.854 1.00 55.83 45 ASP C C 1
ATOM 5838 O O . ASP C 1 46 ? 38.687 42.569 43.430 1.00 55.93 45 ASP C O 1
ATOM 5843 N N . ILE C 1 47 ? 39.615 40.499 43.248 1.00 55.76 46 ILE C N 1
ATOM 5844 C CA . ILE C 1 47 ? 40.534 40.715 44.381 1.00 55.96 46 ILE C CA 1
ATOM 5845 C C . ILE C 1 47 ? 41.916 41.066 43.817 1.00 56.08 46 ILE C C 1
ATOM 5846 O O . ILE C 1 47 ? 42.888 41.271 44.555 1.00 56.26 46 ILE C O 1
ATOM 5851 N N . GLY C 1 48 ? 41.941 41.118 42.493 1.00 55.91 47 GLY C N 1
ATOM 5852 C CA . GLY C 1 48 ? 43.125 41.478 41.722 1.00 55.63 47 GLY C CA 1
ATOM 5853 C C . GLY C 1 48 ? 44.137 40.347 41.637 1.00 55.54 47 GLY C C 1
ATOM 5854 O O . GLY C 1 48 ? 45.347 40.618 41.514 1.00 55.71 47 GLY C O 1
ATOM 5855 N N . VAL C 1 49 ? 43.651 39.123 41.694 1.00 55.23 48 VAL C N 1
ATOM 5856 C CA . VAL C 1 49 ? 44.520 37.936 41.562 1.00 54.92 48 VAL C CA 1
ATOM 5857 C C . VAL C 1 49 ? 44.270 37.277 40.206 1.00 54.77 48 VAL C C 1
ATOM 5858 O O . VAL C 1 49 ? 43.131 37.262 39.707 1.00 54.79 48 VAL C O 1
ATOM 5862 N N . GLU C 1 50 ? 45.345 36.750 39.638 1.00 54.49 49 GLU C N 1
ATOM 5863 C CA . GLU C 1 50 ? 45.326 36.132 38.311 1.00 54.15 49 GLU C CA 1
ATOM 5864 C C . GLU C 1 50 ? 44.868 34.680 38.386 1.00 53.60 49 GLU C C 1
ATOM 5865 O O . GLU C 1 50 ? 45.316 33.921 39.255 1.00 53.63 49 GLU C O 1
ATOM 5871 N N . ASN C 1 51 ? 44.006 34.337 37.444 1.00 52.98 50 ASN C N 1
ATOM 5872 C CA . ASN C 1 51 ? 43.365 33.020 37.395 1.00 52.28 50 ASN C CA 1
ATOM 5873 C C . ASN C 1 51 ? 44.291 31.968 36.791 1.00 51.69 50 ASN C C 1
ATOM 5874 O O . ASN C 1 51 ? 44.174 31.631 35.604 1.00 51.84 50 ASN C O 1
ATOM 5879 N N . THR C 1 52 ? 45.167 31.475 37.638 1.00 51.03 51 THR C N 1
ATOM 5880 C CA . THR C 1 52 ? 46.082 30.381 37.255 1.00 50.22 51 THR C CA 1
ATOM 5881 C C . THR C 1 52 ? 45.761 29.162 38.111 1.00 49.29 51 THR C C 1
ATOM 5882 O O . THR C 1 52 ? 45.291 29.319 39.254 1.00 49.22 51 THR C O 1
ATOM 5886 N N . GLU C 1 53 ? 46.004 27.989 37.548 1.00 48.34 52 GLU C N 1
ATOM 5887 C CA . GLU C 1 53 ? 45.714 26.729 38.227 1.00 47.46 52 GLU C CA 1
ATOM 5888 C C . GLU C 1 53 ? 46.303 26.715 39.632 1.00 46.71 52 GLU C C 1
ATOM 5889 O O . GLU C 1 53 ? 45.658 26.201 40.562 1.00 46.50 52 GLU C O 1
ATOM 5895 N N . ASP C 1 54 ? 47.493 27.284 39.750 1.00 45.87 53 ASP C N 1
ATOM 5896 C CA . ASP C 1 54 ? 48.187 27.333 41.048 1.00 44.75 53 ASP C CA 1
ATOM 5897 C C . ASP C 1 54 ? 47.534 28.375 41.957 1.00 43.59 53 ASP C C 1
ATOM 5898 O O . ASP C 1 54 ? 47.491 28.166 43.180 1.00 43.53 53 ASP C O 1
ATOM 5903 N N . ASN C 1 55 ? 47.068 29.454 41.353 1.00 42.38 54 ASN C N 1
ATOM 5904 C CA . ASN C 1 55 ? 46.367 30.482 42.151 1.00 41.22 54 ASN C CA 1
ATOM 5905 C C . ASN C 1 55 ? 45.125 29.843 42.784 1.00 40.16 54 ASN C C 1
ATOM 5906 O O . ASN C 1 55 ? 44.868 30.027 43.986 1.00 40.01 54 ASN C O 1
ATOM 5911 N N . ARG C 1 56 ? 44.402 29.100 41.970 1.00 38.92 55 ARG C N 1
ATOM 5912 C CA . ARG C 1 56 ? 43.180 28.415 42.448 1.00 37.72 55 ARG C CA 1
ATOM 5913 C C . ARG C 1 56 ? 43.548 27.437 43.555 1.00 36.81 55 ARG C C 1
ATOM 5914 O O . ARG C 1 56 ? 42.923 27.398 44.632 1.00 36.46 55 ARG C O 1
ATOM 5922 N N . ARG C 1 57 ? 44.582 26.662 43.263 1.00 35.85 56 ARG C N 1
ATOM 5923 C CA . ARG C 1 57 ? 45.125 25.669 44.200 1.00 34.81 56 ARG C CA 1
ATOM 5924 C C . ARG C 1 57 ? 45.451 26.333 45.535 1.00 33.90 56 ARG C C 1
ATOM 5925 O O . ARG C 1 57 ? 45.118 25.809 46.611 1.00 33.74 56 ARG C O 1
ATOM 5933 N N . ALA C 1 58 ? 46.088 27.482 45.429 1.00 32.91 57 ALA C N 1
ATOM 5934 C CA . ALA C 1 58 ? 46.511 28.298 46.562 1.00 32.17 57 ALA C CA 1
ATOM 5935 C C . ALA C 1 58 ? 45.319 28.694 47.431 1.00 31.52 57 ALA C C 1
ATOM 5936 O O . ALA C 1 58 ? 45.340 28.444 48.645 1.00 31.47 57 ALA C O 1
ATOM 5938 N N . TYR C 1 59 ? 44.346 29.322 46.798 1.00 30.96 58 TYR C N 1
ATOM 5939 C CA . TYR C 1 59 ? 43.137 29.791 47.470 1.00 30.50 58 TYR C CA 1
ATOM 5940 C C . TYR C 1 59 ? 42.394 28.638 48.144 1.00 29.96 58 TYR C C 1
ATOM 5941 O O . TYR C 1 59 ? 41.770 28.840 49.200 1.00 30.28 58 TYR C O 1
ATOM 5950 N N . ARG C 1 60 ? 42.458 27.475 47.527 1.00 29.48 59 ARG C N 1
ATOM 5951 C CA . ARG C 1 60 ? 41.748 26.281 48.027 1.00 28.72 59 ARG C CA 1
ATOM 5952 C C . ARG C 1 60 ? 42.506 25.704 49.221 1.00 28.23 59 ARG C C 1
ATOM 5953 O O . ARG C 1 60 ? 41.895 25.166 50.166 1.00 27.60 59 ARG C O 1
ATOM 5961 N N . GLN C 1 61 ? 43.819 25.854 49.167 1.00 27.54 60 GLN C N 1
ATOM 5962 C CA . GLN C 1 61 ? 44.706 25.416 50.256 1.00 27.38 60 GLN C CA 1
ATOM 5963 C C . GLN C 1 61 ? 44.347 26.197 51.534 1.00 27.12 60 GLN C C 1
ATOM 5964 O O . GLN C 1 61 ? 44.256 25.600 52.616 1.00 27.54 60 GLN C O 1
ATOM 5970 N N . LEU C 1 62 ? 44.159 27.489 51.347 1.00 26.60 61 LEU C N 1
ATOM 5971 C CA . LEU C 1 62 ? 43.743 28.381 52.441 1.00 26.51 61 LEU C CA 1
ATOM 5972 C C . LEU C 1 62 ? 42.506 27.808 53.122 1.00 26.79 61 LEU C C 1
ATOM 5973 O O . LEU C 1 62 ? 42.569 27.420 54.306 1.00 26.70 61 LEU C O 1
ATOM 5978 N N . LEU C 1 63 ? 41.407 27.715 52.381 1.00 26.24 62 LEU C N 1
ATOM 5979 C CA . LEU C 1 63 ? 40.145 27.201 52.923 1.00 25.66 62 LEU C CA 1
ATOM 5980 C C . LEU C 1 63 ? 40.323 25.892 53.694 1.00 25.33 62 LEU C C 1
ATOM 5981 O O . LEU C 1 63 ? 39.840 25.753 54.833 1.00 25.53 62 LEU C O 1
ATOM 5986 N N . PHE C 1 64 ? 40.986 24.950 53.048 1.00 25.10 63 PHE C N 1
ATOM 5987 C CA . PHE C 1 64 ? 41.097 23.579 53.535 1.00 25.18 63 PHE C CA 1
ATOM 5988 C C . PHE C 1 64 ? 42.097 23.416 54.685 1.00 25.20 63 PHE C C 1
ATOM 5989 O O . PHE C 1 64 ? 42.027 22.399 55.402 1.00 24.44 63 PHE C O 1
ATOM 5997 N N . SER C 1 65 ? 42.993 24.374 54.824 1.00 25.55 64 SER C N 1
ATOM 5998 C CA . SER C 1 65 ? 44.041 24.218 55.865 1.00 26.49 64 SER C CA 1
ATOM 5999 C C . SER C 1 65 ? 43.617 24.895 57.159 1.00 27.00 64 SER C C 1
ATOM 6000 O O . SER C 1 65 ? 44.365 24.840 58.159 1.00 27.76 64 SER C O 1
ATOM 6003 N N . THR C 1 66 ? 42.444 25.489 57.146 1.00 26.90 65 THR C N 1
ATOM 6004 C CA . THR C 1 66 ? 41.852 26.187 58.291 1.00 27.19 65 THR C CA 1
ATOM 6005 C C . THR C 1 66 ? 41.840 25.301 59.534 1.00 27.20 65 THR C C 1
ATOM 6006 O O . THR C 1 66 ? 41.783 24.062 59.451 1.00 27.38 65 THR C O 1
ATOM 6010 N N . ASP C 1 67 ? 41.887 25.961 60.687 1.00 27.24 66 ASP C N 1
ATOM 6011 C CA . ASP C 1 67 ? 41.847 25.267 61.993 1.00 27.76 66 ASP C CA 1
ATOM 6012 C C . ASP C 1 67 ? 40.743 24.201 61.964 1.00 27.79 66 ASP C C 1
ATOM 6013 O O . ASP C 1 67 ? 39.616 24.475 61.539 1.00 27.88 66 ASP C O 1
ATOM 6018 N N . PRO C 1 68 ? 41.097 23.016 62.436 1.00 28.13 67 PRO C N 1
ATOM 6019 C CA . PRO C 1 68 ? 40.205 21.863 62.444 1.00 28.37 67 PRO C CA 1
ATOM 6020 C C . PRO C 1 68 ? 38.895 22.128 63.166 1.00 28.43 67 PRO C C 1
ATOM 6021 O O . PRO C 1 68 ? 37.958 21.304 63.081 1.00 28.77 67 PRO C O 1
ATOM 6025 N N . LYS C 1 69 ? 38.831 23.256 63.846 1.00 28.11 68 LYS C N 1
ATOM 6026 C CA . LYS C 1 69 ? 37.611 23.683 64.541 1.00 27.99 68 LYS C CA 1
ATOM 6027 C C . LYS C 1 69 ? 36.493 23.902 63.513 1.00 27.26 68 LYS C C 1
ATOM 6028 O O . LYS C 1 69 ? 35.305 23.874 63.861 1.00 26.95 68 LYS C O 1
ATOM 6034 N N . LEU C 1 70 ? 36.916 24.111 62.269 1.00 26.15 69 LEU C N 1
ATOM 6035 C CA . LEU C 1 70 ? 35.950 24.333 61.173 1.00 25.14 69 LEU C CA 1
ATOM 6036 C C . LEU C 1 70 ? 34.950 23.179 61.116 1.00 24.32 69 LEU C C 1
ATOM 6037 O O . LEU C 1 70 ? 33.750 23.406 60.847 1.00 24.85 69 LEU C O 1
ATOM 6042 N N . ALA C 1 71 ? 35.442 21.982 61.368 1.00 23.28 70 ALA C N 1
ATOM 6043 C CA . ALA C 1 71 ? 34.658 20.753 61.277 1.00 22.88 70 ALA C CA 1
ATOM 6044 C C . ALA C 1 71 ? 33.470 20.746 62.229 1.00 23.08 70 ALA C C 1
ATOM 6045 O O . ALA C 1 71 ? 32.588 19.874 62.130 1.00 22.48 70 ALA C O 1
ATOM 6047 N N . GLU C 1 72 ? 33.444 21.701 63.144 1.00 23.60 71 GLU C N 1
ATOM 6048 C CA . GLU C 1 72 ? 32.361 21.843 64.113 1.00 23.95 71 GLU C CA 1
ATOM 6049 C C . GLU C 1 72 ? 31.079 22.360 63.479 1.00 23.50 71 GLU C C 1
ATOM 6050 O O . GLU C 1 72 ? 29.974 22.079 63.993 1.00 23.24 71 GLU C O 1
ATOM 6056 N N . ASN C 1 73 ? 31.238 23.079 62.375 1.00 22.80 72 ASN C N 1
ATOM 6057 C CA . ASN C 1 73 ? 30.076 23.704 61.701 1.00 21.75 72 ASN C CA 1
ATOM 6058 C C . ASN C 1 73 ? 30.009 23.319 60.226 1.00 20.96 72 ASN C C 1
ATOM 6059 O O . ASN C 1 73 ? 29.000 23.607 59.548 1.00 21.22 72 ASN C O 1
ATOM 6064 N N . ILE C 1 74 ? 31.075 22.721 59.741 1.00 19.70 73 ILE C N 1
ATOM 6065 C CA . ILE C 1 74 ? 31.163 22.291 58.333 1.00 17.78 73 ILE C CA 1
ATOM 6066 C C . ILE C 1 74 ? 31.231 20.777 58.291 1.00 16.86 73 ILE C C 1
ATOM 6067 O O . ILE C 1 74 ? 32.235 20.152 58.664 1.00 17.24 73 ILE C O 1
ATOM 6072 N N . SER C 1 75 ? 30.127 20.177 57.866 1.00 16.15 74 SER C N 1
ATOM 6073 C CA . SER C 1 75 ? 29.982 18.732 57.719 1.00 15.08 74 SER C CA 1
ATOM 6074 C C . SER C 1 75 ? 30.597 18.232 56.409 1.00 14.42 74 SER C C 1
ATOM 6075 O O . SER C 1 75 ? 31.076 17.096 56.332 1.00 13.89 74 SER C O 1
ATOM 6078 N N . GLY C 1 76 ? 30.527 19.089 55.402 1.00 14.48 75 GLY C N 1
ATOM 6079 C CA . GLY C 1 76 ? 31.002 18.677 54.055 1.00 14.70 75 GLY C CA 1
ATOM 6080 C C . GLY C 1 76 ? 31.339 19.878 53.194 1.00 14.16 75 GLY C C 1
ATOM 6081 O O . GLY C 1 76 ? 30.916 21.017 53.417 1.00 14.82 75 GLY C O 1
ATOM 6082 N N . VAL C 1 77 ? 32.143 19.568 52.192 1.00 14.51 76 VAL C N 1
ATOM 6083 C CA . VAL C 1 77 ? 32.650 20.538 51.220 1.00 14.22 76 VAL C CA 1
ATOM 6084 C C . VAL C 1 77 ? 32.382 19.975 49.816 1.00 13.67 76 VAL C C 1
ATOM 6085 O O . VAL C 1 77 ? 32.722 18.815 49.562 1.00 12.98 76 VAL C O 1
ATOM 6089 N N . ILE C 1 78 ? 31.774 20.822 48.992 1.00 14.24 77 ILE C N 1
ATOM 6090 C CA . ILE C 1 78 ? 31.565 20.420 47.589 1.00 14.39 77 ILE C CA 1
ATOM 6091 C C . ILE C 1 78 ? 32.784 20.871 46.777 1.00 13.77 77 ILE C C 1
ATOM 6092 O O . ILE C 1 78 ? 33.138 22.045 46.826 1.00 14.03 77 ILE C O 1
ATOM 6097 N N . LEU C 1 79 ? 33.352 19.940 46.060 1.00 15.07 78 LEU C N 1
ATOM 6098 C CA . LEU C 1 79 ? 34.534 20.148 45.236 1.00 16.10 78 LEU C CA 1
ATOM 6099 C C . LEU C 1 79 ? 34.187 20.166 43.729 1.00 17.29 78 LEU C C 1
ATOM 6100 O O . LEU C 1 79 ? 33.247 19.516 43.277 1.00 17.19 78 LEU C O 1
ATOM 6105 N N . PHE C 1 80 ? 35.034 20.892 43.034 1.00 18.02 79 PHE C N 1
ATOM 6106 C CA . PHE C 1 80 ? 35.097 20.898 41.555 1.00 18.52 79 PHE C CA 1
ATOM 6107 C C . PHE C 1 80 ? 36.124 19.809 41.194 1.00 19.00 79 PHE C C 1
ATOM 6108 O O . PHE C 1 80 ? 37.111 19.638 41.944 1.00 18.66 79 PHE C O 1
ATOM 6116 N N . HIS C 1 81 ? 35.880 19.075 40.145 1.00 18.24 80 HIS C N 1
ATOM 6117 C CA . HIS C 1 81 ? 36.678 17.940 39.687 1.00 18.69 80 HIS C CA 1
ATOM 6118 C C . HIS C 1 81 ? 38.180 18.166 39.861 1.00 18.75 80 HIS C C 1
ATOM 6119 O O . HIS C 1 81 ? 38.875 17.302 40.416 1.00 18.02 80 HIS C O 1
ATOM 6126 N N . GLU C 1 82 ? 38.652 19.298 39.395 1.00 20.22 81 GLU C N 1
ATOM 6127 C CA . GLU C 1 82 ? 40.069 19.694 39.430 1.00 21.32 81 GLU C CA 1
ATOM 6128 C C . GLU C 1 82 ? 40.646 19.582 40.837 1.00 21.63 81 GLU C C 1
ATOM 6129 O O . GLU C 1 82 ? 41.680 18.909 41.055 1.00 21.46 81 GLU C O 1
ATOM 6135 N N . THR C 1 83 ? 39.985 20.225 41.777 1.00 21.54 82 THR C N 1
ATOM 6136 C CA . THR C 1 83 ? 40.393 20.291 43.180 1.00 21.37 82 THR C CA 1
ATOM 6137 C C . THR C 1 83 ? 40.554 18.943 43.854 1.00 21.18 82 THR C C 1
ATOM 6138 O O . THR C 1 83 ? 41.471 18.780 44.701 1.00 21.33 82 THR C O 1
ATOM 6142 N N . LEU C 1 84 ? 39.701 17.996 43.520 1.00 20.61 83 LEU C N 1
ATOM 6143 C CA . LEU C 1 84 ? 39.694 16.670 44.138 1.00 20.88 83 LEU C CA 1
ATOM 6144 C C . LEU C 1 84 ? 41.034 15.958 43.991 1.00 21.23 83 LEU C C 1
ATOM 6145 O O . LEU C 1 84 ? 41.346 15.038 44.783 1.00 21.10 83 LEU C O 1
ATOM 6150 N N . TYR C 1 85 ? 41.791 16.364 42.992 1.00 21.54 84 TYR C N 1
ATOM 6151 C CA . TYR C 1 85 ? 43.090 15.722 42.708 1.00 21.66 84 TYR C CA 1
ATOM 6152 C C . TYR C 1 85 ? 44.290 16.607 42.972 1.00 22.30 84 TYR C C 1
ATOM 6153 O O . TYR C 1 85 ? 45.437 16.208 42.650 1.00 23.18 84 TYR C O 1
ATOM 6162 N N . GLN C 1 86 ? 44.109 17.777 43.560 1.00 22.72 85 GLN C N 1
ATOM 6163 C CA . GLN C 1 86 ? 45.222 18.679 43.894 1.00 23.21 85 GLN C CA 1
ATOM 6164 C C . GLN C 1 86 ? 45.819 18.311 45.257 1.00 23.99 85 GLN C C 1
ATOM 6165 O O . GLN C 1 86 ? 45.264 17.513 46.028 1.00 23.20 85 GLN C O 1
ATOM 6171 N N . LYS C 1 87 ? 46.971 18.920 45.518 1.00 24.42 86 LYS C N 1
ATOM 6172 C CA . LYS C 1 87 ? 47.741 18.694 46.750 1.00 25.20 86 LYS C CA 1
ATOM 6173 C C . LYS C 1 87 ? 48.213 20.016 47.347 1.00 25.17 86 LYS C C 1
ATOM 6174 O O . LYS C 1 87 ? 48.333 21.040 46.665 1.00 25.33 86 LYS C O 1
ATOM 6180 N N . ALA C 1 88 ? 48.465 19.968 48.645 1.00 26.25 87 ALA C N 1
ATOM 6181 C CA . ALA C 1 88 ? 49.013 21.131 49.368 1.00 27.04 87 ALA C CA 1
ATOM 6182 C C . ALA C 1 88 ? 50.493 21.283 48.984 1.00 27.45 87 ALA C C 1
ATOM 6183 O O . ALA C 1 88 ? 51.062 20.420 48.298 1.00 27.18 87 ALA C O 1
ATOM 6185 N N . ASP C 1 89 ? 51.069 22.370 49.449 1.00 28.19 88 ASP C N 1
ATOM 6186 C CA . ASP C 1 89 ? 52.472 22.729 49.180 1.00 28.52 88 ASP C CA 1
ATOM 6187 C C . ASP C 1 89 ? 53.416 21.611 49.616 1.00 28.61 88 ASP C C 1
ATOM 6188 O O . ASP C 1 89 ? 54.409 21.318 48.929 1.00 29.03 88 ASP C O 1
ATOM 6193 N N . ASP C 1 90 ? 53.103 21.033 50.762 1.00 28.75 89 ASP C N 1
ATOM 6194 C CA . ASP C 1 90 ? 53.937 19.978 51.361 1.00 28.59 89 ASP C CA 1
ATOM 6195 C C . ASP C 1 90 ? 53.645 18.659 50.645 1.00 28.55 89 ASP C C 1
ATOM 6196 O O . ASP C 1 90 ? 54.270 17.625 50.910 1.00 28.11 89 ASP C O 1
ATOM 6201 N N . GLY C 1 91 ? 52.666 18.756 49.750 1.00 28.61 90 GLY C N 1
ATOM 6202 C CA . GLY C 1 91 ? 52.256 17.635 48.914 1.00 28.62 90 GLY C CA 1
ATOM 6203 C C . GLY C 1 91 ? 51.319 16.656 49.590 1.00 28.53 90 GLY C C 1
ATOM 6204 O O . GLY C 1 91 ? 51.451 15.434 49.368 1.00 29.23 90 GLY C O 1
ATOM 6205 N N . THR C 1 92 ? 50.395 17.163 50.382 1.00 28.31 91 THR C N 1
ATOM 6206 C CA . THR C 1 92 ? 49.354 16.354 51.034 1.00 27.66 91 THR C CA 1
ATOM 6207 C C . THR C 1 92 ? 48.039 16.583 50.277 1.00 26.95 91 THR C C 1
ATOM 6208 O O . THR C 1 92 ? 47.548 17.725 50.326 1.00 27.58 91 THR C O 1
ATOM 6212 N N . PRO C 1 93 ? 47.519 15.553 49.659 1.00 26.53 92 PRO C N 1
ATOM 6213 C CA . PRO C 1 93 ? 46.283 15.663 48.858 1.00 26.31 92 PRO C CA 1
ATOM 6214 C C . PRO C 1 93 ? 45.173 16.347 49.636 1.00 25.91 92 PRO C C 1
ATOM 6215 O O . PRO C 1 93 ? 44.893 15.987 50.791 1.00 26.13 92 PRO C O 1
ATOM 6219 N N . PHE C 1 94 ? 44.540 17.315 49.000 1.00 25.94 93 PHE C N 1
ATOM 6220 C CA . PHE C 1 94 ? 43.437 18.083 49.596 1.00 25.80 93 PHE C CA 1
ATOM 6221 C C . PHE C 1 94 ? 42.381 17.138 50.194 1.00 25.85 93 PHE C C 1
ATOM 6222 O O . PHE C 1 94 ? 41.847 17.405 51.291 1.00 25.76 93 PHE C O 1
ATOM 6230 N N . ALA C 1 95 ? 42.104 16.072 49.469 1.00 25.67 94 ALA C N 1
ATOM 6231 C CA . ALA C 1 95 ? 41.083 15.095 49.859 1.00 25.83 94 ALA C CA 1
ATOM 6232 C C . ALA C 1 95 ? 41.437 14.472 51.208 1.00 26.33 94 ALA C C 1
ATOM 6233 O O . ALA C 1 95 ? 40.556 14.180 52.034 1.00 26.45 94 ALA C O 1
ATOM 6235 N N . GLU C 1 96 ? 42.734 14.260 51.368 1.00 26.65 95 GLU C N 1
ATOM 6236 C CA . GLU C 1 96 ? 43.291 13.652 52.576 1.00 26.75 95 GLU C CA 1
ATOM 6237 C C . GLU C 1 96 ? 43.187 14.614 53.750 1.00 25.94 95 GLU C C 1
ATOM 6238 O O . GLU C 1 96 ? 42.791 14.222 54.865 1.00 26.51 95 GLU C O 1
ATOM 6244 N N . ILE C 1 97 ? 43.506 15.864 53.486 1.00 25.31 96 ILE C N 1
ATOM 6245 C CA . ILE C 1 97 ? 43.430 16.937 54.472 1.00 24.84 96 ILE C CA 1
ATOM 6246 C C . ILE C 1 97 ? 42.027 17.000 55.074 1.00 24.92 96 ILE C C 1
ATOM 6247 O O . ILE C 1 97 ? 41.873 16.878 56.298 1.00 24.57 96 ILE C O 1
ATOM 6252 N N . LEU C 1 98 ? 41.039 17.187 54.206 1.00 24.34 97 LEU C N 1
ATOM 6253 C CA . LEU C 1 98 ? 39.638 17.305 54.608 1.00 24.23 97 LEU C CA 1
ATOM 6254 C C . LEU C 1 98 ? 39.131 16.100 55.380 1.00 24.47 97 LEU C C 1
ATOM 6255 O O . LEU C 1 98 ? 38.486 16.263 56.441 1.00 25.08 97 LEU C O 1
ATOM 6260 N N . LYS C 1 99 ? 39.422 14.913 54.901 1.00 25.16 98 LYS C N 1
ATOM 6261 C CA . LYS C 1 99 ? 38.944 13.670 55.505 1.00 25.98 98 LYS C CA 1
ATOM 6262 C C . LYS C 1 99 ? 39.492 13.437 56.908 1.00 26.55 98 LYS C C 1
ATOM 6263 O O . LYS C 1 99 ? 38.770 12.878 57.768 1.00 26.32 98 LYS C O 1
ATOM 6269 N N . LYS C 1 100 ? 40.722 13.833 57.129 1.00 26.90 99 LYS C N 1
ATOM 6270 C CA . LYS C 1 100 ? 41.375 13.652 58.444 1.00 27.29 99 LYS C CA 1
ATOM 6271 C C . LYS C 1 100 ? 40.652 14.489 59.486 1.00 27.41 99 LYS C C 1
ATOM 6272 O O . LYS C 1 100 ? 40.555 14.107 60.666 1.00 27.77 99 LYS C O 1
ATOM 6278 N N . LYS C 1 101 ? 40.138 15.616 59.027 1.00 26.74 100 LYS C N 1
ATOM 6279 C CA . LYS C 1 101 ? 39.360 16.548 59.826 1.00 26.16 100 LYS C CA 1
ATOM 6280 C C . LYS C 1 101 ? 37.914 16.103 59.990 1.00 25.49 100 LYS C C 1
ATOM 6281 O O . LYS C 1 101 ? 37.109 16.795 60.631 1.00 25.64 100 LYS C O 1
ATOM 6287 N N . GLY C 1 102 ? 37.583 14.968 59.402 1.00 24.90 101 GLY C N 1
ATOM 6288 C CA . GLY C 1 102 ? 36.243 14.387 59.486 1.00 24.08 101 GLY C CA 1
ATOM 6289 C C . GLY C 1 102 ? 35.235 15.053 58.553 1.00 23.02 101 GLY C C 1
ATOM 6290 O O . GLY C 1 102 ? 34.012 14.847 58.735 1.00 22.90 101 GLY C O 1
ATOM 6291 N N . ILE C 1 103 ? 35.720 15.805 57.583 1.00 21.91 102 ILE C N 1
ATOM 6292 C CA . ILE C 1 103 ? 34.833 16.475 56.611 1.00 21.03 102 ILE C CA 1
ATOM 6293 C C . ILE C 1 103 ? 34.534 15.512 55.463 1.00 20.28 102 ILE C C 1
ATOM 6294 O O . ILE C 1 103 ? 35.430 14.821 54.962 1.00 20.60 102 ILE C O 1
ATOM 6299 N N . ILE C 1 104 ? 33.263 15.467 55.083 1.00 19.46 103 ILE C N 1
ATOM 6300 C CA . ILE C 1 104 ? 32.770 14.600 54.000 1.00 17.81 103 ILE C CA 1
ATOM 6301 C C . ILE C 1 104 ? 32.930 15.321 52.659 1.00 16.92 103 ILE C C 1
ATOM 6302 O O . ILE C 1 104 ? 32.666 16.534 52.575 1.00 17.18 103 ILE C O 1
ATOM 6307 N N . LEU C 1 105 ? 33.340 14.579 51.657 1.00 16.52 104 LEU C N 1
ATOM 6308 C CA . LEU C 1 105 ? 33.611 15.116 50.319 1.00 16.10 104 LEU C CA 1
ATOM 6309 C C . LEU C 1 105 ? 32.416 14.902 49.368 1.00 15.47 104 LEU C C 1
ATOM 6310 O O . LEU C 1 105 ? 31.933 13.777 49.236 1.00 14.85 104 LEU C O 1
ATOM 6315 N N . GLY C 1 106 ? 32.055 15.991 48.733 1.00 16.38 105 GLY C N 1
ATOM 6316 C CA . GLY C 1 106 ? 31.027 16.055 47.687 1.00 15.82 105 GLY C CA 1
ATOM 6317 C C . GLY C 1 106 ? 31.697 16.534 46.381 1.00 15.43 105 GLY C C 1
ATOM 6318 O O . GLY C 1 106 ? 32.727 17.225 46.441 1.00 15.59 105 GLY C O 1
ATOM 6319 N N . ILE C 1 107 ? 31.086 16.170 45.277 1.00 14.30 106 ILE C N 1
ATOM 6320 C CA . ILE C 1 107 ? 31.569 16.443 43.921 1.00 13.84 106 ILE C CA 1
ATOM 6321 C C . ILE C 1 107 ? 30.413 16.888 43.013 1.00 13.66 106 ILE C C 1
ATOM 6322 O O . ILE C 1 107 ? 29.332 16.270 43.018 1.00 12.66 106 ILE C O 1
ATOM 6327 N N . LYS C 1 108 ? 30.683 17.965 42.305 1.00 13.29 107 LYS C N 1
ATOM 6328 C CA . LYS C 1 108 ? 29.728 18.513 41.319 1.00 13.78 107 LYS C CA 1
ATOM 6329 C C . LYS C 1 108 ? 29.840 17.652 40.055 1.00 13.57 107 LYS C C 1
ATOM 6330 O O . LYS C 1 108 ? 30.961 17.509 39.519 1.00 13.38 107 LYS C O 1
ATOM 6336 N N . VAL C 1 109 ? 28.725 17.079 39.643 1.00 12.98 108 VAL C N 1
ATOM 6337 C CA . VAL C 1 109 ? 28.704 16.145 38.520 1.00 12.44 108 VAL C CA 1
ATOM 6338 C C . VAL C 1 109 ? 27.929 16.624 37.298 1.00 12.33 108 VAL C C 1
ATOM 6339 O O . VAL C 1 109 ? 28.006 15.876 36.291 1.00 13.16 108 VAL C O 1
ATOM 6343 N N . ASP C 1 110 ? 27.215 17.715 37.359 1.00 11.50 109 ASP C N 1
ATOM 6344 C CA . ASP C 1 110 ? 26.506 18.200 36.146 1.00 11.38 109 ASP C CA 1
ATOM 6345 C C . ASP C 1 110 ? 27.552 18.798 35.187 1.00 11.57 109 ASP C C 1
ATOM 6346 O O . ASP C 1 110 ? 28.673 19.163 35.576 1.00 10.36 109 ASP C O 1
ATOM 6351 N N . LYS C 1 111 ? 27.083 18.940 33.958 1.00 11.35 110 LYS C N 1
ATOM 6352 C CA . LYS C 1 111 ? 27.923 19.520 32.886 1.00 11.32 110 LYS C CA 1
ATOM 6353 C C . LYS C 1 111 ? 27.305 20.788 32.346 1.00 10.88 110 LYS C C 1
ATOM 6354 O O . LYS C 1 111 ? 27.440 21.131 31.152 1.00 10.57 110 LYS C O 1
ATOM 6360 N N . GLY C 1 112 ? 26.593 21.503 33.206 1.00 10.09 111 GLY C N 1
ATOM 6361 C CA . GLY C 1 112 ? 26.048 22.832 32.909 1.00 9.98 111 GLY C CA 1
ATOM 6362 C C . GLY C 1 112 ? 24.690 22.777 32.198 1.00 9.67 111 GLY C C 1
ATOM 6363 O O . GLY C 1 112 ? 24.170 21.701 31.920 1.00 9.02 111 GLY C O 1
ATOM 6364 N N . VAL C 1 113 ? 24.169 23.958 31.912 1.00 9.97 112 VAL C N 1
ATOM 6365 C CA . VAL C 1 113 ? 22.829 24.131 31.336 1.00 10.71 112 VAL C CA 1
ATOM 6366 C C . VAL C 1 113 ? 22.916 24.214 29.802 1.00 10.84 112 VAL C C 1
ATOM 6367 O O . VAL C 1 113 ? 23.937 24.631 29.270 1.00 10.59 112 VAL C O 1
ATOM 6371 N N . VAL C 1 114 ? 21.826 23.794 29.190 1.00 11.17 113 VAL C N 1
ATOM 6372 C CA . VAL C 1 114 ? 21.642 23.818 27.725 1.00 10.62 113 VAL C CA 1
ATOM 6373 C C . VAL C 1 114 ? 20.208 24.319 27.454 1.00 10.65 113 VAL C C 1
ATOM 6374 O O . VAL C 1 114 ? 19.295 24.006 28.239 1.00 10.26 113 VAL C O 1
ATOM 6378 N N . PRO C 1 115 ? 20.062 25.086 26.392 1.00 10.49 114 PRO C N 1
ATOM 6379 C CA . PRO C 1 115 ? 18.774 25.673 26.013 1.00 9.91 114 PRO C CA 1
ATOM 6380 C C . PRO C 1 115 ? 17.760 24.649 25.558 1.00 8.88 114 PRO C C 1
ATOM 6381 O O . PRO C 1 115 ? 18.062 23.645 24.899 1.00 9.39 114 PRO C O 1
ATOM 6385 N N . LEU C 1 116 ? 16.503 24.899 25.947 1.00 8.99 115 LEU C N 1
ATOM 6386 C CA . LEU C 1 116 ? 15.354 24.106 25.447 1.00 7.87 115 LEU C CA 1
ATOM 6387 C C . LEU C 1 116 ? 14.885 24.812 24.158 1.00 7.58 115 LEU C C 1
ATOM 6388 O O . LEU C 1 116 ? 14.404 25.965 24.204 1.00 7.52 115 LEU C O 1
ATOM 6393 N N . PHE C 1 117 ? 15.085 24.118 23.055 1.00 8.31 116 PHE C N 1
ATOM 6394 C CA . PHE C 1 117 ? 14.765 24.676 21.708 1.00 8.87 116 PHE C CA 1
ATOM 6395 C C . PHE C 1 117 ? 13.265 24.961 21.635 1.00 8.52 116 PHE C C 1
ATOM 6396 O O . PHE C 1 117 ? 12.456 24.072 21.957 1.00 9.26 116 PHE C O 1
ATOM 6404 N N . GLY C 1 118 ? 12.925 26.166 21.266 1.00 9.05 117 GLY C N 1
ATOM 6405 C CA . GLY C 1 118 ? 11.512 26.572 21.118 1.00 10.43 117 GLY C CA 1
ATOM 6406 C C . GLY C 1 118 ? 10.968 27.221 22.384 1.00 10.22 117 GLY C C 1
ATOM 6407 O O . GLY C 1 118 ? 9.928 27.905 22.350 1.00 10.28 117 GLY C O 1
ATOM 6408 N N . SER C 1 119 ? 11.687 27.044 23.489 1.00 10.00 118 SER C N 1
ATOM 6409 C CA . SER C 1 119 ? 11.246 27.631 24.774 1.00 10.78 118 SER C CA 1
ATOM 6410 C C . SER C 1 119 ? 11.538 29.118 24.766 1.00 11.01 118 SER C C 1
ATOM 6411 O O . SER C 1 119 ? 12.335 29.624 23.951 1.00 11.84 118 SER C O 1
ATOM 6414 N N . GLU C 1 120 ? 10.892 29.836 25.666 1.00 11.54 119 GLU C N 1
ATOM 6415 C CA . GLU C 1 120 ? 11.145 31.256 25.895 1.00 12.78 119 GLU C CA 1
ATOM 6416 C C . GLU C 1 120 ? 12.340 31.447 26.819 1.00 13.38 119 GLU C C 1
ATOM 6417 O O . GLU C 1 120 ? 12.236 31.892 27.979 1.00 13.50 119 GLU C O 1
ATOM 6423 N N . ASP C 1 121 ? 13.487 31.079 26.283 1.00 13.31 120 ASP C N 1
ATOM 6424 C CA . ASP C 1 121 ? 14.800 31.252 26.895 1.00 13.76 120 ASP C CA 1
ATOM 6425 C C . ASP C 1 121 ? 14.972 30.423 28.173 1.00 13.00 120 ASP C C 1
ATOM 6426 O O . ASP C 1 121 ? 15.585 30.923 29.131 1.00 13.03 120 ASP C O 1
ATOM 6431 N N . GLU C 1 122 ? 14.461 29.221 28.184 1.00 11.44 121 GLU C N 1
ATOM 6432 C CA . GLU C 1 122 ? 14.576 28.309 29.340 1.00 10.88 121 GLU C CA 1
ATOM 6433 C C . GLU C 1 122 ? 15.612 27.243 29.075 1.00 10.20 121 GLU C C 1
ATOM 6434 O O . GLU C 1 122 ? 16.027 27.075 27.915 1.00 10.35 121 GLU C O 1
ATOM 6440 N N . VAL C 1 123 ? 16.027 26.558 30.134 1.00 9.07 122 VAL C N 1
ATOM 6441 C CA . VAL C 1 123 ? 17.097 25.569 30.033 1.00 8.92 122 VAL C CA 1
ATOM 6442 C C . VAL C 1 123 ? 16.791 24.291 30.802 1.00 8.91 122 VAL C C 1
ATOM 6443 O O . VAL C 1 123 ? 15.883 24.218 31.625 1.00 9.97 122 VAL C O 1
ATOM 6447 N N . THR C 1 124 ? 17.652 23.340 30.482 1.00 7.82 123 THR C N 1
ATOM 6448 C CA . THR C 1 124 ? 17.753 22.111 31.281 1.00 7.96 123 THR C CA 1
ATOM 6449 C C . THR C 1 124 ? 19.238 21.885 31.575 1.00 7.54 123 THR C C 1
ATOM 6450 O O . THR C 1 124 ? 20.083 22.642 31.072 1.00 8.53 123 THR C O 1
ATOM 6454 N N . THR C 1 125 ? 19.516 20.863 32.347 1.00 7.51 124 THR C N 1
ATOM 6455 C CA . THR C 1 125 ? 20.906 20.555 32.712 1.00 7.46 124 THR C CA 1
ATOM 6456 C C . THR C 1 125 ? 21.329 19.246 32.087 1.00 7.18 124 THR C C 1
ATOM 6457 O O . THR C 1 125 ? 20.559 18.270 32.109 1.00 7.56 124 THR C O 1
ATOM 6461 N N . GLN C 1 126 ? 22.554 19.235 31.579 1.00 7.16 125 GLN C N 1
ATOM 6462 C CA . GLN C 1 126 ? 23.121 17.986 31.002 1.00 7.59 125 GLN C CA 1
ATOM 6463 C C . GLN C 1 126 ? 24.211 17.416 31.895 1.00 8.29 125 GLN C C 1
ATOM 6464 O O . GLN C 1 126 ? 24.718 18.103 32.806 1.00 9.49 125 GLN C O 1
ATOM 6470 N N . GLY C 1 127 ? 24.548 16.165 31.666 1.00 8.34 126 GLY C N 1
ATOM 6471 C CA . GLY C 1 127 ? 25.593 15.437 32.351 1.00 7.44 126 GLY C CA 1
ATOM 6472 C C . GLY C 1 127 ? 25.291 14.043 32.796 1.00 7.26 126 GLY C C 1
ATOM 6473 O O . GLY C 1 127 ? 26.076 13.486 33.604 1.00 7.02 126 GLY C O 1
ATOM 6474 N N . LEU C 1 128 ? 24.201 13.435 32.312 1.00 7.08 127 LEU C N 1
ATOM 6475 C CA . LEU C 1 128 ? 23.885 12.043 32.638 1.00 6.98 127 LEU C CA 1
ATOM 6476 C C . LEU C 1 128 ? 24.798 11.017 31.978 1.00 7.01 127 LEU C C 1
ATOM 6477 O O . LEU C 1 128 ? 24.892 9.868 32.458 1.00 6.33 127 LEU C O 1
ATOM 6482 N N . ASP C 1 129 ? 25.395 11.357 30.833 1.00 7.74 128 ASP C N 1
ATOM 6483 C CA . ASP C 1 129 ? 26.197 10.390 30.079 1.00 7.37 128 ASP C CA 1
ATOM 6484 C C . ASP C 1 129 ? 27.381 9.892 30.934 1.00 8.01 128 ASP C C 1
ATOM 6485 O O . ASP C 1 129 ? 28.187 10.720 31.364 1.00 8.05 128 ASP C O 1
ATOM 6490 N N . ASP C 1 130 ? 27.427 8.597 31.062 1.00 8.86 129 ASP C N 1
ATOM 6491 C CA . ASP C 1 130 ? 28.395 7.800 31.805 1.00 11.16 129 ASP C CA 1
ATOM 6492 C C . ASP C 1 130 ? 28.510 8.241 33.271 1.00 11.44 129 ASP C C 1
ATOM 6493 O O . ASP C 1 130 ? 29.600 8.085 33.875 1.00 10.70 129 ASP C O 1
ATOM 6498 N N . LEU C 1 131 ? 27.412 8.744 33.798 1.00 11.43 130 LEU C N 1
ATOM 6499 C CA . LEU C 1 131 ? 27.399 9.250 35.180 1.00 11.80 130 LEU C CA 1
ATOM 6500 C C . LEU C 1 131 ? 27.676 8.125 36.173 1.00 12.64 130 LEU C C 1
ATOM 6501 O O . LEU C 1 131 ? 28.377 8.397 37.185 1.00 12.68 130 LEU C O 1
ATOM 6506 N N . ALA C 1 132 ? 27.180 6.940 35.916 1.00 13.49 131 ALA C N 1
ATOM 6507 C CA . ALA C 1 132 ? 27.370 5.802 36.832 1.00 14.25 131 ALA C CA 1
ATOM 6508 C C . ALA C 1 132 ? 28.867 5.504 36.984 1.00 14.52 131 ALA C C 1
ATOM 6509 O O . ALA C 1 132 ? 29.371 5.375 38.104 1.00 13.68 131 ALA C O 1
ATOM 6511 N N . ALA C 1 133 ? 29.527 5.394 35.844 1.00 14.73 132 ALA C N 1
ATOM 6512 C CA . ALA C 1 133 ? 30.965 5.092 35.805 1.00 14.75 132 ALA C CA 1
ATOM 6513 C C . ALA C 1 133 ? 31.746 6.223 36.458 1.00 14.91 132 ALA C C 1
ATOM 6514 O O . ALA C 1 133 ? 32.776 5.960 37.117 1.00 16.01 132 ALA C O 1
ATOM 6516 N N . ARG C 1 134 ? 31.260 7.434 36.303 1.00 14.47 133 ARG C N 1
ATOM 6517 C CA . ARG C 1 134 ? 31.895 8.612 36.902 1.00 14.45 133 ARG C CA 1
ATOM 6518 C C . ARG C 1 134 ? 31.759 8.553 38.428 1.00 14.62 133 ARG C C 1
ATOM 6519 O O . ARG C 1 134 ? 32.741 8.755 39.171 1.00 13.62 133 ARG C O 1
ATOM 6527 N N . CYS C 1 135 ? 30.548 8.248 38.861 1.00 13.79 134 CYS C N 1
ATOM 6528 C CA . CYS C 1 135 ? 30.221 8.152 40.291 1.00 14.74 134 CYS C CA 1
ATOM 6529 C C . CYS C 1 135 ? 31.017 7.039 40.972 1.00 14.54 134 CYS C C 1
ATOM 6530 O O . CYS C 1 135 ? 31.520 7.282 42.081 1.00 14.75 134 CYS C O 1
ATOM 6533 N N . ALA C 1 136 ? 31.125 5.901 40.332 1.00 14.73 135 ALA C N 1
ATOM 6534 C CA . ALA C 1 136 ? 31.871 4.743 40.819 1.00 15.16 135 ALA C CA 1
ATOM 6535 C C . ALA C 1 136 ? 33.298 5.156 41.222 1.00 15.83 135 ALA C C 1
ATOM 6536 O O . ALA C 1 136 ? 33.789 4.796 42.311 1.00 15.39 135 ALA C O 1
ATOM 6538 N N . GLN C 1 137 ? 33.903 5.901 40.319 1.00 15.68 136 GLN C N 1
ATOM 6539 C CA . GLN C 1 137 ? 35.269 6.414 40.431 1.00 15.56 136 GLN C CA 1
ATOM 6540 C C . GLN C 1 137 ? 35.372 7.440 41.549 1.00 15.32 136 GLN C C 1
ATOM 6541 O O . GLN C 1 137 ? 36.312 7.362 42.361 1.00 15.48 136 GLN C O 1
ATOM 6547 N N . TYR C 1 138 ? 34.451 8.380 41.583 1.00 14.73 137 TYR C N 1
ATOM 6548 C CA . TYR C 1 138 ? 34.388 9.435 42.590 1.00 14.52 137 TYR C CA 1
ATOM 6549 C C . TYR C 1 138 ? 34.297 8.836 44.000 1.00 14.71 137 TYR C C 1
ATOM 6550 O O . TYR C 1 138 ? 34.958 9.343 44.930 1.00 14.30 137 TYR C O 1
ATOM 6559 N N . LYS C 1 139 ? 33.514 7.800 44.138 1.00 15.14 138 LYS C N 1
ATOM 6560 C CA . LYS C 1 139 ? 33.305 7.070 45.403 1.00 15.95 138 LYS C CA 1
ATOM 6561 C C . LYS C 1 139 ? 34.638 6.465 45.847 1.00 16.73 138 LYS C C 1
ATOM 6562 O O . LYS C 1 139 ? 35.083 6.677 46.993 1.00 16.67 138 LYS C O 1
ATOM 6568 N N . LYS C 1 140 ? 35.269 5.750 44.936 1.00 17.36 139 LYS C N 1
ATOM 6569 C CA . LYS C 1 140 ? 36.596 5.168 45.160 1.00 18.39 139 LYS C CA 1
ATOM 6570 C C . LYS C 1 140 ? 37.590 6.249 45.583 1.00 18.27 139 LYS C C 1
ATOM 6571 O O . LYS C 1 140 ? 38.465 5.952 46.422 1.00 18.72 139 LYS C O 1
ATOM 6577 N N . ASP C 1 141 ? 37.469 7.431 45.035 1.00 17.91 140 ASP C N 1
ATOM 6578 C CA . ASP C 1 141 ? 38.361 8.555 45.297 1.00 18.49 140 ASP C CA 1
ATOM 6579 C C . ASP C 1 141 ? 37.979 9.352 46.541 1.00 18.69 140 ASP C C 1
ATOM 6580 O O . ASP C 1 141 ? 38.576 10.432 46.770 1.00 19.63 140 ASP C O 1
ATOM 6585 N N . GLY C 1 142 ? 37.000 8.880 47.290 1.00 18.72 141 GLY C N 1
ATOM 6586 C CA . GLY C 1 142 ? 36.643 9.435 48.583 1.00 17.81 141 GLY C CA 1
ATOM 6587 C C . GLY C 1 142 ? 35.431 10.317 48.673 1.00 17.17 141 GLY C C 1
ATOM 6588 O O . GLY C 1 142 ? 35.208 10.939 49.748 1.00 17.02 141 GLY C O 1
ATOM 6589 N N . CYS C 1 143 ? 34.632 10.387 47.630 1.00 15.71 142 CYS C N 1
ATOM 6590 C CA . CYS C 1 143 ? 33.430 11.260 47.615 1.00 14.98 142 CYS C CA 1
ATOM 6591 C C . CYS C 1 143 ? 32.222 10.470 48.081 1.00 13.59 142 CYS C C 1
ATOM 6592 O O . CYS C 1 143 ? 32.104 9.281 47.729 1.00 13.54 142 CYS C O 1
ATOM 6595 N N . ASP C 1 144 ? 31.354 11.109 48.865 1.00 13.86 143 ASP C N 1
ATOM 6596 C CA . ASP C 1 144 ? 30.176 10.383 49.366 1.00 13.58 143 ASP C CA 1
ATOM 6597 C C . ASP C 1 144 ? 28.861 11.048 48.958 1.00 13.36 143 ASP C C 1
ATOM 6598 O O . ASP C 1 144 ? 27.818 10.378 49.158 1.00 13.97 143 ASP C O 1
ATOM 6603 N N . PHE C 1 145 ? 28.912 12.270 48.511 1.00 14.13 144 PHE C N 1
ATOM 6604 C CA . PHE C 1 145 ? 27.708 12.989 48.027 1.00 13.85 144 PHE C CA 1
ATOM 6605 C C . PHE C 1 145 ? 28.034 13.715 46.714 1.00 13.99 144 PHE C C 1
ATOM 6606 O O . PHE C 1 145 ? 29.194 13.920 46.340 1.00 14.07 144 PHE C O 1
ATOM 6614 N N . ALA C 1 146 ? 26.972 14.100 46.025 1.00 13.78 145 ALA C N 1
ATOM 6615 C CA . ALA C 1 146 ? 27.076 14.732 44.701 1.00 12.76 145 ALA C CA 1
ATOM 6616 C C . ALA C 1 146 ? 26.173 15.954 44.631 1.00 12.36 145 ALA C C 1
ATOM 6617 O O . ALA C 1 146 ? 25.190 16.052 45.388 1.00 11.84 145 ALA C O 1
ATOM 6619 N N . LYS C 1 147 ? 26.524 16.843 43.729 1.00 11.95 146 LYS C N 1
ATOM 6620 C CA . LYS C 1 147 ? 25.822 18.096 43.444 1.00 11.89 146 LYS C CA 1
ATOM 6621 C C . LYS C 1 147 ? 25.451 18.166 41.951 1.00 11.86 146 LYS C C 1
ATOM 6622 O O . LYS C 1 147 ? 26.256 17.788 41.073 1.00 12.04 146 LYS C O 1
ATOM 6628 N N . TRP C 1 148 ? 24.239 18.631 41.708 1.00 11.07 147 TRP C N 1
ATOM 6629 C CA . TRP C 1 148 ? 23.686 18.825 40.339 1.00 10.93 147 TRP C CA 1
ATOM 6630 C C . TRP C 1 148 ? 22.711 20.003 40.402 1.00 10.45 147 TRP C C 1
ATOM 6631 O O . TRP C 1 148 ? 21.701 19.933 41.123 1.00 10.66 147 TRP C O 1
ATOM 6642 N N . ARG C 1 149 ? 22.993 21.047 39.659 1.00 10.63 148 ARG C N 1
ATOM 6643 C CA . ARG C 1 149 ? 22.180 22.256 39.644 1.00 10.88 148 ARG C CA 1
ATOM 6644 C C . ARG C 1 149 ? 21.298 22.392 38.400 1.00 11.17 148 ARG C C 1
ATOM 6645 O O . ARG C 1 149 ? 21.790 22.434 37.264 1.00 10.58 148 ARG C O 1
ATOM 6653 N N . CYS C 1 150 ? 20.006 22.503 38.659 1.00 11.27 149 CYS C N 1
ATOM 6654 C CA . CYS C 1 150 ? 19.003 22.888 37.638 1.00 10.99 149 CYS C CA 1
ATOM 6655 C C . CYS C 1 150 ? 18.604 24.333 37.937 1.00 10.83 149 CYS C C 1
ATOM 6656 O O . CYS C 1 150 ? 18.610 24.753 39.111 1.00 9.87 149 CYS C O 1
ATOM 6659 N N . VAL C 1 151 ? 18.274 25.059 36.881 1.00 10.66 150 VAL C N 1
ATOM 6660 C CA . VAL C 1 151 ? 17.936 26.479 36.949 1.00 11.33 150 VAL C CA 1
ATOM 6661 C C . VAL C 1 151 ? 16.572 26.738 36.319 1.00 12.00 150 VAL C C 1
ATOM 6662 O O . VAL C 1 151 ? 16.322 26.350 35.165 1.00 11.93 150 VAL C O 1
ATOM 6666 N N . LEU C 1 152 ? 15.694 27.357 37.090 1.00 12.40 151 LEU C N 1
ATOM 6667 C CA . LEU C 1 152 ? 14.347 27.759 36.659 1.00 12.88 151 LEU C CA 1
ATOM 6668 C C . LEU C 1 152 ? 14.248 29.273 36.736 1.00 12.83 151 LEU C C 1
ATOM 6669 O O . LEU C 1 152 ? 14.732 29.850 37.728 1.00 12.76 151 LEU C O 1
ATOM 6674 N N . LYS C 1 153 ? 13.645 29.885 35.721 1.00 12.60 152 LYS C N 1
ATOM 6675 C CA . LYS C 1 153 ? 13.581 31.347 35.652 1.00 12.85 152 LYS C CA 1
ATOM 6676 C C . LYS C 1 153 ? 12.151 31.868 35.778 1.00 12.16 152 LYS C C 1
ATOM 6677 O O . LYS C 1 153 ? 11.262 31.385 35.054 1.00 11.74 152 LYS C O 1
ATOM 6683 N N . ILE C 1 154 ? 11.975 32.847 36.652 1.00 11.61 153 ILE C N 1
ATOM 6684 C CA . ILE C 1 154 ? 10.663 33.506 36.785 1.00 11.55 153 ILE C CA 1
ATOM 6685 C C . ILE C 1 154 ? 10.592 34.645 35.769 1.00 12.32 153 ILE C C 1
ATOM 6686 O O . ILE C 1 154 ? 11.454 35.541 35.741 1.00 13.01 153 ILE C O 1
ATOM 6691 N N . GLY C 1 155 ? 9.553 34.590 34.951 1.00 11.69 154 GLY C N 1
ATOM 6692 C CA . GLY C 1 155 ? 9.359 35.602 33.896 1.00 11.63 154 GLY C CA 1
ATOM 6693 C C . GLY C 1 155 ? 7.868 35.672 33.569 1.00 11.46 154 GLY C C 1
ATOM 6694 O O . GLY C 1 155 ? 7.046 35.129 34.324 1.00 11.10 154 GLY C O 1
ATOM 6695 N N . LYS C 1 156 ? 7.579 36.354 32.471 1.00 11.00 155 LYS C N 1
ATOM 6696 C CA . LYS C 1 156 ? 6.195 36.527 32.019 1.00 11.24 155 LYS C CA 1
ATOM 6697 C C . LYS C 1 156 ? 5.441 35.215 31.975 1.00 10.79 155 LYS C C 1
ATOM 6698 O O . LYS C 1 156 ? 4.368 35.104 32.618 1.00 11.17 155 LYS C O 1
ATOM 6704 N N . ASN C 1 157 ? 5.980 34.221 31.291 1.00 10.03 156 ASN C N 1
ATOM 6705 C CA . ASN C 1 157 ? 5.327 32.907 31.173 1.00 9.59 156 ASN C CA 1
ATOM 6706 C C . ASN C 1 157 ? 6.164 31.767 31.711 1.00 9.42 156 ASN C C 1
ATOM 6707 O O . ASN C 1 157 ? 5.828 30.597 31.415 1.00 9.38 156 ASN C O 1
ATOM 6712 N N . THR C 1 158 ? 7.229 32.069 32.444 1.00 8.84 157 THR C N 1
ATOM 6713 C CA . THR C 1 158 ? 8.147 31.003 32.895 1.00 8.63 157 THR C CA 1
ATOM 6714 C C . THR C 1 158 ? 8.267 30.996 34.423 1.00 8.71 157 THR C C 1
ATOM 6715 O O . THR C 1 158 ? 8.225 32.076 35.027 1.00 8.86 157 THR C O 1
ATOM 6719 N N . PRO C 1 159 ? 8.503 29.846 35.025 1.00 8.50 158 PRO C N 1
ATOM 6720 C CA . PRO C 1 159 ? 8.758 28.565 34.381 1.00 8.39 158 PRO C CA 1
ATOM 6721 C C . PRO C 1 159 ? 7.525 27.968 33.708 1.00 8.52 158 PRO C C 1
ATOM 6722 O O . PRO C 1 159 ? 6.399 28.009 34.236 1.00 8.38 158 PRO C O 1
ATOM 6726 N N . SER C 1 160 ? 7.782 27.378 32.546 1.00 7.53 159 SER C N 1
ATOM 6727 C CA . SER C 1 160 ? 6.681 26.732 31.790 1.00 7.15 159 SER C CA 1
ATOM 6728 C C . SER C 1 160 ? 6.486 25.326 32.333 1.00 5.73 159 SER C C 1
ATOM 6729 O O . SER C 1 160 ? 7.328 24.791 33.073 1.00 4.49 159 SER C O 1
ATOM 6732 N N . TYR C 1 161 ? 5.375 24.732 31.899 1.00 5.59 160 TYR C N 1
ATOM 6733 C CA . TYR C 1 161 ? 5.144 23.309 32.152 1.00 5.00 160 TYR C CA 1
ATOM 6734 C C . TYR C 1 161 ? 6.295 22.482 31.572 1.00 5.35 160 TYR C C 1
ATOM 6735 O O . TYR C 1 161 ? 6.717 21.475 32.179 1.00 4.23 160 TYR C O 1
ATOM 6744 N N . GLN C 1 162 ? 6.776 22.881 30.381 1.00 3.80 161 GLN C N 1
ATOM 6745 C CA . GLN C 1 162 ? 7.872 22.135 29.756 1.00 4.13 161 GLN C CA 1
ATOM 6746 C C . GLN C 1 162 ? 9.114 22.099 30.663 1.00 3.93 161 GLN C C 1
ATOM 6747 O O . GLN C 1 162 ? 9.682 21.017 30.857 1.00 4.84 161 GLN C O 1
ATOM 6753 N N . SER C 1 163 ? 9.489 23.256 31.131 1.00 5.73 162 SER C N 1
ATOM 6754 C CA . SER C 1 163 ? 10.682 23.451 31.975 1.00 7.32 162 SER C CA 1
ATOM 6755 C C . SER C 1 163 ? 10.571 22.666 33.277 1.00 7.05 162 SER C C 1
ATOM 6756 O O . SER C 1 163 ? 11.531 22.027 33.747 1.00 6.39 162 SER C O 1
ATOM 6759 N N . ILE C 1 164 ? 9.397 22.798 33.888 1.00 6.66 163 ILE C N 1
ATOM 6760 C CA . ILE C 1 164 ? 9.100 22.096 35.145 1.00 6.79 163 ILE C CA 1
ATOM 6761 C C . ILE C 1 164 ? 9.196 20.596 35.011 1.00 6.58 163 ILE C C 1
ATOM 6762 O O . ILE C 1 164 ? 9.866 19.899 35.818 1.00 5.81 163 ILE C O 1
ATOM 6767 N N . LEU C 1 165 ? 8.543 20.055 33.979 1.00 6.12 164 LEU C N 1
ATOM 6768 C CA . LEU C 1 165 ? 8.536 18.628 33.673 1.00 6.26 164 LEU C CA 1
ATOM 6769 C C . LEU C 1 165 ? 9.944 18.086 33.436 1.00 6.06 164 LEU C C 1
ATOM 6770 O O . LEU C 1 165 ? 10.338 17.041 33.951 1.00 4.35 164 LEU C O 1
ATOM 6775 N N . GLU C 1 166 ? 10.680 18.822 32.603 1.00 6.19 165 GLU C N 1
ATOM 6776 C CA . GLU C 1 166 ? 12.012 18.392 32.173 1.00 5.53 165 GLU C CA 1
ATOM 6777 C C . GLU C 1 166 ? 13.057 18.458 33.291 1.00 5.02 165 GLU C C 1
ATOM 6778 O O . GLU C 1 166 ? 13.817 17.493 33.458 1.00 5.39 165 GLU C O 1
ATOM 6784 N N . ASN C 1 167 ? 13.090 19.551 33.986 1.00 5.35 166 ASN C N 1
ATOM 6785 C CA . ASN C 1 167 ? 14.062 19.766 35.104 1.00 6.33 166 ASN C CA 1
ATOM 6786 C C . ASN C 1 167 ? 13.795 18.753 36.219 1.00 5.86 166 ASN C C 1
ATOM 6787 O O . ASN C 1 167 ? 14.751 18.173 36.761 1.00 6.03 166 ASN C O 1
ATOM 6792 N N . ALA C 1 168 ? 12.519 18.506 36.479 1.00 5.72 167 ALA C N 1
ATOM 6793 C CA . ALA C 1 168 ? 12.147 17.503 37.504 1.00 6.01 167 ALA C CA 1
ATOM 6794 C C . ALA C 1 168 ? 12.578 16.124 37.075 1.00 5.54 167 ALA C C 1
ATOM 6795 O O . ALA C 1 168 ? 13.102 15.321 37.872 1.00 4.93 167 ALA C O 1
ATOM 6797 N N . ASN C 1 169 ? 12.361 15.810 35.791 1.00 5.29 168 ASN C N 1
ATOM 6798 C CA . ASN C 1 169 ? 12.720 14.498 35.263 1.00 4.99 168 ASN C CA 1
ATOM 6799 C C . ASN C 1 169 ? 14.222 14.276 35.277 1.00 4.68 168 ASN C C 1
ATOM 6800 O O . ASN C 1 169 ? 14.637 13.140 35.569 1.00 4.44 168 ASN C O 1
ATOM 6805 N N . VAL C 1 170 ? 14.989 15.309 34.958 1.00 5.75 169 VAL C N 1
ATOM 6806 C CA . VAL C 1 170 ? 16.458 15.100 34.868 1.00 6.18 169 VAL C CA 1
ATOM 6807 C C . VAL C 1 170 ? 17.052 14.979 36.285 1.00 5.98 169 VAL C C 1
ATOM 6808 O O . VAL C 1 170 ? 18.048 14.265 36.451 1.00 5.42 169 VAL C O 1
ATOM 6812 N N . LEU C 1 171 ? 16.486 15.713 37.222 1.00 6.28 170 LEU C N 1
ATOM 6813 C CA . LEU C 1 171 ? 16.909 15.597 38.639 1.00 6.49 170 LEU C CA 1
ATOM 6814 C C . LEU C 1 171 ? 16.711 14.178 39.139 1.00 6.57 170 LEU C C 1
ATOM 6815 O O . LEU C 1 171 ? 17.565 13.637 39.889 1.00 6.78 170 LEU C O 1
ATOM 6820 N N . ALA C 1 172 ? 15.619 13.531 38.762 1.00 5.68 171 ALA C N 1
ATOM 6821 C CA . ALA C 1 172 ? 15.281 12.185 39.187 1.00 6.05 171 ALA C CA 1
ATOM 6822 C C . ALA C 1 172 ? 16.218 11.161 38.569 1.00 6.73 171 ALA C C 1
ATOM 6823 O O . ALA C 1 172 ? 16.541 10.156 39.222 1.00 6.89 171 ALA C O 1
ATOM 6825 N N . ARG C 1 173 ? 16.638 11.402 37.324 1.00 6.40 172 ARG C N 1
ATOM 6826 C CA . ARG C 1 173 ? 17.561 10.472 36.651 1.00 6.28 172 ARG C CA 1
ATOM 6827 C C . ARG C 1 173 ? 18.923 10.526 37.388 1.00 6.54 172 ARG C C 1
ATOM 6828 O O . ARG C 1 173 ? 19.538 9.487 37.645 1.00 6.55 172 ARG C O 1
ATOM 6836 N N . TYR C 1 174 ? 19.315 11.741 37.651 1.00 6.63 173 TYR C N 1
ATOM 6837 C CA . TYR C 1 174 ? 20.611 12.024 38.311 1.00 8.20 173 TYR C CA 1
ATOM 6838 C C . TYR C 1 174 ? 20.638 11.359 39.685 1.00 7.84 173 TYR C C 1
ATOM 6839 O O . TYR C 1 174 ? 21.600 10.663 40.041 1.00 8.30 173 TYR C O 1
ATOM 6848 N N . ALA C 1 175 ? 19.562 11.579 40.408 1.00 8.11 174 ALA C N 1
ATOM 6849 C CA . ALA C 1 175 ? 19.451 11.092 41.805 1.00 8.36 174 ALA C CA 1
ATOM 6850 C C . ALA C 1 175 ? 19.527 9.593 41.845 1.00 8.40 174 ALA C C 1
ATOM 6851 O O . ALA C 1 175 ? 20.263 8.970 42.644 1.00 8.42 174 ALA C O 1
ATOM 6853 N N . SER C 1 176 ? 18.791 8.942 40.948 1.00 8.49 175 SER C N 1
ATOM 6854 C CA . SER C 1 176 ? 18.752 7.486 40.792 1.00 8.69 175 SER C CA 1
ATOM 6855 C C . SER C 1 176 ? 20.121 6.888 40.499 1.00 8.46 175 SER C C 1
ATOM 6856 O O . SER C 1 176 ? 20.510 5.875 41.111 1.00 8.44 175 SER C O 1
ATOM 6859 N N . ILE C 1 177 ? 20.832 7.498 39.549 1.00 8.36 176 ILE C N 1
ATOM 6860 C CA . ILE C 1 177 ? 22.176 7.019 39.164 1.00 8.10 176 ILE C CA 1
ATOM 6861 C C . ILE C 1 177 ? 23.152 7.124 40.354 1.00 8.15 176 ILE C C 1
ATOM 6862 O O . ILE C 1 177 ? 23.881 6.164 40.616 1.00 8.15 176 ILE C O 1
ATOM 6867 N N . CYS C 1 178 ? 23.142 8.267 40.993 1.00 8.90 177 CYS C N 1
ATOM 6868 C CA . CYS C 1 178 ? 23.985 8.555 42.166 1.00 10.63 177 CYS C CA 1
ATOM 6869 C C . CYS C 1 178 ? 23.805 7.486 43.247 1.00 10.87 177 CYS C C 1
ATOM 6870 O O . CYS C 1 178 ? 24.797 6.980 43.805 1.00 10.74 177 CYS C O 1
ATOM 6873 N N . GLN C 1 179 ? 22.538 7.188 43.500 1.00 10.69 178 GLN C N 1
ATOM 6874 C CA . GLN C 1 179 ? 22.172 6.216 44.541 1.00 10.81 178 GLN C CA 1
ATOM 6875 C C . GLN C 1 179 ? 22.666 4.828 44.171 1.00 11.19 178 GLN C C 1
ATOM 6876 O O . GLN C 1 179 ? 23.142 4.078 45.053 1.00 10.90 178 GLN C O 1
ATOM 6882 N N . SER C 1 180 ? 22.583 4.486 42.893 1.00 10.68 179 SER C N 1
ATOM 6883 C CA . SER C 1 180 ? 23.013 3.183 42.408 1.00 10.89 179 SER C CA 1
ATOM 6884 C C . SER C 1 180 ? 24.517 2.973 42.652 1.00 10.46 179 SER C C 1
ATOM 6885 O O . SER C 1 180 ? 24.961 1.809 42.673 1.00 10.68 179 SER C O 1
ATOM 6888 N N . GLN C 1 181 ? 25.236 4.039 42.816 1.00 11.00 180 GLN C N 1
ATOM 6889 C CA . GLN C 1 181 ? 26.690 4.025 43.027 1.00 12.58 180 GLN C CA 1
ATOM 6890 C C . GLN C 1 181 ? 27.076 4.467 44.437 1.00 12.70 180 GLN C C 1
ATOM 6891 O O . GLN C 1 181 ? 28.197 4.986 44.652 1.00 12.96 180 GLN C O 1
ATOM 6897 N N . ARG C 1 182 ? 26.170 4.322 45.382 1.00 12.76 181 ARG C N 1
ATOM 6898 C CA . ARG C 1 182 ? 26.423 4.618 46.803 1.00 12.46 181 ARG C CA 1
ATOM 6899 C C . ARG C 1 182 ? 26.759 6.059 47.083 1.00 12.24 181 ARG C C 1
ATOM 6900 O O . ARG C 1 182 ? 27.457 6.375 48.087 1.00 12.25 181 ARG C O 1
ATOM 6908 N N . ILE C 1 183 ? 26.284 6.967 46.257 1.00 10.84 182 ILE C N 1
ATOM 6909 C CA . ILE C 1 183 ? 26.485 8.402 46.388 1.00 10.46 182 ILE C CA 1
ATOM 6910 C C . ILE C 1 183 ? 25.163 9.090 46.736 1.00 10.81 182 ILE C C 1
ATOM 6911 O O . ILE C 1 183 ? 24.155 8.814 46.049 1.00 10.73 182 ILE C O 1
ATOM 6916 N N . VAL C 1 184 ? 25.190 9.944 47.756 1.00 10.18 183 VAL C N 1
ATOM 6917 C CA . VAL C 1 184 ? 23.989 10.718 48.122 1.00 9.56 183 VAL C CA 1
ATOM 6918 C C . VAL C 1 184 ? 23.850 11.935 47.199 1.00 8.73 183 VAL C C 1
ATOM 6919 O O . VAL C 1 184 ? 24.732 12.798 47.152 1.00 8.56 183 VAL C O 1
ATOM 6923 N N . PRO C 1 185 ? 22.715 11.982 46.504 1.00 8.76 184 PRO C N 1
ATOM 6924 C CA . PRO C 1 185 ? 22.461 13.125 45.609 1.00 9.11 184 PRO C CA 1
ATOM 6925 C C . PRO C 1 185 ? 21.849 14.272 46.381 1.00 9.04 184 PRO C C 1
ATOM 6926 O O . PRO C 1 185 ? 20.860 14.043 47.111 1.00 9.27 184 PRO C O 1
ATOM 6930 N N . ILE C 1 186 ? 22.395 15.453 46.215 1.00 9.15 185 ILE C N 1
ATOM 6931 C CA . ILE C 1 186 ? 21.728 16.683 46.665 1.00 9.60 185 ILE C CA 1
ATOM 6932 C C . ILE C 1 186 ? 20.922 17.187 45.423 1.00 10.01 185 ILE C C 1
ATOM 6933 O O . ILE C 1 186 ? 21.569 17.475 44.402 1.00 10.09 185 ILE C O 1
ATOM 6938 N N . VAL C 1 187 ? 19.638 17.280 45.625 1.00 10.11 186 VAL C N 1
ATOM 6939 C CA . VAL C 1 187 ? 18.680 17.725 44.576 1.00 10.50 186 VAL C CA 1
ATOM 6940 C C . VAL C 1 187 ? 18.545 19.229 44.597 1.00 10.40 186 VAL C C 1
ATOM 6941 O O . VAL C 1 187 ? 18.002 19.812 45.562 1.00 11.15 186 VAL C O 1
ATOM 6945 N N . GLU C 1 188 ? 19.020 19.878 43.534 1.00 9.85 187 GLU C N 1
ATOM 6946 C CA . GLU C 1 188 ? 19.055 21.329 43.499 1.00 10.10 187 GLU C CA 1
ATOM 6947 C C . GLU C 1 188 ? 18.288 21.972 42.360 1.00 10.59 187 GLU C C 1
ATOM 6948 O O . GLU C 1 188 ? 18.864 22.238 41.284 1.00 10.18 187 GLU C O 1
ATOM 6954 N N . PRO C 1 189 ? 17.020 22.225 42.618 1.00 10.41 188 PRO C N 1
ATOM 6955 C CA . PRO C 1 189 ? 16.142 22.954 41.686 1.00 10.49 188 PRO C CA 1
ATOM 6956 C C . PRO C 1 189 ? 16.165 24.423 42.076 1.00 10.45 188 PRO C C 1
ATOM 6957 O O . PRO C 1 189 ? 15.354 24.864 42.916 1.00 11.16 188 PRO C O 1
ATOM 6961 N N . GLU C 1 190 ? 17.076 25.187 41.486 1.00 9.86 189 GLU C N 1
ATOM 6962 C CA . GLU C 1 190 ? 17.200 26.590 41.832 1.00 10.37 189 GLU C CA 1
ATOM 6963 C C . GLU C 1 190 ? 16.263 27.496 41.041 1.00 10.78 189 GLU C C 1
ATOM 6964 O O . GLU C 1 190 ? 16.371 27.555 39.812 1.00 11.07 189 GLU C O 1
ATOM 6970 N N . VAL C 1 191 ? 15.378 28.173 41.763 1.00 10.17 190 VAL C N 1
ATOM 6971 C CA . VAL C 1 191 ? 14.505 29.201 41.166 1.00 10.77 190 VAL C CA 1
ATOM 6972 C C . VAL C 1 191 ? 15.265 30.524 41.312 1.00 11.73 190 VAL C C 1
ATOM 6973 O O . VAL C 1 191 ? 15.472 30.961 42.458 1.00 11.23 190 VAL C O 1
ATOM 6977 N N . LEU C 1 192 ? 15.673 31.103 40.187 1.00 12.63 191 LEU C N 1
ATOM 6978 C CA . LEU C 1 192 ? 16.502 32.317 40.229 1.00 14.17 191 LEU C CA 1
ATOM 6979 C C . LEU C 1 192 ? 15.741 33.500 40.833 1.00 14.87 191 LEU C C 1
ATOM 6980 O O . LEU C 1 192 ? 14.522 33.631 40.645 1.00 14.75 191 LEU C O 1
ATOM 6985 N N . PRO C 1 193 ? 16.509 34.354 41.500 1.00 15.40 192 PRO C N 1
ATOM 6986 C CA . PRO C 1 193 ? 15.982 35.595 42.069 1.00 16.62 192 PRO C CA 1
ATOM 6987 C C . PRO C 1 193 ? 15.750 36.687 41.042 1.00 17.43 192 PRO C C 1
ATOM 6988 O O . PRO C 1 193 ? 14.916 37.589 41.291 1.00 18.07 192 PRO C O 1
ATOM 6992 N N . ASP C 1 194 ? 16.427 36.645 39.908 1.00 18.04 193 ASP C N 1
ATOM 6993 C CA . ASP C 1 194 ? 16.318 37.680 38.861 1.00 19.27 193 ASP C CA 1
ATOM 6994 C C . ASP C 1 194 ? 14.847 38.047 38.597 1.00 19.31 193 ASP C C 1
ATOM 6995 O O . ASP C 1 194 ? 13.977 37.173 38.451 1.00 19.73 193 ASP C O 1
ATOM 7000 N N . GLY C 1 195 ? 14.588 39.340 38.504 1.00 19.87 194 GLY C N 1
ATOM 7001 C CA . GLY C 1 195 ? 13.239 39.826 38.180 1.00 19.91 194 GLY C CA 1
ATOM 7002 C C . GLY C 1 195 ? 12.685 40.763 39.236 1.00 20.14 194 GLY C C 1
ATOM 7003 O O . GLY C 1 195 ? 13.342 41.074 40.243 1.00 21.07 194 GLY C O 1
ATOM 7004 N N . ASP C 1 196 ? 11.453 41.194 39.005 1.00 19.82 195 ASP C N 1
ATOM 7005 C CA . ASP C 1 196 ? 10.779 42.164 39.875 1.00 19.74 195 ASP C CA 1
ATOM 7006 C C . ASP C 1 196 ? 9.446 41.630 40.389 1.00 18.71 195 ASP C C 1
ATOM 7007 O O . ASP C 1 196 ? 8.550 42.423 40.736 1.00 18.93 195 ASP C O 1
ATOM 7012 N N . HIS C 1 197 ? 9.340 40.316 40.429 1.00 17.51 196 HIS C N 1
ATOM 7013 C CA . HIS C 1 197 ? 8.130 39.645 40.944 1.00 16.21 196 HIS C CA 1
ATOM 7014 C C . HIS C 1 197 ? 8.121 39.799 42.472 1.00 15.58 196 HIS C C 1
ATOM 7015 O O . HIS C 1 197 ? 9.196 40.006 43.056 1.00 15.02 196 HIS C O 1
ATOM 7022 N N . ASP C 1 198 ? 6.947 39.657 43.047 1.00 15.35 197 ASP C N 1
ATOM 7023 C CA . ASP C 1 198 ? 6.761 39.763 44.506 1.00 14.80 197 ASP C CA 1
ATOM 7024 C C . ASP C 1 198 ? 6.927 38.388 45.145 1.00 14.29 197 ASP C C 1
ATOM 7025 O O . ASP C 1 198 ? 7.111 37.379 44.458 1.00 13.82 197 ASP C O 1
ATOM 7030 N N . LEU C 1 199 ? 6.848 38.375 46.472 1.00 13.48 198 LEU C N 1
ATOM 7031 C CA . LEU C 1 199 ? 7.005 37.179 47.284 1.00 13.13 198 LEU C CA 1
ATOM 7032 C C . LEU C 1 199 ? 5.914 36.145 46.992 1.00 12.48 198 LEU C C 1
ATOM 7033 O O . LEU C 1 199 ? 6.210 34.944 46.992 1.00 11.72 198 LEU C O 1
ATOM 7038 N N . ASP C 1 200 ? 4.717 36.639 46.722 1.00 12.32 199 ASP C N 1
ATOM 7039 C CA . ASP C 1 200 ? 3.562 35.783 46.417 1.00 12.35 199 ASP C CA 1
ATOM 7040 C C . ASP C 1 200 ? 3.861 34.928 45.174 1.00 11.65 199 ASP C C 1
ATOM 7041 O O . ASP C 1 200 ? 3.637 33.708 45.185 1.00 11.02 199 ASP C O 1
ATOM 7046 N N . ARG C 1 201 ? 4.348 35.604 44.145 1.00 10.69 200 ARG C N 1
ATOM 7047 C CA . ARG C 1 201 ? 4.723 34.887 42.901 1.00 9.71 200 ARG C CA 1
ATOM 7048 C C . ARG C 1 201 ? 5.809 33.868 43.185 1.00 8.84 200 ARG C C 1
ATOM 7049 O O . ARG C 1 201 ? 5.736 32.685 42.805 1.00 7.73 200 ARG C O 1
ATOM 7057 N N . ALA C 1 202 ? 6.855 34.312 43.900 1.00 8.04 201 ALA C N 1
ATOM 7058 C CA . ALA C 1 202 ? 7.964 33.387 44.208 1.00 8.36 201 ALA C CA 1
ATOM 7059 C C . ALA C 1 202 ? 7.513 32.166 44.972 1.00 7.67 201 ALA C C 1
ATOM 7060 O O . ALA C 1 202 ? 7.986 31.024 44.756 1.00 9.08 201 ALA C O 1
ATOM 7062 N N . GLN C 1 203 ? 6.576 32.312 45.902 1.00 8.38 202 GLN C N 1
ATOM 7063 C CA . GLN C 1 203 ? 6.104 31.163 46.708 1.00 7.38 202 GLN C CA 1
ATOM 7064 C C . GLN C 1 203 ? 5.347 30.193 45.797 1.00 6.86 202 GLN C C 1
ATOM 7065 O O . GLN C 1 203 ? 5.546 28.972 45.846 1.00 6.68 202 GLN C O 1
ATOM 7071 N N . LYS C 1 204 ? 4.467 30.770 44.998 1.00 6.96 203 LYS C N 1
ATOM 7072 C CA . LYS C 1 204 ? 3.627 29.951 44.088 1.00 6.79 203 LYS C CA 1
ATOM 7073 C C . LYS C 1 204 ? 4.518 29.187 43.131 1.00 6.00 203 LYS C C 1
ATOM 7074 O O . LYS C 1 204 ? 4.296 27.989 42.923 1.00 5.76 203 LYS C O 1
ATOM 7080 N N . VAL C 1 205 ? 5.520 29.839 42.569 1.00 6.92 204 VAL C N 1
ATOM 7081 C CA . VAL C 1 205 ? 6.467 29.149 41.646 1.00 6.71 204 VAL C CA 1
ATOM 7082 C C . VAL C 1 205 ? 7.228 28.045 42.368 1.00 6.46 204 VAL C C 1
ATOM 7083 O O . VAL C 1 205 ? 7.355 26.905 41.889 1.00 5.96 204 VAL C O 1
ATOM 7087 N N . THR C 1 206 ? 7.762 28.381 43.548 1.00 6.07 205 THR C N 1
ATOM 7088 C CA . THR C 1 206 ? 8.512 27.398 44.339 1.00 5.65 205 THR C CA 1
ATOM 7089 C C . THR C 1 206 ? 7.657 26.193 44.680 1.00 5.46 205 THR C C 1
ATOM 7090 O O . THR C 1 206 ? 8.147 25.055 44.567 1.00 5.43 205 THR C O 1
ATOM 7094 N N . GLU C 1 207 ? 6.408 26.408 45.118 1.00 5.55 206 GLU C N 1
ATOM 7095 C CA . GLU C 1 207 ? 5.544 25.259 45.428 1.00 5.53 206 GLU C CA 1
ATOM 7096 C C . GLU C 1 207 ? 5.269 24.388 44.201 1.00 5.68 206 GLU C C 1
ATOM 7097 O O . GLU C 1 207 ? 5.243 23.145 44.305 1.00 5.41 206 GLU C O 1
ATOM 7103 N N . THR C 1 208 ? 5.058 25.038 43.069 1.00 6.01 207 THR C N 1
ATOM 7104 C CA . THR C 1 208 ? 4.814 24.284 41.805 1.00 5.64 207 THR C CA 1
ATOM 7105 C C . THR C 1 208 ? 5.998 23.409 41.441 1.00 5.19 207 THR C C 1
ATOM 7106 O O . THR C 1 208 ? 5.802 22.218 41.153 1.00 5.22 207 THR C O 1
ATOM 7110 N N . VAL C 1 209 ? 7.177 23.996 41.431 1.00 5.53 208 VAL C N 1
ATOM 7111 C CA . VAL C 1 209 ? 8.432 23.312 41.111 1.00 6.03 208 VAL C CA 1
ATOM 7112 C C . VAL C 1 209 ? 8.682 22.100 41.993 1.00 5.49 208 VAL C C 1
ATOM 7113 O O . VAL C 1 209 ? 8.986 21.013 41.504 1.00 5.06 208 VAL C O 1
ATOM 7117 N N . LEU C 1 210 ? 8.586 22.312 43.310 1.00 6.23 209 LEU C N 1
ATOM 7118 C CA . LEU C 1 210 ? 8.859 21.245 44.283 1.00 5.68 209 LEU C CA 1
ATOM 7119 C C . LEU C 1 210 ? 7.875 20.093 44.150 1.00 4.48 209 LEU C C 1
ATOM 7120 O O . LEU C 1 210 ? 8.284 18.919 44.250 1.00 3.49 209 LEU C O 1
ATOM 7125 N N . ALA C 1 211 ? 6.592 20.363 43.942 1.00 4.19 210 ALA C N 1
ATOM 7126 C CA . ALA C 1 211 ? 5.618 19.270 43.750 1.00 3.36 210 ALA C CA 1
ATOM 7127 C C . ALA C 1 211 ? 6.017 18.381 42.576 1.00 3.16 210 ALA C C 1
ATOM 7128 O O . ALA C 1 211 ? 5.914 17.145 42.658 1.00 3.49 210 ALA C O 1
ATOM 7130 N N . ALA C 1 212 ? 6.439 19.010 41.485 1.00 3.09 211 ALA C N 1
ATOM 7131 C CA . ALA C 1 212 ? 6.872 18.263 40.291 1.00 3.39 211 ALA C CA 1
ATOM 7132 C C . ALA C 1 212 ? 8.126 17.447 40.590 1.00 3.51 211 ALA C C 1
ATOM 7133 O O . ALA C 1 212 ? 8.250 16.284 40.173 1.00 3.70 211 ALA C O 1
ATOM 7135 N N . VAL C 1 213 ? 9.074 18.069 41.289 1.00 4.28 212 VAL C N 1
ATOM 7136 C CA . VAL C 1 213 ? 10.321 17.388 41.652 1.00 4.45 212 VAL C CA 1
ATOM 7137 C C . VAL C 1 213 ? 10.036 16.099 42.429 1.00 4.49 212 VAL C C 1
ATOM 7138 O O . VAL C 1 213 ? 10.656 15.071 42.151 1.00 4.15 212 VAL C O 1
ATOM 7142 N N . TYR C 1 214 ? 9.151 16.176 43.423 1.00 4.62 213 TYR C N 1
ATOM 7143 C CA . TYR C 1 214 ? 8.887 14.961 44.236 1.00 4.83 213 TYR C CA 1
ATOM 7144 C C . TYR C 1 214 ? 7.993 13.972 43.534 1.00 5.49 213 TYR C C 1
ATOM 7145 O O . TYR C 1 214 ? 7.947 12.791 43.888 1.00 7.03 213 TYR C O 1
ATOM 7154 N N . LYS C 1 215 ? 7.262 14.434 42.520 1.00 4.95 214 LYS C N 1
ATOM 7155 C CA . LYS C 1 215 ? 6.467 13.434 41.743 1.00 3.69 214 LYS C CA 1
ATOM 7156 C C . LYS C 1 215 ? 7.486 12.678 40.888 1.00 2.95 214 LYS C C 1
ATOM 7157 O O . LYS C 1 215 ? 7.407 11.460 40.756 1.00 2.26 214 LYS C O 1
ATOM 7163 N N . ALA C 1 216 ? 8.449 13.437 40.372 1.00 4.06 215 ALA C N 1
ATOM 7164 C CA . ALA C 1 216 ? 9.454 12.786 39.476 1.00 4.49 215 ALA C CA 1
ATOM 7165 C C . ALA C 1 216 ? 10.300 11.812 40.277 1.00 4.37 215 ALA C C 1
ATOM 7166 O O . ALA C 1 216 ? 10.593 10.729 39.778 1.00 3.88 215 ALA C O 1
ATOM 7168 N N . LEU C 1 217 ? 10.651 12.170 41.513 1.00 5.08 216 LEU C N 1
ATOM 7169 C CA . LEU C 1 217 ? 11.493 11.262 42.340 1.00 4.94 216 LEU C CA 1
ATOM 7170 C C . LEU C 1 217 ? 10.779 9.954 42.602 1.00 4.80 216 LEU C C 1
ATOM 7171 O O . LEU C 1 217 ? 11.373 8.880 42.569 1.00 4.53 216 LEU C O 1
ATOM 7176 N N . SER C 1 218 ? 9.484 10.057 42.875 1.00 4.23 217 SER C N 1
ATOM 7177 C CA . SER C 1 218 ? 8.630 8.873 43.076 1.00 4.63 217 SER C CA 1
ATOM 7178 C C . SER C 1 218 ? 8.536 8.020 41.819 1.00 4.73 217 SER C C 1
ATOM 7179 O O . SER C 1 218 ? 8.680 6.781 41.861 1.00 4.77 217 SER C O 1
ATOM 7182 N N . ASP C 1 219 ? 8.314 8.678 40.681 1.00 5.53 218 ASP C N 1
ATOM 7183 C CA . ASP C 1 219 ? 8.173 7.972 39.387 1.00 6.13 218 ASP C CA 1
ATOM 7184 C C . ASP C 1 219 ? 9.423 7.138 39.069 1.00 5.92 218 ASP C C 1
ATOM 7185 O O . ASP C 1 219 ? 9.326 6.032 38.500 1.00 7.16 218 ASP C O 1
ATOM 7190 N N . HIS C 1 220 ? 10.555 7.668 39.444 1.00 6.38 219 HIS C N 1
ATOM 7191 C CA . HIS C 1 220 ? 11.854 6.980 39.229 1.00 6.39 219 HIS C CA 1
ATOM 7192 C C . HIS C 1 220 ? 12.326 6.190 40.437 1.00 6.71 219 HIS C C 1
ATOM 7193 O O . HIS C 1 220 ? 13.454 5.651 40.469 1.00 6.26 219 HIS C O 1
ATOM 7200 N N . HIS C 1 221 ? 11.489 6.065 41.457 1.00 7.45 220 HIS C N 1
ATOM 7201 C CA . HIS C 1 221 ? 11.755 5.190 42.604 1.00 6.61 220 HIS C CA 1
ATOM 7202 C C . HIS C 1 221 ? 13.029 5.572 43.375 1.00 6.27 220 HIS C C 1
ATOM 7203 O O . HIS C 1 221 ? 13.784 4.664 43.776 1.00 6.99 220 HIS C O 1
ATOM 7210 N N . VAL C 1 222 ? 13.250 6.822 43.583 1.00 6.24 221 VAL C N 1
ATOM 7211 C CA . VAL C 1 222 ? 14.411 7.335 44.347 1.00 6.88 221 VAL C CA 1
ATOM 7212 C C . VAL C 1 222 ? 14.151 7.191 45.854 1.00 7.29 221 VAL C C 1
ATOM 7213 O O . VAL C 1 222 ? 13.067 7.511 46.338 1.00 5.55 221 VAL C O 1
ATOM 7217 N N . TYR C 1 223 ? 15.185 6.723 46.548 1.00 7.91 222 TYR C N 1
ATOM 7218 C CA . TYR C 1 223 ? 15.071 6.546 48.027 1.00 7.99 222 TYR C CA 1
ATOM 7219 C C . TYR C 1 223 ? 15.262 7.866 48.727 1.00 7.35 222 TYR C C 1
ATOM 7220 O O . TYR C 1 223 ? 16.392 8.368 48.923 1.00 7.62 222 TYR C O 1
ATOM 7229 N N . LEU C 1 224 ? 14.156 8.498 49.145 1.00 6.48 223 LEU C N 1
ATOM 7230 C CA . LEU C 1 224 ? 14.168 9.850 49.671 1.00 5.93 223 LEU C CA 1
ATOM 7231 C C . LEU C 1 224 ? 15.019 10.038 50.937 1.00 6.45 223 LEU C C 1
ATOM 7232 O O . LEU C 1 224 ? 15.543 11.142 51.138 1.00 5.30 223 LEU C O 1
ATOM 7237 N N . GLU C 1 225 ? 15.043 9.005 51.743 1.00 7.02 224 GLU C N 1
ATOM 7238 C CA . GLU C 1 225 ? 15.833 9.086 53.020 1.00 9.20 224 GLU C CA 1
ATOM 7239 C C . GLU C 1 225 ? 17.309 9.211 52.708 1.00 9.99 224 GLU C C 1
ATOM 7240 O O . GLU C 1 225 ? 18.093 9.795 53.486 1.00 10.98 224 GLU C O 1
ATOM 7246 N N . GLY C 1 226 ? 17.684 8.772 51.520 1.00 10.16 225 GLY C N 1
ATOM 7247 C CA . GLY C 1 226 ? 19.045 8.847 51.000 1.00 9.48 225 GLY C CA 1
ATOM 7248 C C . GLY C 1 226 ? 19.305 10.050 50.115 1.00 9.86 225 GLY C C 1
ATOM 7249 O O . GLY C 1 226 ? 20.207 9.970 49.249 1.00 10.67 225 GLY C O 1
ATOM 7250 N N . THR C 1 227 ? 18.583 11.126 50.284 1.00 9.92 226 THR C N 1
ATOM 7251 C CA . THR C 1 227 ? 18.729 12.364 49.520 1.00 10.29 226 THR C CA 1
ATOM 7252 C C . THR C 1 227 ? 18.663 13.586 50.423 1.00 10.60 226 THR C C 1
ATOM 7253 O O . THR C 1 227 ? 18.177 13.517 51.560 1.00 11.31 226 THR C O 1
ATOM 7257 N N . LEU C 1 228 ? 19.131 14.684 49.880 1.00 10.61 227 LEU C N 1
ATOM 7258 C CA . LEU C 1 228 ? 19.013 16.016 50.441 1.00 10.81 227 LEU C CA 1
ATOM 7259 C C . LEU C 1 228 ? 18.409 16.913 49.340 1.00 11.65 227 LEU C C 1
ATOM 7260 O O . LEU C 1 228 ? 18.517 16.565 48.152 1.00 12.23 227 LEU C O 1
ATOM 7265 N N . LEU C 1 229 ? 17.826 18.003 49.776 1.00 11.08 228 LEU C N 1
ATOM 7266 C CA . LEU C 1 229 ? 17.263 19.016 48.914 1.00 10.72 228 LEU C CA 1
ATOM 7267 C C . LEU C 1 229 ? 18.017 20.329 49.111 1.00 10.85 228 LEU C C 1
ATOM 7268 O O . LEU C 1 229 ? 18.259 20.753 50.261 1.00 11.50 228 LEU C O 1
ATOM 7273 N N . LYS C 1 230 ? 18.374 20.926 47.990 1.00 10.19 229 LYS C N 1
ATOM 7274 C CA . LYS C 1 230 ? 19.013 22.252 48.006 1.00 10.36 229 LYS C CA 1
ATOM 7275 C C . LYS C 1 230 ? 18.218 23.256 47.201 1.00 11.59 229 LYS C C 1
ATOM 7276 O O . LYS C 1 230 ? 18.454 23.465 45.986 1.00 11.33 229 LYS C O 1
ATOM 7282 N N . PRO C 1 231 ? 17.288 23.927 47.879 1.00 12.04 230 PRO C N 1
ATOM 7283 C CA . PRO C 1 231 ? 16.420 24.912 47.229 1.00 11.67 230 PRO C CA 1
ATOM 7284 C C . PRO C 1 231 ? 16.809 26.329 47.597 1.00 12.16 230 PRO C C 1
ATOM 7285 O O . PRO C 1 231 ? 17.618 26.600 48.493 1.00 11.60 230 PRO C O 1
ATOM 7289 N N . ASN C 1 232 ? 16.190 27.232 46.858 1.00 12.62 231 ASN C N 1
ATOM 7290 C CA . ASN C 1 232 ? 16.232 28.673 47.111 1.00 13.34 231 ASN C CA 1
ATOM 7291 C C . ASN C 1 232 ? 15.281 28.944 48.297 1.00 13.50 231 ASN C C 1
ATOM 7292 O O . ASN C 1 232 ? 14.314 28.190 48.477 1.00 13.48 231 ASN C O 1
ATOM 7297 N N . MET C 1 233 ? 15.637 29.944 49.089 1.00 13.50 232 MET C N 1
ATOM 7298 C CA . MET C 1 233 ? 14.670 30.482 50.076 1.00 13.76 232 MET C CA 1
ATOM 7299 C C . MET C 1 233 ? 13.626 31.208 49.199 1.00 13.71 232 MET C C 1
ATOM 7300 O O . MET C 1 233 ? 13.989 31.607 48.068 1.00 13.46 232 MET C O 1
ATOM 7305 N N . VAL C 1 234 ? 12.430 31.357 49.714 1.00 13.21 233 VAL C N 1
ATOM 7306 C CA . VAL C 1 234 ? 11.371 32.104 49.013 1.00 13.72 233 VAL C CA 1
ATOM 7307 C C . VAL C 1 234 ? 11.496 33.583 49.381 1.00 13.99 233 VAL C C 1
ATOM 7308 O O . VAL C 1 234 ? 11.281 34.007 50.527 1.00 14.49 233 VAL C O 1
ATOM 7312 N N . THR C 1 235 ? 11.845 34.353 48.374 1.00 14.43 234 THR C N 1
ATOM 7313 C CA . THR C 1 235 ? 12.022 35.805 48.444 1.00 14.80 234 THR C CA 1
ATOM 7314 C C . THR C 1 235 ? 11.428 36.435 47.180 1.00 15.73 234 THR C C 1
ATOM 7315 O O . THR C 1 235 ? 11.300 35.727 46.166 1.00 15.80 234 THR C O 1
ATOM 7319 N N . ALA C 1 236 ? 11.095 37.701 47.291 1.00 16.35 235 ALA C N 1
ATOM 7320 C CA . ALA C 1 236 ? 10.661 38.486 46.124 1.00 17.19 235 ALA C CA 1
ATOM 7321 C C . ALA C 1 236 ? 11.906 38.652 45.229 1.00 17.60 235 ALA C C 1
ATOM 7322 O O . ALA C 1 236 ? 13.017 38.297 45.650 1.00 17.03 235 ALA C O 1
ATOM 7324 N N . GLY C 1 237 ? 11.675 39.166 44.041 1.00 18.19 236 GLY C N 1
ATOM 7325 C CA . GLY C 1 237 ? 12.751 39.360 43.060 1.00 19.60 236 GLY C CA 1
ATOM 7326 C C . GLY C 1 237 ? 13.755 40.409 43.521 1.00 20.62 236 GLY C C 1
ATOM 7327 O O . GLY C 1 237 ? 13.465 41.347 44.270 1.00 20.60 236 GLY C O 1
ATOM 7328 N N . GLN C 1 238 ? 14.946 40.241 43.020 1.00 22.29 237 GLN C N 1
ATOM 7329 C CA . GLN C 1 238 ? 16.141 41.055 43.250 1.00 24.10 237 GLN C CA 1
ATOM 7330 C C . GLN C 1 238 ? 15.869 42.534 43.006 1.00 24.85 237 GLN C C 1
ATOM 7331 O O . GLN C 1 238 ? 16.486 43.402 43.652 1.00 24.81 237 GLN C O 1
ATOM 7337 N N . SER C 1 239 ? 14.946 42.819 42.102 1.00 25.01 238 SER C N 1
ATOM 7338 C CA . SER C 1 239 ? 14.600 44.193 41.701 1.00 25.41 238 SER C CA 1
ATOM 7339 C C . SER C 1 239 ? 13.302 44.659 42.344 1.00 25.58 238 SER C C 1
ATOM 7340 O O . SER C 1 239 ? 12.807 45.776 42.083 1.00 25.64 238 SER C O 1
ATOM 7343 N N . ALA C 1 240 ? 12.769 43.810 43.194 1.00 25.95 240 ALA C N 1
ATOM 7344 C CA . ALA C 1 240 ? 11.545 44.069 43.965 1.00 26.92 240 ALA C CA 1
ATOM 7345 C C . ALA C 1 240 ? 11.932 44.583 45.361 1.00 27.21 240 ALA C C 1
ATOM 7346 O O . ALA C 1 240 ? 13.104 44.500 45.743 1.00 27.28 240 ALA C O 1
ATOM 7348 N N . LYS C 1 241 ? 10.937 45.090 46.047 1.00 27.79 241 LYS C N 1
ATOM 7349 C CA . LYS C 1 241 ? 11.026 45.555 47.444 1.00 28.25 241 LYS C CA 1
ATOM 7350 C C . LYS C 1 241 ? 11.503 44.395 48.319 1.00 28.03 241 LYS C C 1
ATOM 7351 O O . LYS C 1 241 ? 11.000 43.270 48.152 1.00 27.39 241 LYS C O 1
ATOM 7357 N N . LYS C 1 242 ? 12.444 44.679 49.208 1.00 28.04 242 LYS C N 1
ATOM 7358 C CA . LYS C 1 242 ? 12.968 43.623 50.104 1.00 27.89 242 LYS C CA 1
ATOM 7359 C C . LYS C 1 242 ? 11.920 43.256 51.151 1.00 26.82 242 LYS C C 1
ATOM 7360 O O . LYS C 1 242 ? 11.140 44.117 51.595 1.00 27.09 242 LYS C O 1
ATOM 7366 N N . ASN C 1 243 ? 11.911 41.986 51.512 1.00 25.81 243 ASN C N 1
ATOM 7367 C CA . ASN C 1 243 ? 10.984 41.492 52.547 1.00 24.75 243 ASN C CA 1
ATOM 7368 C C . ASN C 1 243 ? 11.784 41.375 53.854 1.00 23.90 243 ASN C C 1
ATOM 7369 O O . ASN C 1 243 ? 13.022 41.388 53.826 1.00 23.83 243 ASN C O 1
ATOM 7374 N N . THR C 1 244 ? 11.026 41.256 54.930 1.00 23.05 244 THR C N 1
ATOM 7375 C CA . THR C 1 244 ? 11.637 41.020 56.254 1.00 21.49 244 THR C CA 1
ATOM 7376 C C . THR C 1 244 ? 11.998 39.540 56.330 1.00 20.75 244 THR C C 1
ATOM 7377 O O . THR C 1 244 ? 11.357 38.712 55.644 1.00 20.89 244 THR C O 1
ATOM 7381 N N . PRO C 1 245 ? 12.996 39.250 57.145 1.00 19.58 245 PRO C N 1
ATOM 7382 C CA . PRO C 1 245 ? 13.425 37.879 57.402 1.00 18.99 245 PRO C CA 1
ATOM 7383 C C . PRO C 1 245 ? 12.260 36.993 57.816 1.00 18.38 245 PRO C C 1
ATOM 7384 O O . PRO C 1 245 ? 12.237 35.798 57.492 1.00 17.46 245 PRO C O 1
ATOM 7388 N N . GLU C 1 246 ? 11.319 37.601 58.539 1.00 18.54 246 GLU C N 1
ATOM 7389 C CA . GLU C 1 246 ? 10.161 36.854 59.048 1.00 18.57 246 GLU C CA 1
ATOM 7390 C C . GLU C 1 246 ? 9.199 36.472 57.923 1.00 17.51 246 GLU C C 1
ATOM 7391 O O . GLU C 1 246 ? 8.649 35.361 57.944 1.00 17.44 246 GLU C O 1
ATOM 7397 N N . GLU C 1 247 ? 8.994 37.388 57.013 1.00 17.51 247 GLU C N 1
ATOM 7398 C CA . GLU C 1 247 ? 8.144 37.151 55.825 1.00 17.50 247 GLU C CA 1
ATOM 7399 C C . GLU C 1 247 ? 8.795 36.049 54.993 1.00 16.96 247 GLU C C 1
ATOM 7400 O O . GLU C 1 247 ? 8.166 35.032 54.652 1.00 16.50 247 GLU C O 1
ATOM 7406 N N . ILE C 1 248 ? 10.090 36.243 54.743 1.00 15.67 248 ILE C N 1
ATOM 7407 C CA . ILE C 1 248 ? 10.857 35.264 53.965 1.00 15.06 248 ILE C CA 1
ATOM 7408 C C . ILE C 1 248 ? 10.744 33.895 54.631 1.00 14.28 248 ILE C C 1
ATOM 7409 O O . ILE C 1 248 ? 10.541 32.868 53.958 1.00 13.95 248 ILE C O 1
ATOM 7414 N N . ALA C 1 249 ? 10.883 33.922 55.958 1.00 13.25 249 ALA C N 1
ATOM 7415 C CA . ALA C 1 249 ? 10.906 32.673 56.729 1.00 12.66 249 ALA C CA 1
ATOM 7416 C C . ALA C 1 249 ? 9.576 31.944 56.652 1.00 11.71 249 ALA C C 1
ATOM 7417 O O . ALA C 1 249 ? 9.574 30.704 56.451 1.00 12.23 249 ALA C O 1
ATOM 7419 N N . LEU C 1 250 ? 8.484 32.660 56.805 1.00 11.94 250 LEU C N 1
ATOM 7420 C CA . LEU C 1 250 ? 7.157 32.011 56.756 1.00 12.00 250 LEU C CA 1
ATOM 7421 C C . LEU C 1 250 ? 6.927 31.416 55.359 1.00 11.41 250 LEU C C 1
ATOM 7422 O O . LEU C 1 250 ? 6.559 30.235 55.240 1.00 11.34 250 LEU C O 1
ATOM 7427 N N . ALA C 1 251 ? 7.151 32.250 54.361 1.00 11.00 251 ALA C N 1
ATOM 7428 C CA . ALA C 1 251 ? 6.940 31.802 52.962 1.00 10.62 251 ALA C CA 1
ATOM 7429 C C . ALA C 1 251 ? 7.697 30.517 52.699 1.00 10.27 251 ALA C C 1
ATOM 7430 O O . ALA C 1 251 ? 7.157 29.554 52.146 1.00 10.48 251 ALA C O 1
ATOM 7432 N N . THR C 1 252 ? 8.982 30.513 53.076 1.00 9.42 252 THR C N 1
ATOM 7433 C CA . THR C 1 252 ? 9.857 29.375 52.840 1.00 9.41 252 THR C CA 1
ATOM 7434 C C . THR C 1 252 ? 9.380 28.118 53.547 1.00 9.47 252 THR C C 1
ATOM 7435 O O . THR C 1 252 ? 9.321 27.027 52.931 1.00 8.79 252 THR C O 1
ATOM 7439 N N . VAL C 1 253 ? 9.064 28.263 54.837 1.00 9.38 253 VAL C N 1
ATOM 7440 C CA . VAL C 1 253 ? 8.635 27.065 55.604 1.00 8.30 253 VAL C CA 1
ATOM 7441 C C . VAL C 1 253 ? 7.296 26.527 55.096 1.00 7.20 253 VAL C C 1
ATOM 7442 O O . VAL C 1 253 ? 7.155 25.294 55.039 1.00 7.32 253 VAL C O 1
ATOM 7446 N N . GLN C 1 254 ? 6.394 27.420 54.756 1.00 7.08 254 GLN C N 1
ATOM 7447 C CA . GLN C 1 254 ? 5.076 27.006 54.222 1.00 7.94 254 GLN C CA 1
ATOM 7448 C C . GLN C 1 254 ? 5.296 26.211 52.923 1.00 6.63 254 GLN C C 1
ATOM 7449 O O . GLN C 1 254 ? 4.775 25.106 52.770 1.00 6.71 254 GLN C O 1
ATOM 7455 N N . ALA C 1 255 ? 6.111 26.784 52.054 1.00 6.32 255 ALA C N 1
ATOM 7456 C CA . ALA C 1 255 ? 6.394 26.149 50.742 1.00 6.37 255 ALA C CA 1
ATOM 7457 C C . ALA C 1 255 ? 6.947 24.753 50.909 1.00 6.63 255 ALA C C 1
ATOM 7458 O O . ALA C 1 255 ? 6.526 23.805 50.205 1.00 6.01 255 ALA C O 1
ATOM 7460 N N . LEU C 1 256 ? 7.893 24.579 51.846 1.00 5.76 256 LEU C N 1
ATOM 7461 C CA . LEU C 1 256 ? 8.508 23.281 52.096 1.00 6.30 256 LEU C CA 1
ATOM 7462 C C . LEU C 1 256 ? 7.539 22.284 52.722 1.00 5.98 256 LEU C C 1
ATOM 7463 O O . LEU C 1 256 ? 7.506 21.106 52.340 1.00 5.05 256 LEU C O 1
ATOM 7468 N N . ARG C 1 257 ? 6.794 22.739 53.722 1.00 6.20 257 ARG C N 1
ATOM 7469 C CA . ARG C 1 257 ? 5.796 21.885 54.409 1.00 5.96 257 ARG C CA 1
ATOM 7470 C C . ARG C 1 257 ? 4.789 21.312 53.416 1.00 5.68 257 ARG C C 1
ATOM 7471 O O . ARG C 1 257 ? 4.328 20.173 53.535 1.00 5.62 257 ARG C O 1
ATOM 7479 N N . ARG C 1 258 ? 4.467 22.106 52.402 1.00 6.19 258 ARG C N 1
ATOM 7480 C CA . ARG C 1 258 ? 3.447 21.690 51.409 1.00 6.19 258 ARG C CA 1
ATOM 7481 C C . ARG C 1 258 ? 3.956 20.760 50.333 1.00 7.11 258 ARG C C 1
ATOM 7482 O O . ARG C 1 258 ? 3.088 20.142 49.652 1.00 6.99 258 ARG C O 1
ATOM 7490 N N . THR C 1 259 ? 5.263 20.586 50.198 1.00 6.95 259 THR C N 1
ATOM 7491 C CA . THR C 1 259 ? 5.809 19.826 49.062 1.00 7.54 259 THR C CA 1
ATOM 7492 C C . THR C 1 259 ? 6.881 18.809 49.326 1.00 7.61 259 THR C C 1
ATOM 7493 O O . THR C 1 259 ? 6.984 17.815 48.562 1.00 8.86 259 THR C O 1
ATOM 7497 N N . VAL C 1 260 ? 7.730 19.006 50.323 1.00 7.60 260 VAL C N 1
ATOM 7498 C CA . VAL C 1 260 ? 8.871 18.107 50.589 1.00 7.27 260 VAL C CA 1
ATOM 7499 C C . VAL C 1 260 ? 8.550 17.072 51.659 1.00 7.37 260 VAL C C 1
ATOM 7500 O O . VAL C 1 260 ? 8.444 17.454 52.837 1.00 7.78 260 VAL C O 1
ATOM 7504 N N . PRO C 1 261 ? 8.439 15.812 51.289 1.00 7.67 261 PRO C N 1
ATOM 7505 C CA . PRO C 1 261 ? 8.147 14.751 52.241 1.00 8.06 261 PRO C CA 1
ATOM 7506 C C . PRO C 1 261 ? 9.135 14.758 53.409 1.00 8.54 261 PRO C C 1
ATOM 7507 O O . PRO C 1 261 ? 10.336 15.038 53.270 1.00 8.45 261 PRO C O 1
ATOM 7511 N N . ALA C 1 262 ? 8.590 14.399 54.548 1.00 8.58 262 ALA C N 1
ATOM 7512 C CA . ALA C 1 262 ? 9.314 14.251 55.826 1.00 8.44 262 ALA C CA 1
ATOM 7513 C C . ALA C 1 262 ? 10.420 13.220 55.715 1.00 8.88 262 ALA C C 1
ATOM 7514 O O . ALA C 1 262 ? 11.401 13.225 56.491 1.00 9.33 262 ALA C O 1
ATOM 7516 N N . ALA C 1 263 ? 10.260 12.302 54.771 1.00 8.83 263 ALA C N 1
ATOM 7517 C CA . ALA C 1 263 ? 11.244 11.270 54.479 1.00 9.01 263 ALA C CA 1
ATOM 7518 C C . ALA C 1 263 ? 12.571 11.876 54.020 1.00 8.95 263 ALA C C 1
ATOM 7519 O O . ALA C 1 263 ? 13.593 11.196 54.229 1.00 9.17 263 ALA C O 1
ATOM 7521 N N . VAL C 1 264 ? 12.550 13.055 53.458 1.00 9.30 264 VAL C N 1
ATOM 7522 C CA . VAL C 1 264 ? 13.770 13.750 52.999 1.00 10.19 264 VAL C CA 1
ATOM 7523 C C . VAL C 1 264 ? 14.600 14.145 54.242 1.00 10.74 264 VAL C C 1
ATOM 7524 O O . VAL C 1 264 ? 14.135 14.928 55.069 1.00 10.12 264 VAL C O 1
ATOM 7528 N N . THR C 1 265 ? 15.805 13.628 54.284 1.00 11.33 265 THR C N 1
ATOM 7529 C CA . THR C 1 265 ? 16.694 13.791 55.451 1.00 11.68 265 THR C CA 1
ATOM 7530 C C . THR C 1 265 ? 17.003 15.213 55.806 1.00 12.48 265 THR C C 1
ATOM 7531 O O . THR C 1 265 ? 17.131 15.529 57.020 1.00 13.51 265 THR C O 1
ATOM 7535 N N . GLY C 1 266 ? 17.135 16.118 54.840 1.00 11.67 266 GLY C N 1
ATOM 7536 C CA . GLY C 1 266 ? 17.402 17.527 55.164 1.00 11.57 266 GLY C CA 1
ATOM 7537 C C . GLY C 1 266 ? 17.395 18.423 53.923 1.00 11.70 266 GLY C C 1
ATOM 7538 O O . GLY C 1 266 ? 17.440 17.958 52.789 1.00 11.54 266 GLY C O 1
ATOM 7539 N N . VAL C 1 267 ? 17.326 19.697 54.208 1.00 12.07 267 VAL C N 1
ATOM 7540 C CA . VAL C 1 267 ? 17.333 20.840 53.319 1.00 12.13 267 VAL C CA 1
ATOM 7541 C C . VAL C 1 267 ? 18.561 21.708 53.631 1.00 12.87 267 VAL C C 1
ATOM 7542 O O . VAL C 1 267 ? 18.722 22.215 54.756 1.00 13.32 267 VAL C O 1
ATOM 7546 N N . THR C 1 268 ? 19.381 21.864 52.617 1.00 12.86 268 THR C N 1
ATOM 7547 C CA . THR C 1 268 ? 20.586 22.711 52.673 1.00 13.05 268 THR C CA 1
ATOM 7548 C C . THR C 1 268 ? 20.440 23.840 51.666 1.00 13.59 268 THR C C 1
ATOM 7549 O O . THR C 1 268 ? 20.700 23.618 50.464 1.00 13.74 268 THR C O 1
ATOM 7553 N N . PHE C 1 269 ? 20.083 25.009 52.143 1.00 13.31 269 PHE C N 1
ATOM 7554 C CA . PHE C 1 269 ? 19.750 26.194 51.375 1.00 14.34 269 PHE C CA 1
ATOM 7555 C C . PHE C 1 269 ? 20.930 26.860 50.652 1.00 14.98 269 PHE C C 1
ATOM 7556 O O . PHE C 1 269 ? 22.034 27.020 51.180 1.00 14.15 269 PHE C O 1
ATOM 7564 N N . LEU C 1 270 ? 20.600 27.273 49.430 1.00 15.25 270 LEU C N 1
ATOM 7565 C CA . LEU C 1 270 ? 21.523 28.093 48.611 1.00 16.37 270 LEU C CA 1
ATOM 7566 C C . LEU C 1 270 ? 21.218 29.534 49.006 1.00 17.01 270 LEU C C 1
ATOM 7567 O O . LEU C 1 270 ? 20.079 29.829 49.437 1.00 17.66 270 LEU C O 1
ATOM 7572 N N . SER C 1 271 ? 22.197 30.399 48.882 1.00 17.67 271 SER C N 1
ATOM 7573 C CA . SER C 1 271 ? 22.031 31.805 49.284 1.00 18.76 271 SER C CA 1
ATOM 7574 C C . SER C 1 271 ? 21.576 32.707 48.159 1.00 19.36 271 SER C C 1
ATOM 7575 O O . SER C 1 271 ? 21.162 33.846 48.428 1.00 19.79 271 SER C O 1
ATOM 7578 N N . GLY C 1 272 ? 21.656 32.256 46.917 1.00 20.50 272 GLY C N 1
ATOM 7579 C CA . GLY C 1 272 ? 21.263 33.102 45.763 1.00 21.63 272 GLY C CA 1
ATOM 7580 C C . GLY C 1 272 ? 22.172 34.331 45.701 1.00 22.55 272 GLY C C 1
ATOM 7581 O O . GLY C 1 272 ? 23.413 34.193 45.651 1.00 23.15 272 GLY C O 1
ATOM 7582 N N . GLY C 1 273 ? 21.576 35.505 45.706 1.00 22.94 273 GLY C N 1
ATOM 7583 C CA . GLY C 1 273 ? 22.325 36.764 45.645 1.00 23.83 273 GLY C CA 1
ATOM 7584 C C . GLY C 1 273 ? 22.319 37.528 46.958 1.00 24.07 273 GLY C C 1
ATOM 7585 O O . GLY C 1 273 ? 22.687 38.722 47.005 1.00 24.32 273 GLY C O 1
ATOM 7586 N N . GLN C 1 274 ? 21.916 36.853 48.013 1.00 24.15 274 GLN C N 1
ATOM 7587 C CA . GLN C 1 274 ? 21.857 37.402 49.375 1.00 24.05 274 GLN C CA 1
ATOM 7588 C C . GLN C 1 274 ? 23.277 37.714 49.875 1.00 23.99 274 GLN C C 1
ATOM 7589 O O . GLN C 1 274 ? 24.239 36.998 49.548 1.00 23.74 274 GLN C O 1
ATOM 7595 N N . SER C 1 275 ? 23.360 38.762 50.673 1.00 23.84 275 SER C N 1
ATOM 7596 C CA . SER C 1 275 ? 24.634 39.115 51.347 1.00 23.95 275 SER C CA 1
ATOM 7597 C C . SER C 1 275 ? 24.947 38.041 52.389 1.00 23.79 275 SER C C 1
ATOM 7598 O O . SER C 1 275 ? 24.097 37.194 52.722 1.00 23.12 275 SER C O 1
ATOM 7601 N N . GLU C 1 276 ? 26.165 38.090 52.903 1.00 23.85 276 GLU C N 1
ATOM 7602 C CA . GLU C 1 276 ? 26.607 37.116 53.914 1.00 24.07 276 GLU C CA 1
ATOM 7603 C C . GLU C 1 276 ? 25.750 37.165 55.173 1.00 24.07 276 GLU C C 1
ATOM 7604 O O . GLU C 1 276 ? 25.388 36.097 55.715 1.00 24.18 276 GLU C O 1
ATOM 7610 N N . GLU C 1 277 ? 25.427 38.360 55.615 1.00 23.84 277 GLU C N 1
ATOM 7611 C CA . GLU C 1 277 ? 24.635 38.604 56.825 1.00 24.21 277 GLU C CA 1
ATOM 7612 C C . GLU C 1 277 ? 23.177 38.172 56.596 1.00 23.70 277 GLU C C 1
ATOM 7613 O O . GLU C 1 277 ? 22.599 37.491 57.451 1.00 23.92 277 GLU C O 1
ATOM 7619 N N . GLU C 1 278 ? 22.642 38.590 55.465 1.00 23.50 278 GLU C N 1
ATOM 7620 C CA . GLU C 1 278 ? 21.259 38.284 55.062 1.00 22.99 278 GLU C CA 1
ATOM 7621 C C . GLU C 1 278 ? 20.968 36.791 55.090 1.00 21.91 278 GLU C C 1
ATOM 7622 O O . GLU C 1 278 ? 19.954 36.360 55.652 1.00 21.97 278 GLU C O 1
ATOM 7628 N N . ALA C 1 279 ? 21.860 36.049 54.458 1.00 21.05 279 ALA C N 1
ATOM 7629 C CA . ALA C 1 279 ? 21.822 34.602 54.340 1.00 19.71 279 ALA C CA 1
ATOM 7630 C C . ALA C 1 279 ? 21.774 33.930 55.713 1.00 18.93 279 ALA C C 1
ATOM 7631 O O . ALA C 1 279 ? 21.097 32.909 55.902 1.00 17.81 279 ALA C O 1
ATOM 7633 N N . THR C 1 280 ? 22.496 34.526 56.651 1.00 18.53 280 THR C N 1
ATOM 7634 C CA . THR C 1 280 ? 22.572 34.034 58.028 1.00 17.83 280 THR C CA 1
ATOM 7635 C C . THR C 1 280 ? 21.301 34.354 58.805 1.00 16.79 280 THR C C 1
ATOM 7636 O O . THR C 1 280 ? 20.735 33.456 59.443 1.00 17.04 280 THR C O 1
ATOM 7640 N N . VAL C 1 281 ? 20.902 35.602 58.750 1.00 16.54 281 VAL C N 1
ATOM 7641 C CA . VAL C 1 281 ? 19.694 36.096 59.444 1.00 16.83 281 VAL C CA 1
ATOM 7642 C C . VAL C 1 281 ? 18.465 35.344 58.937 1.00 17.12 281 VAL C C 1
ATOM 7643 O O . VAL C 1 281 ? 17.600 34.902 59.721 1.00 17.21 281 VAL C O 1
ATOM 7647 N N . ASN C 1 282 ? 18.406 35.194 57.618 1.00 16.47 282 ASN C N 1
ATOM 7648 C CA . ASN C 1 282 ? 17.270 34.472 56.993 1.00 15.83 282 ASN C CA 1
ATOM 7649 C C . ASN C 1 282 ? 17.204 33.041 57.476 1.00 14.89 282 ASN C C 1
ATOM 7650 O O . ASN C 1 282 ? 16.111 32.583 57.868 1.00 15.46 282 ASN C O 1
ATOM 7655 N N . LEU C 1 283 ? 18.319 32.333 57.465 1.00 14.54 283 LEU C N 1
ATOM 7656 C CA . LEU C 1 283 ? 18.381 30.954 57.908 1.00 14.50 283 LEU C CA 1
ATOM 7657 C C . LEU C 1 283 ? 17.930 30.829 59.380 1.00 14.83 283 LEU C C 1
ATOM 7658 O O . LEU C 1 283 ? 17.283 29.846 59.748 1.00 14.42 283 LEU C O 1
ATOM 7663 N N . SER C 1 284 ? 18.305 31.854 60.138 1.00 14.91 284 SER C N 1
ATOM 7664 C CA . SER C 1 284 ? 18.010 31.802 61.597 1.00 15.31 284 SER C CA 1
ATOM 7665 C C . SER C 1 284 ? 16.503 31.923 61.811 1.00 14.92 284 SER C C 1
ATOM 7666 O O . SER C 1 284 ? 15.925 31.152 62.589 1.00 14.63 284 SER C O 1
ATOM 7669 N N . ALA C 1 285 ? 15.920 32.865 61.097 1.00 15.57 285 ALA C N 1
ATOM 7670 C CA . ALA C 1 285 ? 14.472 33.125 61.145 1.00 16.18 285 ALA C CA 1
ATOM 7671 C C . ALA C 1 285 ? 13.685 31.899 60.701 1.00 16.62 285 ALA C C 1
ATOM 7672 O O . ALA C 1 285 ? 12.621 31.579 61.291 1.00 17.30 285 ALA C O 1
ATOM 7674 N N . ILE C 1 286 ? 14.192 31.214 59.681 1.00 16.26 286 ILE C N 1
ATOM 7675 C CA . ILE C 1 286 ? 13.567 29.982 59.180 1.00 15.16 286 ILE C CA 1
ATOM 7676 C C . ILE C 1 286 ? 13.451 28.940 60.278 1.00 15.66 286 ILE C C 1
ATOM 7677 O O . ILE C 1 286 ? 12.435 28.232 60.402 1.00 15.06 286 ILE C O 1
ATOM 7682 N N . ASN C 1 287 ? 14.508 28.839 61.083 1.00 15.77 287 ASN C N 1
ATOM 7683 C CA . ASN C 1 287 ? 14.562 27.822 62.152 1.00 15.84 287 ASN C CA 1
ATOM 7684 C C . ASN C 1 287 ? 13.793 28.291 63.395 1.00 16.40 287 ASN C C 1
ATOM 7685 O O . ASN C 1 287 ? 13.956 27.655 64.455 1.00 16.77 287 ASN C O 1
ATOM 7690 N N . ASN C 1 288 ? 13.012 29.326 63.262 1.00 16.74 288 ASN C N 1
ATOM 7691 C CA . ASN C 1 288 ? 12.182 29.874 64.337 1.00 17.66 288 ASN C CA 1
ATOM 7692 C C . ASN C 1 288 ? 10.706 29.937 63.969 1.00 17.95 288 ASN C C 1
ATOM 7693 O O . ASN C 1 288 ? 9.897 30.427 64.801 1.00 18.27 288 ASN C O 1
ATOM 7698 N N . VAL C 1 289 ? 10.352 29.461 62.784 1.00 17.54 289 VAL C N 1
ATOM 7699 C CA . VAL C 1 289 ? 8.925 29.506 62.382 1.00 16.38 289 VAL C CA 1
ATOM 7700 C C . VAL C 1 289 ? 8.156 28.523 63.263 1.00 15.41 289 VAL C C 1
ATOM 7701 O O . VAL C 1 289 ? 8.527 27.339 63.333 1.00 15.52 289 VAL C O 1
ATOM 7705 N N . PRO C 1 290 ? 7.085 29.017 63.858 1.00 15.54 290 PRO C N 1
ATOM 7706 C CA . PRO C 1 290 ? 6.230 28.197 64.731 1.00 15.92 290 PRO C CA 1
ATOM 7707 C C . PRO C 1 290 ? 5.315 27.263 63.970 1.00 15.87 290 PRO C C 1
ATOM 7708 O O . PRO C 1 290 ? 4.065 27.305 64.070 1.00 16.66 290 PRO C O 1
ATOM 7712 N N . LEU C 1 291 ? 5.927 26.395 63.198 1.00 15.02 291 LEU C N 1
ATOM 7713 C CA . LEU C 1 291 ? 5.228 25.354 62.423 1.00 14.57 291 LEU C CA 1
ATOM 7714 C C . LEU C 1 291 ? 6.144 24.138 62.472 1.00 14.50 291 LEU C C 1
ATOM 7715 O O . LEU C 1 291 ? 7.368 24.354 62.582 1.00 14.42 291 LEU C O 1
ATOM 7720 N N . ILE C 1 292 ? 5.552 22.965 62.395 1.00 14.62 292 ILE C N 1
ATOM 7721 C CA . ILE C 1 292 ? 6.375 21.743 62.464 1.00 14.53 292 ILE C CA 1
ATOM 7722 C C . ILE C 1 292 ? 7.276 21.687 61.219 1.00 15.00 292 ILE C C 1
ATOM 7723 O O . ILE C 1 292 ? 6.796 21.961 60.104 1.00 14.66 292 ILE C O 1
ATOM 7728 N N . ARG C 1 293 ? 8.508 21.336 61.490 1.00 14.27 293 ARG C N 1
ATOM 7729 C CA . ARG C 1 293 ? 9.564 21.225 60.465 1.00 14.34 293 ARG C CA 1
ATOM 7730 C C . ARG C 1 293 ? 10.303 19.916 60.653 1.00 13.83 293 ARG C C 1
ATOM 7731 O O . ARG C 1 293 ? 11.237 19.849 61.485 1.00 14.28 293 ARG C O 1
ATOM 7739 N N . PRO C 1 294 ? 9.880 18.923 59.881 1.00 13.12 294 PRO C N 1
ATOM 7740 C CA . PRO C 1 294 ? 10.352 17.558 60.032 1.00 12.33 294 PRO C CA 1
ATOM 7741 C C . PRO C 1 294 ? 11.727 17.263 59.492 1.00 11.89 294 PRO C C 1
ATOM 7742 O O . PRO C 1 294 ? 12.166 16.096 59.603 1.00 13.39 294 PRO C O 1
ATOM 7746 N N . TRP C 1 295 ? 12.423 18.243 58.963 1.00 11.52 295 TRP C N 1
ATOM 7747 C CA . TRP C 1 295 ? 13.751 18.031 58.366 1.00 10.70 295 TRP C CA 1
ATOM 7748 C C . TRP C 1 295 ? 14.699 19.097 58.936 1.00 11.04 295 TRP C C 1
ATOM 7749 O O . TRP C 1 295 ? 14.253 20.190 59.290 1.00 10.84 295 TRP C O 1
ATOM 7760 N N . ALA C 1 296 ? 15.975 18.736 58.955 1.00 11.64 296 ALA C N 1
ATOM 7761 C CA . ALA C 1 296 ? 17.000 19.750 59.324 1.00 12.48 296 ALA C CA 1
ATOM 7762 C C . ALA C 1 296 ? 16.996 20.822 58.229 1.00 13.03 296 ALA C C 1
ATOM 7763 O O . ALA C 1 296 ? 16.899 20.465 57.025 1.00 12.38 296 ALA C O 1
ATOM 7765 N N . LEU C 1 297 ? 17.069 22.062 58.651 1.00 12.57 297 LEU C N 1
ATOM 7766 C CA . LEU C 1 297 ? 17.124 23.243 57.785 1.00 14.02 297 LEU C CA 1
ATOM 7767 C C . LEU C 1 297 ? 18.447 23.986 57.993 1.00 14.94 297 LEU C C 1
ATOM 7768 O O . LEU C 1 297 ? 18.569 24.819 58.909 1.00 15.30 297 LEU C O 1
ATOM 7773 N N . THR C 1 298 ? 19.395 23.683 57.122 1.00 15.27 298 THR C N 1
ATOM 7774 C CA . THR C 1 298 ? 20.756 24.250 57.243 1.00 15.07 298 THR C CA 1
ATOM 7775 C C . THR C 1 298 ? 21.194 24.916 55.955 1.00 15.18 298 THR C C 1
ATOM 7776 O O . THR C 1 298 ? 20.336 25.284 55.129 1.00 15.29 298 THR C O 1
ATOM 7780 N N . PHE C 1 299 ? 22.492 25.083 55.777 1.00 14.92 299 PHE C N 1
ATOM 7781 C CA . PHE C 1 299 ? 23.072 25.850 54.673 1.00 15.38 299 PHE C CA 1
ATOM 7782 C C . PHE C 1 299 ? 23.986 25.006 53.784 1.00 15.68 299 PHE C C 1
ATOM 7783 O O . PHE C 1 299 ? 24.545 23.981 54.166 1.00 15.43 299 PHE C O 1
ATOM 7791 N N . SER C 1 300 ? 24.090 25.506 52.561 1.00 16.51 300 SER C N 1
ATOM 7792 C CA . SER C 1 300 ? 25.040 25.003 51.548 1.00 16.95 300 SER C CA 1
ATOM 7793 C C . SER C 1 300 ? 25.482 26.250 50.756 1.00 17.79 300 SER C C 1
ATOM 7794 O O . SER C 1 300 ? 25.059 26.475 49.611 1.00 18.57 300 SER C O 1
ATOM 7797 N N . TYR C 1 301 ? 26.308 27.017 51.430 1.00 17.90 301 TYR C N 1
ATOM 7798 C CA . TYR C 1 301 ? 26.736 28.329 50.985 1.00 18.44 301 TYR C CA 1
ATOM 7799 C C . TYR C 1 301 ? 28.079 28.333 50.262 1.00 18.89 301 TYR C C 1
ATOM 7800 O O . TYR C 1 301 ? 29.033 27.652 50.637 1.00 18.49 301 TYR C O 1
ATOM 7809 N N . GLY C 1 302 ? 28.106 29.149 49.220 1.00 19.81 302 GLY C N 1
ATOM 7810 C CA . GLY C 1 302 ? 29.267 29.356 48.347 1.00 20.96 302 GLY C CA 1
ATOM 7811 C C . GLY C 1 302 ? 29.847 30.746 48.602 1.00 21.88 302 GLY C C 1
ATOM 7812 O O . GLY C 1 302 ? 30.690 30.916 49.493 1.00 22.02 302 GLY C O 1
ATOM 7813 N N . ARG C 1 303 ? 29.384 31.714 47.833 1.00 22.74 303 ARG C N 1
ATOM 7814 C CA . ARG C 1 303 ? 29.836 33.097 47.986 1.00 24.19 303 ARG C CA 1
ATOM 7815 C C . ARG C 1 303 ? 29.569 33.576 49.417 1.00 24.70 303 ARG C C 1
ATOM 7816 O O . ARG C 1 303 ? 30.368 34.319 50.004 1.00 24.61 303 ARG C O 1
ATOM 7824 N N . ALA C 1 304 ? 28.419 33.164 49.923 1.00 24.60 304 ALA C N 1
ATOM 7825 C CA . ALA C 1 304 ? 27.923 33.562 51.236 1.00 24.92 304 ALA C CA 1
ATOM 7826 C C . ALA C 1 304 ? 28.843 33.118 52.368 1.00 25.03 304 ALA C C 1
ATOM 7827 O O . ALA C 1 304 ? 28.683 33.638 53.493 1.00 25.20 304 ALA C O 1
ATOM 7829 N N . LEU C 1 305 ? 29.745 32.194 52.104 1.00 25.11 305 LEU C N 1
ATOM 7830 C CA . LEU C 1 305 ? 30.708 31.745 53.111 1.00 25.57 305 LEU C CA 1
ATOM 7831 C C . LEU C 1 305 ? 32.111 32.277 52.826 1.00 25.88 305 LEU C C 1
ATOM 7832 O O . LEU C 1 305 ? 32.928 32.340 53.764 1.00 26.12 305 LEU C O 1
ATOM 7837 N N . GLN C 1 306 ? 32.351 32.651 51.588 1.00 26.08 306 GLN C N 1
ATOM 7838 C CA . GLN C 1 306 ? 33.673 33.000 51.083 1.00 26.07 306 GLN C CA 1
ATOM 7839 C C . GLN C 1 306 ? 33.923 34.458 50.755 1.00 26.17 306 GLN C C 1
ATOM 7840 O O . GLN C 1 306 ? 35.116 34.819 50.583 1.00 26.24 306 GLN C O 1
ATOM 7846 N N . ALA C 1 307 ? 32.902 35.261 50.624 1.00 26.41 307 ALA C N 1
ATOM 7847 C CA . ALA C 1 307 ? 33.027 36.660 50.215 1.00 27.09 307 ALA C CA 1
ATOM 7848 C C . ALA C 1 307 ? 34.104 37.410 50.993 1.00 27.78 307 ALA C C 1
ATOM 7849 O O . ALA C 1 307 ? 35.004 38.046 50.395 1.00 27.69 307 ALA C O 1
ATOM 7851 N N . SER C 1 308 ? 34.000 37.353 52.305 1.00 28.19 308 SER C N 1
ATOM 7852 C CA . SER C 1 308 ? 34.907 38.074 53.207 1.00 28.69 308 SER C CA 1
ATOM 7853 C C . SER C 1 308 ? 36.283 37.423 53.250 1.00 29.52 308 SER C C 1
ATOM 7854 O O . SER C 1 308 ? 37.277 38.118 53.527 1.00 29.72 308 SER C O 1
ATOM 7857 N N . VAL C 1 309 ? 36.305 36.130 52.993 1.00 29.99 309 VAL C N 1
ATOM 7858 C CA . VAL C 1 309 ? 37.562 35.372 52.983 1.00 31.37 309 VAL C CA 1
ATOM 7859 C C . VAL C 1 309 ? 38.493 35.951 51.910 1.00 32.64 309 VAL C C 1
ATOM 7860 O O . VAL C 1 309 ? 39.615 36.388 52.215 1.00 32.60 309 VAL C O 1
ATOM 7864 N N . LEU C 1 310 ? 37.993 35.937 50.687 1.00 33.98 310 LEU C N 1
ATOM 7865 C CA . LEU C 1 310 ? 38.736 36.430 49.525 1.00 35.73 310 LEU C CA 1
ATOM 7866 C C . LEU C 1 310 ? 39.233 37.854 49.775 1.00 37.10 310 LEU C C 1
ATOM 7867 O O . LEU C 1 310 ? 40.402 38.180 49.493 1.00 37.15 310 LEU C O 1
ATOM 7872 N N . ARG C 1 311 ? 38.338 38.672 50.292 1.00 38.71 311 ARG C N 1
ATOM 7873 C CA . ARG C 1 311 ? 38.630 40.069 50.623 1.00 40.61 311 ARG C CA 1
ATOM 7874 C C . ARG C 1 311 ? 39.796 40.173 51.604 1.00 41.24 311 ARG C C 1
ATOM 7875 O O . ARG C 1 311 ? 40.729 40.964 51.395 1.00 41.36 311 ARG C O 1
ATOM 7883 N N . ALA C 1 312 ? 39.728 39.382 52.659 1.00 41.73 312 ALA C N 1
ATOM 7884 C CA . ALA C 1 312 ? 40.755 39.354 53.705 1.00 42.46 312 ALA C CA 1
ATOM 7885 C C . ALA C 1 312 ? 42.095 38.893 53.136 1.00 43.15 312 ALA C C 1
ATOM 7886 O O . ALA C 1 312 ? 43.152 39.465 53.458 1.00 43.36 312 ALA C O 1
ATOM 7888 N N . TRP C 1 313 ? 42.020 37.867 52.310 1.00 43.61 313 TRP C N 1
ATOM 7889 C CA . TRP C 1 313 ? 43.194 37.250 51.673 1.00 44.27 313 TRP C CA 1
ATOM 7890 C C . TRP C 1 313 ? 43.902 38.250 50.762 1.00 44.81 313 TRP C C 1
ATOM 7891 O O . TRP C 1 313 ? 45.054 38.646 51.020 1.00 44.74 313 TRP C O 1
ATOM 7902 N N . ALA C 1 314 ? 43.201 38.625 49.708 1.00 45.28 314 ALA C N 1
ATOM 7903 C CA . ALA C 1 314 ? 43.681 39.602 48.726 1.00 45.97 314 ALA C CA 1
ATOM 7904 C C . ALA C 1 314 ? 44.777 39.020 47.840 1.00 46.43 314 ALA C C 1
ATOM 7905 O O . ALA C 1 314 ? 45.285 39.713 46.937 1.00 46.76 314 ALA C O 1
ATOM 7907 N N . GLY C 1 315 ? 45.138 37.782 48.110 1.00 46.80 315 GLY C N 1
ATOM 7908 C CA . GLY C 1 315 ? 46.152 37.054 47.346 1.00 47.02 315 GLY C CA 1
ATOM 7909 C C . GLY C 1 315 ? 47.507 37.041 48.034 1.00 47.21 315 GLY C C 1
ATOM 7910 O O . GLY C 1 315 ? 48.458 36.408 47.526 1.00 47.28 315 GLY C O 1
ATOM 7911 N N . LYS C 1 316 ? 47.595 37.708 49.166 1.00 47.16 316 LYS C N 1
ATOM 7912 C CA . LYS C 1 316 ? 48.840 37.840 49.930 1.00 47.23 316 LYS C CA 1
ATOM 7913 C C . LYS C 1 316 ? 48.972 36.750 50.985 1.00 47.36 316 LYS C C 1
ATOM 7914 O O . LYS C 1 316 ? 48.097 36.546 51.839 1.00 47.26 316 LYS C O 1
ATOM 7920 N N . LYS C 1 317 ? 50.102 36.076 50.923 1.00 47.58 317 LYS C N 1
ATOM 7921 C CA . LYS C 1 317 ? 50.469 34.951 51.769 1.00 48.03 317 LYS C CA 1
ATOM 7922 C C . LYS C 1 317 ? 50.451 35.256 53.257 1.00 47.80 317 LYS C C 1
ATOM 7923 O O . LYS C 1 317 ? 50.403 34.330 54.096 1.00 47.73 317 LYS C O 1
ATOM 7929 N N . GLU C 1 318 ? 50.499 36.532 53.583 1.00 47.67 318 GLU C N 1
ATOM 7930 C CA . GLU C 1 318 ? 50.541 37.000 54.971 1.00 47.57 318 GLU C CA 1
ATOM 7931 C C . GLU C 1 318 ? 49.145 37.146 55.562 1.00 46.88 318 GLU C C 1
ATOM 7932 O O . GLU C 1 318 ? 48.997 37.296 56.784 1.00 46.54 318 GLU C O 1
ATOM 7938 N N . ASN C 1 319 ? 48.173 37.125 54.666 1.00 46.18 319 ASN C N 1
ATOM 7939 C CA . ASN C 1 319 ? 46.762 37.333 55.020 1.00 45.17 319 ASN C CA 1
ATOM 7940 C C . ASN C 1 319 ? 46.034 35.998 55.173 1.00 44.30 319 ASN C C 1
ATOM 7941 O O . ASN C 1 319 ? 44.812 35.998 55.394 1.00 44.37 319 ASN C O 1
ATOM 7946 N N . ILE C 1 320 ? 46.777 34.915 55.060 1.00 43.45 320 ILE C N 1
ATOM 7947 C CA . ILE C 1 320 ? 46.221 33.556 55.157 1.00 42.21 320 ILE C CA 1
ATOM 7948 C C . ILE C 1 320 ? 45.388 33.395 56.423 1.00 41.45 320 ILE C C 1
ATOM 7949 O O . ILE C 1 320 ? 44.194 33.034 56.361 1.00 41.39 320 ILE C O 1
ATOM 7954 N N . ALA C 1 321 ? 46.013 33.660 57.548 1.00 40.32 321 ALA C N 1
ATOM 7955 C CA . ALA C 1 321 ? 45.375 33.555 58.868 1.00 39.15 321 ALA C CA 1
ATOM 7956 C C . ALA C 1 321 ? 44.104 34.395 58.917 1.00 38.21 321 ALA C C 1
ATOM 7957 O O . ALA C 1 321 ? 43.076 33.944 59.456 1.00 38.24 321 ALA C O 1
ATOM 7959 N N . ALA C 1 322 ? 44.201 35.590 58.368 1.00 37.13 322 ALA C N 1
ATOM 7960 C CA . ALA C 1 322 ? 43.081 36.534 58.330 1.00 36.31 322 ALA C CA 1
ATOM 7961 C C . ALA C 1 322 ? 41.881 35.937 57.594 1.00 35.85 322 ALA C C 1
ATOM 7962 O O . ALA C 1 322 ? 40.762 35.915 58.131 1.00 35.78 322 ALA C O 1
ATOM 7964 N N . GLY C 1 323 ? 42.130 35.472 56.382 1.00 35.29 323 GLY C N 1
ATOM 7965 C CA . GLY C 1 323 ? 41.087 34.866 55.541 1.00 34.70 323 GLY C CA 1
ATOM 7966 C C . GLY C 1 323 ? 40.429 33.715 56.305 1.00 34.35 323 GLY C C 1
ATOM 7967 O O . GLY C 1 323 ? 39.192 33.657 56.409 1.00 34.51 323 GLY C O 1
ATOM 7968 N N . GLN C 1 324 ? 41.264 32.847 56.837 1.00 33.68 324 GLN C N 1
ATOM 7969 C CA . GLN C 1 324 ? 40.833 31.659 57.583 1.00 33.31 324 GLN C CA 1
ATOM 7970 C C . GLN C 1 324 ? 39.930 32.041 58.754 1.00 33.34 324 GLN C C 1
ATOM 7971 O O . GLN C 1 324 ? 38.979 31.309 59.076 1.00 33.03 324 GLN C O 1
ATOM 7977 N N . ASN C 1 325 ? 40.240 33.167 59.368 1.00 33.35 325 ASN C N 1
ATOM 7978 C CA . ASN C 1 325 ? 39.463 33.671 60.512 1.00 33.38 325 ASN C CA 1
ATOM 7979 C C . ASN C 1 325 ? 38.062 34.104 60.090 1.00 32.75 325 ASN C C 1
ATOM 7980 O O . ASN C 1 325 ? 37.104 33.935 60.873 1.00 32.78 325 ASN C O 1
ATOM 7985 N N . GLU C 1 326 ? 37.969 34.659 58.902 1.00 31.97 326 GLU C N 1
ATOM 7986 C CA . GLU C 1 326 ? 36.691 35.125 58.352 1.00 31.11 326 GLU C CA 1
ATOM 7987 C C . GLU C 1 326 ? 35.775 33.937 58.069 1.00 30.10 326 GLU C C 1
ATOM 7988 O O . GLU C 1 326 ? 34.555 34.027 58.297 1.00 30.60 326 GLU C O 1
ATOM 7994 N N . LEU C 1 327 ? 36.368 32.868 57.597 1.00 28.76 327 LEU C N 1
ATOM 7995 C CA . LEU C 1 327 ? 35.687 31.607 57.296 1.00 27.57 327 LEU C CA 1
ATOM 7996 C C . LEU C 1 327 ? 35.115 30.999 58.576 1.00 27.04 327 LEU C C 1
ATOM 7997 O O . LEU C 1 327 ? 33.958 30.562 58.597 1.00 26.51 327 LEU C O 1
ATOM 8002 N N . LEU C 1 328 ? 35.965 30.964 59.596 1.00 25.88 328 LEU C N 1
ATOM 8003 C CA . LEU C 1 328 ? 35.583 30.430 60.903 1.00 25.25 328 LEU C CA 1
ATOM 8004 C C . LEU C 1 328 ? 34.421 31.222 61.486 1.00 24.74 328 LEU C C 1
ATOM 8005 O O . LEU C 1 328 ? 33.465 30.621 62.013 1.00 25.14 328 LEU C O 1
ATOM 8010 N N . LYS C 1 329 ? 34.500 32.532 61.408 1.00 24.76 329 LYS C N 1
ATOM 8011 C CA . LYS C 1 329 ? 33.450 33.402 61.944 1.00 24.73 329 LYS C CA 1
ATOM 8012 C C . LYS C 1 329 ? 32.111 33.138 61.248 1.00 24.47 329 LYS C C 1
ATOM 8013 O O . LYS C 1 329 ? 31.076 33.020 61.923 1.00 23.76 329 LYS C O 1
ATOM 8019 N N . ARG C 1 330 ? 32.166 33.075 59.923 1.00 24.08 330 ARG C N 1
ATOM 8020 C CA . ARG C 1 330 ? 30.965 32.902 59.097 1.00 23.83 330 ARG C CA 1
ATOM 8021 C C . ARG C 1 330 ? 30.357 31.520 59.261 1.00 23.25 330 ARG C C 1
ATOM 8022 O O . ARG C 1 330 ? 29.114 31.412 59.201 1.00 23.89 330 ARG C O 1
ATOM 8030 N N . ALA C 1 331 ? 31.190 30.524 59.444 1.00 22.01 331 ALA C N 1
ATOM 8031 C CA . ALA C 1 331 ? 30.746 29.138 59.603 1.00 21.46 331 ALA C CA 1
ATOM 8032 C C . ALA C 1 331 ? 30.033 28.965 60.944 1.00 21.65 331 ALA C C 1
ATOM 8033 O O . ALA C 1 331 ? 29.003 28.288 61.069 1.00 20.51 331 ALA C O 1
ATOM 8035 N N . LYS C 1 332 ? 30.593 29.618 61.951 1.00 22.37 332 LYS C N 1
ATOM 8036 C CA . LYS C 1 332 ? 30.041 29.641 63.305 1.00 22.39 332 LYS C CA 1
ATOM 8037 C C . LYS C 1 332 ? 28.642 30.250 63.333 1.00 21.45 332 LYS C C 1
ATOM 8038 O O . LYS C 1 332 ? 27.732 29.680 63.951 1.00 21.58 332 LYS C O 1
ATOM 8044 N N . ALA C 1 333 ? 28.530 31.406 62.722 1.00 21.03 333 ALA C N 1
ATOM 8045 C CA . ALA C 1 333 ? 27.288 32.174 62.652 1.00 20.15 333 ALA C CA 1
ATOM 8046 C C . ALA C 1 333 ? 26.211 31.399 61.895 1.00 19.62 333 ALA C C 1
ATOM 8047 O O . ALA C 1 333 ? 25.041 31.437 62.312 1.00 19.10 333 ALA C O 1
ATOM 8049 N N . ASN C 1 334 ? 26.634 30.732 60.830 1.00 18.93 334 ASN C N 1
ATOM 8050 C CA . ASN C 1 334 ? 25.697 29.913 60.034 1.00 18.60 334 ASN C CA 1
ATOM 8051 C C . ASN C 1 334 ? 25.326 28.638 60.778 1.00 19.07 334 ASN C C 1
ATOM 8052 O O . ASN C 1 334 ? 24.173 28.176 60.645 1.00 19.71 334 ASN C O 1
ATOM 8057 N N . GLY C 1 335 ? 26.256 28.106 61.547 1.00 18.53 335 GLY C N 1
ATOM 8058 C CA . GLY C 1 335 ? 25.993 26.919 62.380 1.00 19.58 335 GLY C CA 1
ATOM 8059 C C . GLY C 1 335 ? 24.899 27.270 63.401 1.00 20.32 335 GLY C C 1
ATOM 8060 O O . GLY C 1 335 ? 23.968 26.479 63.622 1.00 20.44 335 GLY C O 1
ATOM 8061 N N . ASP C 1 336 ? 25.059 28.447 63.985 1.00 20.52 336 ASP C N 1
ATOM 8062 C CA . ASP C 1 336 ? 24.100 29.003 64.946 1.00 21.15 336 ASP C CA 1
ATOM 8063 C C . ASP C 1 336 ? 22.722 29.180 64.295 1.00 21.00 336 ASP C C 1
ATOM 8064 O O . ASP C 1 336 ? 21.694 28.805 64.882 1.00 21.36 336 ASP C O 1
ATOM 8069 N N . ALA C 1 337 ? 22.743 29.773 63.125 1.00 20.62 337 ALA C N 1
ATOM 8070 C CA . ALA C 1 337 ? 21.540 30.017 62.305 1.00 20.17 337 ALA C CA 1
ATOM 8071 C C . ALA C 1 337 ? 20.815 28.704 62.034 1.00 19.96 337 ALA C C 1
ATOM 8072 O O . ALA C 1 337 ? 19.572 28.659 62.104 1.00 20.11 337 ALA C O 1
ATOM 8074 N N . ALA C 1 338 ? 21.586 27.673 61.763 1.00 19.88 338 ALA C N 1
ATOM 8075 C CA . ALA C 1 338 ? 21.097 26.326 61.486 1.00 20.69 338 ALA C CA 1
ATOM 8076 C C . ALA C 1 338 ? 20.336 25.763 62.693 1.00 21.22 338 ALA C C 1
ATOM 8077 O O . ALA C 1 338 ? 19.679 24.718 62.589 1.00 20.72 338 ALA C O 1
ATOM 8079 N N . GLN C 1 339 ? 20.447 26.486 63.791 1.00 21.89 339 GLN C N 1
ATOM 8080 C CA . GLN C 1 339 ? 19.818 26.104 65.059 1.00 22.35 339 GLN C CA 1
ATOM 8081 C C . GLN C 1 339 ? 18.819 27.156 65.530 1.00 22.71 339 GLN C C 1
ATOM 8082 O O . GLN C 1 339 ? 18.218 26.975 66.611 1.00 23.26 339 GLN C O 1
ATOM 8088 N N . GLY C 1 340 ? 18.680 28.214 64.773 1.00 22.75 340 GLY C N 1
ATOM 8089 C CA . GLY C 1 340 ? 17.798 29.333 65.055 1.00 23.29 340 GLY C CA 1
ATOM 8090 C C . GLY C 1 340 ? 18.340 30.231 66.162 1.00 24.27 340 GLY C C 1
ATOM 8091 O O . GLY C 1 340 ? 17.576 31.037 66.733 1.00 24.01 340 GLY C O 1
ATOM 8092 N N . LYS C 1 341 ? 19.635 30.125 66.428 1.00 25.22 341 LYS C N 1
ATOM 8093 C CA . LYS C 1 341 ? 20.243 30.878 67.540 1.00 26.66 341 LYS C CA 1
ATOM 8094 C C . LYS C 1 341 ? 21.166 32.006 67.152 1.00 27.17 341 LYS C C 1
ATOM 8095 O O . LYS C 1 341 ? 22.027 32.368 67.999 1.00 27.10 341 LYS C O 1
ATOM 8101 N N . TYR C 1 342 ? 21.048 32.583 65.970 1.00 27.79 342 TYR C N 1
ATOM 8102 C CA . TYR C 1 342 ? 21.958 33.638 65.536 1.00 28.79 342 TYR C CA 1
ATOM 8103 C C . TYR C 1 342 ? 21.479 35.027 65.958 1.00 30.48 342 TYR C C 1
ATOM 8104 O O . TYR C 1 342 ? 20.333 35.428 65.708 1.00 30.90 342 TYR C O 1
ATOM 8113 N N . VAL C 1 343 ? 22.412 35.736 66.580 1.00 32.17 343 VAL C N 1
ATOM 8114 C CA . VAL C 1 343 ? 22.176 37.124 67.025 1.00 33.97 343 VAL C CA 1
ATOM 8115 C C . VAL C 1 343 ? 22.607 38.069 65.902 1.00 35.23 343 VAL C C 1
ATOM 8116 O O . VAL C 1 343 ? 23.815 38.226 65.666 1.00 35.57 343 VAL C O 1
ATOM 8120 N N . ALA C 1 344 ? 21.621 38.660 65.266 1.00 36.48 345 ALA C N 1
ATOM 8121 C CA . ALA C 1 344 ? 21.809 39.568 64.138 1.00 38.31 345 ALA C CA 1
ATOM 8122 C C . ALA C 1 344 ? 22.965 40.534 64.358 1.00 39.83 345 ALA C C 1
ATOM 8123 O O . ALA C 1 344 ? 23.020 41.268 65.361 1.00 40.37 345 ALA C O 1
ATOM 8125 N N . GLY C 1 345 ? 23.875 40.533 63.400 1.00 40.99 346 GLY C N 1
ATOM 8126 C CA . GLY C 1 345 ? 25.010 41.442 63.352 1.00 42.47 346 GLY C CA 1
ATOM 8127 C C . GLY C 1 345 ? 26.145 41.075 64.289 1.00 43.53 346 GLY C C 1
ATOM 8128 O O . GLY C 1 345 ? 27.079 41.888 64.470 1.00 43.78 346 GLY C O 1
ATOM 8129 N N . SER C 1 346 ? 26.093 39.881 64.847 1.00 44.48 347 SER C N 1
ATOM 8130 C CA . SER C 1 346 ? 27.111 39.414 65.794 1.00 45.83 347 SER C CA 1
ATOM 8131 C C . SER C 1 346 ? 28.364 38.907 65.097 1.00 46.86 347 SER C C 1
ATOM 8132 O O . SER C 1 346 ? 29.399 38.694 65.767 1.00 47.05 347 SER C O 1
ATOM 8135 N N . ALA C 1 347 ? 28.290 38.735 63.789 1.00 47.84 348 ALA C N 1
ATOM 8136 C CA . ALA C 1 347 ? 29.399 38.173 63.007 1.00 48.96 348 ALA C CA 1
ATOM 8137 C C . ALA C 1 347 ? 30.121 39.206 62.165 1.00 50.09 348 ALA C C 1
ATOM 8138 O O . ALA C 1 347 ? 31.054 38.840 61.409 1.00 50.27 348 ALA C O 1
ATOM 8140 N N . GLY C 1 348 ? 29.711 40.456 62.270 1.00 51.14 349 GLY C N 1
ATOM 8141 C CA . GLY C 1 348 ? 30.392 41.548 61.562 1.00 52.69 349 GLY C CA 1
ATOM 8142 C C . GLY C 1 348 ? 29.402 42.436 60.819 1.00 53.87 349 GLY C C 1
ATOM 8143 O O . GLY C 1 348 ? 28.579 43.125 61.437 1.00 54.20 349 GLY C O 1
ATOM 8144 N N . ALA C 1 349 ? 29.531 42.395 59.506 1.00 54.80 351 ALA C N 1
ATOM 8145 C CA . ALA C 1 349 ? 28.694 43.166 58.576 1.00 55.80 351 ALA C CA 1
ATOM 8146 C C . ALA C 1 349 ? 28.458 42.326 57.317 1.00 56.42 351 ALA C C 1
ATOM 8147 O O . ALA C 1 349 ? 27.326 42.172 56.840 1.00 56.39 351 ALA C O 1
ATOM 8149 N N . GLY C 1 350 ? 29.572 41.810 56.826 1.00 57.17 352 GLY C N 1
ATOM 8150 C CA . GLY C 1 350 ? 29.596 40.950 55.638 1.00 58.15 352 GLY C CA 1
ATOM 8151 C C . GLY C 1 350 ? 29.642 41.833 54.388 1.00 59.05 352 GLY C C 1
ATOM 8152 O O . GLY C 1 350 ? 29.572 43.067 54.472 1.00 59.13 352 GLY C O 1
ATOM 8153 N N . SER C 1 351 ? 29.777 41.158 53.263 1.00 59.84 353 SER C N 1
ATOM 8154 C CA . SER C 1 351 ? 29.756 41.776 51.936 1.00 60.71 353 SER C CA 1
ATOM 8155 C C . SER C 1 351 ? 28.447 42.554 51.756 1.00 61.36 353 SER C C 1
ATOM 8156 O O . SER C 1 351 ? 27.604 42.615 52.666 1.00 61.45 353 SER C O 1
ATOM 8159 N N . GLY C 1 352 ? 28.304 43.101 50.568 1.00 62.00 354 GLY C N 1
ATOM 8160 C CA . GLY C 1 352 ? 27.156 43.909 50.180 1.00 62.86 354 GLY C CA 1
ATOM 8161 C C . GLY C 1 352 ? 26.034 43.117 49.527 1.00 63.33 354 GLY C C 1
ATOM 8162 O O . GLY C 1 352 ? 25.024 42.784 50.173 1.00 63.48 354 GLY C O 1
ATOM 8163 N N . SER C 1 353 ? 26.187 42.887 48.236 1.00 63.79 355 SER C N 1
ATOM 8164 C CA . SER C 1 353 ? 25.263 42.041 47.455 1.00 64.25 355 SER C CA 1
ATOM 8165 C C . SER C 1 353 ? 26.125 41.150 46.555 1.00 64.52 355 SER C C 1
ATOM 8166 O O . SER C 1 353 ? 26.937 41.660 45.770 1.00 64.58 355 SER C O 1
ATOM 8169 N N . LEU C 1 354 ? 25.930 39.854 46.715 1.00 64.75 356 LEU C N 1
ATOM 8170 C CA . LEU C 1 354 ? 26.701 38.839 45.979 1.00 65.21 356 LEU C CA 1
ATOM 8171 C C . LEU C 1 354 ? 25.930 38.375 44.748 1.00 65.64 356 LEU C C 1
ATOM 8172 O O . LEU C 1 354 ? 26.186 37.291 44.201 1.00 65.52 356 LEU C O 1
ATOM 8177 N N . PHE C 1 355 ? 24.993 39.215 44.347 1.00 66.28 357 PHE C N 1
ATOM 8178 C CA . PHE C 1 355 ? 24.097 38.923 43.229 1.00 67.21 357 PHE C CA 1
ATOM 8179 C C . PHE C 1 355 ? 24.774 39.180 41.879 1.00 68.16 357 PHE C C 1
ATOM 8180 O O . PHE C 1 355 ? 25.288 40.263 41.588 1.00 68.07 357 PHE C O 1
ATOM 8188 N N . VAL C 1 356 ? 24.732 38.118 41.094 1.00 69.32 358 VAL C N 1
ATOM 8189 C CA . VAL C 1 356 ? 25.142 38.122 39.680 1.00 70.65 358 VAL C CA 1
ATOM 8190 C C . VAL C 1 356 ? 23.940 37.611 38.867 1.00 71.73 358 VAL C C 1
ATOM 8191 O O . VAL C 1 356 ? 23.488 36.476 39.074 1.00 71.61 358 VAL C O 1
ATOM 8195 N N . ALA C 1 357 ? 23.458 38.472 37.993 1.00 73.03 359 ALA C N 1
ATOM 8196 C CA . ALA C 1 357 ? 22.305 38.167 37.131 1.00 74.68 359 ALA C CA 1
ATOM 8197 C C . ALA C 1 357 ? 22.756 37.317 35.948 1.00 75.99 359 ALA C C 1
ATOM 8198 O O . ALA C 1 357 ? 23.833 37.574 35.381 1.00 76.13 359 ALA C O 1
ATOM 8200 N N . ASN C 1 358 ? 21.944 36.331 35.616 1.00 77.42 360 ASN C N 1
ATOM 8201 C CA . ASN C 1 358 ? 22.170 35.462 34.455 1.00 79.06 360 ASN C CA 1
ATOM 8202 C C . ASN C 1 358 ? 22.767 34.115 34.860 1.00 80.16 360 ASN C C 1
ATOM 8203 O O . ASN C 1 358 ? 24.003 33.955 34.825 1.00 80.29 360 ASN C O 1
ATOM 8208 N N . HIS C 1 359 ? 21.892 33.180 35.173 1.00 81.24 361 HIS C N 1
ATOM 8209 C CA . HIS C 1 359 ? 22.322 31.839 35.611 1.00 82.45 361 HIS C CA 1
ATOM 8210 C C . HIS C 1 359 ? 22.207 30.822 34.484 1.00 83.04 361 HIS C C 1
ATOM 8211 O O . HIS C 1 359 ? 23.197 30.158 34.125 1.00 83.03 361 HIS C O 1
ATOM 8218 N N . ALA C 1 360 ? 21.010 30.711 33.936 1.00 83.67 362 ALA C N 1
ATOM 8219 C CA . ALA C 1 360 ? 20.711 29.805 32.819 1.00 84.28 362 ALA C CA 1
ATOM 8220 C C . ALA C 1 360 ? 21.069 30.478 31.493 1.00 84.76 362 ALA C C 1
ATOM 8221 O O . ALA C 1 360 ? 20.597 31.586 31.197 1.00 84.92 362 ALA C O 1
ATOM 8223 N N . TYR C 1 361 ? 21.881 29.777 30.722 1.00 85.15 363 TYR C N 1
ATOM 8224 C CA . TYR C 1 361 ? 22.388 30.259 29.430 1.00 85.50 363 TYR C CA 1
ATOM 8225 C C . TYR C 1 361 ? 23.722 30.993 29.663 1.00 85.71 363 TYR C C 1
ATOM 8226 O O . TYR C 1 361 ? 24.697 30.555 29.017 1.00 85.90 363 TYR C O 1
ATOM 8239 N N . THR D 1 2 ? 2.226 23.760 27.548 1.00 8.75 1 THR D N 1
ATOM 8240 C CA . THR D 1 2 ? 2.805 25.062 27.371 1.00 8.25 1 THR D CA 1
ATOM 8241 C C . THR D 1 2 ? 2.325 25.676 26.034 1.00 8.67 1 THR D C 1
ATOM 8242 O O . THR D 1 2 ? 2.648 25.131 24.954 1.00 7.76 1 THR D O 1
ATOM 8246 N N . THR D 1 3 ? 1.643 26.791 26.128 1.00 9.00 2 THR D N 1
ATOM 8247 C CA . THR D 1 3 ? 1.026 27.399 24.916 1.00 9.65 2 THR D CA 1
ATOM 8248 C C . THR D 1 3 ? 1.855 28.527 24.333 1.00 10.30 2 THR D C 1
ATOM 8249 O O . THR D 1 3 ? 1.715 28.878 23.145 1.00 10.27 2 THR D O 1
ATOM 8253 N N . TYR D 1 4 ? 2.710 29.127 25.166 1.00 10.65 3 TYR D N 1
ATOM 8254 C CA . TYR D 1 4 ? 3.598 30.218 24.704 1.00 10.97 3 TYR D CA 1
ATOM 8255 C C . TYR D 1 4 ? 4.960 29.607 24.371 1.00 11.43 3 TYR D C 1
ATOM 8256 O O . TYR D 1 4 ? 5.710 29.211 25.288 1.00 11.33 3 TYR D O 1
ATOM 8265 N N . PHE D 1 5 ? 5.243 29.486 23.089 1.00 11.08 4 PHE D N 1
ATOM 8266 C CA . PHE D 1 5 ? 6.504 28.878 22.606 1.00 10.55 4 PHE D CA 1
ATOM 8267 C C . PHE D 1 5 ? 6.769 29.353 21.166 1.00 11.13 4 PHE D C 1
ATOM 8268 O O . PHE D 1 5 ? 5.888 29.964 20.548 1.00 11.56 4 PHE D O 1
ATOM 8276 N N . ASN D 1 6 ? 7.952 29.041 20.670 1.00 11.73 5 ASN D N 1
ATOM 8277 C CA . ASN D 1 6 ? 8.350 29.503 19.312 1.00 12.80 5 ASN D CA 1
ATOM 8278 C C . ASN D 1 6 ? 8.451 28.340 18.336 1.00 12.42 5 ASN D C 1
ATOM 8279 O O . ASN D 1 6 ? 9.140 27.346 18.666 1.00 13.87 5 ASN D O 1
ATOM 8284 N N . TYR D 1 7 ? 7.782 28.440 17.197 1.00 12.55 6 TYR D N 1
ATOM 8285 C CA . TYR D 1 7 ? 8.003 27.461 16.093 1.00 11.52 6 TYR D CA 1
ATOM 8286 C C . TYR D 1 7 ? 9.420 27.756 15.553 1.00 10.92 6 TYR D C 1
ATOM 8287 O O . TYR D 1 7 ? 9.913 28.861 15.753 1.00 10.45 6 TYR D O 1
ATOM 8296 N N . PRO D 1 8 ? 10.005 26.770 14.906 1.00 11.33 7 PRO D N 1
ATOM 8297 C CA . PRO D 1 8 ? 11.293 26.961 14.218 1.00 11.04 7 PRO D CA 1
ATOM 8298 C C . PRO D 1 8 ? 11.102 28.044 13.147 1.00 11.04 7 PRO D C 1
ATOM 8299 O O . PRO D 1 8 ? 9.958 28.281 12.722 1.00 10.54 7 PRO D O 1
ATOM 8303 N N . SER D 1 9 ? 12.196 28.665 12.736 1.00 10.92 8 SER D N 1
ATOM 8304 C CA . SER D 1 9 ? 12.104 29.649 11.626 1.00 10.85 8 SER D CA 1
ATOM 8305 C C . SER D 1 9 ? 11.501 28.926 10.411 1.00 10.58 8 SER D C 1
ATOM 8306 O O . SER D 1 9 ? 11.626 27.697 10.258 1.00 9.79 8 SER D O 1
ATOM 8309 N N . LYS D 1 10 ? 10.890 29.708 9.538 1.00 10.60 9 LYS D N 1
ATOM 8310 C CA . LYS D 1 10 ? 10.310 29.149 8.314 1.00 10.93 9 LYS D CA 1
ATOM 8311 C C . LYS D 1 10 ? 11.392 28.427 7.511 1.00 10.67 9 LYS D C 1
ATOM 8312 O O . LYS D 1 10 ? 11.119 27.350 6.952 1.00 9.75 9 LYS D O 1
ATOM 8318 N N . GLU D 1 11 ? 12.592 28.989 7.493 1.00 10.20 10 GLU D N 1
ATOM 8319 C CA . GLU D 1 11 ? 13.699 28.402 6.728 1.00 10.76 10 GLU D CA 1
ATOM 8320 C C . GLU D 1 11 ? 14.086 27.031 7.247 1.00 10.00 10 GLU D C 1
ATOM 8321 O O . GLU D 1 11 ? 14.307 26.097 6.447 1.00 9.73 10 GLU D O 1
ATOM 8327 N N . LEU D 1 12 ? 14.170 26.906 8.571 1.00 8.82 11 LEU D N 1
ATOM 8328 C CA . LEU D 1 12 ? 14.527 25.625 9.196 1.00 7.65 11 LEU D CA 1
ATOM 8329 C C . LEU D 1 12 ? 13.430 24.583 8.989 1.00 6.43 11 LEU D C 1
ATOM 8330 O O . LEU D 1 12 ? 13.741 23.420 8.699 1.00 5.17 11 LEU D O 1
ATOM 8335 N N . GLN D 1 13 ? 12.185 25.013 9.130 1.00 6.34 12 GLN D N 1
ATOM 8336 C CA . GLN D 1 13 ? 11.036 24.127 8.869 1.00 6.59 12 GLN D CA 1
ATOM 8337 C C . GLN D 1 13 ? 11.178 23.468 7.486 1.00 6.03 12 GLN D C 1
ATOM 8338 O O . GLN D 1 13 ? 11.062 22.242 7.375 1.00 5.70 12 GLN D O 1
ATOM 8344 N N . ASP D 1 14 ? 11.345 24.309 6.480 1.00 7.13 13 ASP D N 1
ATOM 8345 C CA . ASP D 1 14 ? 11.442 23.899 5.077 1.00 7.47 13 ASP D CA 1
ATOM 8346 C C . ASP D 1 14 ? 12.593 22.936 4.842 1.00 6.17 13 ASP D C 1
ATOM 8347 O O . ASP D 1 14 ? 12.428 21.895 4.171 1.00 6.05 13 ASP D O 1
ATOM 8352 N N . GLU D 1 15 ? 13.762 23.267 5.407 1.00 6.05 14 GLU D N 1
ATOM 8353 C CA . GLU D 1 15 ? 14.932 22.395 5.243 1.00 4.99 14 GLU D CA 1
ATOM 8354 C C . GLU D 1 15 ? 14.722 21.020 5.842 1.00 4.33 14 GLU D C 1
ATOM 8355 O O . GLU D 1 15 ? 14.991 19.999 5.184 1.00 3.37 14 GLU D O 1
ATOM 8361 N N . LEU D 1 16 ? 14.222 20.958 7.078 1.00 5.19 15 LEU D N 1
ATOM 8362 C CA . LEU D 1 16 ? 13.998 19.680 7.769 1.00 4.44 15 LEU D CA 1
ATOM 8363 C C . LEU D 1 16 ? 12.923 18.864 7.046 1.00 4.16 15 LEU D C 1
ATOM 8364 O O . LEU D 1 16 ? 13.062 17.648 6.888 1.00 4.39 15 LEU D O 1
ATOM 8369 N N . ARG D 1 17 ? 11.859 19.548 6.664 1.00 5.04 16 ARG D N 1
ATOM 8370 C CA . ARG D 1 17 ? 10.737 18.878 5.973 1.00 5.64 16 ARG D CA 1
ATOM 8371 C C . ARG D 1 17 ? 11.199 18.281 4.644 1.00 5.64 16 ARG D C 1
ATOM 8372 O O . ARG D 1 17 ? 10.871 17.138 4.306 1.00 4.47 16 ARG D O 1
ATOM 8380 N N . GLU D 1 18 ? 11.972 19.083 3.921 1.00 6.52 17 GLU D N 1
ATOM 8381 C CA . GLU D 1 18 ? 12.529 18.618 2.634 1.00 7.42 17 GLU D CA 1
ATOM 8382 C C . GLU D 1 18 ? 13.418 17.412 2.756 1.00 6.29 17 GLU D C 1
ATOM 83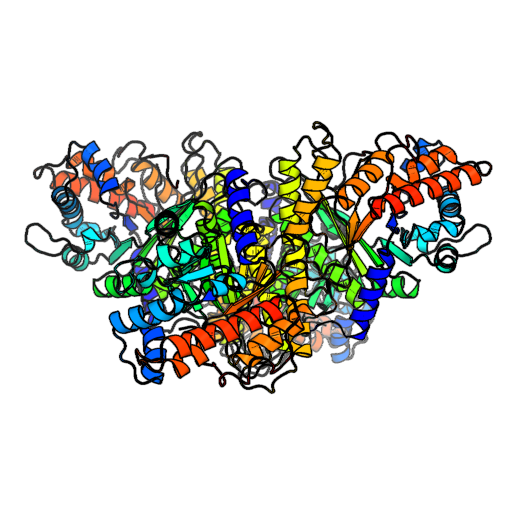83 O O . GLU D 1 18 ? 13.274 16.457 1.962 1.00 7.08 17 GLU D O 1
ATOM 8389 N N . ILE D 1 19 ? 14.359 17.364 3.684 1.00 6.01 18 ILE D N 1
ATOM 8390 C CA . ILE D 1 19 ? 15.189 16.183 3.950 1.00 5.89 18 ILE D CA 1
ATOM 8391 C C . ILE D 1 19 ? 14.354 14.954 4.276 1.00 5.51 18 ILE D C 1
ATOM 8392 O O . ILE D 1 19 ? 14.579 13.847 3.723 1.00 5.35 18 ILE D O 1
ATOM 8397 N N . ALA D 1 20 ? 13.383 15.123 5.175 1.00 4.52 19 ALA D N 1
ATOM 8398 C CA . ALA D 1 20 ? 12.536 13.996 5.592 1.00 5.31 19 ALA D CA 1
ATOM 8399 C C . ALA D 1 20 ? 11.821 13.404 4.375 1.00 5.54 19 ALA D C 1
ATOM 8400 O O . ALA D 1 20 ? 11.765 12.182 4.208 1.00 5.27 19 ALA D O 1
ATOM 8402 N N . GLN D 1 21 ? 11.295 14.307 3.562 1.00 6.86 20 GLN D N 1
ATOM 8403 C CA . GLN D 1 21 ? 10.529 13.911 2.365 1.00 7.31 20 GLN D CA 1
ATOM 8404 C C . GLN D 1 21 ? 11.401 13.140 1.371 1.00 6.63 20 GLN D C 1
ATOM 8405 O O . GLN D 1 21 ? 10.927 12.156 0.771 1.00 5.25 20 GLN D O 1
ATOM 8411 N N . LYS D 1 22 ? 12.630 13.602 1.202 1.00 7.33 21 LYS D N 1
ATOM 8412 C CA . LYS D 1 22 ? 13.593 12.942 0.298 1.00 8.08 21 LYS D CA 1
ATOM 8413 C C . LYS D 1 22 ? 13.920 11.531 0.754 1.00 7.56 21 LYS D C 1
ATOM 8414 O O . LYS D 1 22 ? 14.008 10.597 -0.070 1.00 7.64 21 LYS D O 1
ATOM 8420 N N . ILE D 1 23 ? 14.067 11.347 2.059 1.00 7.49 22 ILE D N 1
ATOM 8421 C CA . ILE D 1 23 ? 14.376 10.017 2.611 1.00 6.97 22 ILE D CA 1
ATOM 8422 C C . ILE D 1 23 ? 13.291 8.998 2.312 1.00 6.74 22 ILE D C 1
ATOM 8423 O O . ILE D 1 23 ? 13.590 7.794 2.058 1.00 6.75 22 ILE D O 1
ATOM 8428 N N . VAL D 1 24 ? 12.034 9.449 2.335 1.00 7.24 23 VAL D N 1
ATOM 8429 C CA . VAL D 1 24 ? 10.906 8.536 2.078 1.00 7.52 23 VAL D CA 1
ATOM 8430 C C . VAL D 1 24 ? 10.255 8.696 0.712 1.00 8.33 23 VAL D C 1
ATOM 8431 O O . VAL D 1 24 ? 9.053 8.362 0.583 1.00 8.34 23 VAL D O 1
ATOM 8435 N N . ALA D 1 25 ? 10.979 9.175 -0.277 1.00 9.87 24 ALA D N 1
ATOM 8436 C CA . ALA D 1 25 ? 10.420 9.241 -1.667 1.00 10.51 24 ALA D CA 1
ATOM 8437 C C . ALA D 1 25 ? 9.951 7.861 -2.078 1.00 10.48 24 ALA D C 1
ATOM 8438 O O . ALA D 1 25 ? 10.456 6.815 -1.636 1.00 10.92 24 ALA D O 1
ATOM 8440 N N . PRO D 1 26 ? 8.918 7.815 -2.927 1.00 11.08 25 PRO D N 1
ATOM 8441 C CA . PRO D 1 26 ? 8.359 6.559 -3.417 1.00 11.08 25 PRO D CA 1
ATOM 8442 C C . PRO D 1 26 ? 9.423 5.592 -3.930 1.00 11.02 25 PRO D C 1
ATOM 8443 O O . PRO D 1 26 ? 10.272 5.946 -4.763 1.00 11.23 25 PRO D O 1
ATOM 8447 N N . GLY D 1 27 ? 9.352 4.375 -3.434 1.00 10.10 26 GLY D N 1
ATOM 8448 C CA . GLY D 1 27 ? 10.229 3.279 -3.792 1.00 10.35 26 GLY D CA 1
ATOM 8449 C C . GLY D 1 27 ? 11.564 3.292 -3.068 1.00 10.08 26 GLY D C 1
ATOM 8450 O O . GLY D 1 27 ? 12.387 2.410 -3.378 1.00 9.98 26 GLY D O 1
ATOM 8451 N N . LYS D 1 28 ? 11.777 4.230 -2.147 1.00 9.77 27 LYS D N 1
ATOM 8452 C CA . LYS D 1 28 ? 13.071 4.315 -1.452 1.00 9.49 27 LYS D CA 1
ATOM 8453 C C . LYS D 1 28 ? 12.975 4.085 0.057 1.00 9.96 27 LYS D C 1
ATOM 8454 O O . LYS D 1 28 ? 11.939 4.360 0.680 1.00 9.53 27 LYS D O 1
ATOM 8460 N N . GLY D 1 29 ? 14.095 3.608 0.583 1.00 9.10 28 GLY D N 1
ATOM 8461 C CA . GLY D 1 29 ? 14.277 3.348 2.013 1.00 9.12 28 GLY D CA 1
ATOM 8462 C C . GLY D 1 29 ? 15.751 3.506 2.398 1.00 8.59 28 GLY D C 1
ATOM 8463 O O . GLY D 1 29 ? 16.642 3.864 1.595 1.00 7.50 28 GLY D O 1
ATOM 8464 N N . ILE D 1 30 ? 16.003 3.190 3.654 1.00 7.76 29 ILE D N 1
ATOM 8465 C CA . ILE D 1 30 ? 17.291 3.374 4.294 1.00 7.73 29 ILE D CA 1
ATOM 8466 C C . ILE D 1 30 ? 18.020 2.046 4.480 1.00 7.14 29 ILE D C 1
ATOM 8467 O O . ILE D 1 30 ? 17.434 1.014 4.822 1.00 6.19 29 ILE D O 1
ATOM 8472 N N . LEU D 1 31 ? 19.322 2.131 4.288 1.00 7.61 30 LEU D N 1
ATOM 8473 C CA . LEU D 1 31 ? 20.270 1.059 4.563 1.00 8.63 30 LEU D CA 1
ATOM 8474 C C . LEU D 1 31 ? 21.006 1.432 5.866 1.00 9.45 30 LEU D C 1
ATOM 8475 O O . LEU D 1 31 ? 21.767 2.407 5.828 1.00 9.48 30 LEU D O 1
ATOM 8480 N N . ALA D 1 32 ? 20.746 0.680 6.907 1.00 10.22 31 ALA D N 1
ATOM 8481 C CA . ALA D 1 32 ? 21.402 0.939 8.218 1.00 10.70 31 ALA D CA 1
ATOM 8482 C C . ALA D 1 32 ? 22.743 0.209 8.192 1.00 11.47 31 ALA D C 1
ATOM 8483 O O . ALA D 1 32 ? 22.736 -1.021 8.251 1.00 12.26 31 ALA D O 1
ATOM 8485 N N . ALA D 1 33 ? 23.822 0.944 8.055 1.00 12.23 32 ALA D N 1
ATOM 8486 C CA . ALA D 1 33 ? 25.165 0.319 8.038 1.00 13.61 32 ALA D CA 1
ATOM 8487 C C . ALA D 1 33 ? 25.965 0.819 9.241 1.00 14.28 32 ALA D C 1
ATOM 8488 O O . ALA D 1 33 ? 27.180 1.024 9.126 1.00 13.66 32 ALA D O 1
ATOM 8490 N N . ASP D 1 34 ? 25.263 0.980 10.364 1.00 15.70 33 ASP D N 1
ATOM 8491 C CA . ASP D 1 34 ? 25.867 1.679 11.519 1.00 16.62 33 ASP D CA 1
ATOM 8492 C C . ASP D 1 34 ? 26.420 0.726 12.562 1.00 17.97 33 ASP D C 1
ATOM 8493 O O . ASP D 1 34 ? 26.555 1.139 13.739 1.00 18.58 33 ASP D O 1
ATOM 8498 N N . GLU D 1 35 ? 26.763 -0.479 12.166 1.00 18.50 34 GLU D N 1
ATOM 8499 C CA . GLU D 1 35 ? 27.329 -1.470 13.093 1.00 19.39 34 GLU D CA 1
ATOM 8500 C C . GLU D 1 35 ? 28.687 -1.006 13.616 1.00 20.02 34 GLU D C 1
ATOM 8501 O O . GLU D 1 35 ? 29.575 -0.569 12.868 1.00 18.90 34 GLU D O 1
ATOM 8507 N N . SER D 1 36 ? 28.809 -1.108 14.935 1.00 21.08 35 SER D N 1
ATOM 8508 C CA . SER D 1 36 ? 30.075 -0.796 15.623 1.00 22.37 35 SER D CA 1
ATOM 8509 C C . SER D 1 36 ? 31.055 -1.949 15.369 1.00 23.43 35 SER D C 1
ATOM 8510 O O . SER D 1 36 ? 30.642 -3.039 14.942 1.00 23.73 35 SER D O 1
ATOM 8513 N N . GLY D 1 37 ? 32.312 -1.682 15.651 1.00 24.73 36 GLY D N 1
ATOM 8514 C CA . GLY D 1 37 ? 33.388 -2.676 15.531 1.00 26.09 36 GLY D CA 1
ATOM 8515 C C . GLY D 1 37 ? 32.944 -4.056 16.000 1.00 26.92 36 GLY D C 1
ATOM 8516 O O . GLY D 1 37 ? 32.888 -5.019 15.215 1.00 27.04 36 GLY D O 1
ATOM 8517 N N . PRO D 1 38 ? 32.643 -4.138 17.291 1.00 27.54 37 PRO D N 1
ATOM 8518 C CA . PRO D 1 38 ? 32.241 -5.392 17.933 1.00 27.92 37 PRO D CA 1
ATOM 8519 C C . PRO D 1 38 ? 31.138 -6.109 17.184 1.00 28.31 37 PRO D C 1
ATOM 8520 O O . PRO D 1 38 ? 31.245 -7.309 16.871 1.00 28.63 37 PRO D O 1
ATOM 8524 N N . THR D 1 39 ? 30.065 -5.393 16.895 1.00 29.17 38 THR D N 1
ATOM 8525 C CA . THR D 1 39 ? 28.899 -5.938 16.197 1.00 29.54 38 THR D CA 1
ATOM 8526 C C . THR D 1 39 ? 29.263 -6.401 14.791 1.00 29.85 38 THR D C 1
ATOM 8527 O O . THR D 1 39 ? 28.857 -7.486 14.345 1.00 29.44 38 THR D O 1
ATOM 8531 N N . MET D 1 40 ? 30.006 -5.532 14.119 1.00 30.27 39 MET D N 1
ATOM 8532 C CA . MET D 1 40 ? 30.465 -5.847 12.744 1.00 31.04 39 MET D CA 1
ATOM 8533 C C . MET D 1 40 ? 31.298 -7.125 12.810 1.00 31.87 39 MET D C 1
ATOM 8534 O O . MET D 1 40 ? 31.225 -7.986 11.920 1.00 32.15 39 MET D O 1
ATOM 8539 N N . GLY D 1 41 ? 32.060 -7.221 13.887 1.00 32.60 40 GLY D N 1
ATOM 8540 C CA . GLY D 1 41 ? 32.951 -8.347 14.166 1.00 33.42 40 GLY D CA 1
ATOM 8541 C C . GLY D 1 41 ? 32.180 -9.656 14.244 1.00 34.05 40 GLY D C 1
ATOM 8542 O O . GLY D 1 41 ? 32.652 -10.703 13.767 1.00 33.68 40 GLY D O 1
ATOM 8543 N N . LYS D 1 42 ? 31.009 -9.576 14.854 1.00 34.96 41 LYS D N 1
ATOM 8544 C CA . LYS D 1 42 ? 30.114 -10.737 14.975 1.00 36.41 41 LYS D CA 1
ATOM 8545 C C . LYS D 1 42 ? 29.714 -11.215 13.576 1.00 37.17 41 LYS D C 1
ATOM 8546 O O . LYS D 1 42 ? 29.704 -12.425 13.300 1.00 37.18 41 LYS D O 1
ATOM 8552 N N . ARG D 1 43 ? 29.402 -10.243 12.736 1.00 37.33 42 ARG D N 1
ATOM 8553 C CA . ARG D 1 43 ? 28.982 -10.470 11.354 1.00 37.79 42 ARG D CA 1
ATOM 8554 C C . ARG D 1 43 ? 30.090 -11.097 10.520 1.00 37.95 42 ARG D C 1
ATOM 8555 O O . ARG D 1 43 ? 29.836 -12.086 9.802 1.00 37.70 42 ARG D O 1
ATOM 8563 N N . LEU D 1 44 ? 31.277 -10.531 10.619 1.00 38.38 43 LEU D N 1
ATOM 8564 C CA . LEU D 1 44 ? 32.443 -11.024 9.869 1.00 39.24 43 LEU D CA 1
ATOM 8565 C C . LEU D 1 44 ? 32.805 -12.446 10.286 1.00 40.10 43 LEU D C 1
ATOM 8566 O O . LEU D 1 44 ? 33.222 -13.274 9.456 1.00 39.84 43 LEU D O 1
ATOM 8571 N N . GLN D 1 45 ? 32.645 -12.708 11.569 1.00 41.11 44 GLN D N 1
ATOM 8572 C CA . GLN D 1 45 ? 32.986 -14.001 12.168 1.00 42.50 44 GLN D CA 1
ATOM 8573 C C . GLN D 1 45 ? 32.152 -15.116 11.545 1.00 43.05 44 GLN D C 1
ATOM 8574 O O . GLN D 1 45 ? 32.700 -16.180 11.218 1.00 43.02 44 GLN D O 1
ATOM 8580 N N . ASP D 1 46 ? 30.864 -14.845 11.402 1.00 43.85 45 ASP D N 1
ATOM 8581 C CA . ASP D 1 46 ? 29.940 -15.843 10.850 1.00 44.78 45 ASP D CA 1
ATOM 8582 C C . ASP D 1 46 ? 30.430 -16.326 9.470 1.00 44.90 45 ASP D C 1
ATOM 8583 O O . ASP D 1 46 ? 30.062 -17.458 9.097 1.00 45.18 45 ASP D O 1
ATOM 8588 N N . ILE D 1 47 ? 31.170 -15.494 8.758 1.00 44.80 46 ILE D N 1
ATOM 8589 C CA . ILE D 1 47 ? 31.607 -15.869 7.401 1.00 44.87 46 ILE D CA 1
ATOM 8590 C C . ILE D 1 47 ? 33.097 -16.152 7.322 1.00 45.00 46 ILE D C 1
ATOM 8591 O O . ILE D 1 47 ? 33.638 -16.333 6.210 1.00 45.06 46 ILE D O 1
ATOM 8596 N N . GLY D 1 48 ? 33.743 -16.187 8.465 1.00 45.15 47 GLY D N 1
ATOM 8597 C CA . GLY D 1 48 ? 35.151 -16.527 8.616 1.00 45.19 47 GLY D CA 1
ATOM 8598 C C . GLY D 1 48 ? 36.118 -15.420 8.262 1.00 45.34 47 GLY D C 1
ATOM 8599 O O . GLY D 1 48 ? 37.206 -15.687 7.702 1.00 45.57 47 GLY D O 1
ATOM 8600 N N . VAL D 1 49 ? 35.750 -14.199 8.590 1.00 45.24 48 VAL D N 1
ATOM 8601 C CA . VAL D 1 49 ? 36.603 -13.020 8.345 1.00 45.25 48 VAL D CA 1
ATOM 8602 C C . VAL D 1 49 ? 36.977 -12.413 9.699 1.00 45.40 48 VAL D C 1
ATOM 8603 O O . VAL D 1 49 ? 36.097 -12.279 10.564 1.00 45.27 48 VAL D O 1
ATOM 8607 N N . GLU D 1 50 ? 38.242 -12.079 9.831 1.00 45.71 49 GLU D N 1
ATOM 8608 C CA . GLU D 1 50 ? 38.797 -11.496 11.057 1.00 46.14 49 GLU D CA 1
ATOM 8609 C C . GLU D 1 50 ? 38.360 -10.043 11.204 1.00 45.77 49 GLU D C 1
ATOM 8610 O O . GLU D 1 50 ? 38.416 -9.262 10.244 1.00 45.55 49 GLU D O 1
ATOM 8616 N N . ASN D 1 51 ? 37.930 -9.718 12.413 1.00 45.43 50 ASN D N 1
ATOM 8617 C CA . ASN D 1 51 ? 37.444 -8.380 12.751 1.00 45.12 50 ASN D CA 1
ATOM 8618 C C . ASN D 1 51 ? 38.604 -7.394 12.911 1.00 44.90 50 ASN D C 1
ATOM 8619 O O . ASN D 1 51 ? 39.104 -7.182 14.026 1.00 45.04 50 ASN D O 1
ATOM 8624 N N . THR D 1 52 ? 38.984 -6.815 11.791 1.00 44.37 51 THR D N 1
ATOM 8625 C CA . THR D 1 52 ? 40.041 -5.796 11.732 1.00 43.86 51 THR D CA 1
ATOM 8626 C C . THR D 1 52 ? 39.409 -4.506 11.211 1.00 43.76 51 THR D C 1
ATOM 8627 O O . THR D 1 52 ? 38.340 -4.578 10.571 1.00 43.74 51 THR D O 1
ATOM 8631 N N . GLU D 1 53 ? 40.066 -3.391 11.489 1.00 43.32 52 GLU D N 1
ATOM 8632 C CA . GLU D 1 53 ? 39.588 -2.091 11.022 1.00 43.13 52 GLU D CA 1
ATOM 8633 C C . GLU D 1 53 ? 39.470 -2.065 9.498 1.00 42.58 52 GLU D C 1
ATOM 8634 O O . GLU D 1 53 ? 38.554 -1.437 8.944 1.00 42.56 52 GLU D O 1
ATOM 8640 N N . ASP D 1 54 ? 40.388 -2.763 8.850 1.00 41.97 53 ASP D N 1
ATOM 8641 C CA . ASP D 1 54 ? 40.465 -2.746 7.381 1.00 41.02 53 ASP D CA 1
ATOM 8642 C C . ASP D 1 54 ? 39.548 -3.779 6.749 1.00 39.64 53 ASP D C 1
ATOM 8643 O O . ASP D 1 54 ? 39.111 -3.552 5.598 1.00 39.65 53 ASP D O 1
ATOM 8648 N N . ASN D 1 55 ? 39.282 -4.868 7.445 1.00 37.96 54 ASN D N 1
ATOM 8649 C CA . ASN D 1 55 ? 38.354 -5.893 6.894 1.00 36.05 54 ASN D CA 1
ATOM 8650 C C . ASN D 1 55 ? 36.937 -5.289 6.907 1.00 34.59 54 ASN D C 1
ATOM 8651 O O . ASN D 1 55 ? 36.138 -5.565 6.000 1.00 33.96 54 ASN D O 1
ATOM 8656 N N . ARG D 1 56 ? 36.713 -4.506 7.951 1.00 32.50 55 ARG D N 1
ATOM 8657 C CA . ARG D 1 56 ? 35.456 -3.778 8.142 1.00 30.86 55 ARG D CA 1
ATOM 8658 C C . ARG D 1 56 ? 35.353 -2.693 7.065 1.00 29.27 55 ARG D C 1
ATOM 8659 O O . ARG D 1 56 ? 34.270 -2.361 6.565 1.00 28.91 55 ARG D O 1
ATOM 8667 N N . ARG D 1 57 ? 36.526 -2.171 6.750 1.00 27.53 56 ARG D N 1
ATOM 8668 C CA . ARG D 1 57 ? 36.679 -1.103 5.750 1.00 26.30 56 ARG D CA 1
ATOM 8669 C C . ARG D 1 57 ? 36.408 -1.682 4.359 1.00 24.70 56 ARG D C 1
ATOM 8670 O O . ARG D 1 57 ? 35.687 -1.075 3.558 1.00 24.75 56 ARG D O 1
ATOM 8678 N N . ALA D 1 58 ? 36.965 -2.845 4.129 1.00 22.90 57 ALA D N 1
ATOM 8679 C CA . ALA D 1 58 ? 36.830 -3.607 2.898 1.00 21.51 57 ALA D CA 1
ATOM 8680 C C . ALA D 1 58 ? 35.360 -3.937 2.621 1.00 20.17 57 ALA D C 1
ATOM 8681 O O . ALA D 1 58 ? 34.879 -3.884 1.478 1.00 20.07 57 ALA D O 1
ATOM 8683 N N . TYR D 1 59 ? 34.666 -4.274 3.696 1.00 18.73 58 TYR D N 1
ATOM 8684 C CA . TYR D 1 59 ? 33.255 -4.622 3.634 1.00 17.06 58 TYR D CA 1
ATOM 8685 C C . TYR D 1 59 ? 32.423 -3.388 3.305 1.00 16.33 58 TYR D C 1
ATOM 8686 O O . TYR D 1 59 ? 31.530 -3.490 2.453 1.00 16.24 58 TYR D O 1
ATOM 8695 N N . ARG D 1 60 ? 32.729 -2.286 3.966 1.00 16.01 59 ARG D N 1
ATOM 8696 C CA . ARG D 1 60 ? 32.025 -1.014 3.779 1.00 15.85 59 ARG D CA 1
ATOM 8697 C C . ARG D 1 60 ? 32.305 -0.497 2.351 1.00 15.15 59 ARG D C 1
ATOM 8698 O O . ARG D 1 60 ? 31.440 0.071 1.679 1.00 13.85 59 ARG D O 1
ATOM 8706 N N . GLN D 1 61 ? 33.534 -0.754 1.929 1.00 14.86 60 GLN D N 1
ATOM 8707 C CA . GLN D 1 61 ? 33.970 -0.377 0.560 1.00 14.92 60 GLN D CA 1
ATOM 8708 C C . GLN D 1 61 ? 33.090 -1.072 -0.476 1.00 14.88 60 GLN D C 1
ATOM 8709 O O . GLN D 1 61 ? 32.680 -0.430 -1.472 1.00 15.78 60 GLN D O 1
ATOM 8715 N N . LEU D 1 62 ? 32.805 -2.338 -0.231 1.00 14.31 61 LEU D N 1
ATOM 8716 C CA . LEU D 1 62 ? 31.968 -3.131 -1.139 1.00 14.10 61 LEU D CA 1
ATOM 8717 C C . LEU D 1 62 ? 30.572 -2.522 -1.251 1.00 14.18 61 LEU D C 1
ATOM 8718 O O . LEU D 1 62 ? 30.033 -2.308 -2.355 1.00 12.94 61 LEU D O 1
ATOM 8723 N N . LEU D 1 63 ? 30.000 -2.282 -0.075 1.00 14.02 62 LEU D N 1
ATOM 8724 C CA . LEU D 1 63 ? 28.642 -1.728 -0.006 1.00 14.11 62 LEU D CA 1
ATOM 8725 C C . LEU D 1 63 ? 28.538 -0.421 -0.790 1.00 14.23 62 LEU D C 1
ATOM 8726 O O . LEU D 1 63 ? 27.662 -0.263 -1.666 1.00 14.55 62 LEU D O 1
ATOM 8731 N N . PHE D 1 64 ? 29.444 0.476 -0.453 1.00 13.52 63 PHE D N 1
ATOM 8732 C CA . PHE D 1 64 ? 29.385 1.860 -0.924 1.00 14.21 63 PHE D CA 1
ATOM 8733 C C . PHE D 1 64 ? 29.826 2.019 -2.377 1.00 13.76 63 PHE D C 1
ATOM 8734 O O . PHE D 1 64 ? 29.434 3.039 -2.970 1.00 13.95 63 PHE D O 1
ATOM 8742 N N . SER D 1 65 ? 30.555 1.065 -2.907 1.00 14.55 64 SER D N 1
ATOM 8743 C CA . SER D 1 65 ? 31.059 1.215 -4.302 1.00 14.77 64 SER D CA 1
ATOM 8744 C C . SER D 1 65 ? 30.069 0.601 -5.282 1.00 15.09 64 SER D C 1
ATOM 8745 O O . SER D 1 65 ? 30.361 0.462 -6.480 1.00 14.99 64 SER D O 1
ATOM 8748 N N . THR D 1 66 ? 28.906 0.244 -4.756 1.00 14.77 65 THR D N 1
ATOM 8749 C CA . THR D 1 66 ? 27.833 -0.361 -5.552 1.00 14.60 65 THR D CA 1
ATOM 8750 C C . THR D 1 66 ? 27.349 0.595 -6.635 1.00 14.84 65 THR D C 1
ATOM 8751 O O . THR D 1 66 ? 27.326 1.822 -6.479 1.00 15.08 65 THR D O 1
ATOM 8755 N N . ASP D 1 67 ? 26.968 0.008 -7.748 1.00 15.81 66 ASP D N 1
ATOM 8756 C CA . ASP D 1 67 ? 26.395 0.722 -8.916 1.00 16.36 66 ASP D CA 1
ATOM 8757 C C . ASP D 1 67 ? 25.420 1.789 -8.439 1.00 16.54 66 ASP D C 1
ATOM 8758 O O . ASP D 1 67 ? 24.583 1.521 -7.556 1.00 16.05 66 ASP D O 1
ATOM 8763 N N . PRO D 1 68 ? 25.527 2.970 -9.031 1.00 16.17 67 PRO D N 1
ATOM 8764 C CA . PRO D 1 68 ? 24.679 4.104 -8.689 1.00 16.11 67 PRO D CA 1
ATOM 8765 C C . PRO D 1 68 ? 23.200 3.792 -8.861 1.00 15.83 67 PRO D C 1
ATOM 8766 O O . PRO D 1 68 ? 22.360 4.636 -8.496 1.00 16.33 67 PRO D O 1
ATOM 8770 N N . LYS D 1 69 ? 22.912 2.641 -9.399 1.00 15.52 68 LYS D N 1
ATOM 8771 C CA . LYS D 1 69 ? 21.540 2.144 -9.590 1.00 16.09 68 LYS D CA 1
ATOM 8772 C C . LYS D 1 69 ? 20.864 1.993 -8.213 1.00 14.90 68 LYS D C 1
ATOM 8773 O O . LYS D 1 69 ? 19.635 2.124 -8.062 1.00 14.31 68 LYS D O 1
ATOM 8779 N N . LEU D 1 70 ? 21.714 1.707 -7.243 1.00 13.94 69 LEU D N 1
ATOM 8780 C CA . LEU D 1 70 ? 21.284 1.503 -5.846 1.00 12.93 69 LEU D CA 1
ATOM 8781 C C . LEU D 1 70 ? 20.458 2.684 -5.348 1.00 11.88 69 LEU D C 1
ATOM 8782 O O . LEU D 1 70 ? 19.492 2.486 -4.571 1.00 11.99 69 LEU D O 1
ATOM 8787 N N . ALA D 1 71 ? 20.826 3.878 -5.761 1.00 11.39 70 ALA D N 1
ATOM 8788 C CA . ALA D 1 71 ? 20.173 5.109 -5.302 1.00 11.67 70 ALA D CA 1
ATOM 8789 C C . ALA D 1 71 ? 18.715 5.203 -5.728 1.00 12.07 70 ALA D C 1
ATOM 8790 O O . ALA D 1 71 ? 17.979 6.085 -5.216 1.00 12.15 70 ALA D O 1
ATOM 8792 N N . GLU D 1 72 ? 18.312 4.348 -6.657 1.00 12.52 71 GLU D N 1
ATOM 8793 C CA . GLU D 1 72 ? 16.899 4.301 -7.052 1.00 12.54 71 GLU D CA 1
ATOM 8794 C C . GLU D 1 72 ? 16.048 3.766 -5.907 1.00 11.43 71 GLU D C 1
ATOM 8795 O O . GLU D 1 72 ? 14.859 4.110 -5.854 1.00 10.83 71 GLU D O 1
ATOM 8801 N N . ASN D 1 73 ? 16.673 2.963 -5.059 1.00 10.57 72 ASN D N 1
ATOM 8802 C CA . ASN D 1 73 ? 15.913 2.308 -3.973 1.00 10.82 72 ASN D CA 1
ATOM 8803 C C . ASN D 1 73 ? 16.436 2.697 -2.594 1.00 10.77 72 ASN D C 1
ATOM 8804 O O . ASN D 1 73 ? 15.696 2.512 -1.605 1.00 10.19 72 ASN D O 1
ATOM 8809 N N . ILE D 1 74 ? 17.656 3.190 -2.523 1.00 10.43 73 ILE D N 1
ATOM 8810 C CA . ILE D 1 74 ? 18.260 3.621 -1.246 1.00 9.24 73 ILE D CA 1
ATOM 8811 C C . ILE D 1 74 ? 18.426 5.131 -1.235 1.00 9.48 73 ILE D C 1
ATOM 8812 O O . ILE D 1 74 ? 19.211 5.710 -2.016 1.00 8.69 73 ILE D O 1
ATOM 8817 N N . SER D 1 75 ? 17.670 5.789 -0.344 1.00 8.33 74 SER D N 1
ATOM 8818 C CA . SER D 1 75 ? 17.725 7.236 -0.223 1.00 7.77 74 SER D CA 1
ATOM 8819 C C . SER D 1 75 ? 18.788 7.723 0.768 1.00 6.96 74 SER D C 1
ATOM 8820 O O . SER D 1 75 ? 19.236 8.875 0.643 1.00 6.26 74 SER D O 1
ATOM 8823 N N . GLY D 1 76 ? 19.079 6.886 1.733 1.00 6.73 75 GLY D N 1
ATOM 8824 C CA . GLY D 1 76 ? 20.006 7.309 2.812 1.00 6.83 75 GLY D CA 1
ATOM 8825 C C . GLY D 1 76 ? 20.677 6.098 3.414 1.00 6.15 75 GLY D C 1
ATOM 8826 O O . GLY D 1 76 ? 20.201 4.980 3.286 1.00 6.80 75 GLY D O 1
ATOM 8827 N N . VAL D 1 77 ? 21.805 6.368 4.064 1.00 6.28 76 VAL D N 1
ATOM 8828 C CA . VAL D 1 77 ? 22.606 5.328 4.710 1.00 6.79 76 VAL D CA 1
ATOM 8829 C C . VAL D 1 77 ? 22.926 5.867 6.122 1.00 6.47 76 VAL D C 1
ATOM 8830 O O . VAL D 1 77 ? 23.332 7.018 6.223 1.00 6.46 76 VAL D O 1
ATOM 8834 N N . ILE D 1 78 ? 22.690 5.005 7.085 1.00 7.37 77 ILE D N 1
ATOM 8835 C CA . ILE D 1 78 ? 23.051 5.375 8.470 1.00 8.37 77 ILE D CA 1
ATOM 8836 C C . ILE D 1 78 ? 24.454 4.815 8.715 1.00 8.42 77 ILE D C 1
ATOM 8837 O O . ILE D 1 78 ? 24.652 3.621 8.512 1.00 9.84 77 ILE D O 1
ATOM 8842 N N . LEU D 1 79 ? 25.315 5.703 9.151 1.00 9.96 78 LEU D N 1
ATOM 8843 C CA . LEU D 1 79 ? 26.708 5.328 9.401 1.00 10.93 78 LEU D CA 1
ATOM 8844 C C . LEU D 1 79 ? 27.017 5.380 10.909 1.00 11.92 78 LEU D C 1
ATOM 8845 O O . LEU D 1 79 ? 26.395 6.131 11.663 1.00 10.57 78 LEU D O 1
ATOM 8850 N N . PHE D 1 80 ? 28.010 4.572 11.199 1.00 12.74 79 PHE D N 1
ATOM 8851 C CA . PHE D 1 80 ? 28.663 4.609 12.536 1.00 14.20 79 PHE D CA 1
ATOM 8852 C C . PHE D 1 80 ? 29.746 5.684 12.427 1.00 14.76 79 PHE D C 1
ATOM 8853 O O . PHE D 1 80 ? 30.305 5.868 11.319 1.00 14.08 79 PHE D O 1
ATOM 8861 N N . HIS D 1 81 ? 29.993 6.372 13.510 1.00 14.03 80 HIS D N 1
ATOM 8862 C CA . HIS D 1 81 ? 30.968 7.445 13.625 1.00 15.09 80 HIS D CA 1
ATOM 8863 C C . HIS D 1 81 ? 32.276 7.110 12.906 1.00 15.49 80 HIS D C 1
ATOM 8864 O O . HIS D 1 81 ? 32.715 7.927 12.083 1.00 15.36 80 HIS D O 1
ATOM 8871 N N . GLU D 1 82 ? 32.859 5.960 13.201 1.00 16.23 81 GLU D N 1
ATOM 8872 C CA . GLU D 1 82 ? 34.180 5.636 12.607 1.00 17.73 81 GLU D CA 1
ATOM 8873 C C . GLU D 1 82 ? 34.131 5.703 11.086 1.00 17.22 81 GLU D C 1
ATOM 8874 O O . GLU D 1 82 ? 35.000 6.313 10.423 1.00 17.32 81 GLU D O 1
ATOM 8880 N N . THR D 1 83 ? 33.081 5.135 10.519 1.00 16.71 82 THR D N 1
ATOM 8881 C CA . THR D 1 83 ? 32.909 5.032 9.071 1.00 15.82 82 THR D CA 1
ATOM 8882 C C . THR D 1 83 ? 32.776 6.374 8.368 1.00 15.21 82 THR D C 1
ATOM 8883 O O . THR D 1 83 ? 33.263 6.486 7.221 1.00 14.78 82 THR D O 1
ATOM 8887 N N . LEU D 1 84 ? 32.125 7.335 8.998 1.00 14.56 83 LEU D N 1
ATOM 8888 C CA . LEU D 1 84 ? 31.919 8.656 8.420 1.00 14.55 83 LEU D CA 1
ATOM 8889 C C . LEU D 1 84 ? 33.236 9.312 8.000 1.00 14.75 83 LEU D C 1
ATOM 8890 O O . LEU D 1 84 ? 33.250 10.156 7.092 1.00 14.32 83 LEU D O 1
ATOM 8895 N N . TYR D 1 85 ? 34.291 8.928 8.704 1.00 15.13 84 TYR D N 1
ATOM 8896 C CA . TYR D 1 85 ? 35.604 9.545 8.444 1.00 15.62 84 TYR D CA 1
ATOM 8897 C C . TYR D 1 85 ? 36.562 8.618 7.734 1.00 16.06 84 TYR D C 1
ATOM 8898 O O . TYR D 1 85 ? 37.743 9.005 7.605 1.00 17.18 84 TYR D O 1
ATOM 8907 N N . GLN D 1 86 ? 36.097 7.485 7.268 1.00 16.05 85 GLN D N 1
ATOM 8908 C CA . GLN D 1 86 ? 36.962 6.497 6.592 1.00 16.84 85 GLN D CA 1
ATOM 8909 C C . GLN D 1 86 ? 37.032 6.769 5.092 1.00 17.03 85 GLN D C 1
ATOM 8910 O O . GLN D 1 86 ? 36.191 7.467 4.510 1.00 16.85 85 GLN D O 1
ATOM 8916 N N . LYS D 1 87 ? 38.081 6.214 4.493 1.00 17.38 86 LYS D N 1
ATOM 8917 C CA . LYS D 1 87 ? 38.359 6.394 3.065 1.00 17.42 86 LYS D CA 1
ATOM 8918 C C . LYS D 1 87 ? 38.437 5.046 2.354 1.00 17.51 86 LYS D C 1
ATOM 8919 O O . LYS D 1 87 ? 38.832 4.032 2.953 1.00 17.46 86 LYS D O 1
ATOM 8925 N N . ALA D 1 88 ? 38.034 5.065 1.088 1.00 17.27 87 ALA D N 1
ATOM 8926 C CA . ALA D 1 88 ? 38.187 3.904 0.187 1.00 17.99 87 ALA D CA 1
ATOM 8927 C C . ALA D 1 88 ? 39.694 3.733 -0.074 1.00 18.18 87 ALA D C 1
ATOM 8928 O O . ALA D 1 88 ? 40.458 4.655 0.273 1.00 17.77 87 ALA D O 1
ATOM 8930 N N . ASP D 1 89 ? 40.069 2.615 -0.646 1.00 19.06 88 ASP D N 1
ATOM 8931 C CA . ASP D 1 89 ? 41.472 2.246 -0.916 1.00 20.10 88 ASP D CA 1
ATOM 8932 C C . ASP D 1 89 ? 42.205 3.309 -1.735 1.00 20.90 88 ASP D C 1
ATOM 8933 O O . ASP D 1 89 ? 43.402 3.539 -1.501 1.00 21.69 88 ASP D O 1
ATOM 8938 N N . ASP D 1 90 ? 41.513 3.957 -2.650 1.00 21.41 89 ASP D N 1
ATOM 8939 C CA . ASP D 1 90 ? 42.122 4.947 -3.559 1.00 21.24 89 ASP D CA 1
ATOM 8940 C C . ASP D 1 90 ? 42.311 6.289 -2.857 1.00 20.92 89 ASP D C 1
ATOM 8941 O O . ASP D 1 90 ? 42.875 7.249 -3.420 1.00 20.20 89 ASP D O 1
ATOM 8946 N N . GLY D 1 91 ? 41.790 6.359 -1.641 1.00 20.01 90 GLY D N 1
ATOM 8947 C CA . GLY D 1 91 ? 41.888 7.565 -0.822 1.00 19.18 90 GLY D CA 1
ATOM 8948 C C . GLY D 1 91 ? 40.652 8.434 -0.861 1.00 18.86 90 GLY D C 1
ATOM 8949 O O . GLY D 1 91 ? 40.673 9.531 -0.252 1.00 19.44 90 GLY D O 1
ATOM 8950 N N . THR D 1 92 ? 39.604 8.001 -1.544 1.00 18.15 91 THR D N 1
ATOM 8951 C CA . THR D 1 92 ? 38.352 8.791 -1.577 1.00 17.67 91 THR D CA 1
ATOM 8952 C C . THR D 1 92 ? 37.520 8.527 -0.324 1.00 16.58 91 THR D C 1
ATOM 8953 O O . THR D 1 92 ? 37.282 7.361 0.028 1.00 17.05 91 THR D O 1
ATOM 8957 N N . PRO D 1 93 ? 37.097 9.597 0.317 1.00 15.88 92 PRO D N 1
ATOM 8958 C CA . PRO D 1 93 ? 36.229 9.487 1.498 1.00 15.50 92 PRO D CA 1
ATOM 8959 C C . PRO D 1 93 ? 34.935 8.767 1.144 1.00 14.41 92 PRO D C 1
ATOM 8960 O O . PRO D 1 93 ? 34.291 9.060 0.127 1.00 14.22 92 PRO D O 1
ATOM 8964 N N . PHE D 1 94 ? 34.582 7.828 1.995 1.00 13.84 93 PHE D N 1
ATOM 8965 C CA . PHE D 1 94 ? 33.283 7.125 1.896 1.00 13.68 93 PHE D CA 1
ATOM 8966 C C . PHE D 1 94 ? 32.145 8.144 1.743 1.00 13.39 93 PHE D C 1
ATOM 8967 O O . PHE D 1 94 ? 31.229 7.927 0.920 1.00 13.41 93 PHE D O 1
ATOM 8975 N N . ALA D 1 95 ? 32.191 9.244 2.467 1.00 13.60 94 ALA D N 1
ATOM 8976 C CA . ALA D 1 95 ? 31.138 10.267 2.473 1.00 14.36 94 ALA D CA 1
ATOM 8977 C C . ALA D 1 95 ? 30.937 10.875 1.088 1.00 14.84 94 ALA D C 1
ATOM 8978 O O . ALA D 1 95 ? 29.819 11.196 0.657 1.00 14.40 94 ALA D O 1
ATOM 8980 N N . GLU D 1 96 ? 32.055 11.029 0.395 1.00 15.66 95 GLU D N 1
ATOM 8981 C CA . GLU D 1 96 ? 32.060 11.628 -0.944 1.00 15.84 95 GLU D CA 1
ATOM 8982 C C . GLU D 1 96 ? 31.527 10.663 -1.983 1.00 15.74 95 GLU D C 1
ATOM 8983 O O . GLU D 1 96 ? 30.826 11.081 -2.937 1.00 16.49 95 GLU D O 1
ATOM 8989 N N . ILE D 1 97 ? 31.857 9.395 -1.827 1.00 15.01 96 ILE D N 1
ATOM 8990 C CA . ILE D 1 97 ? 31.378 8.342 -2.733 1.00 14.99 96 ILE D CA 1
ATOM 8991 C C . ILE D 1 97 ? 29.847 8.265 -2.664 1.00 15.08 96 ILE D C 1
ATOM 8992 O O . ILE D 1 97 ? 29.163 8.185 -3.694 1.00 13.86 96 ILE D O 1
ATOM 8997 N N . LEU D 1 98 ? 29.347 8.267 -1.424 1.00 14.56 97 LEU D N 1
ATOM 8998 C CA . LEU D 1 98 ? 27.892 8.170 -1.220 1.00 14.91 97 LEU D CA 1
ATOM 8999 C C . LEU D 1 98 ? 27.190 9.439 -1.682 1.00 14.93 97 LEU D C 1
ATOM 9000 O O . LEU D 1 98 ? 26.107 9.336 -2.292 1.00 15.47 97 LEU D O 1
ATOM 9005 N N . LYS D 1 99 ? 27.750 10.595 -1.394 1.00 16.02 98 LYS D N 1
ATOM 9006 C CA . LYS D 1 99 ? 27.090 11.854 -1.794 1.00 17.83 98 LYS D CA 1
ATOM 9007 C C . LYS D 1 99 ? 27.055 12.020 -3.301 1.00 18.42 98 LYS D C 1
ATOM 9008 O O . LYS D 1 99 ? 26.055 12.529 -3.858 1.00 18.51 98 LYS D O 1
ATOM 9014 N N . LYS D 1 100 ? 28.103 11.564 -3.976 1.00 18.91 99 LYS D N 1
ATOM 9015 C CA . LYS D 1 100 ? 28.179 11.682 -5.434 1.00 19.11 99 LYS D CA 1
ATOM 9016 C C . LYS D 1 100 ? 27.038 10.928 -6.111 1.00 18.48 99 LYS D C 1
ATOM 9017 O O . LYS D 1 100 ? 26.562 11.343 -7.181 1.00 18.71 99 LYS D O 1
ATOM 9023 N N . LYS D 1 101 ? 26.614 9.852 -5.477 1.00 17.46 100 LYS D N 1
ATOM 9024 C CA . LYS D 1 101 ? 25.541 8.994 -5.953 1.00 16.60 100 LYS D CA 1
ATOM 9025 C C . LYS D 1 101 ? 24.155 9.479 -5.557 1.00 15.59 100 LYS D C 1
ATOM 9026 O O . LYS D 1 101 ? 23.170 8.793 -5.868 1.00 15.86 100 LYS D O 1
ATOM 9032 N N . GLY D 1 102 ? 24.072 10.583 -4.868 1.00 14.99 101 GLY D N 1
ATOM 9033 C CA . GLY D 1 102 ? 22.832 11.210 -4.421 1.00 15.32 101 GLY D CA 1
ATOM 9034 C C . GLY D 1 102 ? 22.228 10.579 -3.177 1.00 14.58 101 GLY D C 1
ATOM 9035 O O . GLY D 1 102 ? 21.027 10.793 -2.913 1.00 14.79 101 GLY D O 1
ATOM 9036 N N . ILE D 1 103 ? 23.017 9.829 -2.427 1.00 13.82 102 ILE D N 1
ATOM 9037 C CA . ILE D 1 103 ? 22.517 9.220 -1.174 1.00 13.13 102 ILE D CA 1
ATOM 9038 C C . ILE D 1 103 ? 22.725 10.204 -0.026 1.00 12.92 102 ILE D C 1
ATOM 9039 O O . ILE D 1 103 ? 23.763 10.899 0.074 1.00 14.16 102 ILE D O 1
ATOM 9044 N N . ILE D 1 104 ? 21.739 10.333 0.842 1.00 11.52 103 ILE D N 1
ATOM 9045 C CA . ILE D 1 104 ? 21.843 11.222 2.019 1.00 9.70 103 ILE D CA 1
ATOM 9046 C C . ILE D 1 104 ? 22.534 10.449 3.141 1.00 8.64 103 ILE D C 1
ATOM 9047 O O . ILE D 1 104 ? 22.340 9.232 3.256 1.00 8.43 103 ILE D O 1
ATOM 9052 N N . LEU D 1 105 ? 23.319 11.128 3.950 1.00 8.90 104 LEU D N 1
ATOM 9053 C CA . LEU D 1 105 ? 24.076 10.512 5.046 1.00 8.80 104 LEU D CA 1
ATOM 9054 C C . LEU D 1 105 ? 23.374 10.727 6.407 1.00 8.09 104 LEU D C 1
ATOM 9055 O O . LEU D 1 105 ? 22.958 11.842 6.723 1.00 7.81 104 LEU D O 1
ATOM 9060 N N . GLY D 1 106 ? 23.290 9.645 7.144 1.00 8.64 105 GLY D N 1
ATOM 9061 C CA . GLY D 1 106 ? 22.736 9.668 8.522 1.00 9.22 105 GLY D CA 1
ATOM 9062 C C . GLY D 1 106 ? 23.850 9.237 9.484 1.00 9.17 105 GLY D C 1
ATOM 9063 O O . GLY D 1 106 ? 24.819 8.581 9.050 1.00 9.31 105 GLY D O 1
ATOM 9064 N N . ILE D 1 107 ? 23.690 9.597 10.746 1.00 8.58 106 ILE D N 1
ATOM 9065 C CA . ILE D 1 107 ? 24.697 9.269 11.786 1.00 9.17 106 ILE D CA 1
ATOM 9066 C C . ILE D 1 107 ? 24.009 8.795 13.078 1.00 8.26 106 ILE D C 1
ATOM 9067 O O . ILE D 1 107 ? 23.048 9.430 13.541 1.00 7.99 106 ILE D O 1
ATOM 9072 N N . LYS D 1 108 ? 24.510 7.703 13.607 1.00 9.01 107 LYS D N 1
ATOM 9073 C CA . LYS D 1 108 ? 24.031 7.184 14.918 1.00 9.38 107 LYS D CA 1
ATOM 9074 C C . LYS D 1 108 ? 24.672 8.034 16.010 1.00 9.35 107 LYS D C 1
ATOM 9075 O O . LYS D 1 108 ? 25.912 8.137 16.100 1.00 8.86 107 LYS D O 1
ATOM 9081 N N . VAL D 1 109 ? 23.829 8.678 16.819 1.00 8.80 108 VAL D N 1
ATOM 9082 C CA . VAL D 1 109 ? 24.318 9.621 17.829 1.00 8.67 108 VAL D CA 1
ATOM 9083 C C . VAL D 1 109 ? 24.041 9.168 19.270 1.00 9.25 108 VAL D C 1
ATOM 9084 O O . VAL D 1 109 ? 24.516 9.911 20.166 1.00 9.20 108 VAL D O 1
ATOM 9088 N N . ASP D 1 110 ? 23.340 8.079 19.496 1.00 8.99 109 ASP D N 1
ATOM 9089 C CA . ASP D 1 110 ? 23.075 7.657 20.908 1.00 9.68 109 ASP D CA 1
ATOM 9090 C C . ASP D 1 110 ? 24.357 7.019 21.472 1.00 9.75 109 ASP D C 1
ATOM 9091 O O . ASP D 1 110 ? 25.263 6.635 20.718 1.00 8.36 109 ASP D O 1
ATOM 9096 N N . LYS D 1 111 ? 24.368 6.919 22.802 1.00 9.84 110 LYS D N 1
ATOM 9097 C CA . LYS D 1 111 ? 25.548 6.276 23.440 1.00 9.71 110 LYS D CA 1
ATOM 9098 C C . LYS D 1 111 ? 25.142 5.011 24.163 1.00 9.90 110 LYS D C 1
ATOM 9099 O O . LYS D 1 111 ? 25.729 4.643 25.204 1.00 10.64 110 LYS D O 1
ATOM 9105 N N . GLY D 1 112 ? 24.163 4.309 23.634 1.00 8.19 111 GLY D N 1
ATOM 9106 C CA . GLY D 1 112 ? 23.697 3.013 24.118 1.00 8.64 111 GLY D CA 1
ATOM 9107 C C . GLY D 1 112 ? 22.725 3.157 25.308 1.00 8.40 111 GLY D C 1
ATOM 9108 O O . GLY D 1 112 ? 22.451 4.261 25.783 1.00 8.60 111 GLY D O 1
ATOM 9109 N N . VAL D 1 113 ? 22.290 2.025 25.791 1.00 9.06 112 VAL D N 1
ATOM 9110 C CA . VAL D 1 113 ? 21.308 1.886 26.864 1.00 9.42 112 VAL D CA 1
ATOM 9111 C C . VAL D 1 113 ? 21.999 1.761 28.238 1.00 9.67 112 VAL D C 1
ATOM 9112 O O . VAL D 1 113 ? 23.159 1.340 28.357 1.00 8.45 112 VAL D O 1
ATOM 9116 N N . VAL D 1 114 ? 21.235 2.180 29.239 1.00 9.48 113 VAL D N 1
ATOM 9117 C CA . VAL D 1 114 ? 21.665 2.125 30.656 1.00 8.90 113 VAL D CA 1
ATOM 9118 C C . VAL D 1 114 ? 20.430 1.687 31.486 1.00 9.40 113 VAL D C 1
ATOM 9119 O O . VAL D 1 114 ? 19.290 2.026 31.135 1.00 7.82 113 VAL D O 1
ATOM 9123 N N . PRO D 1 115 ? 20.711 0.920 32.541 1.00 9.31 114 PRO D N 1
ATOM 9124 C CA . PRO D 1 115 ? 19.673 0.418 33.437 1.00 9.41 114 PRO D CA 1
ATOM 9125 C C . PRO D 1 115 ? 18.971 1.503 34.215 1.00 8.64 114 PRO D C 1
ATOM 9126 O O . PRO D 1 115 ? 19.513 2.552 34.631 1.00 9.61 114 PRO D O 1
ATOM 9130 N N . LEU D 1 116 ? 17.673 1.297 34.394 1.00 8.93 115 LEU D N 1
ATOM 9131 C CA . LEU D 1 116 ? 16.826 2.160 35.243 1.00 8.85 115 LEU D CA 1
ATOM 9132 C C . LEU D 1 116 ? 16.871 1.488 36.638 1.00 8.59 115 LEU D C 1
ATOM 9133 O O . LEU D 1 116 ? 16.283 0.428 36.798 1.00 9.13 115 LEU D O 1
ATOM 9138 N N . PHE D 1 117 ? 17.600 2.121 37.540 1.00 9.41 116 PHE D N 1
ATOM 9139 C CA . PHE D 1 117 ? 17.797 1.521 38.895 1.00 9.75 116 PHE D CA 1
ATOM 9140 C C . PHE D 1 117 ? 16.430 1.343 39.575 1.00 9.56 116 PHE D C 1
ATOM 9141 O O . PHE D 1 117 ? 15.611 2.266 39.562 1.00 9.86 116 PHE D O 1
ATOM 9149 N N . GLY D 1 118 ? 16.186 0.150 40.087 1.00 9.61 117 GLY D N 1
ATOM 9150 C CA . GLY D 1 118 ? 14.968 -0.201 40.805 1.00 10.10 117 GLY D CA 1
ATOM 9151 C C . GLY D 1 118 ? 13.892 -0.790 39.902 1.00 10.57 117 GLY D C 1
ATOM 9152 O O . GLY D 1 118 ? 12.897 -1.368 40.407 1.00 11.07 117 GLY D O 1
ATOM 9153 N N . SER D 1 119 ? 14.090 -0.698 38.608 1.00 10.13 118 SER D N 1
ATOM 9154 C CA . SER D 1 119 ? 13.135 -1.215 37.611 1.00 9.80 118 SER D CA 1
ATOM 9155 C C . SER D 1 119 ? 13.342 -2.713 37.472 1.00 10.47 118 SER D C 1
ATOM 9156 O O . SER D 1 119 ? 14.371 -3.266 37.909 1.00 11.13 118 SER D O 1
ATOM 9159 N N . GLU D 1 120 ? 12.376 -3.358 36.839 1.00 10.00 119 GLU D N 1
ATOM 9160 C CA . GLU D 1 120 ? 12.444 -4.776 36.527 1.00 11.05 119 GLU D CA 1
ATOM 9161 C C . GLU D 1 120 ? 13.156 -5.017 35.194 1.00 12.22 119 GLU D C 1
ATOM 9162 O O . GLU D 1 120 ? 12.557 -5.401 34.186 1.00 12.81 119 GLU D O 1
ATOM 9168 N N . ASP D 1 121 ? 14.460 -4.800 35.236 1.00 12.40 120 ASP D N 1
ATOM 9169 C CA . ASP D 1 121 ? 15.375 -5.018 34.117 1.00 13.12 120 ASP D CA 1
ATOM 9170 C C . ASP D 1 121 ? 15.017 -4.177 32.881 1.00 11.93 120 ASP D C 1
ATOM 9171 O O . ASP D 1 121 ? 15.069 -4.727 31.766 1.00 12.59 120 ASP D O 1
ATOM 9176 N N . GLU D 1 122 ? 14.711 -2.924 33.080 1.00 10.43 121 GLU D N 1
ATOM 9177 C CA . GLU D 1 122 ? 14.404 -1.960 32.027 1.00 10.61 121 GLU D CA 1
ATOM 9178 C C . GLU D 1 122 ? 15.508 -0.925 31.871 1.00 9.51 121 GLU D C 1
ATOM 9179 O O . GLU D 1 122 ? 16.347 -0.762 32.770 1.00 9.07 121 GLU D O 1
ATOM 9185 N N . VAL D 1 123 ? 15.487 -0.246 30.732 1.00 8.24 122 VAL D N 1
ATOM 9186 C CA . VAL D 1 123 ? 16.558 0.689 30.364 1.00 8.18 122 VAL D CA 1
ATOM 9187 C C . VAL D 1 123 ? 16.017 1.996 29.791 1.00 7.98 122 VAL D C 1
ATOM 9188 O O . VAL D 1 123 ? 14.859 2.138 29.416 1.00 8.69 122 VAL D O 1
ATOM 9192 N N . THR D 1 124 ? 16.951 2.927 29.694 1.00 7.36 123 THR D N 1
ATOM 9193 C CA . THR D 1 124 ? 16.743 4.157 28.930 1.00 7.14 123 THR D CA 1
ATOM 9194 C C . THR D 1 124 ? 17.993 4.346 28.059 1.00 6.54 123 THR D C 1
ATOM 9195 O O . THR D 1 124 ? 18.913 3.522 28.180 1.00 6.52 123 THR D O 1
ATOM 9199 N N . THR D 1 125 ? 17.975 5.394 27.263 1.00 6.25 124 THR D N 1
ATOM 9200 C CA . THR D 1 125 ? 19.135 5.609 26.364 1.00 6.32 124 THR D CA 1
ATOM 9201 C C . THR D 1 125 ? 19.884 6.859 26.718 1.00 5.45 124 THR D C 1
ATOM 9202 O O . THR D 1 125 ? 19.250 7.887 26.986 1.00 7.04 124 THR D O 1
ATOM 9206 N N . GLN D 1 126 ? 21.218 6.781 26.690 1.00 6.21 125 GLN D N 1
ATOM 9207 C CA . GLN D 1 126 ? 22.061 7.966 26.965 1.00 6.17 125 GLN D CA 1
ATOM 9208 C C . GLN D 1 126 ? 22.652 8.512 25.663 1.00 6.60 125 GLN D C 1
ATOM 9209 O O . GLN D 1 126 ? 22.593 7.828 24.621 1.00 7.15 125 GLN D O 1
ATOM 9215 N N . GLY D 1 127 ? 23.194 9.711 25.729 1.00 7.23 126 GLY D N 1
ATOM 9216 C CA . GLY D 1 127 ? 23.825 10.399 24.611 1.00 7.43 126 GLY D CA 1
ATOM 9217 C C . GLY D 1 127 ? 23.451 11.838 24.416 1.00 7.40 126 GLY D C 1
ATOM 9218 O O . GLY D 1 127 ? 23.788 12.413 23.350 1.00 7.53 126 GLY D O 1
ATOM 9219 N N . LEU D 1 128 ? 22.780 12.496 25.377 1.00 7.01 127 LEU D N 1
ATOM 9220 C CA . LEU D 1 128 ? 22.423 13.901 25.215 1.00 6.75 127 LEU D CA 1
ATOM 9221 C C . LEU D 1 128 ? 23.562 14.883 25.430 1.00 6.75 127 LEU D C 1
ATOM 9222 O O . LEU D 1 128 ? 23.468 16.010 24.909 1.00 6.96 127 LEU D O 1
ATOM 9227 N N . ASP D 1 129 ? 24.579 14.500 26.180 1.00 6.95 128 ASP D N 1
ATOM 9228 C CA . ASP D 1 129 ? 25.631 15.456 26.569 1.00 6.90 128 ASP D CA 1
ATOM 9229 C C . ASP D 1 129 ? 26.406 15.934 25.319 1.00 6.54 128 ASP D C 1
ATOM 9230 O O . ASP D 1 129 ? 26.912 15.071 24.620 1.00 6.80 128 ASP D O 1
ATOM 9235 N N . ASP D 1 130 ? 26.416 17.222 25.152 1.00 6.94 129 ASP D N 1
ATOM 9236 C CA . ASP D 1 130 ? 27.106 17.944 24.069 1.00 9.13 129 ASP D CA 1
ATOM 9237 C C . ASP D 1 130 ? 26.562 17.545 22.701 1.00 8.50 129 ASP D C 1
ATOM 9238 O O . ASP D 1 130 ? 27.260 17.718 21.673 1.00 8.35 129 ASP D O 1
ATOM 9243 N N . LEU D 1 131 ? 25.333 17.052 22.684 1.00 8.32 130 LEU D N 1
ATOM 9244 C CA . LEU D 1 131 ? 24.745 16.597 21.402 1.00 8.46 130 LEU D CA 1
ATOM 9245 C C . LEU D 1 131 ? 24.652 17.718 20.385 1.00 8.39 130 LEU D C 1
ATOM 9246 O O . LEU D 1 131 ? 24.937 17.434 19.187 1.00 8.93 130 LEU D O 1
ATOM 9251 N N . ALA D 1 132 ? 24.256 18.899 20.783 1.00 8.72 131 ALA D N 1
ATOM 9252 C CA . ALA D 1 132 ? 24.141 20.061 19.905 1.00 9.72 131 ALA D CA 1
ATOM 9253 C C . ALA D 1 132 ? 25.444 20.291 19.131 1.00 11.03 131 ALA D C 1
ATOM 9254 O O . ALA D 1 132 ? 25.426 20.454 17.898 1.00 9.93 131 ALA D O 1
ATOM 9256 N N . ALA D 1 133 ? 26.551 20.329 19.875 1.00 10.95 132 ALA D N 1
ATOM 9257 C CA . ALA D 1 133 ? 27.874 20.516 19.256 1.00 11.25 132 ALA D CA 1
ATOM 9258 C C . ALA D 1 133 ? 28.266 19.333 18.395 1.00 10.87 132 ALA D C 1
ATOM 9259 O O . ALA D 1 133 ? 28.923 19.552 17.343 1.00 11.93 132 ALA D O 1
ATOM 9261 N N . ARG D 1 134 ? 27.888 18.125 18.760 1.00 9.85 133 ARG D N 1
ATOM 9262 C CA . ARG D 1 134 ? 28.179 16.923 17.982 1.00 9.90 133 ARG D CA 1
ATOM 9263 C C . ARG D 1 134 ? 27.437 16.995 16.631 1.00 10.24 133 ARG D C 1
ATOM 9264 O O . ARG D 1 134 ? 28.027 16.690 15.579 1.00 9.32 133 ARG D O 1
ATOM 9272 N N . CYS D 1 135 ? 26.187 17.423 16.701 1.00 9.76 134 CYS D N 1
ATOM 9273 C CA . CYS D 1 135 ? 25.290 17.541 15.552 1.00 9.48 134 CYS D CA 1
ATOM 9274 C C . CYS D 1 135 ? 25.774 18.607 14.574 1.00 9.63 134 CYS D C 1
ATOM 9275 O O . CYS D 1 135 ? 25.739 18.385 13.350 1.00 10.25 134 CYS D O 1
ATOM 9278 N N . ALA D 1 136 ? 26.194 19.736 15.097 1.00 9.49 135 ALA D N 1
ATOM 9279 C CA . ALA D 1 136 ? 26.711 20.850 14.314 1.00 9.24 135 ALA D CA 1
ATOM 9280 C C . ALA D 1 136 ? 27.923 20.361 13.512 1.00 9.84 135 ALA D C 1
ATOM 9281 O O . ALA D 1 136 ? 28.047 20.735 12.333 1.00 10.43 135 ALA D O 1
ATOM 9283 N N . GLN D 1 137 ? 28.753 19.548 14.128 1.00 9.46 136 GLN D N 1
ATOM 9284 C CA . GLN D 1 137 ? 29.947 19.006 13.467 1.00 9.80 136 GLN D CA 1
ATOM 9285 C C . GLN D 1 137 ? 29.530 18.003 12.387 1.00 9.88 136 GLN D C 1
ATOM 9286 O O . GLN D 1 137 ? 30.062 18.072 11.258 1.00 8.76 136 GLN D O 1
ATOM 9292 N N . TYR D 1 138 ? 28.621 17.117 12.732 1.00 8.85 137 TYR D N 1
ATOM 9293 C CA . TYR D 1 138 ? 28.131 16.089 11.814 1.00 9.31 137 TYR D CA 1
ATOM 9294 C C . TYR D 1 138 ? 27.482 16.711 10.574 1.00 9.47 137 TYR D C 1
ATOM 9295 O O . TYR D 1 138 ? 27.676 16.173 9.465 1.00 9.14 137 TYR D O 1
ATOM 9304 N N . LYS D 1 139 ? 26.791 17.819 10.760 1.00 9.39 138 LYS D N 1
ATOM 9305 C CA . LYS D 1 139 ? 26.100 18.544 9.687 1.00 9.48 138 LYS D CA 1
ATOM 9306 C C . LYS D 1 139 ? 27.152 19.086 8.706 1.00 11.54 138 LYS D C 1
ATOM 9307 O O . LYS D 1 139 ? 27.062 18.864 7.479 1.00 11.49 138 LYS D O 1
ATOM 9313 N N . LYS D 1 140 ? 28.125 19.756 9.288 1.00 11.47 139 LYS D N 1
ATOM 9314 C CA . LYS D 1 140 ? 29.270 20.312 8.545 1.00 13.62 139 LYS D CA 1
ATOM 9315 C C . LYS D 1 140 ? 29.961 19.225 7.736 1.00 13.56 139 LYS D C 1
ATOM 9316 O O . LYS D 1 140 ? 30.427 19.500 6.605 1.00 14.38 139 LYS D O 1
ATOM 9322 N N . ASP D 1 141 ? 30.024 18.031 8.286 1.00 12.37 140 ASP D N 1
ATOM 9323 C CA . ASP D 1 141 ? 30.729 16.885 7.717 1.00 12.77 140 ASP D CA 1
ATOM 9324 C C . ASP D 1 141 ? 29.878 16.062 6.748 1.00 11.98 140 ASP D C 1
ATOM 9325 O O . ASP D 1 141 ? 30.309 14.972 6.328 1.00 12.87 140 ASP D O 1
ATOM 9330 N N . GLY D 1 142 ? 28.708 16.548 6.421 1.00 11.83 141 GLY D N 1
ATOM 9331 C CA . GLY D 1 142 ? 27.833 16.003 5.407 1.00 11.41 141 GLY D CA 1
ATOM 9332 C C . GLY D 1 142 ? 26.631 15.206 5.822 1.00 11.12 141 GLY D C 1
ATOM 9333 O O . GLY D 1 142 ? 25.978 14.626 4.914 1.00 10.61 141 GLY D O 1
ATOM 9334 N N . CYS D 1 143 ? 26.277 15.166 7.098 1.00 10.32 142 CYS D N 1
ATOM 9335 C CA . CYS D 1 143 ? 25.134 14.362 7.577 1.00 10.12 142 CYS D CA 1
ATOM 9336 C C . CYS D 1 143 ? 23.888 15.236 7.657 1.00 8.94 142 CYS D C 1
ATOM 9337 O O . CYS D 1 143 ? 24.010 16.391 8.090 1.00 10.00 142 CYS D O 1
ATOM 9340 N N . ASP D 1 144 ? 22.746 14.678 7.289 1.00 8.61 143 ASP D N 1
ATOM 9341 C CA . ASP D 1 144 ? 21.493 15.446 7.315 1.00 8.65 143 ASP D CA 1
ATOM 9342 C C . ASP D 1 144 ? 20.444 14.817 8.246 1.00 7.67 143 ASP D C 1
ATOM 9343 O O . ASP D 1 144 ? 19.381 15.465 8.418 1.00 8.59 143 ASP D O 1
ATOM 9348 N N . PHE D 1 145 ? 20.687 13.633 8.710 1.00 7.28 144 PHE D N 1
ATOM 9349 C CA . PHE D 1 145 ? 19.708 12.961 9.604 1.00 6.95 144 PHE D CA 1
ATOM 9350 C C . PHE D 1 145 ? 20.472 12.189 10.673 1.00 7.23 144 PHE D C 1
ATOM 9351 O O . PHE D 1 145 ? 21.684 11.932 10.564 1.00 7.14 144 PHE D O 1
ATOM 9359 N N . ALA D 1 146 ? 19.728 11.814 11.708 1.00 6.42 145 ALA D N 1
ATOM 9360 C CA . ALA D 1 146 ? 20.340 11.118 12.859 1.00 6.82 145 ALA D CA 1
ATOM 9361 C C . ALA D 1 146 ? 19.503 9.916 13.262 1.00 7.14 145 ALA D C 1
ATOM 9362 O O . ALA D 1 146 ? 18.315 9.814 12.897 1.00 6.90 145 ALA D O 1
ATOM 9364 N N . LYS D 1 147 ? 20.128 9.050 14.027 1.00 8.13 146 LYS D N 1
ATOM 9365 C CA . LYS D 1 147 ? 19.527 7.815 14.548 1.00 9.45 146 LYS D CA 1
ATOM 9366 C C . LYS D 1 147 ? 19.808 7.716 16.052 1.00 9.76 146 LYS D C 1
ATOM 9367 O O . LYS D 1 147 ? 20.933 7.993 16.500 1.00 9.51 146 LYS D O 1
ATOM 9373 N N . TRP D 1 148 ? 18.774 7.348 16.777 1.00 9.75 147 TRP D N 1
ATOM 9374 C CA . TRP D 1 148 ? 18.798 7.190 18.250 1.00 9.80 147 TRP D CA 1
ATOM 9375 C C . TRP D 1 148 ? 17.840 6.057 18.607 1.00 9.48 147 TRP D C 1
ATOM 9376 O O . TRP D 1 148 ? 16.628 6.129 18.309 1.00 9.66 147 TRP D O 1
ATOM 9387 N N . ARG D 1 149 ? 18.378 5.026 19.246 1.00 9.33 148 ARG D N 1
ATOM 9388 C CA . ARG D 1 149 ? 17.607 3.832 19.583 1.00 10.09 148 ARG D CA 1
ATOM 9389 C C . ARG D 1 149 ? 17.239 3.717 21.062 1.00 10.43 148 ARG D C 1
ATOM 9390 O O . ARG D 1 149 ? 18.121 3.693 21.933 1.00 10.28 148 ARG D O 1
ATOM 9398 N N . CYS D 1 150 ? 15.930 3.625 21.288 1.00 10.05 149 CYS D N 1
ATOM 9399 C CA . CYS D 1 150 ? 15.385 3.273 22.621 1.00 9.73 149 CYS D CA 1
ATOM 9400 C C . CYS D 1 150 ? 14.835 1.848 22.541 1.00 9.82 149 CYS D C 1
ATOM 9401 O O . CYS D 1 150 ? 14.376 1.383 21.468 1.00 9.39 149 CYS D O 1
ATOM 9404 N N . VAL D 1 151 ? 14.909 1.167 23.676 1.00 9.48 150 VAL D N 1
ATOM 9405 C CA . VAL D 1 151 ? 14.493 -0.238 23.763 1.00 9.60 150 VAL D CA 1
ATOM 9406 C C . VAL D 1 151 ? 13.460 -0.421 24.885 1.00 9.82 150 VAL D C 1
ATOM 9407 O O . VAL D 1 151 ? 13.708 -0.027 26.038 1.00 8.56 150 VAL D O 1
ATOM 9411 N N . LEU D 1 152 ? 12.347 -1.008 24.485 1.00 9.45 151 LEU D N 1
ATOM 9412 C CA . LEU D 1 152 ? 11.277 -1.411 25.402 1.00 10.63 151 LEU D CA 1
ATOM 9413 C C . LEU D 1 152 ? 11.123 -2.921 25.319 1.00 10.60 151 LEU D C 1
ATOM 9414 O O . LEU D 1 152 ? 11.189 -3.523 24.215 1.00 10.85 151 LEU D O 1
ATOM 9419 N N . LYS D 1 153 ? 10.949 -3.526 26.478 1.00 10.71 152 LYS D N 1
ATOM 9420 C CA . LYS D 1 153 ? 10.847 -4.977 26.617 1.00 10.93 152 LYS D CA 1
ATOM 9421 C C . LYS D 1 153 ? 9.461 -5.386 27.135 1.00 10.49 152 LYS D C 1
ATOM 9422 O O . LYS D 1 153 ? 8.993 -4.789 28.117 1.00 9.59 152 LYS D O 1
ATOM 9428 N N . ILE D 1 154 ? 8.899 -6.374 26.465 1.00 9.95 153 ILE D N 1
ATOM 9429 C CA . ILE D 1 154 ? 7.604 -6.927 26.877 1.00 10.38 153 ILE D CA 1
ATOM 9430 C C . ILE D 1 154 ? 7.867 -8.107 27.815 1.00 10.03 153 ILE D C 1
ATOM 9431 O O . ILE D 1 154 ? 8.545 -9.071 27.437 1.00 10.38 153 ILE D O 1
ATOM 9436 N N . GLY D 1 155 ? 7.309 -7.986 29.003 1.00 10.65 154 GLY D N 1
ATOM 9437 C CA . GLY D 1 155 ? 7.460 -9.041 30.037 1.00 9.52 154 GLY D CA 1
ATOM 9438 C C . GLY D 1 155 ? 6.210 -9.027 30.912 1.00 9.92 154 GLY D C 1
ATOM 9439 O O . GLY D 1 155 ? 5.171 -8.458 30.527 1.00 9.88 154 GLY D O 1
ATOM 9440 N N . LYS D 1 156 ? 6.335 -9.661 32.069 1.00 9.86 155 LYS D N 1
ATOM 9441 C CA . LYS D 1 156 ? 5.229 -9.737 33.025 1.00 10.38 155 LYS D CA 1
ATOM 9442 C C . LYS D 1 156 ? 4.631 -8.366 33.312 1.00 9.09 155 LYS D C 1
ATOM 9443 O O . LYS D 1 156 ? 3.414 -8.178 33.131 1.00 9.94 155 LYS D O 1
ATOM 9449 N N . ASN D 1 157 ? 5.440 -7.431 33.762 1.00 8.51 156 ASN D N 1
ATOM 9450 C CA . ASN D 1 157 ? 4.966 -6.092 34.137 1.00 8.12 156 ASN D CA 1
ATOM 9451 C C . ASN D 1 157 ? 5.572 -4.993 33.277 1.00 8.35 156 ASN D C 1
ATOM 9452 O O . ASN D 1 157 ? 5.460 -3.802 33.631 1.00 7.75 156 ASN D O 1
ATOM 9457 N N . THR D 1 158 ? 6.217 -5.387 32.191 1.00 8.23 157 THR D N 1
ATOM 9458 C CA . THR D 1 158 ? 6.914 -4.393 31.350 1.00 7.88 157 THR D CA 1
ATOM 9459 C C . THR D 1 158 ? 6.379 -4.367 29.923 1.00 6.97 157 THR D C 1
ATOM 9460 O O . THR D 1 158 ? 5.888 -5.374 29.399 1.00 6.33 157 THR D O 1
ATOM 9464 N N . PRO D 1 159 ? 6.480 -3.206 29.277 1.00 6.73 158 PRO D N 1
ATOM 9465 C CA . PRO D 1 159 ? 7.059 -1.968 29.783 1.00 6.95 158 PRO D CA 1
ATOM 9466 C C . PRO D 1 159 ? 6.223 -1.281 30.847 1.00 7.04 158 PRO D C 1
ATOM 9467 O O . PRO D 1 159 ? 4.984 -1.256 30.840 1.00 7.38 158 PRO D O 1
ATOM 9471 N N . SER D 1 160 ? 6.938 -0.675 31.797 1.00 7.87 159 SER D N 1
ATOM 9472 C CA . SER D 1 160 ? 6.269 0.008 32.930 1.00 7.01 159 SER D CA 1
ATOM 9473 C C . SER D 1 160 ? 5.971 1.452 32.554 1.00 6.89 159 SER D C 1
ATOM 9474 O O . SER D 1 160 ? 6.493 1.988 31.562 1.00 6.97 159 SER D O 1
ATOM 9477 N N . TYR D 1 161 ? 5.105 2.069 33.361 1.00 6.14 160 TYR D N 1
ATOM 9478 C CA . TYR D 1 161 ? 4.861 3.506 33.208 1.00 6.61 160 TYR D CA 1
ATOM 9479 C C . TYR D 1 161 ? 6.195 4.250 33.215 1.00 6.69 160 TYR D C 1
ATOM 9480 O O . TYR D 1 161 ? 6.407 5.138 32.368 1.00 5.51 160 TYR D O 1
ATOM 9489 N N . GLN D 1 162 ? 7.063 3.907 34.165 1.00 5.85 161 GLN D N 1
ATOM 9490 C CA . GLN D 1 162 ? 8.373 4.546 34.268 1.00 5.85 161 GLN D CA 1
ATOM 9491 C C . GLN D 1 162 ? 9.147 4.499 32.930 1.00 5.68 161 GLN D C 1
ATOM 9492 O O . GLN D 1 162 ? 9.670 5.538 32.513 1.00 5.79 161 GLN D O 1
ATOM 9498 N N . SER D 1 163 ? 9.248 3.322 32.387 1.00 6.07 162 SER D N 1
ATOM 9499 C CA . SER D 1 163 ? 9.979 3.065 31.142 1.00 7.22 162 SER D CA 1
ATOM 9500 C C . SER D 1 163 ? 9.418 3.864 29.958 1.00 6.32 162 SER D C 1
ATOM 9501 O O . SER D 1 163 ? 10.173 4.426 29.142 1.00 5.30 162 SER D O 1
ATOM 9504 N N . ILE D 1 164 ? 8.102 3.880 29.892 1.00 6.29 163 ILE D N 1
ATOM 9505 C CA . ILE D 1 164 ? 7.375 4.598 28.825 1.00 5.80 163 ILE D CA 1
ATOM 9506 C C . ILE D 1 164 ? 7.603 6.078 28.930 1.00 6.17 163 ILE D C 1
ATOM 9507 O O . ILE D 1 164 ? 8.015 6.736 27.927 1.00 5.52 163 ILE D O 1
ATOM 9512 N N . LEU D 1 165 ? 7.381 6.631 30.127 1.00 5.20 164 LEU D N 1
ATOM 9513 C CA . LEU D 1 165 ? 7.598 8.038 30.413 1.00 6.51 164 LEU D CA 1
ATOM 9514 C C . LEU D 1 165 ? 9.019 8.505 30.062 1.00 5.86 164 LEU D C 1
ATOM 9515 O O . LEU D 1 165 ? 9.201 9.576 29.461 1.00 5.55 164 LEU D O 1
ATOM 9520 N N . GLU D 1 166 ? 9.984 7.716 30.499 1.00 5.81 165 GLU D N 1
ATOM 9521 C CA . GLU D 1 166 ? 11.392 8.093 30.384 1.00 5.60 165 GLU D CA 1
ATOM 9522 C C . GLU D 1 166 ? 11.892 7.986 28.936 1.00 4.81 165 GLU D C 1
ATOM 9523 O O . GLU D 1 166 ? 12.579 8.918 28.496 1.00 3.42 165 GLU D O 1
ATOM 9529 N N . ASN D 1 167 ? 11.583 6.875 28.312 1.00 4.76 166 ASN D N 1
ATOM 9530 C CA . ASN D 1 167 ? 11.994 6.655 26.913 1.00 5.54 166 ASN D CA 1
ATOM 9531 C C . ASN D 1 167 ? 11.338 7.703 26.009 1.00 5.66 166 ASN D C 1
ATOM 9532 O O . ASN D 1 167 ? 12.017 8.168 25.079 1.00 5.10 166 ASN D O 1
ATOM 9537 N N . ALA D 1 168 ? 10.083 8.074 26.305 1.00 4.34 167 ALA D N 1
ATOM 9538 C CA . ALA D 1 168 ? 9.420 9.078 25.451 1.00 3.80 167 ALA D CA 1
ATOM 9539 C C . ALA D 1 168 ? 10.086 10.420 25.611 1.00 3.44 167 ALA D C 1
ATOM 9540 O O . ALA D 1 168 ? 10.338 11.159 24.641 1.00 2.00 167 ALA D O 1
ATOM 9542 N N . ASN D 1 169 ? 10.411 10.769 26.875 1.00 3.21 168 ASN D N 1
ATOM 9543 C CA . ASN D 1 169 ? 11.027 12.043 27.173 1.00 4.15 168 ASN D CA 1
ATOM 9544 C C . ASN D 1 169 ? 12.425 12.175 26.555 1.00 4.02 168 ASN D C 1
ATOM 9545 O O . ASN D 1 169 ? 12.793 13.270 26.103 1.00 4.42 168 ASN D O 1
ATOM 9550 N N . VAL D 1 170 ? 13.161 11.076 26.610 1.00 4.85 169 VAL D N 1
ATOM 9551 C CA . VAL D 1 170 ? 14.564 11.156 26.100 1.00 5.01 169 VAL D CA 1
ATOM 9552 C C . VAL D 1 170 ? 14.524 11.317 24.562 1.00 4.72 169 VAL D C 1
ATOM 9553 O O . VAL D 1 170 ? 15.395 11.994 24.000 1.00 3.92 169 VAL D O 1
ATOM 9557 N N . LEU D 1 171 ? 13.564 10.666 23.947 1.00 4.97 170 LEU D N 1
ATOM 9558 C CA . LEU D 1 171 ? 13.413 10.739 22.465 1.00 5.03 170 LEU D CA 1
ATOM 9559 C C . LEU D 1 171 ? 13.097 12.161 22.059 1.00 4.40 170 LEU D C 1
ATOM 9560 O O . LEU D 1 171 ? 13.656 12.670 21.069 1.00 4.16 170 LEU D O 1
ATOM 9565 N N . ALA D 1 172 ? 12.218 12.812 22.822 1.00 3.86 171 ALA D N 1
ATOM 9566 C CA . ALA D 1 172 ? 11.829 14.192 22.600 1.00 4.16 171 ALA D CA 1
ATOM 9567 C C . ALA D 1 172 ? 12.984 15.154 22.770 1.00 4.04 171 ALA D C 1
ATOM 9568 O O . ALA D 1 172 ? 13.119 16.138 21.993 1.00 3.33 171 ALA D O 1
ATOM 9570 N N . ARG D 1 173 ? 13.826 14.920 23.795 1.00 3.69 172 ARG D N 1
ATOM 9571 C CA . ARG D 1 173 ? 14.989 15.810 23.995 1.00 2.90 172 ARG D CA 1
ATOM 9572 C C . ARG D 1 173 ? 15.977 15.670 22.812 1.00 3.51 172 ARG D C 1
ATOM 9573 O O . ARG D 1 173 ? 16.496 16.676 22.305 1.00 3.94 172 ARG D O 1
ATOM 9581 N N . TYR D 1 174 ? 16.253 14.444 22.451 1.00 3.49 173 TYR D N 1
ATOM 9582 C CA . TYR D 1 174 ? 17.121 14.104 21.319 1.00 5.13 173 TYR D CA 1
ATOM 9583 C C . TYR D 1 174 ? 16.604 14.739 20.017 1.00 5.43 173 TYR D C 1
ATOM 9584 O O . TYR D 1 174 ? 17.409 15.354 19.291 1.00 5.21 173 TYR D O 1
ATOM 9593 N N . ALA D 1 175 ? 15.305 14.574 19.774 1.00 5.32 174 ALA D N 1
ATOM 9594 C CA . ALA D 1 175 ? 14.729 15.147 18.524 1.00 5.17 174 ALA D CA 1
ATOM 9595 C C . ALA D 1 175 ? 14.828 16.642 18.499 1.00 5.32 174 ALA D C 1
ATOM 9596 O O . ALA D 1 175 ? 15.147 17.222 17.437 1.00 3.81 174 ALA D O 1
ATOM 9598 N N . SER D 1 176 ? 14.578 17.333 19.625 1.00 5.84 175 SER D N 1
ATOM 9599 C CA . SER D 1 176 ? 14.621 18.790 19.642 1.00 6.49 175 SER D CA 1
ATOM 9600 C C . SER D 1 176 ? 16.045 19.298 19.391 1.00 6.59 175 SER D C 1
ATOM 9601 O O . SER D 1 176 ? 16.208 20.312 18.690 1.00 6.14 175 SER D O 1
ATOM 9604 N N . ILE D 1 177 ? 17.013 18.610 19.975 1.00 6.43 176 ILE D N 1
ATOM 9605 C CA . ILE D 1 177 ? 18.427 19.020 19.826 1.00 6.79 176 ILE D CA 1
ATOM 9606 C C . ILE D 1 177 ? 18.833 18.902 18.343 1.00 6.49 176 ILE D C 1
ATOM 9607 O O . ILE D 1 177 ? 19.406 19.875 17.804 1.00 6.97 176 ILE D O 1
ATOM 9612 N N . CYS D 1 178 ? 18.489 17.784 17.750 1.00 5.96 177 CYS D N 1
ATOM 9613 C CA . CYS D 1 178 ? 18.795 17.531 16.315 1.00 6.91 177 CYS D CA 1
ATOM 9614 C C . CYS D 1 178 ? 18.239 18.638 15.428 1.00 6.05 177 CYS D C 1
ATOM 9615 O O . CYS D 1 178 ? 18.979 19.243 14.616 1.00 6.32 177 CYS D O 1
ATOM 9618 N N . GLN D 1 179 ? 16.951 18.906 15.579 1.00 5.92 178 GLN D N 1
ATOM 9619 C CA . GLN D 1 179 ? 16.277 19.972 14.836 1.00 5.72 178 GLN D CA 1
ATOM 9620 C C . GLN D 1 179 ? 16.951 21.312 14.991 1.00 5.73 178 GLN D C 1
ATOM 9621 O O . GLN D 1 179 ? 17.069 22.020 13.954 1.00 5.52 178 GLN D O 1
ATOM 9627 N N . SER D 1 180 ? 17.402 21.677 16.184 1.00 5.25 179 SER D N 1
ATOM 9628 C CA . SER D 1 180 ? 18.044 22.961 16.419 1.00 5.06 179 SER D CA 1
ATOM 9629 C C . SER D 1 180 ? 19.354 23.097 15.616 1.00 4.87 179 SER D C 1
ATOM 9630 O O . SER D 1 180 ? 19.809 24.239 15.428 1.00 4.45 179 SER D O 1
ATOM 9633 N N . GLN D 1 181 ? 19.909 22.010 15.187 1.00 4.85 180 GLN D N 1
ATOM 9634 C CA . GLN D 1 181 ? 21.173 21.989 14.435 1.00 6.62 180 GLN D CA 1
ATOM 9635 C C . GLN D 1 181 ? 20.954 21.579 12.979 1.00 6.60 180 GLN D C 1
ATOM 9636 O O . GLN D 1 181 ? 21.930 21.152 12.321 1.00 7.91 180 GLN D O 1
ATOM 9642 N N . ARG D 1 182 ? 19.725 21.663 12.508 1.00 7.12 181 ARG D N 1
ATOM 9643 C CA . ARG D 1 182 ? 19.408 21.361 11.095 1.00 7.69 181 ARG D CA 1
ATOM 9644 C C . ARG D 1 182 ? 19.576 19.895 10.762 1.00 7.87 181 ARG D C 1
ATOM 9645 O O . ARG D 1 182 ? 20.003 19.562 9.637 1.00 8.93 181 ARG D O 1
ATOM 9653 N N . ILE D 1 183 ? 19.273 19.003 11.684 1.00 6.99 182 ILE D N 1
ATOM 9654 C CA . ILE D 1 183 ? 19.374 17.562 11.489 1.00 6.13 182 ILE D CA 1
ATOM 9655 C C . ILE D 1 183 ? 18.000 16.920 11.713 1.00 6.27 182 ILE D C 1
ATOM 9656 O O . ILE D 1 183 ? 17.361 17.214 12.734 1.00 6.00 182 ILE D O 1
ATOM 9661 N N . VAL D 1 184 ? 17.555 16.076 10.793 1.00 6.28 183 VAL D N 1
ATOM 9662 C CA . VAL D 1 184 ? 16.304 15.329 10.927 1.00 4.97 183 VAL D CA 1
ATOM 9663 C C . VAL D 1 184 ? 16.495 14.118 11.840 1.00 4.40 183 VAL D C 1
ATOM 9664 O O . VAL D 1 184 ? 17.246 13.199 11.538 1.00 4.10 183 VAL D O 1
ATOM 9668 N N . PRO D 1 185 ? 15.767 14.123 12.954 1.00 4.06 184 PRO D N 1
ATOM 9669 C CA . PRO D 1 185 ? 15.821 12.987 13.885 1.00 4.09 184 PRO D CA 1
ATOM 9670 C C . PRO D 1 185 ? 14.930 11.847 13.454 1.00 4.53 184 PRO D C 1
ATOM 9671 O O . PRO D 1 185 ? 13.727 12.043 13.123 1.00 4.05 184 PRO D O 1
ATOM 9675 N N . ILE D 1 186 ? 15.484 10.649 13.392 1.00 4.71 185 ILE D N 1
ATOM 9676 C CA . ILE D 1 186 ? 14.633 9.453 13.267 1.00 6.20 185 ILE D CA 1
ATOM 9677 C C . ILE D 1 186 ? 14.350 8.996 14.722 1.00 6.35 185 ILE D C 1
ATOM 9678 O O . ILE D 1 186 ? 15.303 8.602 15.401 1.00 7.18 185 ILE D O 1
ATOM 9683 N N . VAL D 1 187 ? 13.109 9.100 15.111 1.00 6.67 186 VAL D N 1
ATOM 9684 C CA . VAL D 1 187 ? 12.656 8.621 16.454 1.00 6.59 186 VAL D CA 1
ATOM 9685 C C . VAL D 1 187 ? 12.475 7.116 16.423 1.00 6.13 186 VAL D C 1
ATOM 9686 O O . VAL D 1 187 ? 11.614 6.578 15.692 1.00 5.79 186 VAL D O 1
ATOM 9690 N N . GLU D 1 188 ? 13.239 6.375 17.225 1.00 6.02 187 GLU D N 1
ATOM 9691 C CA . GLU D 1 188 ? 13.187 4.920 17.204 1.00 6.82 187 GLU D CA 1
ATOM 9692 C C . GLU D 1 188 ? 12.902 4.309 18.572 1.00 7.48 187 GLU D C 1
ATOM 9693 O O . GLU D 1 188 ? 13.812 4.078 19.378 1.00 6.97 187 GLU D O 1
ATOM 9699 N N . PRO D 1 189 ? 11.626 4.070 18.795 1.00 7.91 188 PRO D N 1
ATOM 9700 C CA . PRO D 1 189 ? 11.173 3.384 20.027 1.00 8.21 188 PRO D CA 1
ATOM 9701 C C . PRO D 1 189 ? 10.949 1.922 19.707 1.00 8.42 188 PRO D C 1
ATOM 9702 O O . PRO D 1 189 ? 9.826 1.518 19.353 1.00 9.54 188 PRO D O 1
ATOM 9706 N N . GLU D 1 190 ? 11.998 1.100 19.815 1.00 7.64 189 GLU D N 1
ATOM 9707 C CA . GLU D 1 190 ? 11.871 -0.303 19.472 1.00 7.88 189 GLU D CA 1
ATOM 9708 C C . GLU D 1 190 ? 11.279 -1.159 20.593 1.00 7.93 189 GLU D C 1
ATOM 9709 O O . GLU D 1 190 ? 11.906 -1.248 21.665 1.00 7.52 189 GLU D O 1
ATOM 9715 N N . VAL D 1 191 ? 10.112 -1.715 20.315 1.00 7.50 190 VAL D N 1
ATOM 9716 C CA . VAL D 1 191 ? 9.524 -2.756 21.183 1.00 8.45 190 VAL D CA 1
ATOM 9717 C C . VAL D 1 191 ? 10.119 -4.092 20.718 1.00 9.72 190 VAL D C 1
ATOM 9718 O O . VAL D 1 191 ? 9.795 -4.565 19.614 1.00 9.31 190 VAL D O 1
ATOM 9722 N N . LEU D 1 192 ? 10.991 -4.664 21.547 1.00 9.60 191 LEU D N 1
ATOM 9723 C CA . LEU D 1 192 ? 11.621 -5.946 21.239 1.00 11.37 191 LEU D CA 1
ATOM 9724 C C . LEU D 1 192 ? 10.595 -7.046 20.996 1.00 11.86 191 LEU D C 1
ATOM 9725 O O . LEU D 1 192 ? 9.515 -7.065 21.596 1.00 12.43 191 LEU D O 1
ATOM 9730 N N . PRO D 1 193 ? 10.989 -7.967 20.121 1.00 12.70 192 PRO D N 1
ATOM 9731 C CA . PRO D 1 193 ? 10.152 -9.130 19.809 1.00 13.08 192 PRO D CA 1
ATOM 9732 C C . PRO D 1 193 ? 10.392 -10.284 20.770 1.00 13.09 192 PRO D C 1
ATOM 9733 O O . PRO D 1 193 ? 9.680 -11.298 20.715 1.00 13.88 192 PRO D O 1
ATOM 9737 N N . ASP D 1 194 ? 11.375 -10.135 21.641 1.00 13.60 193 ASP D N 1
ATOM 9738 C CA . ASP D 1 194 ? 11.737 -11.203 22.604 1.00 14.69 193 ASP D CA 1
ATOM 9739 C C . ASP D 1 194 ? 10.522 -11.597 23.447 1.00 14.79 193 ASP D C 1
ATOM 9740 O O . ASP D 1 194 ? 9.821 -10.720 23.975 1.00 15.43 193 ASP D O 1
ATOM 9745 N N . GLY D 1 195 ? 10.277 -12.887 23.589 1.00 14.78 194 GLY D N 1
ATOM 9746 C CA . GLY D 1 195 ? 9.203 -13.378 24.475 1.00 14.78 194 GLY D CA 1
ATOM 9747 C C . GLY D 1 195 ? 8.220 -14.260 23.732 1.00 14.41 194 GLY D C 1
ATOM 9748 O O . GLY D 1 195 ? 8.394 -14.553 22.541 1.00 13.68 194 GLY D O 1
ATOM 9749 N N . ASP D 1 196 ? 7.177 -14.654 24.447 1.00 14.73 195 ASP D N 1
ATOM 9750 C CA . ASP D 1 196 ? 6.151 -15.562 23.947 1.00 14.63 195 ASP D CA 1
ATOM 9751 C C . ASP D 1 196 ? 4.756 -14.937 23.979 1.00 13.96 195 ASP D C 1
ATOM 9752 O O . ASP D 1 196 ? 3.772 -15.699 23.913 1.00 14.11 195 ASP D O 1
ATOM 9757 N N . HIS D 1 197 ? 4.690 -13.628 24.010 1.00 13.43 196 HIS D N 1
ATOM 9758 C CA . HIS D 1 197 ? 3.424 -12.880 23.968 1.00 12.62 196 HIS D CA 1
ATOM 9759 C C . HIS D 1 197 ? 2.755 -13.010 22.604 1.00 12.45 196 HIS D C 1
ATOM 9760 O O . HIS D 1 197 ? 3.381 -13.359 21.583 1.00 11.81 196 HIS D O 1
ATOM 9767 N N . ASP D 1 198 ? 1.460 -12.713 22.590 1.00 11.92 197 ASP D N 1
ATOM 9768 C CA . ASP D 1 198 ? 0.662 -12.819 21.346 1.00 11.79 197 ASP D CA 1
ATOM 9769 C C . ASP D 1 198 ? 0.611 -11.470 20.625 1.00 10.54 197 ASP D C 1
ATOM 9770 O O . ASP D 1 198 ? 1.133 -10.461 21.117 1.00 9.82 197 ASP D O 1
ATOM 9775 N N . LEU D 1 199 ? -0.017 -11.484 19.451 1.00 9.47 198 LEU D N 1
ATOM 9776 C CA . LEU D 1 199 ? -0.158 -10.277 18.635 1.00 8.43 198 LEU D CA 1
ATOM 9777 C C . LEU D 1 199 ? -0.958 -9.208 19.388 1.00 7.94 198 LEU D C 1
ATOM 9778 O O . LEU D 1 199 ? -0.662 -8.024 19.270 1.00 7.66 198 LEU D O 1
ATOM 9783 N N . ASP D 1 200 ? -1.972 -9.670 20.100 1.00 8.23 199 ASP D N 1
ATOM 9784 C CA . ASP D 1 200 ? -2.848 -8.751 20.857 1.00 8.45 199 ASP D CA 1
ATOM 9785 C C . ASP D 1 200 ? -2.019 -7.921 21.829 1.00 7.55 199 ASP D C 1
ATOM 9786 O O . ASP D 1 200 ? -2.147 -6.690 21.861 1.00 6.58 199 ASP D O 1
ATOM 9791 N N . ARG D 1 201 ? -1.182 -8.609 22.600 1.00 7.92 200 ARG D N 1
ATOM 9792 C CA . ARG D 1 201 ? -0.326 -7.926 23.593 1.00 7.73 200 ARG D CA 1
ATOM 9793 C C . ARG D 1 201 ? 0.647 -6.973 22.912 1.00 7.70 200 ARG D C 1
ATOM 9794 O O . ARG D 1 201 ? 0.828 -5.815 23.336 1.00 7.49 200 ARG D O 1
ATOM 9802 N N . ALA D 1 202 ? 1.258 -7.427 21.822 1.00 7.31 201 ALA D N 1
ATOM 9803 C CA . ALA D 1 202 ? 2.246 -6.585 21.107 1.00 7.35 201 ALA D CA 1
ATOM 9804 C C . ALA D 1 202 ? 1.582 -5.328 20.559 1.00 6.15 201 ALA D C 1
ATOM 9805 O O . ALA D 1 202 ? 2.197 -4.256 20.589 1.00 6.39 201 ALA D O 1
ATOM 9807 N N . GLN D 1 203 ? 0.319 -5.440 20.134 1.00 6.09 202 GLN D N 1
ATOM 9808 C CA . GLN D 1 203 ? -0.384 -4.274 19.562 1.00 4.77 202 GLN D CA 1
ATOM 9809 C C . GLN D 1 203 ? -0.699 -3.253 20.656 1.00 4.66 202 GLN D C 1
ATOM 9810 O O . GLN D 1 203 ? -0.526 -2.046 20.471 1.00 3.70 202 GLN D O 1
ATOM 9816 N N . LYS D 1 204 ? -1.205 -3.759 21.770 1.00 4.54 203 LYS D N 1
ATOM 9817 C CA . LYS D 1 204 ? -1.567 -2.868 22.902 1.00 4.83 203 LYS D CA 1
ATOM 9818 C C . LYS D 1 204 ? -0.337 -2.153 23.427 1.00 4.13 203 LYS D C 1
ATOM 9819 O O . LYS D 1 204 ? -0.393 -0.939 23.707 1.00 4.24 203 LYS D O 1
ATOM 9825 N N . VAL D 1 205 ? 0.763 -2.864 23.569 1.00 5.29 204 VAL D N 1
ATOM 9826 C CA . VAL D 1 205 ? 2.035 -2.279 24.031 1.00 5.07 204 VAL D CA 1
ATOM 9827 C C . VAL D 1 205 ? 2.480 -1.192 23.037 1.00 5.71 204 VAL D C 1
ATOM 9828 O O . VAL D 1 205 ? 2.792 -0.071 23.458 1.00 6.30 204 VAL D O 1
ATOM 9832 N N . THR D 1 206 ? 2.493 -1.554 21.763 1.00 5.33 205 THR D N 1
ATOM 9833 C CA . THR D 1 206 ? 2.907 -0.605 20.715 1.00 5.75 205 THR D CA 1
ATOM 9834 C C . THR D 1 206 ? 2.085 0.666 20.722 1.00 4.97 205 THR D C 1
ATOM 9835 O O . THR D 1 206 ? 2.664 1.779 20.673 1.00 5.28 205 THR D O 1
ATOM 9839 N N . GLU D 1 207 ? 0.763 0.555 20.777 1.00 4.74 206 GLU D N 1
ATOM 9840 C CA . GLU D 1 207 ? -0.104 1.750 20.822 1.00 4.91 206 GLU D CA 1
ATOM 9841 C C . GLU D 1 207 ? 0.128 2.594 22.058 1.00 5.01 206 GLU D C 1
ATOM 9842 O O . GLU D 1 207 ? 0.112 3.845 21.993 1.00 4.49 206 GLU D O 1
ATOM 9848 N N . THR D 1 208 ? 0.328 1.939 23.197 1.00 4.96 207 THR D N 1
ATOM 9849 C CA . THR D 1 208 ? 0.638 2.661 24.458 1.00 5.24 207 THR D CA 1
ATOM 9850 C C . THR D 1 208 ? 1.942 3.444 24.339 1.00 4.54 207 THR D C 1
ATOM 9851 O O . THR D 1 208 ? 1.975 4.635 24.693 1.00 5.19 207 THR D O 1
ATOM 9855 N N . VAL D 1 209 ? 2.989 2.802 23.871 1.00 4.97 208 VAL D N 1
ATOM 9856 C CA . VAL D 1 209 ? 4.309 3.414 23.704 1.00 4.57 208 VAL D CA 1
ATOM 9857 C C . VAL D 1 209 ? 4.228 4.642 22.788 1.00 4.44 208 VAL D C 1
ATOM 9858 O O . VAL D 1 209 ? 4.742 5.708 23.138 1.00 4.59 208 VAL D O 1
ATOM 9862 N N . LEU D 1 210 ? 3.592 4.480 21.642 1.00 4.68 209 LEU D N 1
ATOM 9863 C CA . LEU D 1 210 ? 3.565 5.571 20.631 1.00 4.25 209 LEU D CA 1
ATOM 9864 C C . LEU D 1 210 ? 2.746 6.747 21.107 1.00 3.16 209 LEU D C 1
ATOM 9865 O O . LEU D 1 210 ? 3.082 7.881 20.753 1.00 2.84 209 LEU D O 1
ATOM 9870 N N . ALA D 1 211 ? 1.677 6.499 21.868 1.00 2.91 210 ALA D N 1
ATOM 9871 C CA . ALA D 1 211 ? 0.873 7.625 22.357 1.00 3.13 210 ALA D CA 1
ATOM 9872 C C . ALA D 1 211 ? 1.748 8.510 23.250 1.00 2.53 210 ALA D C 1
ATOM 9873 O O . ALA D 1 211 ? 1.661 9.741 23.172 1.00 2.03 210 ALA D O 1
ATOM 9875 N N . ALA D 1 212 ? 2.542 7.834 24.089 1.00 2.30 211 ALA D N 1
ATOM 9876 C CA . ALA D 1 212 ? 3.447 8.571 24.996 1.00 2.55 211 ALA D CA 1
ATOM 9877 C C . ALA D 1 212 ? 4.526 9.295 24.193 1.00 2.18 211 ALA D C 1
ATOM 9878 O O . ALA D 1 212 ? 4.868 10.435 24.513 1.00 2.68 211 ALA D O 1
ATOM 9880 N N . VAL D 1 213 ? 5.059 8.607 23.190 1.00 3.15 212 VAL D N 1
ATOM 9881 C CA . VAL D 1 213 ? 6.098 9.248 22.357 1.00 3.36 212 VAL D CA 1
ATOM 9882 C C . VAL D 1 213 ? 5.592 10.562 21.767 1.00 2.91 212 VAL D C 1
ATOM 9883 O O . VAL D 1 213 ? 6.302 11.569 21.895 1.00 2.67 212 VAL D O 1
ATOM 9887 N N . TYR D 1 214 ? 4.440 10.553 21.086 1.00 2.71 213 TYR D N 1
ATOM 9888 C CA . TYR D 1 214 ? 3.910 11.802 20.509 1.00 2.39 213 TYR D CA 1
ATOM 9889 C C . TYR D 1 214 ? 3.476 12.838 21.506 1.00 2.19 213 TYR D C 1
ATOM 9890 O O . TYR D 1 214 ? 3.545 14.038 21.204 1.00 2.17 213 TYR D O 1
ATOM 9899 N N . LYS D 1 215 ? 3.009 12.432 22.690 1.00 2.30 214 LYS D N 1
ATOM 9900 C CA . LYS D 1 215 ? 2.717 13.463 23.725 1.00 2.34 214 LYS D CA 1
ATOM 9901 C C . LYS D 1 215 ? 4.000 14.161 24.135 1.00 2.01 214 LYS D C 1
ATOM 9902 O O . LYS D 1 215 ? 4.012 15.402 24.305 1.00 2.31 214 LYS D O 1
ATOM 9908 N N . ALA D 1 216 ? 5.078 13.416 24.326 1.00 3.65 215 ALA D N 1
ATOM 9909 C CA . ALA D 1 216 ? 6.380 14.045 24.701 1.00 3.35 215 ALA D CA 1
ATOM 9910 C C . ALA D 1 216 ? 6.907 14.960 23.611 1.00 3.33 215 ALA D C 1
ATOM 9911 O O . ALA D 1 216 ? 7.467 16.045 23.895 1.00 3.20 215 ALA D O 1
ATOM 9913 N N . LEU D 1 217 ? 6.754 14.578 22.354 1.00 3.45 216 LEU D N 1
ATOM 9914 C CA . LEU D 1 217 ? 7.229 15.427 21.236 1.00 3.58 216 LEU D CA 1
ATOM 9915 C C . LEU D 1 217 ? 6.486 16.763 21.267 1.00 2.88 216 LEU D C 1
ATOM 9916 O O . LEU D 1 217 ? 7.072 17.812 21.041 1.00 2.95 216 LEU D O 1
ATOM 9921 N N . SER D 1 218 ? 5.197 16.694 21.548 1.00 2.54 217 SER D N 1
ATOM 9922 C CA . SER D 1 218 ? 4.374 17.909 21.684 1.00 2.00 217 SER D CA 1
ATOM 9923 C C . SER D 1 218 ? 4.815 18.770 22.867 1.00 2.58 217 SER D C 1
ATOM 9924 O O . SER D 1 218 ? 5.000 19.993 22.756 1.00 2.59 217 SER D O 1
ATOM 9927 N N . ASP D 1 219 ? 4.980 18.111 24.010 1.00 2.86 218 ASP D N 1
ATOM 9928 C CA . ASP D 1 219 ? 5.440 18.809 25.249 1.00 3.77 218 ASP D CA 1
ATOM 9929 C C . ASP D 1 219 ? 6.741 19.562 24.985 1.00 3.71 218 ASP D C 1
ATOM 9930 O O . ASP D 1 219 ? 6.953 20.677 25.503 1.00 5.23 218 ASP D O 1
ATOM 9935 N N . HIS D 1 220 ? 7.605 18.975 24.187 1.00 4.31 219 HIS D N 1
ATOM 9936 C CA . HIS D 1 220 ? 8.913 19.579 23.861 1.00 4.90 219 HIS D CA 1
ATOM 9937 C C . HIS D 1 220 ? 8.920 20.375 22.569 1.00 5.28 219 HIS D C 1
ATOM 9938 O O . HIS D 1 220 ? 9.994 20.819 22.082 1.00 5.35 219 HIS D O 1
ATOM 9945 N N . HIS D 1 221 ? 7.763 20.552 21.958 1.00 5.33 220 HIS D N 1
ATOM 9946 C CA . HIS D 1 221 ? 7.610 21.430 20.790 1.00 5.81 220 HIS D CA 1
ATOM 9947 C C . HIS D 1 221 ? 8.439 20.993 19.569 1.00 6.10 220 HIS D C 1
ATOM 9948 O O . HIS D 1 221 ? 8.991 21.863 18.867 1.00 7.72 220 HIS D O 1
ATOM 9955 N N . VAL D 1 222 ? 8.501 19.715 19.329 1.00 6.30 221 VAL D N 1
ATOM 9956 C CA . VAL D 1 222 ? 9.211 19.121 18.177 1.00 6.33 221 VAL D CA 1
ATOM 9957 C C . VAL D 1 222 ? 8.357 19.284 16.909 1.00 6.16 221 VAL D C 1
ATOM 9958 O O . VAL D 1 222 ? 7.144 18.993 16.943 1.00 6.74 221 VAL D O 1
ATOM 9962 N N . TYR D 1 223 ? 9.019 19.721 15.854 1.00 5.61 222 TYR D N 1
ATOM 9963 C CA . TYR D 1 223 ? 8.364 19.927 14.529 1.00 5.12 222 TYR D CA 1
ATOM 9964 C C . TYR D 1 223 ? 8.232 18.611 13.809 1.00 4.63 222 TYR D C 1
ATOM 9965 O O . TYR D 1 223 ? 9.184 18.051 13.199 1.00 5.23 222 TYR D O 1
ATOM 9974 N N . LEU D 1 224 ? 7.019 18.033 13.887 1.00 4.16 223 LEU D N 1
ATOM 9975 C CA . LEU D 1 224 ? 6.756 16.677 13.409 1.00 3.56 223 LEU D CA 1
ATOM 9976 C C . LEU D 1 224 ? 7.065 16.474 11.920 1.00 3.46 223 LEU D C 1
ATOM 9977 O O . LEU D 1 224 ? 7.479 15.371 11.522 1.00 2.90 223 LEU D O 1
ATOM 9982 N N . GLU D 1 225 ? 6.815 17.503 11.140 1.00 4.44 224 GLU D N 1
ATOM 9983 C CA . GLU D 1 225 ? 7.000 17.388 9.663 1.00 5.35 224 GLU D CA 1
ATOM 9984 C C . GLU D 1 225 ? 8.463 17.194 9.312 1.00 6.48 224 GLU D C 1
ATOM 9985 O O . GLU D 1 225 ? 8.840 16.670 8.232 1.00 6.51 224 GLU D O 1
ATOM 9991 N N . GLY D 1 226 ? 9.314 17.576 10.253 1.00 6.34 225 GLY D N 1
ATOM 9992 C CA . GLY D 1 226 ? 10.762 17.402 10.147 1.00 6.96 225 GLY D CA 1
ATOM 9993 C C . GLY D 1 226 ? 11.265 16.201 10.944 1.00 6.89 225 GLY D C 1
ATOM 9994 O O . GLY D 1 226 ? 12.380 16.280 11.501 1.00 7.92 225 GLY D O 1
ATOM 9995 N N . THR D 1 227 ? 10.487 15.151 11.019 1.00 7.07 226 THR D N 1
ATOM 9996 C CA . THR D 1 227 ? 10.897 13.923 11.706 1.00 6.74 226 THR D CA 1
ATOM 9997 C C . THR D 1 227 ? 10.428 12.689 10.951 1.00 6.84 226 THR D C 1
ATOM 9998 O O . THR D 1 227 ? 9.479 12.777 10.151 1.00 7.69 226 THR D O 1
ATOM 10002 N N . LEU D 1 228 ? 11.050 11.571 11.272 1.00 5.78 227 LEU D N 1
ATOM 10003 C CA . LEU D 1 228 ? 10.630 10.251 10.833 1.00 6.06 227 LEU D CA 1
ATOM 10004 C C . LEU D 1 228 ? 10.472 9.378 12.097 1.00 6.19 227 LEU D C 1
ATOM 10005 O O . LEU D 1 228 ? 11.052 9.713 13.149 1.00 5.44 227 LEU D O 1
ATOM 10010 N N . LEU D 1 229 ? 9.701 8.333 11.928 1.00 6.31 228 LEU D N 1
ATOM 10011 C CA . LEU D 1 229 ? 9.503 7.322 12.984 1.00 6.64 228 LEU D CA 1
ATOM 10012 C C . LEU D 1 229 ? 10.064 5.993 12.498 1.00 6.55 228 LEU D C 1
ATOM 10013 O O . LEU D 1 229 ? 9.809 5.565 11.352 1.00 7.48 228 LEU D O 1
ATOM 10018 N N . LYS D 1 230 ? 10.805 5.335 13.371 1.00 5.95 229 LYS D N 1
ATOM 10019 C CA . LYS D 1 230 ? 11.345 3.996 13.119 1.00 6.40 229 LYS D CA 1
ATOM 10020 C C . LYS D 1 230 ? 10.862 3.035 14.206 1.00 7.29 229 LYS D C 1
ATOM 10021 O O . LYS D 1 230 ? 11.564 2.805 15.201 1.00 7.25 229 LYS D O 1
ATOM 10027 N N . PRO D 1 231 ? 9.687 2.453 13.991 1.00 8.12 230 PRO D N 1
ATOM 10028 C CA . PRO D 1 231 ? 9.112 1.472 14.923 1.00 8.71 230 PRO D CA 1
ATOM 10029 C C . PRO D 1 231 ? 9.274 0.052 14.432 1.00 9.60 230 PRO D C 1
ATOM 10030 O O . PRO D 1 231 ? 9.633 -0.246 13.277 1.00 9.91 230 PRO D O 1
ATOM 10034 N N . ASN D 1 232 ? 9.017 -0.869 15.352 1.00 10.11 231 ASN D N 1
ATOM 10035 C CA . ASN D 1 232 ? 8.902 -2.296 15.064 1.00 10.03 231 ASN D CA 1
ATOM 10036 C C . ASN D 1 232 ? 7.550 -2.483 14.326 1.00 9.71 231 ASN D C 1
ATOM 10037 O O . ASN D 1 232 ? 6.650 -1.682 14.564 1.00 9.78 231 ASN D O 1
ATOM 10042 N N . MET D 1 233 ? 7.473 -3.500 13.487 1.00 9.57 232 MET D N 1
ATOM 10043 C CA . MET D 1 233 ? 6.144 -3.937 12.998 1.00 9.29 232 MET D CA 1
ATOM 10044 C C . MET D 1 233 ? 5.510 -4.638 14.232 1.00 8.97 232 MET D C 1
ATOM 10045 O O . MET D 1 233 ? 6.250 -5.105 15.123 1.00 9.18 232 MET D O 1
ATOM 10050 N N . VAL D 1 234 ? 4.197 -4.681 14.208 1.00 8.56 233 VAL D N 1
ATOM 10051 C CA . VAL D 1 234 ? 3.447 -5.361 15.288 1.00 8.53 233 VAL D CA 1
ATOM 10052 C C . VAL D 1 234 ? 3.368 -6.846 14.944 1.00 8.31 233 VAL D C 1
ATOM 10053 O O . VAL D 1 234 ? 2.697 -7.216 13.958 1.00 8.14 233 VAL D O 1
ATOM 10057 N N . THR D 1 235 ? 3.990 -7.664 15.760 1.00 8.19 234 THR D N 1
ATOM 10058 C CA . THR D 1 235 ? 4.019 -9.109 15.600 1.00 9.03 234 THR D CA 1
ATOM 10059 C C . THR D 1 235 ? 3.967 -9.762 16.995 1.00 9.45 234 THR D C 1
ATOM 10060 O O . THR D 1 235 ? 4.314 -9.090 17.975 1.00 9.22 234 THR D O 1
ATOM 10064 N N . ALA D 1 236 ? 3.569 -11.012 17.010 1.00 10.11 235 ALA D N 1
ATOM 10065 C CA . ALA D 1 236 ? 3.654 -11.817 18.260 1.00 11.03 235 ALA D CA 1
ATOM 10066 C C . ALA D 1 236 ? 5.138 -11.991 18.596 1.00 11.42 235 ALA D C 1
ATOM 10067 O O . ALA D 1 236 ? 6.026 -11.649 17.788 1.00 11.12 235 ALA D O 1
ATOM 10069 N N . GLY D 1 237 ? 5.412 -12.494 19.790 1.00 11.76 236 GLY D N 1
ATOM 10070 C CA . GLY D 1 237 ? 6.789 -12.736 20.239 1.00 12.92 236 GLY D CA 1
ATOM 10071 C C . GLY D 1 237 ? 7.434 -13.833 19.378 1.00 14.36 236 GLY D C 1
ATOM 10072 O O . GLY D 1 237 ? 6.769 -14.640 18.714 1.00 14.24 236 GLY D O 1
ATOM 10073 N N . GLN D 1 238 ? 8.741 -13.826 19.423 1.00 16.01 237 GLN D N 1
ATOM 10074 C CA . GLN D 1 238 ? 9.659 -14.729 18.739 1.00 17.65 237 GLN D CA 1
ATOM 10075 C C . GLN D 1 238 ? 9.404 -16.190 19.100 1.00 18.38 237 GLN D C 1
ATOM 10076 O O . GLN D 1 238 ? 9.571 -17.076 18.242 1.00 17.93 237 GLN D O 1
ATOM 10082 N N . SER D 1 239 ? 8.987 -16.437 20.333 1.00 18.53 238 SER D N 1
ATOM 10083 C CA . SER D 1 239 ? 8.696 -17.798 20.809 1.00 19.27 238 SER D CA 1
ATOM 10084 C C . SER D 1 239 ? 7.210 -18.118 20.840 1.00 19.80 238 SER D C 1
ATOM 10085 O O . SER D 1 239 ? 6.787 -19.059 21.545 1.00 20.36 238 SER D O 1
ATOM 10088 N N . ALA D 1 240 ? 6.413 -17.356 20.121 1.00 19.89 240 ALA D N 1
ATOM 10089 C CA . ALA D 1 240 ? 4.971 -17.642 19.999 1.00 19.97 240 ALA D CA 1
ATOM 10090 C C . ALA D 1 240 ? 4.729 -18.076 18.548 1.00 20.37 240 ALA D C 1
ATOM 10091 O O . ALA D 1 240 ? 5.631 -17.930 17.708 1.00 19.96 240 ALA D O 1
ATOM 10093 N N . LYS D 1 241 ? 3.546 -18.590 18.309 1.00 21.26 241 LYS D N 1
ATOM 10094 C CA . LYS D 1 241 ? 3.118 -18.972 16.958 1.00 22.41 241 LYS D CA 1
ATOM 10095 C C . LYS D 1 241 ? 3.197 -17.743 16.045 1.00 22.51 241 LYS D C 1
ATOM 10096 O O . LYS D 1 241 ? 2.834 -16.624 16.458 1.00 22.36 241 LYS D O 1
ATOM 10102 N N . LYS D 1 242 ? 3.667 -17.986 14.842 1.00 22.28 242 LYS D N 1
ATOM 10103 C CA . LYS D 1 242 ? 3.789 -16.975 13.791 1.00 22.34 242 LYS D CA 1
ATOM 10104 C C . LYS D 1 242 ? 2.434 -16.524 13.276 1.00 21.93 242 LYS D C 1
ATOM 10105 O O . LYS D 1 242 ? 1.457 -17.291 13.199 1.00 23.03 242 LYS D O 1
ATOM 10111 N N . ASN D 1 243 ? 2.381 -15.246 12.935 1.00 21.00 243 ASN D N 1
ATOM 10112 C CA . ASN D 1 243 ? 1.166 -14.618 12.375 1.00 19.81 243 ASN D CA 1
ATOM 10113 C C . ASN D 1 243 ? 1.327 -14.625 10.847 1.00 18.09 243 ASN D C 1
ATOM 10114 O O . ASN D 1 243 ? 2.470 -14.739 10.378 1.00 18.54 243 ASN D O 1
ATOM 10119 N N . THR D 1 244 ? 0.221 -14.484 10.152 1.00 16.84 244 THR D N 1
ATOM 10120 C CA . THR D 1 244 ? 0.293 -14.307 8.673 1.00 14.56 244 THR D CA 1
ATOM 10121 C C . THR D 1 244 ? 0.694 -12.861 8.402 1.00 13.88 244 THR D C 1
ATOM 10122 O O . THR D 1 244 ? 0.493 -11.998 9.272 1.00 13.86 244 THR D O 1
ATOM 10126 N N . PRO D 1 245 ? 1.235 -12.612 7.222 1.00 13.21 245 PRO D N 1
ATOM 10127 C CA . PRO D 1 245 ? 1.608 -11.262 6.796 1.00 12.74 245 PRO D CA 1
ATOM 10128 C C . PRO D 1 245 ? 0.423 -10.314 6.892 1.00 12.08 245 PRO D C 1
ATOM 10129 O O . PRO D 1 245 ? 0.582 -9.144 7.236 1.00 10.84 245 PRO D O 1
ATOM 10133 N N . GLU D 1 246 ? -0.767 -10.840 6.598 1.00 12.45 246 GLU D N 1
ATOM 10134 C CA . GLU D 1 246 ? -1.991 -10.026 6.618 1.00 13.04 246 GLU D CA 1
ATOM 10135 C C . GLU D 1 246 ? -2.377 -9.611 8.031 1.00 12.09 246 GLU D C 1
ATOM 10136 O O . GLU D 1 246 ? -2.844 -8.479 8.255 1.00 12.04 246 GLU D O 1
ATOM 10142 N N . GLU D 1 247 ? -2.144 -10.510 8.972 1.00 11.93 247 GLU D N 1
ATOM 10143 C CA . GLU D 1 247 ? -2.453 -10.253 10.392 1.00 11.25 247 GLU D CA 1
ATOM 10144 C C . GLU D 1 247 ? -1.508 -9.201 10.953 1.00 10.54 247 GLU D C 1
ATOM 10145 O O . GLU D 1 247 ? -1.934 -8.258 11.652 1.00 9.27 247 GLU D O 1
ATOM 10151 N N . ILE D 1 248 ? -0.231 -9.369 10.628 1.00 9.50 248 ILE D N 1
ATOM 10152 C CA . ILE D 1 248 ? 0.813 -8.423 11.045 1.00 8.27 248 ILE D CA 1
ATOM 10153 C C . ILE D 1 248 ? 0.535 -7.046 10.479 1.00 7.76 248 ILE D C 1
ATOM 10154 O O . ILE D 1 248 ? 0.587 -6.032 11.187 1.00 7.35 248 ILE D O 1
ATOM 10159 N N . ALA D 1 249 ? 0.250 -7.012 9.178 1.00 7.14 249 ALA D N 1
ATOM 10160 C CA . ALA D 1 249 ? -0.046 -5.762 8.475 1.00 6.61 249 ALA D CA 1
ATOM 10161 C C . ALA D 1 249 ? -1.223 -5.004 9.090 1.00 6.45 249 ALA D C 1
ATOM 10162 O O . ALA D 1 249 ? -1.136 -3.782 9.291 1.00 5.45 249 ALA D O 1
ATOM 10164 N N . LEU D 1 250 ? -2.328 -5.690 9.333 1.00 6.40 250 LEU D N 1
ATOM 10165 C CA . LEU D 1 250 ? -3.515 -5.032 9.909 1.00 6.56 250 LEU D CA 1
ATOM 10166 C C . LEU D 1 250 ? -3.190 -4.447 11.293 1.00 5.93 250 LEU D C 1
ATOM 10167 O O . LEU D 1 250 ? -3.483 -3.259 11.524 1.00 6.63 250 LEU D O 1
ATOM 10172 N N . ALA D 1 251 ? -2.605 -5.242 12.149 1.00 6.50 251 ALA D N 1
ATOM 10173 C CA . ALA D 1 251 ? -2.226 -4.822 13.522 1.00 5.83 251 ALA D CA 1
ATOM 10174 C C . ALA D 1 251 ? -1.291 -3.631 13.482 1.00 5.60 251 ALA D C 1
ATOM 10175 O O . ALA D 1 251 ? -1.473 -2.654 14.237 1.00 5.11 251 ALA D O 1
ATOM 10177 N N . THR D 1 252 ? -0.279 -3.697 12.604 1.00 5.02 252 THR D N 1
ATOM 10178 C CA . THR D 1 252 ? 0.670 -2.591 12.456 1.00 4.69 252 THR D CA 1
ATOM 10179 C C . THR D 1 252 ? 0.006 -1.304 12.003 1.00 4.70 252 THR D C 1
ATOM 10180 O O . THR D 1 252 ? 0.224 -0.256 12.640 1.00 5.10 252 THR D O 1
ATOM 10184 N N . VAL D 1 253 ? -0.787 -1.353 10.930 1.00 4.77 253 VAL D N 1
ATOM 10185 C CA . VAL D 1 253 ? -1.419 -0.143 10.392 1.00 3.72 253 VAL D CA 1
ATOM 10186 C C . VAL D 1 253 ? -2.463 0.412 11.359 1.00 3.63 253 VAL D C 1
ATOM 10187 O O . VAL D 1 253 ? -2.585 1.641 11.461 1.00 3.54 253 VAL D O 1
ATOM 10191 N N . GLN D 1 254 ? -3.163 -0.483 12.052 1.00 3.99 254 GLN D N 1
ATOM 10192 C CA . GLN D 1 254 ? -4.125 0.014 13.078 1.00 4.18 254 GLN D CA 1
ATOM 10193 C C . GLN D 1 254 ? -3.358 0.810 14.142 1.00 4.16 254 GLN D C 1
ATOM 10194 O O . GLN D 1 254 ? -3.755 1.932 14.470 1.00 4.13 254 GLN D O 1
ATOM 10200 N N . ALA D 1 255 ? -2.305 0.209 14.663 1.00 4.79 255 ALA D N 1
ATOM 10201 C CA . ALA D 1 255 ? -1.485 0.828 15.722 1.00 5.10 255 ALA D CA 1
ATOM 10202 C C . ALA D 1 255 ? -0.953 2.180 15.331 1.00 5.11 255 ALA D C 1
ATOM 10203 O O . ALA D 1 255 ? -1.003 3.147 16.142 1.00 5.54 255 ALA D O 1
ATOM 10205 N N . LEU D 1 256 ? -0.451 2.332 14.102 1.00 4.69 256 LEU D N 1
ATOM 10206 C CA . LEU D 1 256 ? 0.046 3.615 13.612 1.00 4.70 256 LEU D CA 1
ATOM 10207 C C . LEU D 1 256 ? -1.082 4.616 13.404 1.00 4.29 256 LEU D C 1
ATOM 10208 O O . LEU D 1 256 ? -0.953 5.789 13.760 1.00 3.49 256 LEU D O 1
ATOM 10213 N N . ARG D 1 257 ? -2.177 4.184 12.784 1.00 4.35 257 ARG D N 1
ATOM 10214 C CA . ARG D 1 257 ? -3.315 5.083 12.564 1.00 5.06 257 ARG D CA 1
ATOM 10215 C C . ARG D 1 257 ? -3.812 5.677 13.890 1.00 5.21 257 ARG D C 1
ATOM 10216 O O . ARG D 1 257 ? -4.295 6.815 13.913 1.00 4.35 257 ARG D O 1
ATOM 10224 N N . ARG D 1 258 ? -3.654 4.892 14.954 1.00 4.93 258 ARG D N 1
ATOM 10225 C CA . ARG D 1 258 ? -4.210 5.348 16.256 1.00 5.57 258 ARG D CA 1
ATOM 10226 C C . ARG D 1 258 ? -3.312 6.289 17.017 1.00 5.75 258 ARG D C 1
ATOM 10227 O O . ARG D 1 258 ? -3.802 6.966 17.979 1.00 5.67 258 ARG D O 1
ATOM 10235 N N . THR D 1 259 ? -2.065 6.440 16.586 1.00 4.90 259 THR D N 1
ATOM 10236 C CA . THR D 1 259 ? -1.095 7.184 17.402 1.00 5.49 259 THR D CA 1
ATOM 10237 C C . THR D 1 259 ? -0.172 8.149 16.704 1.00 5.44 259 THR D C 1
ATOM 10238 O O . THR D 1 259 ? 0.286 9.130 17.340 1.00 6.14 259 THR D O 1
ATOM 10242 N N . VAL D 1 260 ? 0.209 7.848 15.477 1.00 5.06 260 VAL D N 1
ATOM 10243 C CA . VAL D 1 260 ? 1.210 8.694 14.760 1.00 4.38 260 VAL D CA 1
ATOM 10244 C C . VAL D 1 260 ? 0.523 9.748 13.925 1.00 4.02 260 VAL D C 1
ATOM 10245 O O . VAL D 1 260 ? -0.071 9.366 12.875 1.00 4.48 260 VAL D O 1
ATOM 10249 N N . PRO D 1 261 ? 0.624 11.012 14.291 1.00 4.77 261 PRO D N 1
ATOM 10250 C CA . PRO D 1 261 ? -0.037 12.095 13.560 1.00 5.10 261 PRO D CA 1
ATOM 10251 C C . PRO D 1 261 ? 0.384 12.109 12.085 1.00 5.67 261 PRO D C 1
ATOM 10252 O O . PRO D 1 261 ? 1.549 11.838 11.770 1.00 4.73 261 PRO D O 1
ATOM 10256 N N . ALA D 1 262 ? -0.574 12.501 11.255 1.00 5.52 262 ALA D N 1
ATOM 10257 C CA . ALA D 1 262 ? -0.400 12.630 9.821 1.00 5.48 262 ALA D CA 1
ATOM 10258 C C . ALA D 1 262 ? 0.750 13.567 9.470 1.00 5.46 262 ALA D C 1
ATOM 10259 O O . ALA D 1 262 ? 1.355 13.404 8.387 1.00 6.02 262 ALA D O 1
ATOM 10261 N N . ALA D 1 263 ? 1.034 14.541 10.309 1.00 5.65 263 ALA D N 1
ATOM 10262 C CA . ALA D 1 263 ? 2.150 15.472 10.109 1.00 6.19 263 ALA D CA 1
ATOM 10263 C C . ALA D 1 263 ? 3.506 14.784 10.036 1.00 6.24 263 ALA D C 1
ATOM 10264 O O . ALA D 1 263 ? 4.440 15.378 9.449 1.00 6.57 263 ALA D O 1
ATOM 10266 N N . VAL D 1 264 ? 3.651 13.623 10.628 1.00 6.07 264 VAL D N 1
ATOM 10267 C CA . VAL D 1 264 ? 4.925 12.873 10.586 1.00 7.03 264 VAL D CA 1
ATOM 10268 C C . VAL D 1 264 ? 5.131 12.472 9.107 1.00 7.48 264 VAL D C 1
ATOM 10269 O O . VAL D 1 264 ? 4.269 11.803 8.531 1.00 6.64 264 VAL D O 1
ATOM 10273 N N . THR D 1 265 ? 6.282 12.873 8.583 1.00 7.45 265 THR D N 1
ATOM 10274 C CA . THR D 1 265 ? 6.532 12.682 7.125 1.00 6.96 265 THR D CA 1
ATOM 10275 C C . THR D 1 265 ? 6.616 11.244 6.709 1.00 7.14 265 THR D C 1
ATOM 10276 O O . THR D 1 265 ? 6.149 10.852 5.585 1.00 8.10 265 THR D O 1
ATOM 10280 N N . GLY D 1 266 ? 7.197 10.364 7.526 1.00 5.53 266 GLY D N 1
ATOM 10281 C CA . GLY D 1 266 ? 7.294 8.953 7.164 1.00 5.21 266 GLY D CA 1
ATOM 10282 C C . GLY D 1 266 ? 7.689 8.017 8.295 1.00 5.02 266 GLY D C 1
ATOM 10283 O O . GLY D 1 266 ? 8.170 8.454 9.361 1.00 5.27 266 GLY D O 1
ATOM 10284 N N . VAL D 1 267 ? 7.440 6.754 8.038 1.00 5.13 267 VAL D N 1
ATOM 10285 C CA . VAL D 1 267 ? 7.715 5.609 8.890 1.00 6.55 267 VAL D CA 1
ATOM 10286 C C . VAL D 1 267 ? 8.684 4.651 8.178 1.00 7.35 267 VAL D C 1
ATOM 10287 O O . VAL D 1 267 ? 8.390 4.125 7.072 1.00 7.70 267 VAL D O 1
ATOM 10291 N N . THR D 1 268 ? 9.798 4.440 8.847 1.00 7.16 268 THR D N 1
ATOM 10292 C CA . THR D 1 268 ? 10.854 3.559 8.241 1.00 7.10 268 THR D CA 1
ATOM 10293 C C . THR D 1 268 ? 11.017 2.377 9.177 1.00 7.26 268 THR D C 1
ATOM 10294 O O . THR D 1 268 ? 11.680 2.539 10.232 1.00 7.66 268 THR D O 1
ATOM 10298 N N . PHE D 1 269 ? 10.432 1.251 8.824 1.00 6.64 269 PHE D N 1
ATOM 10299 C CA . PHE D 1 269 ? 10.342 0.115 9.748 1.00 7.96 269 PHE D CA 1
ATOM 10300 C C . PHE D 1 269 ? 11.699 -0.550 10.012 1.00 9.04 269 PHE D C 1
ATOM 10301 O O . PHE D 1 269 ? 12.510 -0.699 9.100 1.00 7.99 269 PHE D O 1
ATOM 10309 N N . LEU D 1 270 ? 11.854 -0.944 11.284 1.00 9.37 270 LEU D N 1
ATOM 10310 C CA . LEU D 1 270 ? 12.970 -1.876 11.614 1.00 10.29 270 LEU D CA 1
ATOM 10311 C C . LEU D 1 270 ? 12.453 -3.282 11.314 1.00 11.17 270 LEU D C 1
ATOM 10312 O O . LEU D 1 270 ? 11.218 -3.483 11.295 1.00 11.19 270 LEU D O 1
ATOM 10317 N N . SER D 1 271 ? 13.345 -4.222 11.067 1.00 11.75 271 SER D N 1
ATOM 10318 C CA . SER D 1 271 ? 12.932 -5.592 10.758 1.00 12.69 271 SER D CA 1
ATOM 10319 C C . SER D 1 271 ? 12.998 -6.543 11.942 1.00 13.47 271 SER D C 1
ATOM 10320 O O . SER D 1 271 ? 12.545 -7.690 11.810 1.00 13.21 271 SER D O 1
ATOM 10323 N N . GLY D 1 272 ? 13.585 -6.131 13.050 1.00 15.18 272 GLY D N 1
ATOM 10324 C CA . GLY D 1 272 ? 13.661 -6.977 14.262 1.00 16.49 272 GLY D CA 1
ATOM 10325 C C . GLY D 1 272 ? 14.470 -8.239 13.977 1.00 17.72 272 GLY D C 1
ATOM 10326 O O . GLY D 1 272 ? 15.623 -8.163 13.500 1.00 18.99 272 GLY D O 1
ATOM 10327 N N . GLY D 1 273 ? 13.864 -9.383 14.244 1.00 17.89 273 GLY D N 1
ATOM 10328 C CA . GLY D 1 273 ? 14.534 -10.675 13.993 1.00 17.91 273 GLY D CA 1
ATOM 10329 C C . GLY D 1 273 ? 13.972 -11.387 12.774 1.00 17.15 273 GLY D C 1
ATOM 10330 O O . GLY D 1 273 ? 14.189 -12.614 12.647 1.00 18.33 273 GLY D O 1
ATOM 10331 N N . GLN D 1 274 ? 13.291 -10.675 11.901 1.00 16.64 274 GLN D N 1
ATOM 10332 C CA . GLN D 1 274 ? 12.666 -11.255 10.692 1.00 16.13 274 GLN D CA 1
ATOM 10333 C C . GLN D 1 274 ? 13.741 -11.574 9.637 1.00 15.77 274 GLN D C 1
ATOM 10334 O O . GLN D 1 274 ? 14.737 -10.847 9.545 1.00 16.37 274 GLN D O 1
ATOM 10340 N N . SER D 1 275 ? 13.505 -12.626 8.885 1.00 15.52 275 SER D N 1
ATOM 10341 C CA . SER D 1 275 ? 14.392 -13.038 7.776 1.00 15.29 275 SER D CA 1
ATOM 10342 C C . SER D 1 275 ? 14.274 -11.991 6.664 1.00 15.23 275 SER D C 1
ATOM 10343 O O . SER D 1 275 ? 13.319 -11.189 6.677 1.00 14.73 275 SER D O 1
ATOM 10346 N N . GLU D 1 276 ? 15.225 -11.982 5.750 1.00 15.12 276 GLU D N 1
ATOM 10347 C CA . GLU D 1 276 ? 15.206 -11.048 4.610 1.00 14.66 276 GLU D CA 1
ATOM 10348 C C . GLU D 1 276 ? 13.880 -11.071 3.867 1.00 13.84 276 GLU D C 1
ATOM 10349 O O . GLU D 1 276 ? 13.317 -9.989 3.625 1.00 13.16 276 GLU D O 1
ATOM 10355 N N . GLU D 1 277 ? 13.387 -12.241 3.519 1.00 14.13 277 GLU D N 1
ATOM 10356 C CA . GLU D 1 277 ? 12.130 -12.413 2.782 1.00 14.60 277 GLU D CA 1
ATOM 10357 C C . GLU D 1 277 ? 10.902 -11.960 3.569 1.00 13.93 277 GLU D C 1
ATOM 10358 O O . GLU D 1 277 ? 10.029 -11.274 3.009 1.00 13.05 277 GLU D O 1
ATOM 10364 N N . GLU D 1 278 ? 10.859 -12.354 4.828 1.00 14.46 278 GLU D N 1
ATOM 10365 C CA . GLU D 1 278 ? 9.769 -11.972 5.742 1.00 13.98 278 GLU D CA 1
ATOM 10366 C C . GLU D 1 278 ? 9.621 -10.463 5.859 1.00 13.34 278 GLU D C 1
ATOM 10367 O O . GLU D 1 278 ? 8.491 -9.951 5.833 1.00 12.67 278 GLU D O 1
ATOM 10373 N N . ALA D 1 279 ? 10.737 -9.781 6.039 1.00 12.52 279 ALA D N 1
ATOM 10374 C CA . ALA D 1 279 ? 10.750 -8.317 6.151 1.00 12.14 279 ALA D CA 1
ATOM 10375 C C . ALA D 1 279 ? 10.187 -7.638 4.907 1.00 11.89 279 ALA D C 1
ATOM 10376 O O . ALA D 1 279 ? 9.520 -6.596 5.000 1.00 11.05 279 ALA D O 1
ATOM 10378 N N . THR D 1 280 ? 10.461 -8.220 3.746 1.00 11.31 280 THR D N 1
ATOM 10379 C CA . THR D 1 280 ? 9.946 -7.714 2.482 1.00 10.76 280 THR D CA 1
ATOM 10380 C C . THR D 1 280 ? 8.446 -8.003 2.328 1.00 9.89 280 THR D C 1
ATOM 10381 O O . THR D 1 280 ? 7.690 -7.078 2.023 1.00 10.65 280 THR D O 1
ATOM 10385 N N . VAL D 1 281 ? 8.093 -9.246 2.523 1.00 10.65 281 VAL D N 1
ATOM 10386 C CA . VAL D 1 281 ? 6.689 -9.703 2.391 1.00 10.38 281 VAL D CA 1
ATOM 10387 C C . VAL D 1 281 ? 5.828 -8.876 3.357 1.00 9.92 281 VAL D C 1
ATOM 10388 O O . VAL D 1 281 ? 4.787 -8.345 2.963 1.00 9.75 281 VAL D O 1
ATOM 10392 N N . ASN D 1 282 ? 6.328 -8.744 4.583 1.00 9.97 282 ASN D N 1
ATOM 10393 C CA . ASN D 1 282 ? 5.539 -7.986 5.602 1.00 9.81 282 ASN D CA 1
ATOM 10394 C C . ASN D 1 282 ? 5.367 -6.546 5.188 1.00 8.83 282 ASN D C 1
ATOM 10395 O O . ASN D 1 282 ? 4.230 -6.018 5.302 1.00 8.64 282 ASN D O 1
ATOM 10400 N N . LEU D 1 283 ? 6.412 -5.881 4.717 1.00 8.28 283 LEU D N 1
ATOM 10401 C CA . LEU D 1 283 ? 6.309 -4.484 4.300 1.00 7.92 283 LEU D CA 1
ATOM 10402 C C . LEU D 1 283 ? 5.309 -4.321 3.150 1.00 7.38 283 LEU D C 1
ATOM 10403 O O . LEU D 1 283 ? 4.546 -3.345 3.125 1.00 7.16 283 LEU D O 1
ATOM 10408 N N . SER D 1 284 ? 5.315 -5.274 2.220 1.00 8.35 284 SER D N 1
ATOM 10409 C CA . SER D 1 284 ? 4.394 -5.202 1.077 1.00 7.79 284 SER D CA 1
ATOM 10410 C C . SER D 1 284 ? 2.940 -5.289 1.557 1.00 7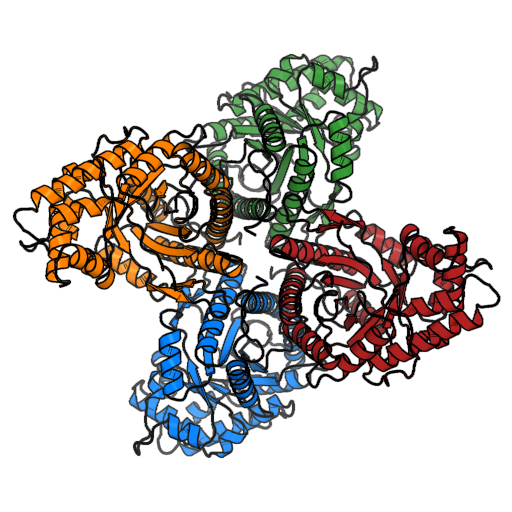.65 284 SER D C 1
ATOM 10411 O O . SER D 1 284 ? 2.085 -4.565 1.039 1.00 8.43 284 SER D O 1
ATOM 10414 N N . ALA D 1 285 ? 2.680 -6.197 2.470 1.00 8.18 285 ALA D N 1
ATOM 10415 C CA . ALA D 1 285 ? 1.309 -6.399 3.025 1.00 8.39 285 ALA D CA 1
ATOM 10416 C C . ALA D 1 285 ? 0.832 -5.131 3.726 1.00 8.64 285 ALA D C 1
ATOM 10417 O O . ALA D 1 285 ? -0.347 -4.734 3.614 1.00 8.50 285 ALA D O 1
ATOM 10419 N N . ILE D 1 286 ? 1.730 -4.519 4.480 1.00 8.26 286 ILE D N 1
ATOM 10420 C CA . ILE D 1 286 ? 1.434 -3.236 5.157 1.00 7.70 286 ILE D CA 1
ATOM 10421 C C . ILE D 1 286 ? 0.972 -2.171 4.177 1.00 8.17 286 ILE D C 1
ATOM 10422 O O . ILE D 1 286 ? 0.064 -1.350 4.486 1.00 7.13 286 ILE D O 1
ATOM 10427 N N . ASN D 1 287 ? 1.616 -2.115 3.005 1.00 7.77 287 ASN D N 1
ATOM 10428 C CA . ASN D 1 287 ? 1.271 -1.100 1.995 1.00 8.51 287 ASN D CA 1
ATOM 10429 C C . ASN D 1 287 ? 0.008 -1.468 1.202 1.00 8.96 287 ASN D C 1
ATOM 10430 O O . ASN D 1 287 ? -0.342 -0.725 0.256 1.00 9.70 287 ASN D O 1
ATOM 10435 N N . ASN D 1 288 ? -0.657 -2.513 1.570 1.00 8.88 288 ASN D N 1
ATOM 10436 C CA . ASN D 1 288 ? -1.886 -2.970 0.915 1.00 9.87 288 ASN D CA 1
ATOM 10437 C C . ASN D 1 288 ? -3.069 -3.029 1.894 1.00 10.14 288 ASN D C 1
ATOM 10438 O O . ASN D 1 288 ? -4.138 -3.506 1.450 1.00 10.27 288 ASN D O 1
ATOM 10443 N N . VAL D 1 289 ? -2.894 -2.562 3.115 1.00 9.31 289 VAL D N 1
ATOM 10444 C CA . VAL D 1 289 ? -4.010 -2.539 4.092 1.00 8.90 289 VAL D CA 1
ATOM 10445 C C . VAL D 1 289 ? -5.038 -1.516 3.594 1.00 8.55 289 VAL D C 1
ATOM 10446 O O . VAL D 1 289 ? -4.683 -0.375 3.279 1.00 8.51 289 VAL D O 1
ATOM 10450 N N . PRO D 1 290 ? -6.300 -1.942 3.536 1.00 8.95 290 PRO D N 1
ATOM 10451 C CA . PRO D 1 290 ? -7.368 -1.092 2.996 1.00 9.74 290 PRO D CA 1
ATOM 10452 C C . PRO D 1 290 ? -7.855 -0.023 3.950 1.00 9.64 290 PRO D C 1
ATOM 10453 O O . PRO D 1 290 ? -9.064 0.162 4.203 1.00 10.28 290 PRO D O 1
ATOM 10457 N N . LEU D 1 291 ? -6.925 0.735 4.506 1.00 9.47 291 LEU D N 1
ATOM 10458 C CA . LEU D 1 291 ? -7.229 1.845 5.418 1.00 8.95 291 LEU D CA 1
ATOM 10459 C C . LEU D 1 291 ? -6.320 3.006 5.000 1.00 9.05 291 LEU D C 1
ATOM 10460 O O . LEU D 1 291 ? -5.269 2.732 4.368 1.00 10.53 291 LEU D O 1
ATOM 10465 N N . ILE D 1 292 ? -6.717 4.184 5.375 1.00 8.53 292 ILE D N 1
ATOM 10466 C CA . ILE D 1 292 ? -5.977 5.407 5.032 1.00 7.91 292 ILE D CA 1
ATOM 10467 C C . ILE D 1 292 ? -4.631 5.361 5.789 1.00 8.61 292 ILE D C 1
ATOM 10468 O O . ILE D 1 292 ? -4.644 5.118 7.005 1.00 7.79 292 ILE D O 1
ATOM 10473 N N . ARG D 1 293 ? -3.591 5.552 5.019 1.00 7.62 293 ARG D N 1
ATOM 10474 C CA . ARG D 1 293 ? -2.197 5.584 5.484 1.00 8.68 293 ARG D CA 1
ATOM 10475 C C . ARG D 1 293 ? -1.590 6.907 5.031 1.00 8.66 293 ARG D C 1
ATOM 10476 O O . ARG D 1 293 ? -1.098 7.032 3.901 1.00 8.79 293 ARG D O 1
ATOM 10484 N N . PRO D 1 294 ? -1.641 7.888 5.932 1.00 7.96 294 PRO D N 1
ATOM 10485 C CA . PRO D 1 294 ? -1.264 9.246 5.605 1.00 7.74 294 PRO D CA 1
ATOM 10486 C C . PRO D 1 294 ? 0.231 9.494 5.480 1.00 7.92 294 PRO D C 1
ATOM 10487 O O . PRO D 1 294 ? 0.595 10.612 5.085 1.00 8.78 294 PRO D O 1
ATOM 10491 N N . TRP D 1 295 ? 1.064 8.534 5.815 1.00 7.13 295 TRP D N 1
ATOM 10492 C CA . TRP D 1 295 ? 2.522 8.687 5.756 1.00 6.48 295 TRP D CA 1
ATOM 10493 C C . TRP D 1 295 ? 3.121 7.610 4.855 1.00 6.81 295 TRP D C 1
ATOM 10494 O O . TRP D 1 295 ? 2.539 6.526 4.709 1.00 6.04 295 TRP D O 1
ATOM 10505 N N . ALA D 1 296 ? 4.301 7.912 4.326 1.00 7.45 296 ALA D N 1
ATOM 10506 C CA . ALA D 1 296 ? 5.071 6.839 3.618 1.00 7.56 296 ALA D CA 1
ATOM 10507 C C . ALA D 1 296 ? 5.386 5.715 4.598 1.00 7.88 296 ALA D C 1
ATOM 10508 O O . ALA D 1 296 ? 5.657 5.973 5.789 1.00 8.58 296 ALA D O 1
ATOM 10510 N N . LEU D 1 297 ? 5.314 4.485 4.151 1.00 6.82 297 LEU D N 1
ATOM 10511 C CA . LEU D 1 297 ? 5.611 3.282 4.921 1.00 7.61 297 LEU D CA 1
ATOM 10512 C C . LEU D 1 297 ? 6.721 2.506 4.197 1.00 7.95 297 LEU D C 1
ATOM 10513 O O . LEU D 1 297 ? 6.453 1.815 3.207 1.00 7.57 297 LEU D O 1
ATOM 10518 N N . THR D 1 298 ? 7.927 2.700 4.730 1.00 7.68 298 THR D N 1
ATOM 10519 C CA . THR D 1 298 ? 9.090 2.107 4.059 1.00 7.29 298 THR D CA 1
ATOM 10520 C C . THR D 1 298 ? 9.986 1.396 5.052 1.00 7.61 298 THR D C 1
ATOM 10521 O O . THR D 1 298 ? 9.550 1.059 6.184 1.00 6.31 298 THR D O 1
ATOM 10525 N N . PHE D 1 299 ? 11.204 1.161 4.611 1.00 6.57 299 PHE D N 1
ATOM 10526 C CA . PHE D 1 299 ? 12.178 0.361 5.342 1.00 6.91 299 PHE D CA 1
ATOM 10527 C C . PHE D 1 299 ? 13.392 1.190 5.767 1.00 7.07 299 PHE D C 1
ATOM 10528 O O . PHE D 1 299 ? 13.810 2.177 5.157 1.00 6.53 299 PHE D O 1
ATOM 10536 N N . SER D 1 300 ? 13.949 0.703 6.861 1.00 8.25 300 SER D N 1
ATOM 10537 C CA . SER D 1 300 ? 15.269 1.151 7.379 1.00 8.45 300 SER D CA 1
ATOM 10538 C C . SER D 1 300 ? 15.911 -0.143 7.875 1.00 8.87 300 SER D C 1
ATOM 10539 O O . SER D 1 300 ? 15.814 -0.504 9.053 1.00 8.63 300 SER D O 1
ATOM 10542 N N . TYR D 1 301 ? 16.492 -0.879 6.920 1.00 9.20 301 TYR D N 1
ATOM 10543 C CA . TYR D 1 301 ? 16.965 -2.223 7.189 1.00 9.63 301 TYR D CA 1
ATOM 10544 C C . TYR D 1 301 ? 18.493 -2.322 7.227 1.00 10.50 301 TYR D C 1
ATOM 10545 O O . TYR D 1 301 ? 19.225 -1.692 6.467 1.00 9.07 301 TYR D O 1
ATOM 10554 N N . GLY D 1 302 ? 18.913 -3.163 8.161 1.00 11.46 302 GLY D N 1
ATOM 10555 C CA . GLY D 1 302 ? 20.354 -3.437 8.378 1.00 12.39 302 GLY D CA 1
ATOM 10556 C C . GLY D 1 302 ? 20.631 -4.855 7.900 1.00 13.42 302 GLY D C 1
ATOM 10557 O O . GLY D 1 302 ? 20.927 -5.070 6.703 1.00 14.09 302 GLY D O 1
ATOM 10558 N N . ARG D 1 303 ? 20.503 -5.801 8.814 1.00 13.58 303 ARG D N 1
ATOM 10559 C CA . ARG D 1 303 ? 20.732 -7.214 8.522 1.00 14.51 303 ARG D CA 1
ATOM 10560 C C . ARG D 1 303 ? 19.829 -7.748 7.412 1.00 14.53 303 ARG D C 1
ATOM 10561 O O . ARG D 1 303 ? 20.273 -8.623 6.625 1.00 14.41 303 ARG D O 1
ATOM 10569 N N . ALA D 1 304 ? 18.604 -7.269 7.340 1.00 13.84 304 ALA D N 1
ATOM 10570 C CA . ALA D 1 304 ? 17.614 -7.703 6.355 1.00 14.03 304 ALA D CA 1
ATOM 10571 C C . ALA D 1 304 ? 17.996 -7.280 4.940 1.00 13.48 304 ALA D C 1
ATOM 10572 O O . ALA D 1 304 ? 17.381 -7.736 3.953 1.00 14.34 304 ALA D O 1
ATOM 10574 N N . LEU D 1 305 ? 18.965 -6.388 4.828 1.00 13.49 305 LEU D N 1
ATOM 10575 C CA . LEU D 1 305 ? 19.510 -5.940 3.551 1.00 13.27 305 LEU D CA 1
ATOM 10576 C C . LEU D 1 305 ? 20.878 -6.578 3.292 1.00 13.41 305 LEU D C 1
ATOM 10577 O O . LEU D 1 305 ? 21.288 -6.651 2.114 1.00 14.23 305 LEU D O 1
ATOM 10582 N N . GLN D 1 306 ? 21.552 -7.057 4.315 1.00 13.05 306 GLN D N 1
ATOM 10583 C CA . GLN D 1 306 ? 22.958 -7.480 4.190 1.00 13.78 306 GLN D CA 1
ATOM 10584 C C . GLN D 1 306 ? 23.281 -8.939 4.401 1.00 13.60 306 GLN D C 1
ATOM 10585 O O . GLN D 1 306 ? 24.409 -9.364 4.024 1.00 12.97 306 GLN D O 1
ATOM 10591 N N . ALA D 1 307 ? 22.409 -9.737 4.986 1.00 14.04 307 ALA D N 1
ATOM 10592 C CA . ALA D 1 307 ? 22.739 -11.140 5.288 1.00 14.54 307 ALA D CA 1
ATOM 10593 C C . ALA D 1 307 ? 23.287 -11.859 4.058 1.00 14.90 307 ALA D C 1
ATOM 10594 O O . ALA D 1 307 ? 24.377 -12.472 4.098 1.00 15.21 307 ALA D O 1
ATOM 10596 N N . SER D 1 308 ? 22.534 -11.791 2.970 1.00 14.29 308 SER D N 1
ATOM 10597 C CA . SER D 1 308 ? 22.902 -12.467 1.725 1.00 14.55 308 SER D CA 1
ATOM 10598 C C . SER D 1 308 ? 24.149 -11.850 1.090 1.00 14.16 308 SER D C 1
ATOM 10599 O O . SER D 1 308 ? 24.875 -12.590 0.397 1.00 14.40 308 SER D O 1
ATOM 10602 N N . VAL D 1 309 ? 24.364 -10.576 1.325 1.00 14.20 309 VAL D N 1
ATOM 10603 C CA . VAL D 1 309 ? 25.538 -9.866 0.773 1.00 14.78 309 VAL D CA 1
ATOM 10604 C C . VAL D 1 309 ? 26.805 -10.505 1.348 1.00 15.53 309 VAL D C 1
ATOM 10605 O O . VAL D 1 309 ? 27.721 -10.899 0.601 1.00 15.01 309 VAL D O 1
ATOM 10609 N N . LEU D 1 310 ? 26.812 -10.592 2.667 1.00 16.01 310 LEU D N 1
ATOM 10610 C CA . LEU D 1 310 ? 27.957 -11.145 3.407 1.00 17.10 310 LEU D CA 1
ATOM 10611 C C . LEU D 1 310 ? 28.267 -12.562 2.924 1.00 17.54 310 LEU D C 1
ATOM 10612 O O . LEU D 1 310 ? 29.443 -12.909 2.673 1.00 17.06 310 LEU D O 1
ATOM 10617 N N . ARG D 1 311 ? 27.211 -13.338 2.799 1.00 18.14 311 ARG D N 1
ATOM 10618 C CA . ARG D 1 311 ? 27.308 -14.744 2.381 1.00 19.97 311 ARG D CA 1
ATOM 10619 C C . ARG D 1 311 ? 27.861 -14.873 0.962 1.00 19.76 311 ARG D C 1
ATOM 10620 O O . ARG D 1 311 ? 28.722 -15.746 0.717 1.00 19.77 311 ARG D O 1
ATOM 10628 N N . ALA D 1 312 ? 27.381 -14.034 0.059 1.00 19.24 312 ALA D N 1
ATOM 10629 C CA . ALA D 1 312 ? 27.846 -14.071 -1.343 1.00 19.29 312 ALA D CA 1
ATOM 10630 C C . ALA D 1 312 ? 29.295 -13.611 -1.450 1.00 19.32 312 ALA D C 1
ATOM 10631 O O . ALA D 1 312 ? 30.093 -14.203 -2.210 1.00 19.61 312 ALA D O 1
ATOM 10633 N N . TRP D 1 313 ? 29.648 -12.604 -0.685 1.00 19.54 313 TRP D N 1
ATOM 10634 C CA . TRP D 1 313 ? 30.999 -12.012 -0.674 1.00 19.78 313 TRP D CA 1
ATOM 10635 C C . TRP D 1 313 ? 32.027 -12.989 -0.119 1.00 19.98 313 TRP D C 1
ATOM 10636 O O . TRP D 1 313 ? 33.081 -13.251 -0.740 1.00 19.32 313 TRP D O 1
ATOM 10647 N N . ALA D 1 314 ? 31.718 -13.484 1.070 1.00 19.59 314 ALA D N 1
ATOM 10648 C CA . ALA D 1 314 ? 32.534 -14.449 1.789 1.00 19.96 314 ALA D CA 1
ATOM 10649 C C . ALA D 1 314 ? 33.972 -13.956 1.975 1.00 20.14 314 ALA D C 1
ATOM 10650 O O . ALA D 1 314 ? 34.902 -14.770 2.046 1.00 20.56 314 ALA D O 1
ATOM 10652 N N . GLY D 1 315 ? 34.125 -12.654 2.075 1.00 19.93 315 GLY D N 1
ATOM 10653 C CA . GLY D 1 315 ? 35.374 -11.979 2.335 1.00 20.06 315 GLY D CA 1
ATOM 10654 C C . GLY D 1 315 ? 36.347 -11.930 1.184 1.00 20.32 315 GLY D C 1
ATOM 10655 O O . GLY D 1 315 ? 37.500 -11.494 1.383 1.00 19.97 315 GLY D O 1
ATOM 10656 N N . LYS D 1 316 ? 35.902 -12.307 -0.008 1.00 20.45 316 LYS D N 1
ATOM 10657 C CA . LYS D 1 316 ? 36.777 -12.420 -1.179 1.00 20.23 316 LYS D CA 1
ATOM 10658 C C . LYS D 1 316 ? 36.541 -11.354 -2.239 1.00 19.98 316 LYS D C 1
ATOM 10659 O O . LYS D 1 316 ? 35.416 -11.112 -2.706 1.00 18.77 316 LYS D O 1
ATOM 10665 N N . LYS D 1 317 ? 37.657 -10.741 -2.631 1.00 19.36 317 LYS D N 1
ATOM 10666 C CA . LYS D 1 317 ? 37.652 -9.694 -3.661 1.00 19.73 317 LYS D CA 1
ATOM 10667 C C . LYS D 1 317 ? 37.060 -10.204 -4.971 1.00 19.23 317 LYS D C 1
ATOM 10668 O O . LYS D 1 317 ? 36.520 -9.404 -5.762 1.00 18.80 317 LYS D O 1
ATOM 10674 N N . GLU D 1 318 ? 37.118 -11.503 -5.190 1.00 19.71 318 GLU D N 1
ATOM 10675 C CA . GLU D 1 318 ? 36.616 -12.119 -6.419 1.00 20.64 318 GLU D CA 1
ATOM 10676 C C . GLU D 1 318 ? 35.083 -12.152 -6.439 1.00 20.48 318 GLU D C 1
ATOM 10677 O O . GLU D 1 318 ? 34.500 -12.274 -7.531 1.00 20.39 318 GLU D O 1
ATOM 10683 N N . ASN D 1 319 ? 34.505 -12.029 -5.256 1.00 19.33 319 ASN D N 1
ATOM 10684 C CA . ASN D 1 319 ? 33.054 -12.104 -5.065 1.00 18.57 319 ASN D CA 1
ATOM 10685 C C . ASN D 1 319 ? 32.393 -10.741 -4.921 1.00 17.21 319 ASN D C 1
ATOM 10686 O O . ASN D 1 319 ? 31.211 -10.694 -4.500 1.00 17.12 319 ASN D O 1
ATOM 10691 N N . ILE D 1 320 ? 33.097 -9.680 -5.250 1.00 16.32 320 ILE D N 1
ATOM 10692 C CA . ILE D 1 320 ? 32.554 -8.319 -5.171 1.00 15.82 320 ILE D CA 1
ATOM 10693 C C . ILE D 1 320 ? 31.281 -8.185 -6.018 1.00 16.00 320 ILE D C 1
ATOM 10694 O O . ILE D 1 320 ? 30.305 -7.565 -5.546 1.00 15.67 320 ILE D O 1
ATOM 10699 N N . ALA D 1 321 ? 31.322 -8.696 -7.236 1.00 14.81 321 ALA D N 1
ATOM 10700 C CA . ALA D 1 321 ? 30.159 -8.597 -8.149 1.00 14.37 321 ALA D CA 1
ATOM 10701 C C . ALA D 1 321 ? 28.958 -9.321 -7.543 1.00 13.47 321 ALA D C 1
ATOM 10702 O O . ALA D 1 321 ? 27.853 -8.748 -7.500 1.00 14.03 321 ALA D O 1
ATOM 10704 N N . ALA D 1 322 ? 29.201 -10.512 -7.052 1.00 13.34 322 ALA D N 1
ATOM 10705 C CA . ALA D 1 322 ? 28.166 -11.362 -6.458 1.00 13.34 322 ALA D CA 1
ATOM 10706 C C . ALA D 1 322 ? 27.547 -10.668 -5.236 1.00 13.52 322 ALA D C 1
ATOM 10707 O O . ALA D 1 322 ? 26.309 -10.626 -5.111 1.00 12.67 322 ALA D O 1
ATOM 10709 N N . GLY D 1 323 ? 28.406 -10.135 -4.394 1.00 13.50 323 GLY D N 1
ATOM 10710 C CA . GLY D 1 323 ? 28.017 -9.375 -3.203 1.00 13.71 323 GLY D CA 1
ATOM 10711 C C . GLY D 1 323 ? 27.152 -8.170 -3.536 1.00 14.03 323 GLY D C 1
ATOM 10712 O O . GLY D 1 323 ? 26.038 -8.024 -2.982 1.00 14.25 323 GLY D O 1
ATOM 10713 N N . GLN D 1 324 ? 27.625 -7.309 -4.418 1.00 13.88 324 GLN D N 1
ATOM 10714 C CA . GLN D 1 324 ? 26.895 -6.098 -4.815 1.00 14.44 324 GLN D CA 1
ATOM 10715 C C . GLN D 1 324 ? 25.555 -6.445 -5.467 1.00 15.14 324 GLN D C 1
ATOM 10716 O O . GLN D 1 324 ? 24.583 -5.683 -5.296 1.00 14.89 324 GLN D O 1
ATOM 10722 N N . ASN D 1 325 ? 25.513 -7.556 -6.171 1.00 15.76 325 ASN D N 1
ATOM 10723 C CA . ASN D 1 325 ? 24.309 -8.036 -6.855 1.00 16.79 325 ASN D CA 1
ATOM 10724 C C . ASN D 1 325 ? 23.211 -8.413 -5.873 1.00 16.32 325 ASN D C 1
ATOM 10725 O O . ASN D 1 325 ? 22.031 -8.112 -6.131 1.00 16.10 325 ASN D O 1
ATOM 10730 N N . GLU D 1 326 ? 23.606 -9.071 -4.794 1.00 15.40 326 GLU D N 1
ATOM 10731 C CA . GLU D 1 326 ? 22.687 -9.376 -3.697 1.00 15.09 326 GLU D CA 1
ATOM 10732 C C . GLU D 1 326 ? 22.114 -8.112 -3.075 1.00 14.27 326 GLU D C 1
ATOM 10733 O O . GLU D 1 326 ? 20.905 -8.095 -2.742 1.00 14.05 326 GLU D O 1
ATOM 10739 N N . LEU D 1 327 ? 22.916 -7.064 -2.927 1.00 13.58 327 LEU D N 1
ATOM 10740 C CA . LEU D 1 327 ? 22.430 -5.795 -2.380 1.00 13.12 327 LEU D CA 1
ATOM 10741 C C . LEU D 1 327 ? 21.391 -5.157 -3.321 1.00 12.82 327 LEU D C 1
ATOM 10742 O O . LEU D 1 327 ? 20.326 -4.697 -2.861 1.00 11.63 327 LEU D O 1
ATOM 10747 N N . LEU D 1 328 ? 21.756 -5.131 -4.598 1.00 12.20 328 LEU D N 1
ATOM 10748 C CA . LEU D 1 328 ? 20.854 -4.537 -5.605 1.00 12.87 328 LEU D CA 1
ATOM 10749 C C . LEU D 1 328 ? 19.520 -5.263 -5.603 1.00 12.29 328 LEU D C 1
ATOM 10750 O O . LEU D 1 328 ? 18.475 -4.578 -5.625 1.00 13.22 328 LEU D O 1
ATOM 10755 N N . LYS D 1 329 ? 19.558 -6.578 -5.565 1.00 12.58 329 LYS D N 1
ATOM 10756 C CA . LYS D 1 329 ? 18.377 -7.431 -5.611 1.00 13.58 329 LYS D CA 1
ATOM 10757 C C . LYS D 1 329 ? 17.420 -7.137 -4.447 1.00 13.41 329 LYS D C 1
ATOM 10758 O O . LYS D 1 329 ? 16.201 -7.038 -4.649 1.00 12.37 329 LYS D 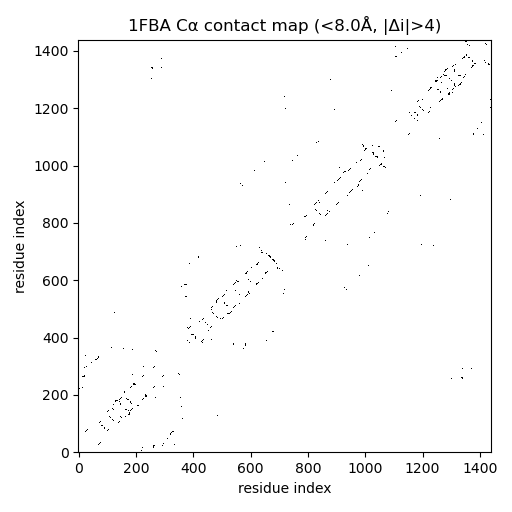O 1
ATOM 10764 N N . ARG D 1 330 ? 17.996 -7.043 -3.259 1.00 13.07 330 ARG D N 1
ATOM 10765 C CA . ARG D 1 330 ? 17.194 -6.828 -2.046 1.00 13.77 330 ARG D CA 1
ATOM 10766 C C . ARG D 1 330 ? 16.711 -5.418 -1.871 1.00 13.15 330 ARG D C 1
ATOM 10767 O O . ARG D 1 330 ? 15.604 -5.236 -1.304 1.00 13.44 330 ARG D O 1
ATOM 10775 N N . ALA D 1 331 ? 17.475 -4.447 -2.318 1.00 12.14 331 ALA D N 1
ATOM 10776 C CA . ALA D 1 331 ? 17.082 -3.039 -2.299 1.00 12.00 331 ALA D CA 1
ATOM 10777 C C . ALA D 1 331 ? 15.859 -2.819 -3.203 1.00 11.99 331 ALA D C 1
ATOM 10778 O O . ALA D 1 331 ? 14.920 -2.101 -2.838 1.00 12.43 331 ALA D O 1
ATOM 1078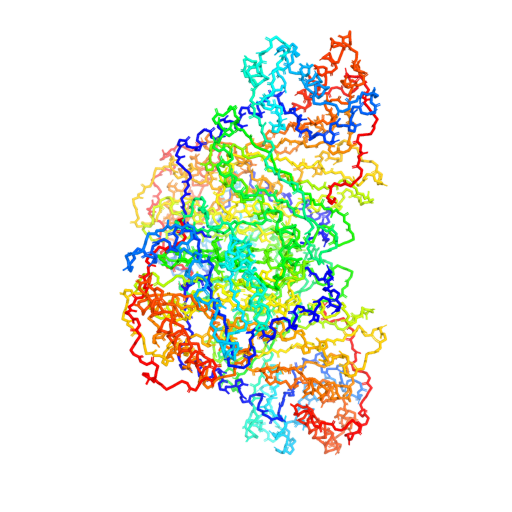0 N N . LYS D 1 332 ? 15.911 -3.434 -4.372 1.00 11.65 332 LYS D N 1
ATOM 10781 C CA . LYS D 1 332 ? 14.812 -3.401 -5.335 1.00 10.89 332 LYS D CA 1
ATOM 10782 C C . LYS D 1 332 ? 13.545 -4.019 -4.750 1.00 10.29 332 LYS D C 1
ATOM 10783 O O . LYS D 1 332 ? 12.454 -3.434 -4.826 1.00 9.63 332 LYS D O 1
ATOM 10789 N N . ALA D 1 333 ? 13.711 -5.197 -4.182 1.00 10.22 333 ALA D N 1
ATOM 10790 C CA . ALA D 1 333 ? 12.619 -5.967 -3.578 1.00 10.84 333 ALA D CA 1
ATOM 10791 C C . ALA D 1 333 ? 11.949 -5.164 -2.457 1.00 11.52 333 ALA D C 1
ATOM 10792 O O . ALA D 1 333 ? 10.725 -5.302 -2.285 1.00 12.30 333 ALA D O 1
ATOM 10794 N N . ASN D 1 334 ? 12.748 -4.394 -1.733 1.00 10.55 334 ASN D N 1
ATOM 10795 C CA . ASN D 1 334 ? 12.239 -3.559 -0.629 1.00 10.43 334 ASN D CA 1
ATOM 10796 C C . ASN D 1 334 ? 11.623 -2.269 -1.131 1.00 9.93 334 ASN D C 1
ATOM 10797 O O . ASN D 1 334 ? 10.699 -1.768 -0.462 1.00 11.54 334 ASN D O 1
ATOM 10802 N N . GLY D 1 335 ? 12.085 -1.745 -2.239 1.00 9.22 335 GLY D N 1
ATOM 10803 C CA . GLY D 1 335 ? 11.545 -0.532 -2.881 1.00 9.42 335 GLY D CA 1
ATOM 10804 C C . GLY D 1 335 ? 10.149 -0.870 -3.444 1.00 9.03 335 GLY D C 1
ATOM 10805 O O . GLY D 1 335 ? 9.267 -0.014 -3.348 1.00 8.60 335 GLY D O 1
ATOM 10806 N N . ASP D 1 336 ? 10.027 -2.078 -3.963 1.00 8.66 336 ASP D N 1
ATOM 10807 C CA . ASP D 1 336 ? 8.770 -2.611 -4.484 1.00 9.45 336 ASP D CA 1
ATOM 10808 C C . ASP D 1 336 ? 7.769 -2.802 -3.311 1.00 9.69 336 ASP D C 1
ATOM 10809 O O . ASP D 1 336 ? 6.598 -2.421 -3.460 1.00 9.65 336 ASP D O 1
ATOM 10814 N N . ALA D 1 337 ? 8.272 -3.391 -2.236 1.00 9.35 337 ALA D N 1
ATOM 10815 C CA . ALA D 1 337 ? 7.485 -3.595 -1.014 1.00 9.30 337 ALA D CA 1
ATOM 10816 C C . ALA D 1 337 ? 6.947 -2.292 -0.435 1.00 9.53 337 ALA D C 1
ATOM 10817 O O . ALA D 1 337 ? 5.787 -2.263 0.039 1.00 9.27 337 ALA D O 1
ATOM 10819 N N . ALA D 1 338 ? 7.763 -1.251 -0.479 1.00 9.29 338 ALA D N 1
ATOM 10820 C CA . ALA D 1 338 ? 7.431 0.067 0.050 1.00 10.50 338 ALA D CA 1
ATOM 10821 C C . ALA D 1 338 ? 6.335 0.712 -0.810 1.00 11.10 338 ALA D C 1
ATOM 10822 O O . ALA D 1 338 ? 5.802 1.781 -0.458 1.00 10.40 338 ALA D O 1
ATOM 10824 N N . GLN D 1 339 ? 6.039 0.028 -1.901 1.00 11.77 339 GLN D N 1
ATOM 10825 C CA . GLN D 1 339 ? 4.986 0.481 -2.835 1.00 12.80 339 GLN D CA 1
ATOM 10826 C C . GLN D 1 339 ? 3.825 -0.500 -2.865 1.00 12.60 339 GLN D C 1
ATOM 10827 O O . GLN D 1 339 ? 2.855 -0.289 -3.615 1.00 12.26 339 GLN D O 1
ATOM 10833 N N . GLY D 1 340 ? 3.956 -1.557 -2.088 1.00 12.84 340 GLY D N 1
ATOM 10834 C CA . GLY D 1 340 ? 2.914 -2.595 -1.985 1.00 13.81 340 GLY D CA 1
ATOM 10835 C C . GLY D 1 340 ? 2.898 -3.473 -3.233 1.00 15.18 340 GLY D C 1
ATOM 10836 O O . GLY D 1 340 ? 1.881 -4.142 -3.512 1.00 14.82 340 GLY D O 1
ATOM 10837 N N . LYS D 1 341 ? 4.004 -3.473 -3.963 1.00 16.09 341 LYS D N 1
ATOM 10838 C CA . LYS D 1 341 ? 4.123 -4.216 -5.221 1.00 17.09 341 LYS D CA 1
ATOM 10839 C C . LYS D 1 341 ? 5.039 -5.407 -5.202 1.00 17.28 341 LYS D C 1
ATOM 10840 O O . LYS D 1 341 ? 5.361 -5.885 -6.326 1.00 17.58 341 LYS D O 1
ATOM 10846 N N . TYR D 1 342 ? 5.480 -5.918 -4.063 1.00 16.95 342 TYR D N 1
ATOM 10847 C CA . TYR D 1 342 ? 6.413 -7.052 -4.065 1.00 17.48 342 TYR D CA 1
ATOM 10848 C C . TYR D 1 342 ? 5.684 -8.378 -4.276 1.00 18.28 342 TYR D C 1
ATOM 10849 O O . TYR D 1 342 ? 4.644 -8.633 -3.657 1.00 18.64 342 TYR D O 1
ATOM 10858 N N . VAL D 1 343 ? 6.281 -9.189 -5.135 1.00 19.49 343 VAL D N 1
ATOM 10859 C CA . VAL D 1 343 ? 5.801 -10.545 -5.421 1.00 21.71 343 VAL D CA 1
ATOM 10860 C C . VAL D 1 343 ? 6.631 -11.562 -4.631 1.00 22.69 343 VAL D C 1
ATOM 10861 O O . VAL D 1 343 ? 7.807 -11.769 -4.958 1.00 22.75 343 VAL D O 1
ATOM 10865 N N . ALA D 1 344 ? 5.999 -12.173 -3.654 1.00 24.19 345 ALA D N 1
ATOM 10866 C CA . ALA D 1 344 ? 6.631 -13.111 -2.733 1.00 25.62 345 ALA D CA 1
ATOM 10867 C C . ALA D 1 344 ? 7.500 -14.130 -3.463 1.00 27.19 345 ALA D C 1
ATOM 10868 O O . ALA D 1 344 ? 7.059 -14.784 -4.421 1.00 27.22 345 ALA D O 1
ATOM 10870 N N . GLY D 1 345 ? 8.725 -14.251 -2.973 1.00 28.30 346 GLY D N 1
ATOM 10871 C CA . GLY D 1 345 ? 9.711 -15.189 -3.486 1.00 30.34 346 GLY D CA 1
ATOM 10872 C C . GLY D 1 345 ? 10.454 -14.708 -4.717 1.00 31.40 346 GLY D C 1
ATOM 10873 O O . GLY D 1 345 ? 11.458 -15.347 -5.111 1.00 31.97 346 GLY D O 1
ATOM 10874 N N . SER D 1 346 ? 10.029 -13.611 -5.309 1.00 32.32 347 SER D N 1
ATOM 10875 C CA . SER D 1 346 ? 10.651 -13.100 -6.539 1.00 33.69 347 SER D CA 1
ATOM 10876 C C . SER D 1 346 ? 12.104 -12.699 -6.348 1.00 34.83 347 SER D C 1
ATOM 10877 O O . SER D 1 346 ? 12.871 -12.682 -7.340 1.00 34.79 347 SER D O 1
ATOM 10880 N N . ALA D 1 347 ? 12.491 -12.376 -5.125 1.00 35.67 348 ALA D N 1
ATOM 10881 C CA . ALA D 1 347 ? 13.876 -11.963 -4.842 1.00 36.83 348 ALA D CA 1
ATOM 10882 C C . ALA D 1 347 ? 14.678 -13.112 -4.243 1.00 37.58 348 ALA D C 1
ATOM 10883 O O . ALA D 1 347 ? 15.814 -12.920 -3.769 1.00 37.62 348 ALA D O 1
ATOM 10885 N N . GLY D 1 348 ? 14.085 -14.293 -4.282 1.00 38.48 349 GLY D N 1
ATOM 10886 C CA . GLY D 1 348 ? 14.722 -15.515 -3.782 1.00 39.40 349 GLY D CA 1
ATOM 10887 C C . GLY D 1 348 ? 14.347 -15.779 -2.325 1.00 40.40 349 GLY D C 1
ATOM 10888 O O . GLY D 1 348 ? 13.621 -15.005 -1.684 1.00 40.22 349 GLY D O 1
ATOM 10889 N N . ALA D 1 349 ? 14.876 -16.888 -1.845 1.00 41.39 351 ALA D N 1
ATOM 10890 C CA . ALA D 1 349 ? 14.628 -17.427 -0.509 1.00 42.50 351 ALA D CA 1
ATOM 10891 C C . ALA D 1 349 ? 15.170 -16.502 0.573 1.00 43.23 351 ALA D C 1
ATOM 10892 O O . ALA D 1 349 ? 14.479 -16.211 1.559 1.00 43.30 351 ALA D O 1
ATOM 10894 N N . GLY D 1 350 ? 16.406 -16.076 0.368 1.00 43.82 352 GLY D N 1
ATOM 10895 C CA . GLY D 1 350 ? 17.075 -15.128 1.269 1.00 44.66 352 GLY D CA 1
ATOM 10896 C C . GLY D 1 350 ? 17.625 -15.852 2.493 1.00 45.22 352 GLY D C 1
ATOM 10897 O O . GLY D 1 350 ? 17.829 -17.076 2.483 1.00 45.20 352 GLY D O 1
ATOM 10898 N N . SER D 1 351 ? 17.836 -15.071 3.532 1.00 45.81 353 SER D N 1
ATOM 10899 C CA . SER D 1 351 ? 18.451 -15.515 4.782 1.00 46.64 353 SER D CA 1
ATOM 10900 C C . SER D 1 351 ? 17.510 -16.398 5.604 1.00 47.44 353 SER D C 1
ATOM 10901 O O . SER D 1 351 ? 16.291 -16.406 5.393 1.00 47.63 353 SER D O 1
ATOM 10904 N N . GLY D 1 352 ? 18.142 -17.128 6.513 1.00 48.05 354 GLY D N 1
ATOM 10905 C CA . GLY D 1 352 ? 17.357 -17.833 7.565 1.00 49.18 354 GLY D CA 1
ATOM 10906 C C . GLY D 1 352 ? 16.902 -16.707 8.520 1.00 50.01 354 GLY D C 1
ATOM 10907 O O . GLY D 1 352 ? 16.864 -15.534 8.100 1.00 49.85 354 GLY D O 1
ATOM 10908 N N . SER D 1 353 ? 16.589 -17.072 9.744 1.00 50.95 355 SER D N 1
ATOM 10909 C CA . SER D 1 353 ? 16.186 -16.065 10.753 1.00 52.13 355 SER D CA 1
ATOM 10910 C C . SER D 1 353 ? 17.451 -15.371 11.262 1.00 52.80 355 SER D C 1
ATOM 10911 O O . SER D 1 353 ? 18.475 -16.027 11.517 1.00 52.86 355 SER D O 1
ATOM 10914 N N . LEU D 1 354 ? 17.350 -14.064 11.397 1.00 53.49 356 LEU D N 1
ATOM 10915 C CA . LEU D 1 354 ? 18.461 -13.208 11.843 1.00 54.44 356 LEU D CA 1
ATOM 10916 C C . LEU D 1 354 ? 18.177 -12.696 13.258 1.00 55.28 356 LEU D C 1
ATOM 10917 O O . LEU D 1 354 ? 18.665 -11.616 13.642 1.00 55.18 356 LEU D O 1
ATOM 10922 N N . PHE D 1 355 ? 17.368 -13.456 13.977 1.00 56.20 357 PHE D N 1
ATOM 10923 C CA . PHE D 1 355 ? 16.978 -13.045 15.340 1.00 57.39 357 PHE D CA 1
ATOM 10924 C C . PHE D 1 355 ? 18.165 -13.260 16.287 1.00 58.84 357 PHE D C 1
ATOM 10925 O O . PHE D 1 355 ? 18.756 -14.345 16.343 1.00 58.68 357 PHE D O 1
ATOM 10933 N N . VAL D 1 356 ? 18.471 -12.184 16.982 1.00 60.57 358 VAL D N 1
ATOM 10934 C CA . VAL D 1 356 ? 19.475 -12.182 18.055 1.00 62.51 358 VAL D CA 1
ATOM 10935 C C . VAL D 1 356 ? 18.763 -11.651 19.311 1.00 64.09 358 VAL D C 1
ATOM 10936 O O . VAL D 1 356 ? 18.186 -10.557 19.281 1.00 63.99 358 VAL D O 1
ATOM 10940 N N . ALA D 1 357 ? 18.811 -12.472 20.340 1.00 65.96 359 ALA D N 1
ATOM 10941 C CA . ALA D 1 357 ? 18.170 -12.154 21.621 1.00 68.21 359 ALA D CA 1
ATOM 10942 C C . ALA D 1 357 ? 19.034 -11.144 22.374 1.00 69.98 359 ALA D C 1
ATOM 10943 O O . ALA D 1 357 ? 20.263 -11.112 22.193 1.00 70.10 359 ALA D O 1
ATOM 10945 N N . ASN D 1 358 ? 18.357 -10.362 23.186 1.00 71.90 360 ASN D N 1
ATOM 10946 C CA . ASN D 1 358 ? 18.972 -9.350 24.047 1.00 74.11 360 ASN D CA 1
ATOM 10947 C C . ASN D 1 358 ? 18.377 -7.973 23.718 1.00 75.59 360 ASN D C 1
ATOM 10948 O O . ASN D 1 358 ? 17.165 -7.835 23.524 1.00 75.65 360 ASN D O 1
ATOM 10953 N N . HIS D 1 359 ? 19.284 -7.019 23.652 1.00 77.19 361 HIS D N 1
ATOM 10954 C CA . HIS D 1 359 ? 18.957 -5.596 23.513 1.00 78.85 361 HIS D CA 1
ATOM 10955 C C . HIS D 1 359 ? 18.569 -5.102 24.913 1.00 79.77 361 HIS D C 1
ATOM 10956 O O . HIS D 1 359 ? 17.974 -5.868 25.694 1.00 79.77 361 HIS D O 1
ATOM 10963 N N . ALA D 1 360 ? 18.937 -3.865 25.184 1.00 80.71 362 ALA D N 1
ATOM 10964 C CA . ALA D 1 360 ? 18.673 -3.246 26.496 1.00 81.73 362 ALA D CA 1
ATOM 10965 C C . ALA D 1 360 ? 19.447 -4.017 27.569 1.00 82.42 362 ALA D C 1
ATOM 10966 O O . ALA D 1 360 ? 18.989 -5.059 28.055 1.00 82.41 362 ALA D O 1
ATOM 10968 N N . TYR D 1 361 ? 20.593 -3.467 27.902 1.00 83.23 363 TYR D N 1
ATOM 10969 C CA . TYR D 1 361 ? 21.537 -4.013 28.875 1.00 84.07 363 TYR D CA 1
ATOM 10970 C C . TYR D 1 361 ? 22.809 -4.480 28.159 1.00 84.28 363 TYR D C 1
ATOM 10971 O O . TYR D 1 361 ? 23.604 -3.565 27.833 1.00 84.37 363 TYR D O 1
#

Solvent-accessible surface area: 48840 Å² total; per-residue (Å²): 38,12,65,20,81,61,14,60,142,125,23,37,48,42,0,73,95,14,0,96,112,0,14,26,123,7,59,0,0,1,7,0,9,24,31,12,104,48,1,7,125,41,0,115,101,40,72,17,126,66,50,100,86,45,28,40,23,0,0,24,4,1,3,58,0,75,86,75,4,20,114,6,1,5,0,1,0,0,46,91,41,0,8,102,14,105,11,94,120,40,39,47,0,16,80,29,1,102,163,44,59,3,25,0,0,1,44,0,21,82,33,33,35,72,4,63,12,14,65,91,6,1,2,3,22,0,29,5,84,1,42,71,62,1,37,84,7,29,157,42,8,0,31,0,0,20,0,49,0,2,3,41,18,30,134,33,12,6,10,56,3,1,13,38,6,2,4,8,11,0,0,9,0,0,6,16,0,2,35,49,116,0,0,0,0,0,6,2,9,8,2,22,24,33,110,22,82,32,69,27,4,16,20,0,2,17,23,3,2,14,12,3,19,42,11,1,40,22,0,24,14,15,18,14,0,1,0,0,10,0,14,7,2,32,12,5,61,86,30,187,142,44,68,43,120,79,13,2,80,4,0,0,43,0,2,22,35,13,0,9,4,1,1,25,0,0,0,0,12,10,34,8,22,14,0,26,54,0,0,32,7,0,8,16,0,20,92,8,130,62,103,79,6,12,37,6,4,0,2,0,15,66,0,0,3,17,18,1,14,200,28,12,37,33,101,123,134,36,50,59,46,0,26,80,41,0,25,99,6,0,87,4,0,0,29,0,16,84,16,131,23,107,74,44,79,22,32,89,44,33,50,83,11,62,77,48,117,68,4,145,37,12,62,19,82,61,16,62,147,136,24,40,34,40,0,70,92,16,0,93,129,0,14,28,124,6,60,0,0,0,6,0,10,22,28,11,105,51,1,7,119,30,0,142,108,37,76,18,130,63,52,111,85,44,28,42,31,0,0,30,3,1,2,56,0,67,88,109,7,19,109,11,1,5,0,1,0,2,49,86,42,0,8,101,15,106,13,94,121,41,40,47,1,16,96,27,2,93,186,46,59,4,28,0,0,0,42,0,20,81,31,50,36,77,5,67,12,14,65,79,4,1,2,3,22,0,28,4,78,1,41,68,63,0,36,93,8,31,163,42,14,0,32,0,0,19,0,53,0,1,3,37,20,31,155,32,11,7,10,53,3,1,14,36,6,3,5,9,11,1,0,8,0,0,5,15,0,2,32,50,120,0,0,0,0,0,6,2,11,8,6,25,36,33,110,24,83,32,64,26,4,14,21,0,2,17,23,3,2,13,11,3,19,40,11,1,41,24,2,24,13,15,18,13,0,1,1,0,10,1,13,8,1,33,10,4,66,88,33,182,144,34,69,54,138,80,13,2,77,4,1,0,42,0,2,21,34,13,0,8,4,2,1,25,0,0,0,0,13,11,31,7,25,13,0,30,54,0,0,30,7,0,8,23,0,26,94,7,122,63,103,85,9,11,39,6,4,0,2,0,16,60,0,0,4,19,21,0,12,197,30,12,36,32,102,161,137,36,54,69,45,0,26,81,45,0,28,86,4,1,85,4,0,0,32,0,17,79,16,132,23,108,72,48,78,11,31,93,37,27,50,79,12,61,55,44,138,67,8,157,36,12,57,18,82,63,18,62,147,128,26,38,48,50,0,71,92,15,0,94,111,0,14,27,122,7,62,0,0,0,8,0,10,24,32,12,107,52,0,8,135,32,0,137,110,34,69,22,139,61,59,101,78,37,29,39,18,0,0,24,6,0,2,53,0,76,85,116,6,19,90,17,1,5,0,0,0,0,49,89,36,0,7,101,17,108,14,95,123,41,40,46,0,16,71,27,2,94,166,43,58,4,25,0,0,2,45,0,21,79,31,42,34,76,4,63,13,12,64,96,3,1,2,2,20,0,26,4,79,1,40,71,64,1,28,87,7,28,157,45,14,0,32,0,0,17,0,61,0,1,2,51,19,31,117,27,12,7,9,56,3,1,13,37,5,3,4,11,11,0,0,8,0,0,5,16,0,2,33,48,120,0,0,0,0,0,6,2,9,8,5,18,36,32,113,21,84,32,64,27,5,15,21,0,2,17,22,2,2,14,12,3,19,42,10,0,39,24,2,27,13,15,16,13,0,1,0,0,8,0,14,8,1,31,11,4,63,93,27,187,144,40,67,40,118,83,13,2,80,5,0,0,43,0,2,25,34,14,0,7,3,1,1,26,0,0,0,0,13,10,30,5,24,9,1,29,49,0,0,34,7,0,8,16,0,23,92,8,127,64,103,79,8,11,39,4,4,0,2,0,17,60,0,1,3,18,20,0,12,187,27,13,41,32,98,116,126,35,45,64,44,0,25,84,49,0,40,98,10,1,108,4,0,0,32,0,15,78,15,130,24,110,76,42,78,13,49,76,26,30,60,88,13,56,76,50,122,46,1,134,37,11,53,17,81,62,14,65,138,127,24,37,45,44,0,76,90,15,0,94,109,0,13,29,120,6,61,0,0,1,8,0,11,22,28,12,110,55,1,9,86,29,0,135,86,39,71,25,132,67,48,106,81,47,25,29,23,0,0,31,4,1,4,60,0,77,86,72,5,17,113,4,1,5,0,1,0,0,50,88,48,0,7,104,15,114,11,96,120,36,39,46,0,15,103,34,2,99,188,37,59,3,25,0,0,1,43,0,21,83,33,37,37,76,3,68,12,12,66,97,4,1,2,3,20,0,28,3,80,1,42,72,60,1,37,90,6,32,162,45,13,0,27,0,0,19,0,50,0,1,3,45,19,31,146,28,10,6,9,56,3,1,13,50,5,3,4,10,10,0,0,7,0,0,5,17,0,2,34,48,118,1,0,0,0,0,6,3,11,8,6,25,37,35,112,23,83,32,62,25,5,14,22,0,4,18,23,3,2,13,11,3,19,44,11,0,40,24,2,26,12,15,16,12,0,1,0,0,8,1,14,8,2,28,9,5,67,89,28,188,148,33,67,42,120,84,13,2,82,4,0,0,43,0,2,23,32,15,0,8,3,1,1,26,0,0,0,0,13,13,40,8,22,15,0,26,50,0,0,35,7,0,9,18,0,24,94,8,128,65,98,79,9,10,40,4,4,0,3,0,16,64,0,0,4,15,20,0,13,183,30,10,39,31,113,116,143,40,58,67,48,0,26,79,41,0,25,96,3,1,77,5,0,0,34,0,15,72,15,126,23,107,73,43,83,14,31,92,38,23,58,82,15,60,62,54,107,73,6,138